Protein AF-0000000079489195 (afdb_homodimer)

Nearest PDB structures (foldseek):
  6pwc-assembly1_R  TM=1.525E-01  e=1.147E+00  Homo sapiens
  6pwc-assembly1_R  TM=1.648E-01  e=1.380E+00  Homo sapiens

Foldseek 3Di:
DPPPPPPPPPPPPPPPPPVPLVDPPLFLQVLLVLLVVLVLQLVLLVLQLVLLVVQLVVCVVVVVPVSNVLSVCLNQVLLVLQLLLQLLLQVQPPPDDPVSSVVSSVVSNCLSVQLNVLSVVSNVLRVVCNPGRGGDDPVSVLVNLVSLQSNLLSLLSNLVSNQLSLLLVLLLCCLQCVVPPPPPPSSVSSNVSSLSSNLVNQLQLDWSNDDPLLSVLSSLLLNLLQVLLSLLLSLLCNQPNDVVSVVLLVVQLVVQLVVQLVLLVVLVVVQVVVCVVVVHDGPGRPDDDSVSSSSLSSSVARNCLSRDFRCAQPSVDPVNVVVSLVVSLVSSVVSLVSSVVRPDPPDDPVVNVVSSVSSVVSSVSNVVSVVVSSVPDDPCVNQVVVVVCVVVVGPRTGNCVVSCVSSVSDDNDPVVVVVVVVCCVPCVVVVVVVD/DPPPPPPPPPPPPPPPPPVPLVPPPQFLQVLLVLLVVLVLVLVLLVLQLVLLVVQLVVCVVVVVPVSNVLSVCLNQVLLVLQLLLQLLLLVQPPPNDPVSSVVSSVVSNCLSVQLNVLSVVSNVLRVVCNPGRGGDDPVSVLVNQVSLQSNLLSLLSNLVSNQLSLLLVLLLCCLQCVVPPPPPPSSVSSNVSSLSSNLVNQLQLDWSNDDPLLSVLSSLLLNLLQVLLSLLLSLLCNQPNDVVSVVLLVVQLVVQLVVQLVLLVVLVVVQVVVCVVVVHDRPGDPDDDSVSSSSLSSSVARNCLSRDFRCAQPSVDPVNVVVSLVVSLVSSVVSLVSSVVRPDPVDDPVVNVVSSVSSVVSSVSNSVSVVVSSVPDDPCVNVVVLVVCVVVVGPRTGNVVVSCVSSVSDDPCPPVVVVVVVCCVPCVVVVVVVD

InterPro domains:
  IPR018629 XK-related protein [PF09815] (40-373)

Solvent-accessible surface area (backbone atoms only — not comparable to full-atom values): 45265 Å² total; per-residue (Å²): 136,81,81,76,76,74,75,76,74,74,77,72,71,77,71,74,77,66,74,69,56,81,58,66,74,81,39,46,58,39,24,50,50,41,30,51,51,22,49,50,54,44,48,49,51,53,49,32,54,51,39,44,54,49,47,29,50,49,26,57,75,67,64,36,63,70,61,24,51,52,39,46,41,28,66,47,43,26,30,52,51,45,15,48,50,43,30,50,49,42,58,58,35,86,81,61,44,70,56,56,42,51,27,32,33,55,47,15,62,41,39,66,53,48,40,51,31,31,33,32,49,44,28,54,67,14,35,81,39,35,69,47,73,46,67,79,49,71,69,53,46,54,50,50,43,49,48,50,37,58,29,41,46,48,40,46,38,41,19,46,48,24,14,47,50,48,32,42,54,41,44,27,46,51,64,59,35,75,75,55,84,82,76,54,70,60,52,59,52,36,39,52,33,14,49,52,30,37,54,50,36,55,59,50,66,44,59,56,86,51,53,73,67,47,43,50,28,42,48,54,7,44,51,27,34,31,50,19,45,45,48,24,46,20,46,26,20,55,38,66,32,62,68,53,41,52,49,52,51,50,50,52,23,52,53,42,19,52,52,50,41,48,53,43,51,50,45,46,50,51,46,45,52,49,18,62,74,70,74,48,82,51,96,57,63,91,72,73,56,64,68,56,48,46,52,48,28,32,69,71,45,9,54,46,45,72,53,45,76,67,80,50,62,73,49,47,37,64,66,54,47,49,51,51,52,50,53,49,52,52,49,44,50,51,31,46,49,50,21,70,72,49,40,66,83,84,55,55,65,67,59,51,50,49,53,51,48,47,34,53,51,24,40,50,49,9,49,54,27,40,51,51,30,57,70,68,47,66,88,63,50,53,56,53,51,49,53,46,24,68,72,64,70,48,70,70,59,38,46,60,45,57,54,33,54,67,65,54,53,67,74,82,59,68,62,57,58,52,47,52,53,45,46,53,66,71,46,53,55,80,64,49,65,78,106,137,82,81,76,78,73,77,75,73,76,76,74,71,78,72,72,77,65,74,69,59,82,58,66,76,78,38,46,58,40,25,49,50,42,31,51,51,21,51,51,52,43,48,49,49,53,48,32,55,52,38,44,54,49,47,28,49,49,26,56,74,68,66,37,62,69,60,24,53,52,38,46,42,27,66,48,42,26,30,53,52,43,15,49,49,42,29,48,48,44,59,60,35,85,80,60,45,67,57,56,41,50,25,32,35,55,47,16,62,42,39,66,53,49,40,52,30,31,33,34,48,44,28,54,67,13,35,81,41,36,67,47,72,46,67,79,49,72,69,54,46,53,51,49,39,47,47,50,38,59,29,41,46,48,40,47,39,42,19,47,49,25,12,47,52,47,32,41,54,39,45,28,45,50,62,58,34,77,76,53,86,81,76,54,69,59,51,58,52,35,40,52,33,15,48,52,31,38,55,52,38,56,60,50,66,42,58,58,84,51,53,72,66,49,44,49,29,41,47,54,8,44,52,27,35,30,51,19,45,44,49,26,46,22,47,27,19,56,38,66,32,62,69,52,41,51,49,53,52,49,51,53,22,51,52,42,18,52,52,50,41,48,52,49,52,50,50,46,50,51,47,46,53,49,18,62,74,68,74,46,82,51,98,54,66,91,73,75,57,64,68,57,48,48,53,48,27,32,69,70,44,8,56,47,45,73,53,46,76,66,79,51,66,76,48,46,37,64,67,55,47,49,51,50,52,50,52,49,52,50,50,44,49,50,30,46,51,51,22,71,72,49,42,65,82,84,54,55,65,69,60,51,49,51,53,51,47,47,34,54,51,25,40,49,49,9,49,53,27,39,50,52,29,58,70,68,46,66,87,61,50,53,58,54,50,50,47,46,24,72,71,64,72,47,71,65,56,39,45,60,46,59,52,34,54,65,67,56,62,67,76,84,59,62,63,56,56,51,47,51,52,46,44,52,66,72,47,55,55,79,63,50,66,78,105

Secondary structure (DSSP, 8-state):
-----------------------S---TTHHHHHHHHHHHHHHHHHHHHHHHHHHHHHHHHTT-HHHHHHHHHHHHHHHHHHHHHHHHHHHHSS---HHHHHHHHHHHHTHHHHHHHHHHHHHHHHHTTTT--SPPPHHHHHHHHHHHHHHHHHHHHHIIIIIIHHHHHHHHHHHHHTTSS---HHHHHHHHHHHHHHHHHHHHTS-TT--HHHHHHHHHHHHHHHHHHHHHHHHHHHHH-HHHHHHHHHHHHHHHHHHHHHHHHHHHHHHHHHHHHHT---SS-SS--HHHHHHHHIIIIIGGGGT----SGGGG-HHHHHHHHHHHHHHHHHHHHHHHHHS-TTS-HHHHHHHHHHHHHHHHHHHHHHHHHHHHS-TTHHHHHHHHHHHHT---S-HHHHHHHHHT-----HHHHHHHHHHHHH-HHHHHTT-/-----------------------S---TTHHHHHHHHHHHHHHHHHHHHHHHHHHHHHHHHTT-HHHHHHHHHHHHHHHHHHHHHHHHHHHHSS---HHHHHHHHHHHHTHHHHHHHHHHHHHHHHHTTTT--SPPPHHHHHHHHHHHHHHHHHHHHHIIIIIIHHHHHHHHHHHHHTTSS---HHHHHHHHHHHHHHHHHHHHTS-TT--HHHHHHHHHHHHHHHHHHHHHHHHHHHHH-HHHHHHHHHHHHHHHHHHHHHHHHHHHHHHHHHHHHHT---SS-SS--HHHHHHHHIIIIIGGGGT----SGGGG-HHHHHHHHHHHHHHHHHHHHHHHHHS-TTS-HHHHHHHHHHHHHHHHHHHHHHHHHHHHS-TTHHHHHHHHHHHHT---S-HHHHHHHHHT-----HHHHHHHHHHHHH-SHHHHTT-

Organism: Varroa destructor (NCBI:txid109461)

Radius of gyration: 32.96 Å; Cα contacts (8 Å, |Δi|>4): 950; chains: 2; bounding box: 106×84×68 Å

Sequence (870 aa):
MANNGRDVESNVNSDDWQHEVSQGPNCGCIFPFLLIEGMVHLSIYIYKLVDDSRTVLEYWEKRQRYALLISASCLLAPTLIYAIYEVLRTVSSEQSDLRNVLTKLVKGILLIPWQIKGHCEMLAFSADKVCQYRELEPKEQQELSRIKQETFVFEFFEDFYSGFIQLLLQLHFVNTMSTKSNDSFVIYSEIIGSTLAVLSLIKALQRRDDGCLTKTLSFIGWVSYCASRALAFALLSSALGGAVVIGVILSHTGVATALVFKIIKDSHCEERERALKEGCTPNLPAKTNNGVLVVLAFFLFGLPSIMYWPMMFVFKRKLFVFCFLSAGVIENLLCTLAWFIWKNPQLDHKLSTKFALAVIVLTALGTVFIVLYTLLKPELSDRVVLSHILETNSNRYGIFYDFCKAVHVLRVVKDIDYRREQLQRLRPELISTQQMANNGRDVESNVNSDDWQHEVSQGPNCGCIFPFLLIEGMVHLSIYIYKLVDDSRTVLEYWEKRQRYALLISASCLLAPTLIYAIYEVLRTVSSEQSDLRNVLTKLVKGILLIPWQIKGHCEMLAFSADKVCQYRELEPKEQQELSRIKQETFVFEFFEDFYSGFIQLLLQLHFVNTMSTKSNDSFVIYSEIIGSTLAVLSLIKALQRRDDGCLTKTLSFIGWVSYCASRALAFALLSSALGGAVVIGVILSHTGVATALVFKIIKDSHCEERERALKEGCTPNLPAKTNNGVLVVLAFFLFGLPSIMYWPMMFVFKRKLFVFCFLSAGVIENLLCTLAWFIWKNPQLDHKLSTKFALAVIVLTALGTVFIVLYTLLKPELSDRVVLSHILETNSNRYGIFYDFCKAVHVLRVVKDIDYRREQLQRLRPELISTQQ

Structure (mmCIF, N/CA/C/O backbone):
data_AF-0000000079489195-model_v1
#
loop_
_entity.id
_entity.type
_entity.pdbx_description
1 polymer 'XK-related protein'
#
loop_
_atom_site.group_PDB
_atom_site.id
_atom_site.type_symbol
_atom_site.label_atom_id
_atom_site.label_alt_id
_atom_site.label_comp_id
_atom_site.label_asym_id
_atom_site.label_entity_id
_atom_site.label_seq_id
_atom_site.pdbx_PDB_ins_code
_atom_site.Cartn_x
_atom_site.Cartn_y
_atom_site.Cartn_z
_atom_site.occupancy
_atom_site.B_iso_or_equiv
_atom_site.auth_seq_id
_atom_site.auth_comp_id
_atom_site.auth_asym_id
_atom_site.auth_atom_id
_atom_site.pdbx_PDB_model_num
ATOM 1 N N . MET A 1 1 ? 70.312 -10.25 -26.656 1 26.03 1 MET A N 1
ATOM 2 C CA . MET A 1 1 ? 69.188 -9.531 -27.25 1 26.03 1 MET A CA 1
ATOM 3 C C . MET A 1 1 ? 67.875 -10.016 -26.672 1 26.03 1 MET A C 1
ATOM 5 O O . MET A 1 1 ? 67.5 -11.172 -26.859 1 26.03 1 MET A O 1
ATOM 9 N N . ALA A 1 2 ? 67.5 -9.57 -25.438 1 29.88 2 ALA A N 1
ATOM 10 C CA . ALA A 1 2 ? 66.562 -9.883 -24.406 1 29.88 2 ALA A CA 1
ATOM 11 C C . ALA A 1 2 ? 65.125 -9.578 -24.906 1 29.88 2 ALA A C 1
ATOM 13 O O . ALA A 1 2 ? 64.875 -8.469 -25.375 1 29.88 2 ALA A O 1
ATOM 14 N N . ASN A 1 3 ? 64.438 -10.617 -25.531 1 27 3 ASN A N 1
ATOM 15 C CA . ASN A 1 3 ? 63.094 -10.648 -26.094 1 27 3 ASN A CA 1
ATOM 16 C C . ASN A 1 3 ? 62.062 -10.102 -25.125 1 27 3 ASN A C 1
ATOM 18 O O . ASN A 1 3 ? 61.875 -10.656 -24.047 1 27 3 ASN A O 1
ATOM 22 N N . ASN A 1 4 ? 62 -8.766 -25.016 1 27.56 4 ASN A N 1
ATOM 23 C CA . ASN A 1 4 ? 61.031 -7.992 -24.234 1 27.56 4 ASN A CA 1
ATOM 24 C C . ASN A 1 4 ? 59.594 -8.398 -24.578 1 27.56 4 ASN A C 1
ATOM 26 O O . ASN A 1 4 ? 59.094 -8.117 -25.672 1 27.56 4 ASN A O 1
ATOM 30 N N . GLY A 1 5 ? 59.156 -9.609 -24.234 1 22.64 5 GLY A N 1
ATOM 31 C CA . GLY A 1 5 ? 57.781 -10.055 -24.375 1 22.64 5 GLY A CA 1
ATOM 32 C C . GLY A 1 5 ? 56.781 -9.078 -23.812 1 22.64 5 GLY A C 1
ATOM 33 O O . GLY A 1 5 ? 56.656 -8.922 -22.594 1 22.64 5 GLY A O 1
ATOM 34 N N . ARG A 1 6 ? 56.594 -7.852 -24.484 1 31.84 6 ARG A N 1
ATOM 35 C CA . ARG A 1 6 ? 55.5 -6.914 -24.188 1 31.84 6 ARG A CA 1
ATOM 36 C C . ARG A 1 6 ? 54.188 -7.652 -23.984 1 31.84 6 ARG A C 1
ATOM 38 O O . ARG A 1 6 ? 53.75 -8.406 -24.859 1 31.84 6 ARG A O 1
ATOM 45 N N . ASP A 1 7 ? 53.812 -7.852 -22.75 1 25.83 7 ASP A N 1
ATOM 46 C CA . ASP A 1 7 ? 52.531 -8.328 -22.219 1 25.83 7 ASP A CA 1
ATOM 47 C C . ASP A 1 7 ? 51.375 -7.594 -22.875 1 25.83 7 ASP A C 1
ATOM 49 O O . ASP A 1 7 ? 51.25 -6.379 -22.719 1 25.83 7 ASP A O 1
ATOM 53 N N . VAL A 1 8 ? 51.062 -7.844 -24.156 1 31.39 8 VAL A N 1
ATOM 54 C CA . VAL A 1 8 ? 49.812 -7.371 -24.766 1 31.39 8 VAL A CA 1
ATOM 55 C C . VAL A 1 8 ? 48.656 -7.648 -23.812 1 31.39 8 VAL A C 1
ATOM 57 O O . VAL A 1 8 ? 48.312 -8.805 -23.578 1 31.39 8 VAL A O 1
ATOM 60 N N . GLU A 1 9 ? 48.562 -6.844 -22.734 1 28.48 9 GLU A N 1
ATOM 61 C CA . GLU A 1 9 ? 47.312 -6.77 -21.953 1 28.48 9 GLU A CA 1
ATOM 62 C C . GLU A 1 9 ? 46.094 -6.672 -22.875 1 28.48 9 GLU A C 1
ATOM 64 O O . GLU A 1 9 ? 45.969 -5.719 -23.641 1 28.48 9 GLU A O 1
ATOM 69 N N . SER A 1 10 ? 45.719 -7.809 -23.406 1 28.36 10 SER A N 1
ATOM 70 C CA . SER A 1 10 ? 44.469 -7.891 -24.125 1 28.36 10 SER A CA 1
ATOM 71 C C . SER A 1 10 ? 43.344 -7.133 -23.391 1 28.36 10 SER A C 1
ATOM 73 O O . SER A 1 10 ? 43.031 -7.461 -22.234 1 28.36 10 SER A O 1
ATOM 75 N N . ASN A 1 11 ? 43.344 -5.82 -23.562 1 29.09 11 ASN A N 1
ATOM 76 C CA . ASN A 1 11 ? 42.156 -5.02 -23.266 1 29.09 11 ASN A CA 1
ATOM 77 C C . ASN A 1 11 ? 40.875 -5.699 -23.766 1 29.09 11 ASN A C 1
ATOM 79 O O . ASN A 1 11 ? 40.5 -5.559 -24.922 1 29.09 11 ASN A O 1
ATOM 83 N N . VAL A 1 12 ? 40.594 -6.914 -23.25 1 31.5 12 VAL A N 1
ATOM 84 C CA . VAL A 1 12 ? 39.281 -7.496 -23.406 1 31.5 12 VAL A CA 1
ATOM 85 C C . VAL A 1 12 ? 38.219 -6.453 -23.078 1 31.5 12 VAL A C 1
ATOM 87 O O . VAL A 1 12 ? 38.062 -6.027 -21.938 1 31.5 12 VAL A O 1
ATOM 90 N N . ASN A 1 13 ? 38.031 -5.512 -23.938 1 29.44 13 ASN A N 1
ATOM 91 C CA . ASN A 1 13 ? 36.812 -4.711 -23.859 1 29.44 13 ASN A CA 1
ATOM 92 C C . ASN A 1 13 ? 35.594 -5.582 -23.609 1 29.44 13 ASN A C 1
ATOM 94 O O . ASN A 1 13 ? 35.25 -6.434 -24.438 1 29.44 13 ASN A O 1
ATOM 98 N N . SER A 1 14 ? 35.281 -5.926 -22.406 1 28 14 SER A N 1
ATOM 99 C CA . SER A 1 14 ? 34.031 -6.461 -21.906 1 28 14 SER A CA 1
ATOM 100 C C . SER A 1 14 ? 32.844 -5.863 -22.641 1 28 14 SER A C 1
ATOM 102 O O . SER A 1 14 ? 32.406 -4.738 -22.359 1 28 14 SER A O 1
ATOM 104 N N . ASP A 1 15 ? 32.812 -5.98 -23.922 1 31.53 15 ASP A N 1
ATOM 105 C CA . ASP A 1 15 ? 31.547 -5.645 -24.578 1 31.53 15 ASP A CA 1
ATOM 106 C C . ASP A 1 15 ? 30.359 -6.27 -23.844 1 31.53 15 ASP A C 1
ATOM 108 O O . ASP A 1 15 ? 30.297 -7.488 -23.688 1 31.53 15 ASP A O 1
ATOM 112 N N . ASP A 1 16 ? 29.719 -5.59 -23.016 1 30.75 16 ASP A N 1
ATOM 113 C CA . ASP A 1 16 ? 28.469 -5.785 -22.281 1 30.75 16 ASP A CA 1
ATOM 114 C C . ASP A 1 16 ? 27.375 -6.344 -23.203 1 30.75 16 ASP A C 1
ATOM 116 O O . ASP A 1 16 ? 26.922 -5.66 -24.125 1 30.75 16 ASP A O 1
ATOM 120 N N . TRP A 1 17 ? 27.453 -7.52 -23.688 1 29.69 17 TRP A N 1
ATOM 121 C CA . TRP A 1 17 ? 26.25 -8.18 -24.172 1 29.69 17 TRP A CA 1
ATOM 122 C C . TRP A 1 17 ? 25.031 -7.762 -23.344 1 29.69 17 TRP A C 1
ATOM 124 O O . TRP A 1 17 ? 24.812 -8.281 -22.25 1 29.69 17 TRP A O 1
ATOM 134 N N . GLN A 1 18 ? 24.688 -6.574 -23.406 1 31.73 18 GLN A N 1
ATOM 135 C CA . GLN A 1 18 ? 23.391 -6.258 -22.828 1 31.73 18 GLN A CA 1
ATOM 136 C C . GLN A 1 18 ? 22.266 -7.055 -23.5 1 31.73 18 GLN A C 1
ATOM 138 O O . GLN A 1 18 ? 21.969 -6.844 -24.672 1 31.73 18 GLN A O 1
ATOM 143 N N . HIS A 1 19 ? 22.25 -8.375 -23.438 1 31.27 19 HIS A N 1
ATOM 144 C CA . HIS A 1 19 ? 20.969 -9.016 -23.75 1 31.27 19 HIS A CA 1
ATOM 145 C C . HIS A 1 19 ? 19.797 -8.07 -23.516 1 31.27 19 HIS A C 1
ATOM 147 O O . HIS A 1 19 ? 19.531 -7.688 -22.375 1 31.27 19 HIS A O 1
ATOM 153 N N . GLU A 1 20 ? 19.5 -7.309 -24.562 1 33.41 20 GLU A N 1
ATOM 154 C CA . GLU A 1 20 ? 18.281 -6.484 -24.531 1 33.41 20 GLU A CA 1
ATOM 155 C C . GLU A 1 20 ? 17.078 -7.305 -24.109 1 33.41 20 GLU A C 1
ATOM 157 O O . GLU A 1 20 ? 16.625 -8.18 -24.844 1 33.41 20 GLU A O 1
ATOM 162 N N . VAL A 1 21 ? 17.016 -7.746 -23.062 1 36.88 21 VAL A N 1
ATOM 163 C CA . VAL A 1 21 ? 15.672 -8.133 -22.641 1 36.88 21 VAL A CA 1
ATOM 164 C C . VAL A 1 21 ? 14.641 -7.223 -23.281 1 36.88 21 VAL A C 1
ATOM 166 O O . VAL A 1 21 ? 14.719 -5.996 -23.156 1 36.88 21 VAL A O 1
ATOM 169 N N . SER A 1 22 ? 14.211 -7.668 -24.516 1 38.5 22 SER A N 1
ATOM 170 C CA . SER A 1 22 ? 13.141 -6.91 -25.141 1 38.5 22 SER A CA 1
ATOM 171 C C . SER A 1 22 ? 12.211 -6.285 -24.109 1 38.5 22 SER A C 1
ATOM 173 O O . SER A 1 22 ? 11.453 -6.992 -23.453 1 38.5 22 SER A O 1
ATOM 175 N N . GLN A 1 23 ? 12.789 -5.477 -23.312 1 42.75 23 GLN A N 1
ATOM 176 C CA . GLN A 1 23 ? 11.898 -4.719 -22.438 1 42.75 23 GLN A CA 1
ATOM 177 C C . GLN A 1 23 ? 10.766 -4.074 -23.234 1 42.75 23 GLN A C 1
ATOM 179 O O . GLN A 1 23 ? 10.898 -3.857 -24.453 1 42.75 23 GLN A O 1
ATOM 184 N N . GLY A 1 24 ? 9.586 -4.023 -22.875 1 48.28 24 GLY A N 1
ATOM 185 C CA . GLY A 1 24 ? 8.438 -3.318 -23.422 1 48.28 24 GLY A CA 1
ATOM 186 C C . GLY A 1 24 ? 8.805 -2.377 -24.562 1 48.28 24 GLY A C 1
ATOM 187 O O . GLY A 1 24 ? 9.977 -2.26 -24.922 1 48.28 24 GLY A O 1
ATOM 188 N N . PRO A 1 25 ? 7.812 -1.946 -25.328 1 47.78 25 PRO A N 1
ATOM 189 C CA . PRO A 1 25 ? 8.102 -1.06 -26.453 1 47.78 25 PRO A CA 1
ATOM 190 C C . PRO A 1 25 ? 9.125 0.02 -26.109 1 47.78 25 PRO A C 1
ATOM 192 O O . PRO A 1 25 ? 8.992 0.697 -25.078 1 47.78 25 PRO A O 1
ATOM 195 N N . ASN A 1 26 ? 10.383 -0.288 -26.266 1 55.06 26 ASN A N 1
ATOM 196 C CA . ASN A 1 26 ? 11.398 0.758 -26.219 1 55.06 26 ASN A CA 1
ATOM 197 C C . ASN A 1 26 ? 10.898 2.051 -26.859 1 55.06 26 ASN A C 1
ATOM 199 O O . ASN A 1 26 ? 11.461 2.506 -27.859 1 55.06 26 ASN A O 1
ATOM 203 N N . CYS A 1 27 ? 9.617 2.236 -26.781 1 63.62 27 CYS A N 1
ATOM 204 C CA . CYS A 1 27 ? 9.148 3.498 -27.344 1 63.62 27 CYS A CA 1
ATOM 205 C C . CYS A 1 27 ? 9.398 4.652 -26.375 1 63.62 27 CYS A C 1
ATOM 207 O O . CYS A 1 27 ? 9.68 4.43 -25.188 1 63.62 27 CYS A O 1
ATOM 209 N N . GLY A 1 28 ? 9.719 5.785 -26.828 1 72 28 GLY A N 1
ATOM 210 C CA . GLY A 1 28 ? 9.922 7.039 -26.125 1 72 28 GLY A CA 1
ATOM 211 C C . GLY A 1 28 ? 8.93 7.266 -25 1 72 28 GLY A C 1
ATOM 212 O O . GLY A 1 28 ? 9.203 8.031 -24.078 1 72 28 GLY A O 1
ATOM 213 N N . CYS A 1 29 ? 7.867 6.418 -24.938 1 83.94 29 CYS A N 1
ATOM 214 C CA . CYS A 1 29 ? 6.844 6.645 -23.922 1 83.94 29 CYS A CA 1
ATOM 215 C C . CYS A 1 29 ? 6.805 5.5 -22.906 1 83.94 29 CYS A C 1
ATOM 217 O O . CYS A 1 29 ? 5.727 5.09 -22.469 1 83.94 29 CYS A O 1
ATOM 219 N N . ILE A 1 30 ? 7.938 5.039 -22.453 1 88.62 30 ILE A N 1
ATOM 220 C CA . ILE A 1 30 ? 8 3.859 -21.594 1 88.62 30 ILE A CA 1
ATOM 221 C C . ILE A 1 30 ? 7.543 4.223 -20.188 1 88.62 30 ILE A C 1
ATOM 223 O O . ILE A 1 30 ? 6.883 3.426 -19.516 1 88.62 30 ILE A O 1
ATOM 227 N N . PHE A 1 31 ? 7.723 5.41 -19.75 1 91.06 31 PHE A N 1
ATOM 228 C CA . PHE A 1 31 ? 7.461 5.766 -18.359 1 91.06 31 PHE A CA 1
ATOM 229 C C . PHE A 1 31 ? 5.965 5.922 -18.109 1 91.06 31 PHE A C 1
ATOM 231 O O . PHE A 1 31 ? 5.438 5.391 -17.141 1 91.06 31 PHE A O 1
ATOM 238 N N . PRO A 1 32 ? 5.238 6.566 -19.078 1 90.56 32 PRO A N 1
ATOM 239 C CA . PRO A 1 32 ? 3.785 6.586 -18.891 1 90.56 32 PRO A CA 1
ATOM 240 C C . PRO A 1 32 ? 3.168 5.191 -18.922 1 90.56 32 PRO A C 1
ATOM 242 O O . PRO A 1 32 ? 2.215 4.914 -18.188 1 90.56 32 PRO A O 1
ATOM 245 N N . PHE A 1 33 ? 3.74 4.344 -19.703 1 90.06 33 PHE A N 1
ATOM 246 C CA . PHE A 1 33 ? 3.227 2.984 -19.781 1 90.06 33 PHE A CA 1
ATOM 247 C C . PHE A 1 33 ? 3.477 2.232 -18.484 1 90.06 33 PHE A C 1
ATOM 249 O O . PHE A 1 33 ? 2.609 1.494 -18.016 1 90.06 33 PHE A O 1
ATOM 256 N N . LEU A 1 34 ? 4.629 2.416 -17.969 1 91.19 34 LEU A N 1
ATOM 257 C CA . LEU A 1 34 ? 4.961 1.769 -16.719 1 91.19 34 LEU A CA 1
ATOM 258 C C . LEU A 1 34 ? 4.09 2.303 -15.578 1 91.19 34 LEU A C 1
ATOM 260 O O . LEU A 1 34 ? 3.719 1.556 -14.672 1 91.19 34 LEU A O 1
ATOM 264 N N . LEU A 1 35 ? 3.787 3.559 -15.656 1 93.06 35 LEU A N 1
ATOM 265 C CA . LEU A 1 35 ? 2.914 4.152 -14.648 1 93.06 35 LEU A CA 1
ATOM 266 C C . LEU A 1 35 ? 1.521 3.537 -14.703 1 93.06 35 LEU A C 1
ATOM 268 O O . LEU A 1 35 ? 0.951 3.186 -13.672 1 93.06 35 LEU A O 1
ATOM 272 N N . ILE A 1 36 ? 1.024 3.381 -15.883 1 91.56 36 ILE A N 1
ATOM 273 C CA . ILE A 1 36 ? -0.298 2.793 -16.062 1 91.56 36 ILE A CA 1
ATOM 274 C C . ILE A 1 36 ? -0.279 1.331 -15.625 1 91.56 36 ILE A C 1
ATOM 276 O O . ILE A 1 36 ? -1.206 0.866 -14.953 1 91.56 36 ILE A O 1
ATOM 280 N N . GLU A 1 37 ? 0.752 0.614 -15.945 1 89.31 37 GLU A N 1
ATOM 281 C CA . GLU A 1 37 ? 0.885 -0.78 -15.523 1 89.31 37 GLU A CA 1
ATOM 282 C C . GLU A 1 37 ? 0.878 -0.906 -14.008 1 89.31 37 GLU A C 1
ATOM 284 O O . GLU A 1 37 ? 0.199 -1.774 -13.453 1 89.31 37 GLU A O 1
ATOM 289 N N . GLY A 1 38 ? 1.639 -0.017 -13.43 1 89.62 38 GLY A N 1
ATOM 290 C CA . GLY A 1 38 ? 1.665 -0.026 -11.977 1 89.62 38 GLY A CA 1
ATOM 291 C C . GLY A 1 38 ? 0.318 0.286 -11.352 1 89.62 38 GLY A C 1
ATOM 292 O O . GLY A 1 38 ? -0.086 -0.355 -10.375 1 89.62 38 GLY A O 1
ATOM 293 N N . MET A 1 39 ? -0.407 1.201 -11.914 1 91.56 39 MET A N 1
ATOM 294 C CA . MET A 1 39 ? -1.721 1.577 -11.406 1 91.56 39 MET A CA 1
ATOM 295 C C . MET A 1 39 ? -2.719 0.436 -11.57 1 91.56 39 MET A C 1
ATOM 297 O O . MET A 1 39 ? -3.525 0.175 -10.68 1 91.56 39 MET A O 1
ATOM 301 N N . VAL A 1 40 ? -2.617 -0.22 -12.641 1 91.19 40 VAL A N 1
ATOM 302 C CA . VAL A 1 40 ? -3.541 -1.314 -12.922 1 91.19 40 VAL A CA 1
ATOM 303 C C . VAL A 1 40 ? -3.287 -2.465 -11.945 1 91.19 40 VAL A C 1
ATOM 305 O O . VAL A 1 40 ? -4.223 -2.984 -11.336 1 91.19 40 VAL A O 1
ATOM 308 N N . HIS A 1 41 ? -2.039 -2.809 -11.75 1 92 41 HIS A N 1
ATOM 309 C CA . HIS A 1 41 ? -1.725 -3.9 -10.836 1 92 41 HIS A CA 1
ATOM 310 C C . HIS A 1 41 ? -2.121 -3.553 -9.406 1 92 41 HIS A C 1
ATOM 312 O O . HIS A 1 41 ? -2.666 -4.395 -8.68 1 92 41 HIS A O 1
ATOM 318 N N . LEU A 1 42 ? -1.833 -2.391 -9.062 1 91.25 42 LEU A N 1
ATOM 319 C CA . LEU A 1 42 ? -2.205 -1.963 -7.719 1 91.25 42 LEU A CA 1
ATOM 320 C C . LEU A 1 42 ? -3.721 -1.981 -7.543 1 91.25 42 LEU A C 1
ATOM 322 O O . LEU A 1 42 ? -4.223 -2.439 -6.512 1 91.25 42 LEU A O 1
ATOM 326 N N . SER A 1 43 ? -4.426 -1.495 -8.539 1 90.12 43 SER A N 1
ATOM 327 C CA . SER A 1 43 ? -5.887 -1.47 -8.477 1 90.12 43 SER A CA 1
ATOM 328 C C . SER A 1 43 ? -6.461 -2.879 -8.398 1 90.12 43 SER A C 1
ATOM 330 O O . SER A 1 43 ? -7.406 -3.131 -7.652 1 90.12 43 SER A O 1
ATOM 332 N N . ILE A 1 44 ? -5.887 -3.777 -9.141 1 92 44 ILE A N 1
ATOM 333 C CA . ILE A 1 44 ? -6.34 -5.164 -9.117 1 92 44 ILE A CA 1
ATOM 334 C C . ILE A 1 44 ? -6.129 -5.75 -7.719 1 92 44 ILE A C 1
ATOM 336 O O . ILE A 1 44 ? -7.012 -6.418 -7.18 1 92 44 ILE A O 1
ATOM 340 N N . TYR A 1 45 ? -5.047 -5.449 -7.172 1 91.62 45 TYR A N 1
ATOM 341 C CA . TYR A 1 45 ? -4.719 -6.016 -5.871 1 91.62 45 TYR A CA 1
ATOM 342 C C . TYR A 1 45 ? -5.645 -5.473 -4.789 1 91.62 45 TYR A C 1
ATOM 344 O O . TYR A 1 45 ? -6.176 -6.234 -3.977 1 91.62 45 TYR A O 1
ATOM 352 N N . ILE A 1 46 ? -5.828 -4.176 -4.805 1 87.5 46 ILE A N 1
ATOM 353 C CA . ILE A 1 46 ? -6.695 -3.562 -3.805 1 87.5 46 ILE A CA 1
ATOM 354 C C . ILE A 1 46 ? -8.133 -4.051 -3.998 1 87.5 46 ILE A C 1
ATOM 356 O O . ILE A 1 46 ? -8.828 -4.348 -3.025 1 87.5 46 ILE A O 1
ATOM 360 N N . TYR A 1 47 ? -8.5 -4.094 -5.195 1 89.12 47 TYR A N 1
ATOM 361 C CA . TYR A 1 47 ? -9.836 -4.582 -5.508 1 89.12 47 TYR A CA 1
ATOM 362 C C . TYR A 1 47 ? -10.031 -6.004 -4.996 1 89.12 47 TYR A C 1
ATOM 364 O O . TYR A 1 47 ? -11.055 -6.316 -4.379 1 89.12 47 TYR A O 1
ATOM 372 N N . LYS A 1 48 ? -9.07 -6.793 -5.18 1 92.94 48 LYS A N 1
ATOM 373 C CA . LYS A 1 48 ? -9.141 -8.188 -4.758 1 92.94 48 LYS A CA 1
ATOM 374 C C . LYS A 1 48 ? -9.172 -8.305 -3.238 1 92.94 48 LYS A C 1
ATOM 376 O O . LYS A 1 48 ? -9.922 -9.117 -2.688 1 92.94 48 LYS A O 1
ATOM 381 N N . LEU A 1 49 ? -8.406 -7.59 -2.639 1 88.62 49 LEU A N 1
ATOM 382 C CA . LEU A 1 49 ? -8.367 -7.617 -1.18 1 88.62 49 LEU A CA 1
ATOM 383 C C . LEU A 1 49 ? -9.703 -7.184 -0.591 1 88.62 49 LEU A C 1
ATOM 385 O O . LEU A 1 49 ? -10.203 -7.805 0.353 1 88.62 49 LEU A O 1
ATOM 389 N N . VAL A 1 50 ? -10.289 -6.18 -1.142 1 84.81 50 VAL A N 1
ATOM 390 C CA . VAL A 1 50 ? -11.578 -5.672 -0.672 1 84.81 50 VAL A CA 1
ATOM 391 C C . VAL A 1 50 ? -12.664 -6.703 -0.935 1 84.81 50 VAL A C 1
ATOM 393 O O . VAL A 1 50 ? -13.492 -6.977 -0.062 1 84.81 50 VAL A O 1
ATOM 396 N N . ASP A 1 51 ? -12.578 -7.266 -2.047 1 89.44 51 ASP A N 1
ATOM 397 C CA . ASP A 1 51 ? -13.602 -8.242 -2.408 1 89.44 51 ASP A CA 1
ATOM 398 C C . ASP A 1 51 ? -13.492 -9.5 -1.545 1 89.44 51 ASP A C 1
ATOM 400 O O . ASP A 1 51 ? -14.508 -10.109 -1.203 1 89.44 51 ASP A O 1
ATOM 404 N N . ASP A 1 52 ? -12.305 -9.891 -1.319 1 92.19 52 ASP A N 1
ATOM 405 C CA . ASP A 1 52 ? -12.133 -11.039 -0.436 1 92.19 52 ASP A CA 1
ATOM 406 C C . ASP A 1 52 ? -12.727 -10.773 0.943 1 92.19 52 ASP A C 1
ATOM 408 O O . ASP A 1 52 ? -13.391 -11.633 1.52 1 92.19 52 ASP A O 1
ATOM 412 N N . SER A 1 53 ? -12.531 -9.609 1.477 1 87.62 53 SER A N 1
ATOM 413 C CA . SER A 1 53 ? -13.062 -9.25 2.787 1 87.62 53 SER A CA 1
ATOM 414 C C . SER A 1 53 ? -14.586 -9.156 2.76 1 87.62 53 SER A C 1
ATOM 416 O O . SER A 1 53 ? -15.258 -9.602 3.689 1 87.62 53 SER A O 1
ATOM 418 N N . ARG A 1 54 ? -15.086 -8.641 1.702 1 86.94 54 ARG A N 1
ATOM 419 C CA . ARG A 1 54 ? -16.531 -8.508 1.557 1 86.94 54 ARG A CA 1
ATOM 420 C C . ARG A 1 54 ? -17.203 -9.875 1.436 1 86.94 54 ARG A C 1
ATOM 422 O O . ARG A 1 54 ? -18.297 -10.094 1.962 1 86.94 54 ARG A O 1
ATOM 429 N N . THR A 1 55 ? -16.531 -10.688 0.743 1 91.56 55 THR A N 1
ATOM 430 C CA . THR A 1 55 ? -17.078 -12.023 0.56 1 91.56 55 THR A CA 1
ATOM 431 C C . THR A 1 55 ? -17.109 -12.781 1.884 1 91.56 55 THR A C 1
ATOM 433 O O . THR A 1 55 ? -18.078 -13.5 2.174 1 91.56 55 THR A O 1
ATOM 436 N N . VAL A 1 56 ? -16.094 -12.641 2.645 1 91.94 56 VAL A N 1
ATOM 437 C CA . VAL A 1 56 ? -16.062 -13.281 3.955 1 91.94 56 VAL A CA 1
ATOM 438 C C . VAL A 1 56 ? -17.203 -12.75 4.824 1 91.94 56 VAL A C 1
ATOM 440 O O . VAL A 1 56 ? -17.906 -13.516 5.473 1 91.94 56 VAL A O 1
ATOM 443 N N . LEU A 1 57 ? -17.422 -11.484 4.754 1 86.56 57 LEU A N 1
ATOM 444 C CA . LEU A 1 57 ? -18.5 -10.875 5.543 1 86.56 57 LEU A CA 1
ATOM 445 C C . LEU A 1 57 ? -19.859 -11.328 5.047 1 86.56 57 LEU A C 1
ATOM 447 O O . LEU A 1 57 ? -20.75 -11.609 5.848 1 86.56 57 LEU A O 1
ATOM 451 N N . GLU A 1 58 ? -19.969 -11.375 3.795 1 86.81 58 GLU A N 1
ATOM 452 C CA . GLU A 1 58 ? -21.234 -11.805 3.195 1 86.81 58 GLU A CA 1
ATOM 453 C C . GLU A 1 58 ? -21.562 -13.242 3.592 1 86.81 58 GLU A C 1
ATOM 455 O O . GLU A 1 58 ? -22.703 -13.531 3.963 1 86.81 58 GLU A O 1
ATOM 460 N N . TYR A 1 59 ? -20.625 -14.062 3.525 1 91.88 59 TYR A N 1
ATOM 461 C CA . TYR A 1 59 ? -20.875 -15.461 3.854 1 91.88 59 TYR A CA 1
ATOM 462 C C . TYR A 1 59 ? -21.062 -15.648 5.355 1 91.88 59 TYR A C 1
ATOM 464 O O . TYR A 1 59 ? -21.781 -16.547 5.789 1 91.88 59 TYR A O 1
ATOM 472 N N . TRP A 1 60 ? -20.406 -14.789 6.098 1 90.44 60 TRP A N 1
ATOM 473 C CA . TRP A 1 60 ? -20.656 -14.789 7.535 1 90.44 60 TRP A CA 1
ATOM 474 C C . TRP A 1 60 ? -22.109 -14.391 7.836 1 90.44 60 TRP A C 1
ATOM 476 O O . TRP A 1 60 ? -22.781 -15.039 8.648 1 90.44 60 TRP A O 1
ATOM 486 N N . GLU A 1 61 ? -22.672 -13.414 7.168 1 86.69 61 GLU A N 1
ATOM 487 C CA . GLU A 1 61 ? -24.031 -12.93 7.383 1 86.69 61 GLU A CA 1
ATOM 488 C C . GLU A 1 61 ? -25.062 -13.938 6.887 1 86.69 61 GLU A C 1
ATOM 490 O O . GLU A 1 61 ? -26.109 -14.117 7.512 1 86.69 61 GLU A O 1
ATOM 495 N N . LYS A 1 62 ? -24.734 -14.586 5.867 1 87.94 62 LYS A N 1
ATOM 496 C CA . LYS A 1 62 ? -25.672 -15.539 5.277 1 87.94 62 LYS A CA 1
ATOM 497 C C . LYS A 1 62 ? -25.547 -16.906 5.938 1 87.94 62 LYS A C 1
ATOM 499 O O . LYS A 1 62 ? -26.25 -17.844 5.566 1 87.94 62 LYS A O 1
ATOM 504 N N . ARG A 1 63 ? -24.594 -17.047 6.824 1 89.44 63 ARG A N 1
ATOM 505 C CA . ARG A 1 63 ? -24.375 -18.266 7.613 1 89.44 63 ARG A CA 1
ATOM 506 C C . ARG A 1 63 ? -24.062 -19.453 6.711 1 89.44 63 ARG A C 1
ATOM 508 O O . ARG A 1 63 ? -24.594 -20.547 6.918 1 89.44 63 ARG A O 1
ATOM 515 N N . GLN A 1 64 ? -23.391 -19.203 5.652 1 89 64 GLN A N 1
ATOM 516 C CA . GLN A 1 64 ? -22.859 -20.281 4.816 1 89 64 GLN A CA 1
ATOM 517 C C . GLN A 1 64 ? -21.5 -20.75 5.332 1 89 64 GLN A C 1
ATOM 519 O O . GLN A 1 64 ? -20.453 -20.188 4.961 1 89 64 GLN A O 1
ATOM 524 N N . ARG A 1 65 ? -21.422 -21.75 5.977 1 89.25 65 ARG A N 1
ATOM 525 C CA . ARG A 1 65 ? -20.266 -22.156 6.762 1 89.25 65 ARG A CA 1
ATOM 526 C C . ARG A 1 65 ? -19.109 -22.578 5.859 1 89.25 65 ARG A C 1
ATOM 528 O O . ARG A 1 65 ? -17.969 -22.172 6.059 1 89.25 65 ARG A O 1
ATOM 535 N N . TYR A 1 66 ? -19.391 -23.469 4.883 1 87 66 TYR A N 1
ATOM 536 C CA . TYR A 1 66 ? -18.312 -23.984 4.039 1 87 66 TYR A CA 1
ATOM 537 C C . TYR A 1 66 ? -17.734 -22.891 3.158 1 87 66 TYR A C 1
ATOM 539 O O . TYR A 1 66 ? -16.516 -22.781 2.99 1 87 66 TYR A O 1
ATOM 547 N N . ALA A 1 67 ? -18.609 -22.047 2.646 1 89.75 67 ALA A N 1
ATOM 548 C CA . ALA A 1 67 ? -18.156 -20.922 1.835 1 89.75 67 ALA A CA 1
ATOM 549 C C . ALA A 1 67 ? -17.344 -19.938 2.674 1 89.75 67 ALA A C 1
ATOM 551 O O . ALA A 1 67 ? -16.359 -19.375 2.193 1 89.75 67 ALA A O 1
ATOM 552 N N . LEU A 1 68 ? -17.781 -19.781 3.918 1 93.25 68 LEU A N 1
ATOM 553 C CA . LEU A 1 68 ? -17.062 -18.906 4.84 1 93.25 68 LEU A CA 1
ATOM 554 C C . LEU A 1 68 ? -15.664 -19.438 5.121 1 93.25 68 LEU A C 1
ATOM 556 O O . LEU A 1 68 ? -14.695 -18.672 5.113 1 93.25 68 LEU A O 1
ATOM 560 N N . LEU A 1 69 ? -15.578 -20.703 5.305 1 92.62 69 LEU A N 1
ATOM 561 C CA . LEU A 1 69 ? -14.289 -21.312 5.602 1 92.62 69 LEU A CA 1
ATOM 562 C C . LEU A 1 69 ? -13.344 -21.188 4.406 1 92.62 69 LEU A C 1
ATOM 564 O O . LEU A 1 69 ? -12.172 -20.859 4.57 1 92.62 69 LEU A O 1
ATOM 568 N N . ILE A 1 70 ? -13.82 -21.422 3.254 1 91.88 70 ILE A N 1
ATOM 569 C CA . ILE A 1 70 ? -12.984 -21.359 2.059 1 91.88 70 ILE A CA 1
ATOM 570 C C . ILE A 1 70 ? -12.57 -19.906 1.801 1 91.88 70 ILE A C 1
ATOM 572 O O . ILE A 1 70 ? -11.398 -19.625 1.538 1 91.88 70 ILE A O 1
ATOM 576 N N . SER A 1 71 ? -13.531 -19.031 1.911 1 94.31 71 SER A N 1
ATOM 577 C CA . SER A 1 71 ? -13.234 -17.625 1.664 1 94.31 71 SER A CA 1
ATOM 578 C C . SER A 1 71 ? -12.281 -17.062 2.717 1 94.31 71 SER A C 1
ATOM 580 O O . SER A 1 71 ? -11.383 -16.281 2.396 1 94.31 71 SER A O 1
ATOM 582 N N . ALA A 1 72 ? -12.5 -17.406 3.93 1 94.81 72 ALA A N 1
ATOM 583 C CA . ALA A 1 72 ? -11.586 -16.984 4.988 1 94.81 72 ALA A CA 1
ATOM 584 C C . ALA A 1 72 ? -10.188 -17.547 4.766 1 94.81 72 ALA A C 1
ATOM 586 O O . ALA A 1 72 ? -9.188 -16.875 5.02 1 94.81 72 ALA A O 1
ATOM 587 N N . SER A 1 73 ? -10.117 -18.75 4.293 1 93.25 73 SER A N 1
ATOM 588 C CA . SER A 1 73 ? -8.828 -19.344 3.967 1 93.25 73 SER A CA 1
ATOM 589 C C . SER A 1 73 ? -8.148 -18.609 2.812 1 93.25 73 SER A C 1
ATOM 591 O O . SER A 1 73 ? -6.93 -18.438 2.811 1 93.25 73 SER A O 1
ATOM 593 N N . CYS A 1 74 ? -8.945 -18.219 1.894 1 93.31 74 CYS A N 1
ATOM 594 C CA . CYS A 1 74 ? -8.398 -17.484 0.76 1 93.31 74 CYS A CA 1
ATOM 595 C C . CYS A 1 74 ? -7.824 -16.141 1.203 1 93.31 74 CYS A C 1
ATOM 597 O O . CYS A 1 74 ? -6.875 -15.633 0.602 1 93.31 74 CYS A O 1
ATOM 599 N N . LEU A 1 75 ? -8.391 -15.617 2.197 1 91.75 75 LEU A N 1
ATOM 600 C CA . LEU A 1 75 ? -7.922 -14.344 2.727 1 91.75 75 LEU A CA 1
ATOM 601 C C . LEU A 1 75 ? -6.633 -14.531 3.521 1 91.75 75 LEU A C 1
ATOM 603 O O . LEU A 1 75 ? -5.727 -13.695 3.445 1 91.75 75 LEU A O 1
ATOM 607 N N . LEU A 1 76 ? -6.449 -15.656 4.176 1 93.31 76 LEU A N 1
ATOM 608 C CA . LEU A 1 76 ? -5.34 -15.844 5.105 1 93.31 76 LEU A CA 1
ATOM 609 C C . LEU A 1 76 ? -4.254 -16.719 4.488 1 93.31 76 LEU A C 1
ATOM 611 O O . LEU A 1 76 ? -3.078 -16.594 4.832 1 93.31 76 LEU A O 1
ATOM 615 N N . ALA A 1 77 ? -4.566 -17.562 3.586 1 93.94 77 ALA A N 1
ATOM 616 C CA . ALA A 1 77 ? -3.676 -18.609 3.074 1 93.94 77 ALA A CA 1
ATOM 617 C C . ALA A 1 77 ? -2.475 -17.984 2.357 1 93.94 77 ALA A C 1
ATOM 619 O O . ALA A 1 77 ? -1.339 -18.422 2.557 1 93.94 77 ALA A O 1
ATOM 620 N N . PRO A 1 78 ? -2.705 -17 1.527 1 94.88 78 PRO A N 1
ATOM 621 C CA . PRO A 1 78 ? -1.53 -16.453 0.845 1 94.88 78 PRO A CA 1
ATOM 622 C C . PRO A 1 78 ? -0.44 -16 1.814 1 94.88 78 PRO A C 1
ATOM 624 O O . PRO A 1 78 ? 0.737 -16.312 1.613 1 94.88 78 PRO A O 1
ATOM 627 N N . THR A 1 79 ? -0.832 -15.375 2.879 1 94.75 79 THR A N 1
ATOM 628 C CA . THR A 1 79 ? 0.118 -14.875 3.865 1 94.75 79 THR A CA 1
ATOM 629 C C . THR A 1 79 ? 0.769 -16.031 4.625 1 94.75 79 THR A C 1
ATOM 631 O O . THR A 1 79 ? 1.983 -16.031 4.832 1 94.75 79 THR A O 1
ATOM 634 N N . LEU A 1 80 ? 0.033 -16.969 4.965 1 95.69 80 LEU A N 1
ATOM 635 C CA . LEU A 1 80 ? 0.557 -18.109 5.73 1 95.69 80 LEU A CA 1
ATOM 636 C C . LEU A 1 80 ? 1.494 -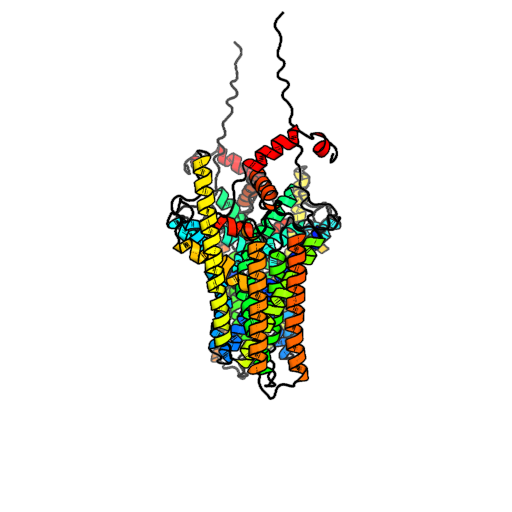18.953 4.879 1 95.69 80 LEU A C 1
ATOM 638 O O . LEU A 1 80 ? 2.555 -19.375 5.348 1 95.69 80 LEU A O 1
ATOM 642 N N . ILE A 1 81 ? 1.146 -19.172 3.672 1 96.06 81 ILE A N 1
ATOM 643 C CA . ILE A 1 81 ? 1.959 -19.984 2.785 1 96.06 81 ILE A CA 1
ATOM 644 C C . ILE A 1 81 ? 3.264 -19.266 2.459 1 96.06 81 ILE A C 1
ATOM 646 O O . ILE A 1 81 ? 4.328 -19.891 2.398 1 96.06 81 ILE A O 1
ATOM 650 N N . TYR A 1 82 ? 3.18 -18.016 2.25 1 95.56 82 TYR A N 1
ATOM 651 C CA . TYR A 1 82 ? 4.398 -17.25 2.004 1 95.56 82 TYR A CA 1
ATOM 652 C C . TYR A 1 82 ? 5.316 -17.281 3.221 1 95.56 82 TYR A C 1
ATOM 654 O O . TYR A 1 82 ? 6.539 -17.391 3.084 1 95.56 82 TYR A O 1
ATOM 662 N N . ALA A 1 83 ? 4.723 -17.156 4.398 1 95.19 83 ALA A N 1
ATOM 663 C CA . ALA A 1 83 ? 5.516 -17.25 5.621 1 95.19 83 ALA A CA 1
ATOM 664 C C . ALA A 1 83 ? 6.207 -18.594 5.738 1 95.19 83 ALA A C 1
ATOM 666 O O . ALA A 1 83 ? 7.391 -18.672 6.082 1 95.19 83 ALA A O 1
ATOM 667 N N . ILE A 1 84 ? 5.527 -19.609 5.395 1 94 84 ILE A N 1
ATOM 668 C CA . ILE A 1 84 ? 6.094 -20.953 5.422 1 94 84 ILE A CA 1
ATOM 669 C C . ILE A 1 84 ? 7.219 -21.062 4.398 1 94 84 ILE A C 1
ATOM 671 O O . ILE A 1 84 ? 8.281 -21.609 4.691 1 94 84 ILE A O 1
ATOM 675 N N . TYR A 1 85 ? 6.977 -20.531 3.271 1 93.12 85 TYR A N 1
ATOM 676 C CA . TYR A 1 85 ? 7.98 -20.547 2.213 1 93.12 85 TYR A CA 1
ATOM 677 C C . TYR A 1 85 ? 9.258 -19.844 2.664 1 93.12 85 TYR A C 1
ATOM 679 O O . TYR A 1 85 ? 10.359 -20.375 2.48 1 93.12 85 TYR A O 1
ATOM 687 N N . GLU A 1 86 ? 9.047 -18.703 3.277 1 90.56 86 GLU A N 1
ATOM 688 C CA . GLU A 1 86 ? 10.211 -17.938 3.725 1 90.56 86 GLU A CA 1
ATOM 689 C C . GLU A 1 86 ? 10.961 -18.656 4.836 1 90.56 86 GLU A C 1
ATOM 691 O O . GLU A 1 86 ? 12.195 -18.688 4.848 1 90.56 86 GLU A O 1
ATOM 696 N N . VAL A 1 87 ? 10.273 -19.25 5.672 1 91.38 87 VAL A N 1
ATOM 697 C CA . VAL A 1 87 ? 10.891 -19.969 6.789 1 91.38 87 VAL A CA 1
ATOM 698 C C . VAL A 1 87 ? 11.609 -21.203 6.273 1 91.38 87 VAL A C 1
ATOM 700 O O . VAL A 1 87 ? 12.766 -21.453 6.633 1 91.38 87 VAL A O 1
ATOM 703 N N . LEU A 1 88 ? 11 -21.906 5.398 1 89.56 88 LEU A N 1
ATOM 704 C CA . LEU A 1 88 ? 11.578 -23.156 4.914 1 89.56 88 LEU A CA 1
ATOM 705 C C . LEU A 1 88 ? 12.773 -22.891 4.012 1 89.56 88 LEU A C 1
ATOM 707 O O . LEU A 1 88 ? 13.758 -23.641 4.035 1 89.56 88 LEU A O 1
ATOM 711 N N . ARG A 1 89 ? 12.648 -21.891 3.273 1 84.75 89 ARG A N 1
ATOM 712 C CA . ARG A 1 89 ? 13.789 -21.5 2.443 1 84.75 89 ARG A CA 1
ATOM 713 C C . ARG A 1 89 ? 15 -21.141 3.301 1 84.75 89 ARG A C 1
ATOM 715 O O . ARG A 1 89 ? 16.141 -21.453 2.939 1 84.75 89 ARG A O 1
ATOM 722 N N . THR A 1 90 ? 14.719 -20.562 4.438 1 83.12 90 THR A N 1
ATOM 723 C CA . THR A 1 90 ? 15.789 -20.156 5.34 1 83.12 90 THR A CA 1
ATOM 724 C C . THR A 1 90 ? 16.344 -21.359 6.086 1 83.12 90 THR A C 1
ATOM 726 O O . THR A 1 90 ? 17.562 -21.469 6.285 1 83.12 90 THR A O 1
ATOM 729 N N . VAL A 1 91 ? 15.508 -22.172 6.477 1 82.75 91 VAL A N 1
ATOM 730 C CA . VAL A 1 91 ? 15.938 -23.344 7.223 1 82.75 91 VAL A CA 1
ATOM 731 C C . VAL A 1 91 ? 16.766 -24.25 6.32 1 82.75 91 VAL A C 1
ATOM 733 O O . VAL A 1 91 ? 17.703 -24.922 6.785 1 82.75 91 VAL A O 1
ATOM 736 N N . SER A 1 92 ? 16.453 -24.25 5.102 1 76.88 92 SER A N 1
ATOM 737 C CA . SER A 1 92 ? 17.188 -25.078 4.16 1 76.88 92 SER A CA 1
ATOM 738 C C . SER A 1 92 ? 18.562 -24.516 3.871 1 76.88 92 SER A C 1
ATOM 740 O O . SER A 1 92 ? 19.469 -25.234 3.451 1 76.88 92 SER A O 1
ATOM 742 N N . SER A 1 93 ? 18.562 -23.234 4.23 1 70.19 93 SER A N 1
ATOM 743 C CA . SER A 1 93 ? 19.875 -22.625 4.016 1 70.19 93 SER A CA 1
ATOM 744 C C . SER A 1 93 ? 20.734 -22.719 5.27 1 70.19 93 SER A C 1
ATOM 746 O O . SER A 1 93 ? 20.219 -22.828 6.383 1 70.19 93 SER A O 1
ATOM 748 N N . GLU A 1 94 ? 21.906 -23.219 5.293 1 61 94 GLU A N 1
ATOM 749 C CA . GLU A 1 94 ? 22.875 -23.625 6.309 1 61 94 GLU A CA 1
ATOM 750 C C . GLU A 1 94 ? 22.828 -22.703 7.52 1 61 94 GLU A C 1
ATOM 752 O O . GLU A 1 94 ? 23.141 -23.109 8.641 1 61 94 GLU A O 1
ATOM 757 N N . GLN A 1 95 ? 22.641 -21.438 7.453 1 60.75 95 GLN A N 1
ATOM 758 C CA . GLN A 1 95 ? 22.875 -20.594 8.625 1 60.75 95 GLN A CA 1
ATOM 759 C C . GLN A 1 95 ? 21.578 -20.344 9.383 1 60.75 95 GLN A C 1
ATOM 761 O O . GLN A 1 95 ? 21.016 -19.25 9.312 1 60.75 95 GLN A O 1
ATOM 766 N N . SER A 1 96 ? 21.016 -21.562 9.828 1 69.88 96 SER A N 1
ATOM 767 C CA . SER A 1 96 ? 19.672 -21.391 10.391 1 69.88 96 SER A CA 1
ATOM 768 C C . SER A 1 96 ? 19.75 -20.969 11.852 1 69.88 96 SER A C 1
ATOM 770 O O . SER A 1 96 ? 20 -21.797 12.727 1 69.88 96 SER A O 1
ATOM 772 N N . ASP A 1 97 ? 19.953 -19.625 12.227 1 83.25 97 ASP A N 1
ATOM 773 C CA . ASP A 1 97 ? 19.734 -19.094 13.57 1 83.25 97 ASP A CA 1
ATOM 774 C C . ASP A 1 97 ? 18.25 -18.812 13.812 1 83.25 97 ASP A C 1
ATOM 776 O O . ASP A 1 97 ? 17.5 -18.531 12.875 1 83.25 97 ASP A O 1
ATOM 780 N N . LEU A 1 98 ? 17.859 -19.234 14.977 1 86.56 98 LEU A N 1
ATOM 781 C CA . LEU A 1 98 ? 16.469 -19.047 15.367 1 86.56 98 LEU A CA 1
ATOM 782 C C . LEU A 1 98 ? 16.016 -17.609 15.117 1 86.56 98 LEU A C 1
ATOM 784 O O . LEU A 1 98 ? 14.891 -17.375 14.68 1 86.56 98 LEU A O 1
ATOM 788 N N . ARG A 1 99 ? 16.891 -16.672 15.445 1 86.31 99 ARG A N 1
ATOM 789 C CA . ARG A 1 99 ? 16.562 -15.266 15.242 1 86.31 99 ARG A CA 1
ATOM 790 C C . ARG A 1 99 ? 16.281 -14.969 13.773 1 86.31 99 ARG A C 1
ATOM 792 O O . ARG A 1 99 ? 15.375 -14.203 13.445 1 86.31 99 ARG A O 1
ATOM 799 N N . ASN A 1 100 ? 17.031 -15.578 12.945 1 88.12 100 ASN A N 1
ATOM 800 C CA . ASN A 1 100 ? 16.828 -15.391 11.508 1 88.12 100 ASN A CA 1
ATOM 801 C C . ASN A 1 100 ? 15.523 -16.016 11.039 1 88.12 100 ASN A C 1
ATOM 803 O O . ASN A 1 100 ? 14.828 -15.453 10.188 1 88.12 100 ASN A O 1
ATOM 807 N N . VAL A 1 101 ? 15.258 -17.156 11.617 1 89.88 101 VAL A N 1
ATOM 808 C CA . VAL A 1 101 ? 14.016 -17.844 11.25 1 89.88 101 VAL A CA 1
ATOM 809 C C . VAL A 1 101 ? 12.82 -16.984 11.68 1 89.88 101 VAL A C 1
ATOM 811 O O . VAL A 1 101 ? 11.867 -16.812 10.914 1 89.88 101 VAL A O 1
ATOM 814 N N . LEU A 1 102 ? 12.875 -16.453 12.828 1 90.19 102 LEU A N 1
ATOM 815 C CA . LEU A 1 102 ? 11.781 -15.641 13.344 1 90.19 102 LEU A CA 1
ATOM 816 C C . LEU A 1 102 ? 11.633 -14.359 12.547 1 90.19 102 LEU A C 1
ATOM 818 O O . LEU A 1 102 ? 10.516 -13.898 12.289 1 90.19 102 LEU A O 1
ATOM 822 N N . THR A 1 103 ? 12.719 -13.758 12.18 1 90.75 103 THR A N 1
ATOM 823 C CA . THR A 1 103 ? 12.688 -12.555 11.359 1 90.75 103 THR A CA 1
ATOM 824 C C . THR A 1 103 ? 12.023 -12.836 10.016 1 90.75 103 THR A C 1
ATOM 826 O O . THR A 1 103 ? 11.211 -12.047 9.539 1 90.75 103 THR A O 1
ATOM 829 N N . LYS A 1 104 ? 12.352 -13.984 9.516 1 90.56 104 LYS A N 1
ATOM 830 C CA . LYS A 1 104 ? 11.758 -14.344 8.227 1 90.56 104 LYS A CA 1
ATOM 831 C C . LYS A 1 104 ? 10.273 -14.672 8.375 1 90.56 104 LYS A C 1
ATOM 833 O O . LYS A 1 104 ? 9.484 -14.406 7.465 1 90.56 104 LYS A O 1
ATOM 838 N N . LEU A 1 105 ? 9.953 -15.234 9.469 1 92.69 105 LEU A N 1
ATOM 839 C CA . LEU A 1 105 ? 8.547 -15.492 9.75 1 92.69 105 LEU A CA 1
ATOM 840 C C . LEU A 1 105 ? 7.758 -14.188 9.812 1 92.69 105 LEU A C 1
ATOM 842 O O . LEU A 1 105 ? 6.684 -14.078 9.219 1 92.69 105 LEU A O 1
ATOM 846 N N . VAL A 1 106 ? 8.289 -13.203 10.484 1 91.81 106 VAL A N 1
ATOM 847 C CA . VAL A 1 106 ? 7.621 -11.906 10.594 1 91.81 106 VAL A CA 1
ATOM 848 C C . VAL A 1 106 ? 7.523 -11.258 9.219 1 91.81 106 VAL A C 1
ATOM 850 O O . VAL A 1 106 ? 6.473 -10.734 8.844 1 91.81 106 VAL A O 1
ATOM 853 N N . LYS A 1 107 ? 8.531 -11.375 8.492 1 89.88 107 LYS A N 1
ATOM 854 C CA . LYS A 1 107 ? 8.523 -10.828 7.141 1 89.88 107 LYS A CA 1
ATOM 855 C C . LYS A 1 107 ? 7.5 -11.547 6.266 1 89.88 107 LYS A C 1
ATOM 857 O O . LYS A 1 107 ? 6.863 -10.922 5.41 1 89.88 107 LYS A O 1
ATOM 862 N N . GLY A 1 108 ? 7.395 -12.781 6.535 1 92.19 108 GLY A N 1
ATOM 863 C CA . GLY A 1 108 ? 6.461 -13.57 5.746 1 92.19 108 GLY A CA 1
ATOM 864 C C . GLY A 1 108 ? 5.008 -13.234 6.031 1 92.19 108 GLY A C 1
ATOM 865 O O . GLY A 1 108 ? 4.184 -13.188 5.117 1 92.19 108 GLY A O 1
ATOM 866 N N . ILE A 1 109 ? 4.711 -12.852 7.246 1 93.12 109 ILE A N 1
ATOM 867 C CA . ILE A 1 109 ? 3.34 -12.555 7.637 1 93.12 109 ILE A CA 1
ATOM 868 C C . ILE A 1 109 ? 2.93 -11.195 7.07 1 93.12 109 ILE A C 1
ATOM 870 O O . ILE A 1 109 ? 1.737 -10.906 6.941 1 93.12 109 ILE A O 1
ATOM 874 N N . LEU A 1 110 ? 3.916 -10.438 6.656 1 93.81 110 LEU A N 1
ATOM 875 C CA . LEU A 1 110 ? 3.643 -9.102 6.133 1 93.81 110 LEU A CA 1
ATOM 876 C C . LEU A 1 110 ? 3.598 -9.109 4.609 1 93.81 110 LEU A C 1
ATOM 878 O O . LEU A 1 110 ? 4.039 -8.156 3.965 1 93.81 110 LEU A O 1
ATOM 882 N N . LEU A 1 111 ? 3.037 -10.156 4.051 1 93.81 111 LEU A N 1
ATOM 883 C CA . LEU A 1 111 ? 2.965 -10.305 2.602 1 93.81 111 LEU A CA 1
ATOM 884 C C . LEU A 1 111 ? 2.15 -9.172 1.979 1 93.81 111 LEU A C 1
ATOM 886 O O . LEU A 1 111 ? 2.555 -8.594 0.967 1 93.81 111 LEU A O 1
ATOM 890 N N . ILE A 1 112 ? 1.043 -8.812 2.615 1 90.75 112 ILE A N 1
ATOM 891 C CA . ILE A 1 112 ? 0.123 -7.832 2.047 1 90.75 112 ILE A CA 1
ATOM 892 C C . ILE A 1 112 ? 0.813 -6.473 1.942 1 90.75 112 ILE A C 1
ATOM 894 O O . ILE A 1 112 ? 0.871 -5.879 0.862 1 90.75 112 ILE A O 1
ATOM 898 N N . PRO A 1 113 ? 1.411 -5.973 2.971 1 91 113 PRO A N 1
ATOM 899 C CA . PRO A 1 113 ? 2.141 -4.707 2.84 1 91 113 PRO A CA 1
ATOM 900 C C . PRO A 1 113 ? 3.285 -4.789 1.832 1 91 113 PRO A C 1
ATOM 902 O O . PRO A 1 113 ? 3.576 -3.811 1.142 1 91 113 PRO A O 1
ATOM 905 N N . TRP A 1 114 ? 3.902 -5.945 1.737 1 92.69 114 TRP A N 1
ATOM 906 C CA . TRP A 1 114 ? 5 -6.082 0.783 1 92.69 114 TRP A CA 1
ATOM 907 C C . TRP A 1 114 ? 4.488 -5.965 -0.65 1 92.69 114 TRP A C 1
ATOM 909 O O . TRP A 1 114 ? 5.137 -5.34 -1.496 1 92.69 114 TRP A O 1
ATOM 919 N N . GLN A 1 115 ? 3.439 -6.574 -0.884 1 91.44 115 GLN A N 1
ATOM 920 C CA . GLN A 1 115 ? 2.879 -6.52 -2.23 1 91.44 115 GLN A CA 1
ATOM 921 C C . GLN A 1 115 ? 2.461 -5.098 -2.596 1 91.44 115 GLN A C 1
ATOM 923 O O . GLN A 1 115 ? 2.701 -4.641 -3.715 1 91.44 115 GLN A O 1
ATOM 928 N N . ILE A 1 116 ? 1.901 -4.469 -1.689 1 90.94 116 ILE A N 1
ATOM 929 C CA . ILE A 1 116 ? 1.492 -3.09 -1.927 1 90.94 116 ILE A CA 1
ATOM 930 C C . ILE A 1 116 ? 2.727 -2.217 -2.146 1 90.94 116 ILE A C 1
ATOM 932 O O . ILE A 1 116 ? 2.762 -1.404 -3.072 1 90.94 116 ILE A O 1
ATOM 936 N N . LYS A 1 117 ? 3.67 -2.41 -1.33 1 91.75 117 LYS A N 1
ATOM 937 C CA . LYS A 1 117 ? 4.918 -1.665 -1.473 1 91.75 117 LYS A CA 1
ATOM 938 C C . LYS A 1 117 ? 5.539 -1.895 -2.846 1 91.75 117 LYS A C 1
ATOM 940 O O . LYS A 1 117 ? 6.047 -0.958 -3.469 1 91.75 117 LYS A O 1
ATOM 945 N N . GLY A 1 118 ? 5.5 -3.074 -3.258 1 91.56 118 GLY A N 1
ATOM 946 C CA . GLY A 1 118 ? 6.062 -3.385 -4.562 1 91.56 118 GLY A CA 1
ATOM 947 C C . GLY A 1 118 ? 5.395 -2.631 -5.695 1 91.56 118 GLY A C 1
ATOM 948 O O . GLY A 1 118 ? 6.07 -2.061 -6.551 1 91.56 118 GLY A O 1
ATOM 949 N N . HIS A 1 119 ? 4.148 -2.586 -5.695 1 91.25 119 HIS A N 1
ATOM 950 C CA . HIS A 1 119 ? 3.426 -1.861 -6.734 1 91.25 119 HIS A CA 1
ATOM 951 C C . HIS A 1 119 ? 3.658 -0.358 -6.621 1 91.25 119 HIS A C 1
ATOM 953 O O . HIS A 1 119 ? 3.746 0.339 -7.633 1 91.25 119 HIS A O 1
ATOM 959 N N . CYS A 1 120 ? 3.793 0.076 -5.434 1 92 120 CYS A N 1
ATOM 960 C CA . CYS A 1 120 ? 4.059 1.496 -5.234 1 92 120 CYS A CA 1
ATOM 961 C C . CYS A 1 120 ? 5.461 1.859 -5.711 1 92 120 CYS A C 1
ATOM 963 O O . CYS A 1 120 ? 5.688 2.965 -6.207 1 92 120 CYS A O 1
ATOM 965 N N . GLU A 1 121 ? 6.32 0.977 -5.508 1 92.06 121 GLU A N 1
ATOM 966 C CA . GLU A 1 121 ? 7.672 1.214 -6.004 1 92.06 121 GLU A CA 1
ATOM 967 C C . GLU A 1 121 ? 7.691 1.292 -7.527 1 92.06 121 GLU A C 1
ATOM 969 O O . GLU A 1 121 ? 8.453 2.074 -8.102 1 92.06 121 GLU A O 1
ATOM 974 N N . MET A 1 122 ? 6.91 0.48 -8.094 1 91.06 122 MET A N 1
ATOM 975 C CA . MET A 1 122 ? 6.793 0.554 -9.547 1 91.06 122 MET A CA 1
ATOM 976 C C . MET A 1 122 ? 6.23 1.903 -9.977 1 91.06 122 MET A C 1
ATOM 978 O O . MET A 1 122 ? 6.684 2.484 -10.961 1 91.06 122 MET A O 1
ATOM 982 N N . LEU A 1 123 ? 5.34 2.404 -9.227 1 92.56 123 LEU A N 1
ATOM 983 C CA . LEU A 1 123 ? 4.762 3.715 -9.5 1 92.56 123 LEU A CA 1
ATOM 984 C C . LEU A 1 123 ? 5.793 4.816 -9.289 1 92.56 123 LEU A C 1
ATOM 986 O O . LEU A 1 123 ? 5.918 5.719 -10.125 1 92.56 123 LEU A O 1
ATOM 990 N N . ALA A 1 124 ? 6.465 4.688 -8.211 1 90.88 124 ALA A N 1
ATOM 991 C CA . ALA A 1 124 ? 7.469 5.699 -7.887 1 90.88 124 ALA A CA 1
ATOM 992 C C . ALA A 1 124 ? 8.562 5.742 -8.945 1 90.88 124 ALA A C 1
ATOM 994 O O . ALA A 1 124 ? 9.07 6.812 -9.289 1 90.88 124 ALA A O 1
ATOM 995 N N . PHE A 1 125 ? 8.93 4.594 -9.5 1 92.12 125 PHE A N 1
ATOM 996 C CA . PHE A 1 125 ? 9.953 4.488 -10.531 1 92.12 125 PHE A CA 1
ATOM 997 C C . PHE A 1 125 ? 9.555 5.277 -11.773 1 92.12 125 PHE A C 1
ATOM 999 O O . PHE A 1 125 ? 10.398 5.922 -12.406 1 92.12 125 PHE A O 1
ATOM 1006 N N . SER A 1 126 ? 8.328 5.27 -12.07 1 91.5 126 SER A N 1
ATOM 1007 C CA . SER A 1 126 ? 7.867 5.871 -13.312 1 91.5 126 SER A CA 1
ATOM 1008 C C . SER A 1 126 ? 7.359 7.293 -13.086 1 91.5 126 SER A C 1
ATOM 1010 O O . SER A 1 126 ? 7.441 8.133 -13.984 1 91.5 126 SER A O 1
ATOM 1012 N N . ALA A 1 127 ? 6.875 7.547 -11.938 1 91.69 127 ALA A N 1
ATOM 1013 C CA . ALA A 1 127 ? 6.219 8.828 -11.672 1 91.69 127 ALA A CA 1
ATOM 1014 C C . ALA A 1 127 ? 7.199 9.984 -11.805 1 91.69 127 ALA A C 1
ATOM 1016 O O . ALA A 1 127 ? 6.863 11.031 -12.359 1 91.69 127 ALA A O 1
ATOM 1017 N N . ASP A 1 128 ? 8.406 9.836 -11.359 1 86.62 128 ASP A N 1
ATOM 1018 C CA . ASP A 1 128 ? 9.406 10.898 -11.383 1 86.62 128 ASP A CA 1
ATOM 1019 C C . ASP A 1 128 ? 9.867 11.188 -12.812 1 86.62 128 ASP A C 1
ATOM 1021 O O . ASP A 1 128 ? 10.359 12.281 -13.102 1 86.62 128 ASP A O 1
ATOM 1025 N N . LYS A 1 129 ? 9.609 10.25 -13.656 1 90.12 129 LYS A N 1
ATOM 1026 C CA . LYS A 1 129 ? 10.117 10.359 -15.023 1 90.12 129 LYS A CA 1
ATOM 1027 C C . LYS A 1 129 ? 8.984 10.273 -16.047 1 90.12 129 LYS A C 1
ATOM 1029 O O . LYS A 1 129 ? 9.227 10.055 -17.234 1 90.12 129 LYS A O 1
ATOM 1034 N N . VAL A 1 130 ? 7.852 10.508 -15.672 1 90.5 130 VAL A N 1
ATOM 1035 C CA . VAL A 1 130 ? 6.676 10.203 -16.484 1 90.5 130 VAL A CA 1
ATOM 1036 C C . VAL A 1 130 ? 6.656 11.094 -17.719 1 90.5 130 VAL A C 1
ATOM 1038 O O . VAL A 1 130 ? 6.176 10.672 -18.781 1 90.5 130 VAL A O 1
ATOM 1041 N N . CYS A 1 131 ? 7.223 12.297 -17.641 1 88.44 131 CYS A N 1
ATOM 1042 C CA . CYS A 1 131 ? 7.156 13.219 -18.766 1 88.44 131 CYS A CA 1
ATOM 1043 C C . CYS A 1 131 ? 8.438 13.172 -19.594 1 88.44 131 CYS A C 1
ATOM 1045 O O . CYS A 1 131 ? 8.625 13.961 -20.516 1 88.44 131 CYS A O 1
ATOM 1047 N N . GLN A 1 132 ? 9.273 12.266 -19.328 1 86.75 132 GLN A N 1
ATOM 1048 C CA . GLN A 1 132 ? 10.492 12.094 -20.109 1 86.75 132 GLN A CA 1
ATOM 1049 C C . GLN A 1 132 ? 10.266 11.156 -21.297 1 86.75 132 GLN A C 1
ATOM 1051 O O . GLN A 1 132 ? 9.555 10.156 -21.156 1 86.75 132 GLN A O 1
ATOM 1056 N N . TYR A 1 133 ? 10.758 11.602 -22.375 1 87.69 133 TYR A N 1
ATOM 1057 C CA . TYR A 1 133 ? 10.625 10.812 -23.594 1 87.69 133 TYR A CA 1
ATOM 1058 C C . TYR A 1 133 ? 11.969 10.211 -24 1 87.69 133 TYR A C 1
ATOM 1060 O O . TYR A 1 133 ? 12.703 10.797 -24.797 1 87.69 133 TYR A O 1
ATOM 1068 N N . ARG A 1 134 ? 12.289 9.156 -23.391 1 86.62 134 ARG A N 1
ATOM 1069 C CA . ARG A 1 134 ? 13.547 8.469 -23.672 1 86.62 134 ARG A CA 1
ATOM 1070 C C . ARG A 1 134 ? 13.453 6.992 -23.297 1 86.62 134 ARG A C 1
ATOM 1072 O O . ARG A 1 134 ? 12.492 6.562 -22.672 1 86.62 134 ARG A O 1
ATOM 1079 N N . GLU A 1 135 ? 14.469 6.312 -23.688 1 85.12 135 GLU A N 1
ATOM 1080 C CA . GLU A 1 135 ? 14.555 4.898 -23.328 1 85.12 135 GLU A CA 1
ATOM 1081 C C . GLU A 1 135 ? 15.156 4.719 -21.938 1 85.12 135 GLU A C 1
ATOM 1083 O O . GLU A 1 135 ? 15.727 5.656 -21.375 1 85.12 135 GLU A O 1
ATOM 1088 N N . LEU A 1 136 ? 14.938 3.52 -21.469 1 87.56 136 LEU A N 1
ATOM 1089 C CA . LEU A 1 136 ? 15.461 3.205 -20.141 1 87.56 136 LEU A CA 1
ATOM 1090 C C . LEU A 1 136 ? 16.984 3.076 -20.172 1 87.56 136 LEU A C 1
ATOM 1092 O O . LEU A 1 136 ? 17.531 2.416 -21.062 1 87.56 136 LEU A O 1
ATOM 1096 N N . GLU A 1 137 ? 17.594 3.709 -19.234 1 87.44 137 GLU A N 1
ATOM 1097 C CA . GLU A 1 137 ? 19.031 3.506 -19.031 1 87.44 137 GLU A CA 1
ATOM 1098 C C . GLU A 1 137 ? 19.312 2.123 -18.453 1 87.44 137 GLU A C 1
ATOM 1100 O O . GLU A 1 137 ? 18.438 1.52 -17.812 1 87.44 137 GLU A O 1
ATOM 1105 N N . PRO A 1 138 ? 20.438 1.536 -18.688 1 83.38 138 PRO A N 1
ATOM 1106 C CA . PRO A 1 138 ? 20.75 0.195 -18.203 1 83.38 138 PRO A CA 1
ATOM 1107 C C . PRO A 1 138 ? 20.562 0.068 -16.688 1 83.38 138 PRO A C 1
ATOM 1109 O O . PRO A 1 138 ? 20.062 -0.955 -16.203 1 83.38 138 PRO A O 1
ATOM 1112 N N . LYS A 1 139 ? 20.938 1.094 -15.969 1 85.88 139 LYS A N 1
ATOM 1113 C CA . LYS A 1 139 ? 20.766 1.053 -14.516 1 85.88 139 LYS A CA 1
ATOM 1114 C C . LYS A 1 139 ? 19.281 1.016 -14.148 1 85.88 139 LYS A C 1
ATOM 1116 O O . LYS A 1 139 ? 18.891 0.313 -13.219 1 85.88 139 LYS A O 1
ATOM 1121 N N . GLU A 1 140 ? 18.531 1.798 -14.953 1 88 140 GLU A N 1
ATOM 1122 C CA . GLU A 1 140 ? 17.078 1.83 -14.719 1 88 140 GLU A CA 1
ATOM 1123 C C . GLU A 1 140 ? 16.438 0.5 -15.094 1 88 140 GLU A C 1
ATOM 1125 O O . GLU A 1 140 ? 15.477 0.07 -14.453 1 88 140 GLU A O 1
ATOM 1130 N N . GLN A 1 141 ? 16.984 -0.104 -16.047 1 84.25 141 GLN A N 1
ATOM 1131 C CA . GLN A 1 141 ? 16.469 -1.409 -16.453 1 84.25 141 GLN A CA 1
ATOM 1132 C C . GLN A 1 141 ? 16.719 -2.457 -15.375 1 84.25 141 GLN A C 1
ATOM 1134 O O . GLN A 1 141 ? 15.844 -3.283 -15.094 1 84.25 141 GLN A O 1
ATOM 1139 N N . GLN A 1 142 ? 17.844 -2.43 -14.828 1 82.88 142 GLN A N 1
ATOM 1140 C CA . GLN A 1 142 ? 18.172 -3.363 -13.758 1 82.88 142 GLN A CA 1
ATOM 1141 C C . GLN A 1 142 ? 17.297 -3.123 -12.531 1 82.88 142 GLN A C 1
ATOM 1143 O O . GLN A 1 142 ? 16.828 -4.074 -11.906 1 82.88 142 GLN A O 1
ATOM 1148 N N . GLU A 1 143 ? 17.109 -1.872 -12.305 1 87 143 GLU A N 1
ATOM 1149 C CA . GLU A 1 143 ? 16.281 -1.528 -11.156 1 87 143 GLU A CA 1
ATOM 1150 C C . GLU A 1 143 ? 14.836 -1.975 -11.375 1 87 143 GLU A C 1
ATOM 1152 O O . GLU A 1 143 ? 14.211 -2.549 -10.477 1 87 143 GLU A O 1
ATOM 1157 N N . LEU A 1 144 ? 14.367 -1.758 -12.547 1 87.38 144 LEU A N 1
ATOM 1158 C CA . LEU A 1 144 ? 13.008 -2.15 -12.891 1 87.38 144 LEU A CA 1
ATOM 1159 C C . LEU A 1 144 ? 12.844 -3.666 -12.828 1 87.38 144 LEU A C 1
ATOM 1161 O O . LEU A 1 144 ? 11.836 -4.168 -12.328 1 87.38 144 LEU A O 1
ATOM 1165 N N . SER A 1 145 ? 13.805 -4.363 -13.297 1 82.81 145 SER A N 1
ATOM 1166 C CA . SER A 1 145 ? 13.758 -5.82 -13.273 1 82.81 145 SER A CA 1
ATOM 1167 C C . SER A 1 145 ? 13.734 -6.348 -11.844 1 82.81 145 SER A C 1
ATOM 1169 O O . SER A 1 145 ? 13.016 -7.309 -11.539 1 82.81 145 SER A O 1
ATOM 1171 N N . ARG A 1 146 ? 14.438 -5.723 -11.016 1 84.44 146 ARG A N 1
ATOM 1172 C CA . ARG A 1 146 ? 14.453 -6.117 -9.609 1 84.44 146 ARG A CA 1
ATOM 1173 C C . ARG A 1 146 ? 13.102 -5.875 -8.961 1 84.44 146 ARG A C 1
ATOM 1175 O O . ARG A 1 146 ? 12.57 -6.75 -8.266 1 84.44 146 ARG A O 1
ATOM 1182 N N . ILE A 1 147 ? 12.555 -4.73 -9.234 1 87.62 147 ILE A N 1
ATOM 1183 C CA . ILE A 1 147 ? 11.266 -4.379 -8.648 1 87.62 147 ILE A CA 1
ATOM 1184 C C . ILE A 1 147 ? 10.188 -5.348 -9.141 1 87.62 147 ILE A C 1
ATOM 1186 O O . ILE A 1 147 ? 9.391 -5.855 -8.352 1 87.62 147 ILE A O 1
ATOM 1190 N N . LYS A 1 148 ? 10.195 -5.605 -10.391 1 84.94 148 LYS A N 1
ATOM 1191 C CA . LYS A 1 148 ? 9.188 -6.488 -10.977 1 84.94 148 LYS A CA 1
ATOM 1192 C C . LYS A 1 148 ? 9.328 -7.91 -10.445 1 84.94 148 LYS A C 1
ATOM 1194 O O . LYS A 1 148 ? 8.336 -8.562 -10.117 1 84.94 148 LYS A O 1
ATOM 1199 N N . GLN A 1 149 ? 10.477 -8.367 -10.297 1 83.75 149 GLN A N 1
ATOM 1200 C CA . GLN A 1 149 ? 10.703 -9.719 -9.805 1 83.75 149 GLN A CA 1
ATOM 1201 C C . GLN A 1 149 ? 10.195 -9.875 -8.375 1 83.75 149 GLN A C 1
ATOM 1203 O O . GLN A 1 149 ? 9.477 -10.828 -8.062 1 83.75 149 GLN A O 1
ATOM 1208 N N . GLU A 1 150 ? 10.531 -8.992 -7.602 1 83 150 GLU A N 1
ATOM 1209 C CA . GLU A 1 150 ? 10.109 -9.062 -6.203 1 83 150 GLU A CA 1
ATOM 1210 C C . GLU A 1 150 ? 8.594 -8.945 -6.078 1 83 150 GLU A C 1
ATOM 1212 O O . GLU A 1 150 ? 7.973 -9.688 -5.312 1 83 150 GLU A O 1
ATOM 1217 N N . THR A 1 151 ? 8.062 -8.117 -6.836 1 87.38 151 THR A N 1
ATOM 1218 C CA . THR A 1 151 ? 6.621 -7.883 -6.766 1 87.38 151 THR A CA 1
ATOM 1219 C C . THR A 1 151 ? 5.848 -9.078 -7.309 1 87.38 151 THR A C 1
ATOM 1221 O O . THR A 1 151 ? 4.832 -9.484 -6.738 1 87.38 151 THR A O 1
ATOM 1224 N N . PHE A 1 152 ? 6.371 -9.688 -8.289 1 85 152 PHE A N 1
ATOM 1225 C CA . PHE A 1 152 ? 5.625 -10.766 -8.938 1 85 152 PHE A CA 1
ATOM 1226 C C . PHE A 1 152 ? 5.711 -12.047 -8.117 1 85 152 PHE A C 1
ATOM 1228 O O . PHE A 1 152 ? 4.781 -12.859 -8.117 1 85 152 PHE A O 1
ATOM 1235 N N . VAL A 1 153 ? 6.762 -12.227 -7.41 1 86.5 153 VAL A N 1
ATOM 1236 C CA . VAL A 1 153 ? 6.832 -13.375 -6.508 1 86.5 153 VAL A CA 1
ATOM 1237 C C . VAL A 1 153 ? 5.73 -13.273 -5.457 1 86.5 153 VAL A C 1
ATOM 1239 O O . VAL A 1 153 ? 5.059 -14.266 -5.16 1 86.5 153 VAL A O 1
ATOM 1242 N N . PHE A 1 154 ? 5.531 -12.117 -4.988 1 89.69 154 PHE A N 1
ATOM 1243 C CA . PHE A 1 154 ? 4.469 -11.906 -4.016 1 89.69 154 PHE A CA 1
ATOM 1244 C C . PHE A 1 154 ? 3.1 -12.109 -4.656 1 89.69 154 PHE A C 1
ATOM 1246 O O . PHE A 1 154 ? 2.193 -12.672 -4.031 1 89.69 154 PHE A O 1
ATOM 1253 N N . GLU A 1 155 ? 3.043 -11.688 -5.855 1 89.62 155 GLU A N 1
ATOM 1254 C CA . GLU A 1 155 ? 1.778 -11.781 -6.578 1 89.62 155 GLU A CA 1
ATOM 1255 C C . GLU A 1 155 ? 1.376 -13.242 -6.785 1 89.62 155 GLU A C 1
ATOM 1257 O O . GLU A 1 155 ? 0.187 -13.57 -6.801 1 89.62 155 GLU A O 1
ATOM 1262 N N . PHE A 1 156 ? 2.307 -14.078 -6.93 1 92.38 156 PHE A N 1
ATOM 1263 C CA . PHE A 1 156 ? 2.02 -15.5 -7.117 1 92.38 156 PHE A CA 1
ATOM 1264 C C . PHE A 1 156 ? 1.18 -16.031 -5.965 1 92.38 156 PHE A C 1
ATOM 1266 O O . PHE A 1 156 ? 0.178 -16.719 -6.184 1 92.38 156 PHE A O 1
ATOM 1273 N N . PHE A 1 157 ? 1.521 -15.734 -4.773 1 93.38 157 PHE A N 1
ATOM 1274 C CA . PHE A 1 157 ? 0.859 -16.281 -3.598 1 93.38 157 PHE A CA 1
ATOM 1275 C C . PHE A 1 157 ? -0.559 -15.742 -3.467 1 93.38 157 PHE A C 1
ATOM 1277 O O . PHE A 1 157 ? -1.497 -16.5 -3.205 1 93.38 157 PHE A O 1
ATOM 1284 N N . GLU A 1 158 ? -0.649 -14.555 -3.721 1 92.06 158 GLU A N 1
ATOM 1285 C CA . GLU A 1 158 ? -1.976 -13.953 -3.592 1 92.06 158 GLU A CA 1
ATOM 1286 C C . GLU A 1 158 ? -2.883 -14.375 -4.746 1 92.06 158 GLU A C 1
ATOM 1288 O O . GLU A 1 158 ? -4.031 -14.773 -4.527 1 92.06 158 GLU A O 1
ATOM 1293 N N . ASP A 1 159 ? -2.377 -14.258 -5.902 1 92.62 159 ASP A N 1
ATOM 1294 C CA . ASP A 1 159 ? -3.215 -14.445 -7.082 1 92.62 159 ASP A CA 1
ATOM 1295 C C . ASP A 1 159 ? -3.609 -15.914 -7.25 1 92.62 159 ASP A C 1
ATOM 1297 O O . ASP A 1 159 ? -4.703 -16.219 -7.738 1 92.62 159 ASP A O 1
ATOM 1301 N N . PHE A 1 160 ? -2.809 -16.797 -6.863 1 93.69 160 PHE A N 1
ATOM 1302 C CA . PHE A 1 160 ? -3.197 -18.188 -6.977 1 93.69 160 PHE A CA 1
ATOM 1303 C C . PHE A 1 160 ? -4.078 -18.609 -5.805 1 93.69 160 PHE A C 1
ATOM 1305 O O . PHE A 1 160 ? -5.199 -19.078 -6.004 1 93.69 160 PHE A O 1
ATOM 1312 N N . TYR A 1 161 ? -3.654 -18.406 -4.617 1 94.62 161 TYR A N 1
ATOM 1313 C CA . TYR A 1 161 ? -4.309 -18.969 -3.441 1 94.62 161 TYR A CA 1
ATOM 1314 C C . TYR A 1 161 ? -5.562 -18.188 -3.086 1 94.62 161 TYR A C 1
ATOM 1316 O O . TYR A 1 161 ? -6.484 -18.719 -2.463 1 94.62 161 TYR A O 1
ATOM 1324 N N . SER A 1 162 ? -5.547 -16.984 -3.414 1 94.69 162 SER A N 1
ATOM 1325 C CA . SER A 1 162 ? -6.777 -16.234 -3.205 1 94.69 162 SER A CA 1
ATOM 1326 C C . SER A 1 162 ? -7.582 -16.125 -4.496 1 94.69 162 SER A C 1
ATOM 1328 O O . SER A 1 162 ? -8.758 -16.5 -4.535 1 94.69 162 SER A O 1
ATOM 1330 N N . GLY A 1 163 ? -6.957 -15.766 -5.535 1 93.25 163 GLY A N 1
ATOM 1331 C CA . GLY A 1 163 ? -7.645 -15.516 -6.793 1 93.25 163 GLY A CA 1
ATOM 1332 C C . GLY A 1 163 ? -8.25 -16.766 -7.402 1 93.25 163 GLY A C 1
ATOM 1333 O O . GLY A 1 163 ? -9.477 -16.859 -7.535 1 93.25 163 GLY A O 1
ATOM 1334 N N . PHE A 1 164 ? -7.465 -17.719 -7.656 1 92.69 164 PHE A N 1
ATOM 1335 C CA . PHE A 1 164 ? -7.93 -18.891 -8.383 1 92.69 164 PHE A CA 1
ATOM 1336 C C . PHE A 1 164 ? -8.922 -19.688 -7.551 1 92.69 164 PHE A C 1
ATOM 1338 O O . PHE A 1 164 ? -9.969 -20.109 -8.047 1 92.69 164 PHE A O 1
ATOM 1345 N N . ILE A 1 165 ? -8.672 -19.859 -6.305 1 91 165 ILE A N 1
ATOM 1346 C CA . ILE A 1 165 ? -9.539 -20.656 -5.449 1 91 165 ILE A CA 1
ATOM 1347 C C . ILE A 1 165 ? -10.875 -19.953 -5.266 1 91 165 ILE A C 1
ATOM 1349 O O . ILE A 1 165 ? -11.938 -20.594 -5.312 1 91 165 ILE A O 1
ATOM 1353 N N . GLN A 1 166 ? -10.797 -18.703 -5.109 1 94.06 166 GLN A N 1
ATOM 1354 C CA . GLN A 1 166 ? -12.031 -17.938 -5 1 94.06 166 GLN A CA 1
ATOM 1355 C C . GLN A 1 166 ? -12.836 -18 -6.297 1 94.06 166 GLN A C 1
ATOM 1357 O O . GLN A 1 166 ? -14.07 -18 -6.27 1 94.06 166 GLN A O 1
ATOM 1362 N N . LEU A 1 167 ? -12.148 -18 -7.336 1 94.06 167 LEU A N 1
ATOM 1363 C CA . LEU A 1 167 ? -12.82 -18.094 -8.625 1 94.06 167 LEU A CA 1
ATOM 1364 C C . LEU A 1 167 ? -13.609 -19.391 -8.734 1 94.06 167 LEU A C 1
ATOM 1366 O O . LEU A 1 167 ? -14.766 -19.391 -9.156 1 94.06 167 LEU A O 1
ATOM 1370 N N . LEU A 1 168 ? -13.07 -20.484 -8.297 1 92.31 168 LEU A N 1
ATOM 1371 C CA . LEU A 1 168 ? -13.742 -21.781 -8.32 1 92.31 168 LEU A CA 1
ATOM 1372 C C . LEU A 1 168 ? -14.977 -21.766 -7.422 1 92.31 168 LEU A C 1
ATOM 1374 O O . LEU A 1 168 ? -16.031 -22.266 -7.809 1 92.31 168 LEU A O 1
ATOM 1378 N N . LEU A 1 169 ? -14.781 -21.172 -6.285 1 90.69 169 LEU A N 1
ATOM 1379 C CA . LEU A 1 169 ? -15.883 -21.125 -5.328 1 90.69 169 LEU A CA 1
ATOM 1380 C C . LEU A 1 169 ? -17.047 -20.312 -5.867 1 90.69 169 LEU A C 1
ATOM 1382 O O . LEU A 1 169 ? -18.203 -20.734 -5.785 1 90.69 169 LEU A O 1
ATOM 1386 N N . GLN A 1 170 ? -16.703 -19.172 -6.43 1 92.25 170 GLN A N 1
ATOM 1387 C CA . GLN A 1 170 ? -17.766 -18.297 -6.922 1 92.25 170 GLN A CA 1
ATOM 1388 C C . GLN A 1 170 ? -18.469 -18.906 -8.125 1 92.25 170 GLN A C 1
ATOM 1390 O O . GLN A 1 170 ? -19.688 -18.766 -8.273 1 92.25 170 GLN A O 1
ATOM 1395 N N . LEU A 1 171 ? -17.766 -19.547 -8.984 1 88.69 171 LEU A N 1
ATOM 1396 C CA . LEU A 1 171 ? -18.375 -20.219 -10.133 1 88.69 171 LEU A CA 1
ATOM 1397 C C . LEU A 1 171 ? -19.297 -21.344 -9.688 1 88.69 171 LEU A C 1
ATOM 1399 O O . LEU A 1 171 ? -20.328 -21.594 -10.312 1 88.69 171 LEU A O 1
ATOM 1403 N N . HIS A 1 172 ? -18.938 -21.953 -8.617 1 86.31 172 HIS A N 1
ATOM 1404 C CA . HIS A 1 172 ? -19.797 -22.969 -8.023 1 86.31 172 HIS A CA 1
ATOM 1405 C C . HIS A 1 172 ? -21.141 -22.375 -7.605 1 86.31 172 HIS A C 1
ATOM 1407 O O . HIS A 1 172 ? -22.203 -22.953 -7.891 1 86.31 172 HIS A O 1
ATOM 1413 N N . PHE A 1 173 ? -21.094 -21.25 -7.027 1 86.19 173 PHE A N 1
ATOM 1414 C CA . PHE A 1 173 ? -22.328 -20.641 -6.539 1 86.19 173 PHE A CA 1
ATOM 1415 C C . PHE A 1 173 ? -23.172 -20.125 -7.699 1 86.19 173 PHE A C 1
ATOM 1417 O O . PHE A 1 173 ? -24.406 -20.172 -7.652 1 86.19 173 PHE A O 1
ATOM 1424 N N . VAL A 1 174 ? -22.516 -19.625 -8.68 1 83.31 174 VAL A N 1
ATOM 1425 C CA . VAL A 1 174 ? -23.266 -19.156 -9.844 1 83.31 174 VAL A CA 1
ATOM 1426 C C . VAL A 1 174 ? -24 -20.328 -10.492 1 83.31 174 VAL A C 1
ATOM 1428 O O . VAL A 1 174 ? -25.156 -20.188 -10.898 1 83.31 174 VAL A O 1
ATOM 1431 N N . ASN A 1 175 ? -23.422 -21.391 -10.555 1 77.62 175 ASN A N 1
ATOM 1432 C CA . ASN A 1 175 ? -24.016 -22.562 -11.203 1 77.62 175 ASN A CA 1
ATOM 1433 C C . ASN A 1 175 ? -25.109 -23.188 -10.352 1 77.62 175 ASN A C 1
ATOM 1435 O O . ASN A 1 175 ? -26.078 -23.75 -10.875 1 77.62 175 ASN A O 1
ATOM 1439 N N . THR A 1 176 ? -24.891 -23.078 -9.039 1 72.5 176 THR A N 1
ATOM 1440 C CA . THR A 1 176 ? -25.891 -23.688 -8.156 1 72.5 176 THR A CA 1
ATOM 1441 C C . THR A 1 176 ? -27.047 -22.734 -7.922 1 72.5 176 THR A C 1
ATOM 1443 O O . THR A 1 176 ? -28.188 -23.156 -7.699 1 72.5 176 THR A O 1
ATOM 1446 N N . MET A 1 177 ? -26.672 -21.328 -7.766 1 60.25 177 MET A N 1
ATOM 1447 C CA . MET A 1 177 ? -27.719 -20.344 -7.48 1 60.25 177 MET A CA 1
ATOM 1448 C C . MET A 1 177 ? -28.5 -20 -8.742 1 60.25 177 MET A C 1
ATOM 1450 O O . MET A 1 177 ? -29.578 -19.406 -8.664 1 60.25 177 MET A O 1
ATOM 1454 N N . SER A 1 178 ? -27.859 -19.859 -9.992 1 54.75 178 SER A N 1
ATOM 1455 C CA . SER A 1 178 ? -28.641 -19.547 -11.18 1 54.75 178 SER A CA 1
ATOM 1456 C C . SER A 1 178 ? -30.078 -20.062 -11.039 1 54.75 178 SER A C 1
ATOM 1458 O O . SER A 1 178 ? -30.969 -19.641 -11.781 1 54.75 178 SER A O 1
ATOM 1460 N N . THR A 1 179 ? -30.406 -20.828 -10.062 1 47.31 179 THR A N 1
ATOM 1461 C CA . THR A 1 179 ? -31.828 -21.156 -9.906 1 47.31 179 THR A CA 1
ATOM 1462 C C . THR A 1 179 ? -32.5 -20.172 -8.961 1 47.31 179 THR A C 1
ATOM 1464 O O . THR A 1 179 ? -33.719 -20.062 -8.953 1 47.31 179 THR A O 1
ATOM 1467 N N . LYS A 1 180 ? -31.781 -19.562 -8.086 1 49.19 180 LYS A N 1
ATOM 1468 C CA . LYS A 1 180 ? -32.562 -18.703 -7.195 1 49.19 180 LYS A CA 1
ATOM 1469 C C . LYS A 1 180 ? -32.188 -17.234 -7.398 1 49.19 180 LYS A C 1
ATOM 1471 O O . LYS A 1 180 ? -31.078 -16.906 -7.82 1 49.19 180 LYS A O 1
ATOM 1476 N N . SER A 1 181 ? -33.062 -16.219 -7.699 1 48.25 181 SER A N 1
ATOM 1477 C CA . SER A 1 181 ? -33.156 -14.805 -8.039 1 48.25 181 SER A CA 1
ATOM 1478 C C . SER A 1 181 ? -32.094 -13.992 -7.293 1 48.25 181 SER A C 1
ATOM 1480 O O . SER A 1 181 ? -31.906 -12.805 -7.578 1 48.25 181 SER A O 1
ATOM 1482 N N . ASN A 1 182 ? -31.719 -14.164 -6.105 1 47.72 182 ASN A N 1
ATOM 1483 C CA . ASN A 1 182 ? -31.078 -13.164 -5.262 1 47.72 182 ASN A CA 1
ATOM 1484 C C . ASN A 1 182 ? -29.594 -13.008 -5.586 1 47.72 182 ASN A C 1
ATOM 1486 O O . ASN A 1 182 ? -28.766 -13.695 -5.008 1 47.72 182 ASN A O 1
ATOM 1490 N N . ASP A 1 183 ? -29.359 -12.555 -6.84 1 55.41 183 ASP A N 1
ATOM 1491 C CA . ASP A 1 183 ? -28.062 -12.352 -7.461 1 55.41 183 ASP A CA 1
ATOM 1492 C C . ASP A 1 183 ? -27.188 -11.422 -6.613 1 55.41 183 ASP A C 1
ATOM 1494 O O . ASP A 1 183 ? -27.484 -10.234 -6.473 1 55.41 183 ASP A O 1
ATOM 1498 N N . SER A 1 184 ? -26.219 -11.891 -5.621 1 73.94 184 SER A N 1
ATOM 1499 C CA . SER A 1 184 ? -25.406 -11.102 -4.699 1 73.94 184 SER A CA 1
ATOM 1500 C C . SER A 1 184 ? -24.266 -10.391 -5.43 1 73.94 184 SER A C 1
ATOM 1502 O O . SER A 1 184 ? -23.516 -11.023 -6.176 1 73.94 184 SER A O 1
ATOM 1504 N N . PHE A 1 185 ? -24.422 -9.102 -5.785 1 80.75 185 PHE A N 1
ATOM 1505 C CA . PHE A 1 185 ? -23.391 -8.195 -6.27 1 80.75 185 PHE A CA 1
ATOM 1506 C C . PHE A 1 185 ? -22.016 -8.656 -5.809 1 80.75 185 PHE A C 1
ATOM 1508 O O . PHE A 1 185 ? -21.047 -8.562 -6.559 1 80.75 185 PHE A O 1
ATOM 1515 N N . VAL A 1 186 ? -22.016 -9.375 -4.758 1 83.56 186 VAL A N 1
ATOM 1516 C CA . VAL A 1 186 ? -20.75 -9.758 -4.145 1 83.56 186 VAL A CA 1
ATOM 1517 C C . VAL A 1 186 ? -20.141 -10.922 -4.918 1 83.56 186 VAL A C 1
ATOM 1519 O O . VAL A 1 186 ? -18.922 -10.945 -5.152 1 83.56 186 VAL A O 1
ATOM 1522 N N . ILE A 1 187 ? -20.938 -11.812 -5.43 1 88.25 187 ILE A N 1
ATOM 1523 C CA . ILE A 1 187 ? -20.453 -12.977 -6.152 1 88.25 187 ILE A CA 1
ATOM 1524 C C . ILE A 1 187 ? -19.859 -12.547 -7.496 1 88.25 187 ILE A C 1
ATOM 1526 O O . ILE A 1 187 ? -18.75 -12.938 -7.852 1 88.25 187 ILE A O 1
ATOM 1530 N N . TYR A 1 188 ? -20.531 -11.695 -8.211 1 89.75 188 TYR A N 1
ATOM 1531 C CA . TYR A 1 188 ? -20.062 -11.266 -9.523 1 89.75 188 TYR A CA 1
ATOM 1532 C C . TYR A 1 188 ? -18.844 -10.367 -9.391 1 89.75 188 TYR A C 1
ATOM 1534 O O . TYR A 1 188 ? -17.922 -10.445 -10.211 1 89.75 188 TYR A O 1
ATOM 1542 N N . SER A 1 189 ? -18.891 -9.516 -8.414 1 90.75 189 SER A N 1
ATOM 1543 C CA . SER A 1 189 ? -17.719 -8.672 -8.164 1 90.75 189 SER A CA 1
ATOM 1544 C C . SER A 1 189 ? -16.484 -9.516 -7.848 1 90.75 189 SER A C 1
ATOM 1546 O O . SER A 1 189 ? -15.383 -9.219 -8.312 1 90.75 189 SER A O 1
ATOM 1548 N N . GLU A 1 190 ? -16.688 -10.531 -7.109 1 93.31 190 GLU A N 1
ATOM 1549 C CA . GLU A 1 190 ? -15.602 -11.43 -6.754 1 93.31 190 GLU A CA 1
ATOM 1550 C C . GLU A 1 190 ? -15.102 -12.203 -7.973 1 93.31 190 GLU A C 1
ATOM 1552 O O . GLU A 1 190 ? -13.906 -12.477 -8.102 1 93.31 190 GLU A O 1
ATOM 1557 N N . ILE A 1 191 ? -15.969 -12.562 -8.867 1 93.94 191 ILE A N 1
ATOM 1558 C CA . ILE A 1 191 ? -15.562 -13.242 -10.094 1 93.94 191 ILE A CA 1
ATOM 1559 C C . ILE A 1 191 ? -14.688 -12.32 -10.93 1 93.94 191 ILE A C 1
ATOM 1561 O O . ILE A 1 191 ? -13.656 -12.742 -11.453 1 93.94 191 ILE A O 1
ATOM 1565 N N . ILE A 1 192 ? -15.07 -11.102 -10.961 1 93.94 192 ILE A N 1
ATOM 1566 C CA . ILE A 1 192 ? -14.289 -10.133 -11.719 1 93.94 192 ILE A CA 1
ATOM 1567 C C . ILE A 1 192 ? -12.914 -9.961 -11.07 1 93.94 192 ILE A C 1
ATOM 1569 O O . ILE A 1 192 ? -11.883 -10.055 -11.75 1 93.94 192 ILE A O 1
ATOM 1573 N N . GLY A 1 193 ? -12.961 -9.719 -9.766 1 94.44 193 GLY A N 1
ATOM 1574 C CA . GLY A 1 193 ? -11.703 -9.547 -9.055 1 94.44 193 GLY A CA 1
ATOM 1575 C C . GLY A 1 193 ? -10.797 -10.758 -9.156 1 94.44 193 GLY A C 1
ATOM 1576 O O . GLY A 1 193 ? -9.594 -10.617 -9.398 1 94.44 193 GLY A O 1
ATOM 1577 N N . SER A 1 194 ? -11.297 -11.852 -9.055 1 96.19 194 SER A N 1
ATOM 1578 C CA . SER A 1 194 ? -10.523 -13.086 -9.117 1 96.19 194 SER A CA 1
ATOM 1579 C C . SER A 1 194 ? -10.023 -13.359 -10.531 1 96.19 194 SER A C 1
ATOM 1581 O O . SER A 1 194 ? -8.898 -13.82 -10.719 1 96.19 194 SER A O 1
ATOM 1583 N N . THR A 1 195 ? -10.852 -13.109 -11.508 1 96.19 195 THR A N 1
ATOM 1584 C CA . THR A 1 195 ? -10.445 -13.289 -12.898 1 96.19 195 THR A CA 1
ATOM 1585 C C . THR A 1 195 ? -9.281 -12.367 -13.242 1 96.19 195 THR A C 1
ATOM 1587 O O . THR A 1 195 ? -8.312 -12.789 -13.875 1 96.19 195 THR A O 1
ATOM 1590 N N . LEU A 1 196 ? -9.406 -11.195 -12.773 1 96 196 LEU A N 1
ATOM 1591 C CA . LEU A 1 196 ? -8.328 -10.242 -13.023 1 96 196 LEU A CA 1
ATOM 1592 C C . LEU A 1 196 ? -7.043 -10.688 -12.336 1 96 196 LEU A C 1
ATOM 1594 O O . LEU A 1 196 ? -5.953 -10.555 -12.906 1 96 196 LEU A O 1
ATOM 1598 N N . ALA A 1 197 ? -7.152 -11.164 -11.18 1 94.88 197 ALA A N 1
ATOM 1599 C CA . ALA A 1 197 ? -5.988 -11.648 -10.445 1 94.88 197 ALA A CA 1
ATOM 1600 C C . ALA A 1 197 ? -5.336 -12.828 -11.172 1 94.88 197 ALA A C 1
ATOM 1602 O O . ALA A 1 197 ? -4.113 -12.883 -11.305 1 94.88 197 ALA A O 1
ATOM 1603 N N . VAL A 1 198 ? -6.109 -13.688 -11.656 1 95.88 198 VAL A N 1
ATOM 1604 C CA . VAL A 1 198 ? -5.59 -14.867 -12.344 1 95.88 198 VAL A CA 1
ATOM 1605 C C . VAL A 1 198 ? -4.93 -14.453 -13.656 1 95.88 198 VAL A C 1
ATOM 1607 O O . VAL A 1 198 ? -3.867 -14.961 -14.008 1 95.88 198 VAL A O 1
ATOM 1610 N N . LEU A 1 199 ? -5.551 -13.555 -14.344 1 95.19 199 LEU A N 1
ATOM 1611 C CA . LEU A 1 199 ? -4.957 -13.062 -15.578 1 95.19 199 LEU A CA 1
ATOM 1612 C C . LEU A 1 199 ? -3.619 -12.383 -15.305 1 95.19 199 LEU A C 1
ATOM 1614 O O . LEU A 1 199 ? -2.662 -12.562 -16.062 1 95.19 199 LEU A O 1
ATOM 1618 N N . SER A 1 200 ? -3.623 -11.641 -14.203 1 92.19 200 SER A N 1
ATOM 1619 C CA . SER A 1 200 ? -2.375 -11 -13.797 1 92.19 200 SER A CA 1
ATOM 1620 C C . SER A 1 200 ? -1.311 -12.039 -13.445 1 92.19 200 SER A C 1
ATOM 1622 O O . SER A 1 200 ? -0.136 -11.859 -13.781 1 92.19 200 SER A O 1
ATOM 1624 N N . LEU A 1 201 ? -1.685 -13.047 -12.844 1 92.5 201 LEU A N 1
ATOM 1625 C CA . LEU A 1 201 ? -0.762 -14.117 -12.484 1 92.5 201 LEU A CA 1
ATOM 1626 C C . LEU A 1 201 ? -0.193 -14.789 -13.727 1 92.5 201 LEU A C 1
ATOM 1628 O O . LEU A 1 201 ? 1.016 -15.016 -13.812 1 92.5 201 LEU A O 1
ATOM 1632 N N . ILE A 1 202 ? -1.022 -15.086 -14.664 1 93.81 202 ILE A N 1
ATOM 1633 C CA . ILE A 1 202 ? -0.589 -15.766 -15.883 1 93.81 202 ILE A CA 1
ATOM 1634 C C . ILE A 1 202 ? 0.4 -14.883 -16.641 1 93.81 202 ILE A C 1
ATOM 1636 O O . ILE A 1 202 ? 1.391 -15.375 -17.188 1 93.81 202 ILE A O 1
ATOM 1640 N N . LYS A 1 203 ? 0.156 -13.664 -16.578 1 89.5 203 LYS A N 1
ATOM 1641 C CA . LYS A 1 203 ? 1.094 -12.734 -17.203 1 89.5 203 LYS A CA 1
ATOM 1642 C C . LYS A 1 203 ? 2.422 -12.703 -16.438 1 89.5 203 LYS A C 1
ATOM 1644 O O . LYS A 1 203 ? 3.488 -12.656 -17.062 1 89.5 203 LYS A O 1
ATOM 1649 N N . ALA A 1 204 ? 2.33 -12.75 -15.203 1 86.56 204 ALA A N 1
ATOM 1650 C CA . ALA A 1 204 ? 3.527 -12.695 -14.375 1 86.56 204 ALA A CA 1
ATOM 1651 C C . ALA A 1 204 ? 4.344 -13.984 -14.5 1 86.56 204 ALA A C 1
ATOM 1653 O O . ALA A 1 204 ? 5.562 -13.969 -14.312 1 86.56 204 ALA A O 1
ATOM 1654 N N . LEU A 1 205 ? 3.725 -15.031 -14.82 1 89.12 205 LEU A N 1
ATOM 1655 C CA . LEU A 1 205 ? 4.387 -16.328 -14.914 1 89.12 205 LEU A CA 1
ATOM 1656 C C . LEU A 1 205 ? 5.137 -16.469 -16.234 1 89.12 205 LEU A C 1
ATOM 1658 O O . LEU A 1 205 ? 5.934 -17.391 -16.406 1 89.12 205 LEU A O 1
ATOM 1662 N N . GLN A 1 206 ? 4.91 -15.578 -17.062 1 87.38 206 GLN A N 1
ATOM 1663 C CA . GLN A 1 206 ? 5.613 -15.633 -18.328 1 87.38 206 GLN A CA 1
ATOM 1664 C C . GLN A 1 206 ? 7.113 -15.43 -18.141 1 87.38 206 GLN A C 1
ATOM 1666 O O . GLN A 1 206 ? 7.535 -14.664 -17.281 1 87.38 206 GLN A O 1
ATOM 1671 N N . ARG A 1 207 ? 7.77 -16.016 -18.984 1 83.44 207 ARG A N 1
ATOM 1672 C CA . ARG A 1 207 ? 9.219 -15.891 -18.953 1 83.44 207 ARG A CA 1
ATOM 1673 C C . ARG A 1 207 ? 9.672 -14.562 -19.531 1 83.44 207 ARG A C 1
ATOM 1675 O O . ARG A 1 207 ? 9.102 -14.086 -20.516 1 83.44 207 ARG A O 1
ATOM 1682 N N . ARG A 1 208 ? 10.703 -14.086 -18.969 1 77.38 208 ARG A N 1
ATOM 1683 C CA . ARG A 1 208 ? 11.18 -12.781 -19.391 1 77.38 208 ARG A CA 1
ATOM 1684 C C . ARG A 1 208 ? 12.016 -12.891 -20.672 1 77.38 208 ARG A C 1
ATOM 1686 O O . ARG A 1 208 ? 12.188 -11.906 -21.391 1 77.38 208 ARG A O 1
ATOM 1693 N N . ASP A 1 209 ? 12.484 -14.141 -20.906 1 77.88 209 ASP A N 1
ATOM 1694 C CA . ASP A 1 209 ? 13.305 -14.32 -22.109 1 77.88 209 ASP A CA 1
ATOM 1695 C C . ASP A 1 209 ? 12.438 -14.672 -23.312 1 77.88 209 ASP A C 1
ATOM 1697 O O . ASP A 1 209 ? 12.953 -14.891 -24.406 1 77.88 209 ASP A O 1
ATOM 1701 N N . ASP A 1 210 ? 11.164 -14.688 -23.156 1 83.62 210 ASP A N 1
ATOM 1702 C CA . ASP A 1 210 ? 10.266 -14.992 -24.266 1 83.62 210 ASP A CA 1
ATOM 1703 C C . ASP A 1 210 ? 10.133 -13.797 -25.203 1 83.62 210 ASP A C 1
ATOM 1705 O O . ASP A 1 210 ? 10.117 -12.648 -24.766 1 83.62 210 ASP A O 1
ATOM 1709 N N . GLY A 1 211 ? 10.062 -14.102 -26.547 1 81.56 211 GLY A N 1
ATOM 1710 C CA . GLY A 1 211 ? 9.75 -13.078 -27.547 1 81.56 211 GLY A CA 1
ATOM 1711 C C . GLY A 1 211 ? 8.266 -12.805 -27.672 1 81.56 211 GLY A C 1
ATOM 1712 O O . GLY A 1 211 ? 7.461 -13.344 -26.906 1 81.56 211 GLY A O 1
ATOM 1713 N N . CYS A 1 212 ? 7.926 -12.023 -28.594 1 85.44 212 CYS A N 1
ATOM 1714 C CA . CYS A 1 212 ? 6.539 -11.602 -28.766 1 85.44 212 CYS A CA 1
ATOM 1715 C C . CYS A 1 212 ? 5.645 -12.789 -29.094 1 85.44 212 CYS A C 1
ATOM 1717 O O . CYS A 1 212 ? 4.578 -12.953 -28.5 1 85.44 212 CYS A O 1
ATOM 1719 N N . LEU A 1 213 ? 6.105 -13.633 -30.016 1 90.62 213 LEU A N 1
ATOM 1720 C CA . LEU A 1 213 ? 5.301 -14.781 -30.438 1 90.62 213 LEU A CA 1
ATOM 1721 C C . LEU A 1 213 ? 5.141 -15.773 -29.281 1 90.62 213 LEU A C 1
ATOM 1723 O O . LEU A 1 213 ? 4.027 -16.219 -29 1 90.62 213 LEU A O 1
ATOM 1727 N N . THR A 1 214 ? 6.188 -16.125 -28.656 1 91.12 214 THR A N 1
ATOM 1728 C CA . THR A 1 214 ? 6.141 -17.109 -27.578 1 91.12 214 THR A CA 1
ATOM 1729 C C . THR A 1 214 ? 5.352 -16.562 -26.391 1 91.12 214 THR A C 1
ATOM 1731 O O . THR A 1 214 ? 4.637 -17.312 -25.719 1 91.12 214 THR A O 1
ATOM 1734 N N . LYS A 1 215 ? 5.414 -15.32 -26.188 1 91.69 215 LYS A N 1
ATOM 1735 C CA . LYS A 1 215 ? 4.629 -14.711 -25.125 1 91.69 215 LYS A CA 1
ATOM 1736 C C . LYS A 1 215 ? 3.133 -14.82 -25.406 1 91.69 215 LYS A C 1
ATOM 1738 O O . LYS A 1 215 ? 2.344 -15.086 -24.5 1 91.69 215 LYS A O 1
ATOM 1743 N N . THR A 1 216 ? 2.854 -14.523 -26.609 1 94.88 216 THR A N 1
ATOM 1744 C CA . THR A 1 216 ? 1.448 -14.578 -27 1 94.88 216 THR A CA 1
ATOM 1745 C C . THR A 1 216 ? 0.917 -16 -26.922 1 94.88 216 THR A C 1
ATOM 1747 O O . THR A 1 216 ? -0.178 -16.234 -26.406 1 94.88 216 THR A O 1
ATOM 1750 N N . LEU A 1 217 ? 1.68 -16.938 -27.391 1 96.06 217 LEU A N 1
ATOM 1751 C CA . LEU A 1 217 ? 1.285 -18.344 -27.328 1 96.06 217 LEU A CA 1
ATOM 1752 C C . LEU A 1 217 ? 1.131 -18.797 -25.891 1 96.06 217 LEU A C 1
ATOM 1754 O O . LEU A 1 217 ? 0.149 -19.469 -25.547 1 96.06 217 LEU A O 1
ATOM 1758 N N . SER A 1 218 ? 2.113 -18.422 -25.125 1 95.31 218 SER A N 1
ATOM 1759 C CA . SER A 1 218 ? 2.074 -18.812 -23.719 1 95.31 218 SER A CA 1
ATOM 1760 C C . SER A 1 218 ? 0.859 -18.203 -23.016 1 95.31 218 SER A C 1
ATOM 1762 O O . SER A 1 218 ? 0.147 -18.906 -22.297 1 95.31 218 SER A O 1
ATOM 1764 N N . PHE A 1 219 ? 0.581 -16.969 -23.297 1 96.19 219 PHE A N 1
ATOM 1765 C CA . PHE A 1 219 ? -0.516 -16.281 -22.625 1 96.19 219 PHE A CA 1
ATOM 1766 C C . PHE A 1 219 ? -1.857 -16.891 -23.031 1 96.19 219 PHE A C 1
ATOM 1768 O O . PHE A 1 219 ? -2.668 -17.234 -22.172 1 96.19 219 PHE A O 1
ATOM 1775 N N . ILE A 1 220 ? -2.084 -17.031 -24.266 1 97.31 220 ILE A N 1
ATOM 1776 C CA . ILE A 1 220 ? -3.35 -17.562 -24.75 1 97.31 220 ILE A CA 1
ATOM 1777 C C . ILE A 1 220 ? -3.502 -19.016 -24.312 1 97.31 220 ILE A C 1
ATOM 1779 O O . ILE A 1 220 ? -4.59 -19.438 -23.906 1 97.31 220 ILE A O 1
ATOM 1783 N N . GLY A 1 221 ? -2.463 -19.703 -24.391 1 97.94 221 GLY A N 1
ATOM 1784 C CA . GLY A 1 221 ? -2.498 -21.109 -24 1 97.94 221 GLY A CA 1
ATOM 1785 C C . GLY A 1 221 ? -2.863 -21.312 -22.531 1 97.94 221 GLY A C 1
ATOM 1786 O O . GLY A 1 221 ? -3.789 -22.062 -22.219 1 97.94 221 GLY A O 1
ATOM 1787 N N . TRP A 1 222 ? -2.236 -20.625 -21.672 1 97.56 222 TRP A N 1
ATOM 1788 C CA . TRP A 1 222 ? -2.451 -20.828 -20.234 1 97.56 222 TRP A CA 1
ATOM 1789 C C . TRP A 1 222 ? -3.787 -20.234 -19.797 1 97.56 222 TRP A C 1
ATOM 1791 O O . TRP A 1 222 ? -4.445 -20.75 -18.906 1 97.56 222 TRP A O 1
ATOM 1801 N N . VAL A 1 223 ? -4.18 -19.109 -20.422 1 97.88 223 VAL A N 1
ATOM 1802 C CA . VAL A 1 223 ? -5.488 -18.547 -20.109 1 97.88 223 VAL A CA 1
ATOM 1803 C C . VAL A 1 223 ? -6.586 -19.531 -20.484 1 97.88 223 VAL A C 1
ATOM 1805 O O . VAL A 1 223 ? -7.508 -19.766 -19.703 1 97.88 223 VAL A O 1
ATOM 1808 N N . SER A 1 224 ? -6.445 -20.094 -21.641 1 98.19 224 SER A N 1
ATOM 1809 C CA . SER A 1 224 ? -7.441 -21.062 -22.109 1 98.19 224 SER A CA 1
ATOM 1810 C C . SER A 1 224 ? -7.445 -22.312 -21.25 1 98.19 224 SER A C 1
ATOM 1812 O O . SER A 1 224 ? -8.508 -22.828 -20.891 1 98.19 224 SER A O 1
ATOM 1814 N N . TYR A 1 225 ? -6.301 -22.766 -20.984 1 97.81 225 TYR A N 1
ATOM 1815 C CA . TYR A 1 225 ? -6.18 -23.953 -20.141 1 97.81 225 TYR A CA 1
ATOM 1816 C C . TYR A 1 225 ? -6.777 -23.703 -18.766 1 97.81 225 TYR A C 1
ATOM 1818 O O . TYR A 1 225 ? -7.551 -24.531 -18.266 1 97.81 225 TYR A O 1
ATOM 1826 N N . CYS A 1 226 ? -6.426 -22.625 -18.172 1 97.38 226 CYS A N 1
ATOM 1827 C CA . CYS A 1 226 ? -6.93 -22.266 -16.859 1 97.38 226 CYS A CA 1
ATOM 1828 C C . CYS A 1 226 ? -8.445 -22.125 -16.875 1 97.38 226 CYS A C 1
ATOM 1830 O O . CYS A 1 226 ? -9.133 -22.594 -15.961 1 97.38 226 CYS A O 1
ATOM 1832 N N . ALA A 1 227 ? -8.922 -21.438 -17.859 1 96.69 227 ALA A N 1
ATOM 1833 C CA . ALA A 1 227 ? -10.367 -21.266 -18 1 96.69 227 ALA A CA 1
ATOM 1834 C C . ALA A 1 227 ? -11.07 -22.609 -18.141 1 96.69 227 ALA A C 1
ATOM 1836 O O . ALA A 1 227 ? -12.148 -22.812 -17.578 1 96.69 227 ALA A O 1
ATOM 1837 N N . SER A 1 228 ? -10.492 -23.5 -18.922 1 97.38 228 SER A N 1
ATOM 1838 C CA . SER A 1 228 ? -11.086 -24.828 -19.094 1 97.38 228 SER A CA 1
ATOM 1839 C C . SER A 1 228 ? -11.156 -25.578 -17.766 1 97.38 228 SER A C 1
ATOM 1841 O O . SER A 1 228 ? -12.164 -26.234 -17.469 1 97.38 228 SER A O 1
ATOM 1843 N N . ARG A 1 229 ? -10.094 -25.5 -16.953 1 96.5 229 ARG A N 1
ATOM 1844 C CA . ARG A 1 229 ? -10.055 -26.141 -15.656 1 96.5 229 ARG A CA 1
ATOM 1845 C C . ARG A 1 229 ? -11.133 -25.578 -14.727 1 96.5 229 ARG A C 1
ATOM 1847 O O . ARG A 1 229 ? -11.859 -26.344 -14.086 1 96.5 229 ARG A O 1
ATOM 1854 N N . ALA A 1 230 ? -11.203 -24.297 -14.703 1 94.94 230 ALA A N 1
ATOM 1855 C CA . ALA A 1 230 ? -12.172 -23.641 -13.828 1 94.94 230 ALA A CA 1
ATOM 1856 C C . ALA A 1 230 ? -13.602 -24.016 -14.203 1 94.94 230 ALA A C 1
ATOM 1858 O O . ALA A 1 230 ? -14.414 -24.328 -13.328 1 94.94 230 ALA A O 1
ATOM 1859 N N . LEU A 1 231 ? -13.82 -24.016 -15.484 1 93.94 231 LEU A N 1
ATOM 1860 C CA . LEU A 1 231 ? -15.164 -24.359 -15.945 1 93.94 231 LEU A CA 1
ATOM 1861 C C . LEU A 1 231 ? -15.484 -25.812 -15.68 1 93.94 231 LEU A C 1
ATOM 1863 O O . LEU A 1 231 ? -16.594 -26.141 -15.25 1 93.94 231 LEU A O 1
ATOM 1867 N N . ALA A 1 232 ? -14.57 -26.672 -15.945 1 95.75 232 ALA A N 1
ATOM 1868 C CA . ALA A 1 232 ? -14.781 -28.094 -15.711 1 95.75 232 ALA A CA 1
ATOM 1869 C C . ALA A 1 232 ? -15.07 -28.375 -14.242 1 95.75 232 ALA A C 1
ATOM 1871 O O . ALA A 1 232 ? -16 -29.125 -13.922 1 95.75 232 ALA A O 1
ATOM 1872 N N . PHE A 1 233 ? -14.352 -27.781 -13.375 1 95.31 233 PHE A N 1
ATOM 1873 C CA . PHE A 1 233 ? -14.555 -27.984 -11.938 1 95.31 233 PHE A CA 1
ATOM 1874 C C . PHE A 1 233 ? -15.883 -27.375 -11.492 1 95.31 233 PHE A C 1
ATOM 1876 O O . PHE A 1 233 ? -16.562 -27.938 -10.633 1 95.31 233 PHE A O 1
ATOM 1883 N N . ALA A 1 234 ? -16.219 -26.25 -12.031 1 91.62 234 ALA A N 1
ATOM 1884 C CA . ALA A 1 234 ? -17.484 -25.609 -11.68 1 91.62 234 ALA A CA 1
ATOM 1885 C C . ALA A 1 234 ? -18.656 -26.5 -12.094 1 91.62 234 ALA A C 1
ATOM 1887 O O . ALA A 1 234 ? -19.609 -26.656 -11.32 1 91.62 234 ALA A O 1
ATOM 1888 N N . LEU A 1 235 ? -18.547 -27.016 -13.242 1 90.94 235 LEU A N 1
ATOM 1889 C CA . LEU A 1 235 ? -19.625 -27.891 -13.719 1 90.94 235 LEU A CA 1
ATOM 1890 C C . LEU A 1 235 ? -19.719 -29.156 -12.867 1 90.94 235 LEU A C 1
ATOM 1892 O O . LEU A 1 235 ? -20.812 -29.547 -12.453 1 90.94 235 LEU A O 1
ATOM 1896 N N . LEU A 1 236 ? -18.625 -29.688 -12.594 1 93.62 236 LEU A N 1
ATOM 1897 C CA . LEU A 1 236 ? -18.609 -30.891 -11.758 1 93.62 236 LEU A CA 1
ATOM 1898 C C . LEU A 1 236 ? -19.188 -30.594 -10.383 1 93.62 236 LEU A C 1
ATOM 1900 O O . LEU A 1 236 ? -19.953 -31.406 -9.844 1 93.62 236 LEU A O 1
ATOM 1904 N N . SER A 1 237 ? -18.812 -29.5 -9.844 1 90.75 237 SER A N 1
ATOM 1905 C CA . SER A 1 237 ? -19.297 -29.125 -8.516 1 90.75 237 SER A CA 1
ATOM 1906 C C . SER A 1 237 ? -20.812 -28.938 -8.508 1 90.75 237 SER A C 1
ATOM 1908 O O . SER A 1 237 ? -21.469 -29.234 -7.508 1 90.75 237 SER A O 1
ATOM 1910 N N . SER A 1 238 ? -21.391 -28.484 -9.531 1 85.19 238 SER A N 1
ATOM 1911 C CA . SER A 1 238 ? -22.828 -28.281 -9.617 1 85.19 238 SER A CA 1
ATOM 1912 C C . SER A 1 238 ? -23.578 -29.609 -9.648 1 85.19 238 SER A C 1
ATOM 1914 O O . SER A 1 238 ? -24.719 -29.688 -9.172 1 85.19 238 SER A O 1
ATOM 1916 N N . ALA A 1 239 ? -22.922 -30.562 -10.172 1 88.56 239 ALA A N 1
ATOM 1917 C CA . ALA A 1 239 ? -23.594 -31.859 -10.32 1 88.56 239 ALA A CA 1
ATOM 1918 C C . ALA A 1 239 ? -23.344 -32.75 -9.102 1 88.56 239 ALA A C 1
ATOM 1920 O O . ALA A 1 239 ? -24.266 -33.406 -8.609 1 88.56 239 ALA A O 1
ATOM 1921 N N . LEU A 1 240 ? -22.094 -32.75 -8.664 1 91.44 240 LEU A N 1
ATOM 1922 C CA . LEU A 1 240 ? -21.734 -33.719 -7.641 1 91.44 240 LEU A CA 1
ATOM 1923 C C . LEU A 1 240 ? -21.375 -33.031 -6.332 1 91.44 240 LEU A C 1
ATOM 1925 O O . LEU A 1 240 ? -21.047 -33.688 -5.34 1 91.44 240 LEU A O 1
ATOM 1929 N N . GLY A 1 241 ? -21.406 -31.75 -6.289 1 86.44 241 GLY A N 1
ATOM 1930 C CA . GLY A 1 241 ? -21.141 -31.016 -5.062 1 86.44 241 GLY A CA 1
ATOM 1931 C C . GLY A 1 241 ? -19.703 -30.562 -4.949 1 86.44 241 GLY A C 1
ATOM 1932 O O . GLY A 1 241 ? -18.828 -31.078 -5.652 1 86.44 241 GLY A O 1
ATOM 1933 N N . GLY A 1 242 ? -19.453 -29.719 -4.016 1 85.62 242 GLY A N 1
ATOM 1934 C CA . GLY A 1 242 ? -18.141 -29.125 -3.799 1 85.62 242 GLY A CA 1
ATOM 1935 C C . GLY A 1 242 ? -17.141 -30.109 -3.217 1 85.62 242 GLY A C 1
ATOM 1936 O O . GLY A 1 242 ? -15.938 -30.047 -3.52 1 85.62 242 GLY A O 1
ATOM 1937 N N . ALA A 1 243 ? -17.547 -31 -2.463 1 86.81 243 ALA A N 1
ATOM 1938 C CA . ALA A 1 243 ? -16.672 -31.969 -1.812 1 86.81 243 ALA A CA 1
ATOM 1939 C C . ALA A 1 243 ? -16 -32.875 -2.838 1 86.81 243 ALA A C 1
ATOM 1941 O O . ALA A 1 243 ? -14.828 -33.25 -2.688 1 86.81 243 ALA A O 1
ATOM 1942 N N . VAL A 1 244 ? -16.703 -33.219 -3.844 1 91.25 244 VAL A N 1
ATOM 1943 C CA . VAL A 1 244 ? -16.141 -34.094 -4.883 1 91.25 244 VAL A CA 1
ATOM 1944 C C . VAL A 1 244 ? -15.055 -33.344 -5.648 1 91.25 244 VAL A C 1
ATOM 1946 O O . VAL A 1 244 ? -13.992 -33.906 -5.926 1 91.25 244 VAL A O 1
ATOM 1949 N N . VAL A 1 245 ? -15.336 -32.156 -5.914 1 90.5 245 VAL A N 1
ATOM 1950 C CA . VAL A 1 245 ? -14.359 -31.344 -6.637 1 90.5 245 VAL A CA 1
ATOM 1951 C C . VAL A 1 245 ? -13.094 -31.172 -5.797 1 90.5 245 VAL A C 1
ATOM 1953 O O . VAL A 1 245 ? -11.977 -31.25 -6.32 1 90.5 245 VAL A O 1
ATOM 1956 N N . ILE A 1 246 ? -13.234 -30.953 -4.531 1 89.94 246 ILE A N 1
ATOM 1957 C CA . ILE A 1 246 ? -12.094 -30.844 -3.635 1 89.94 246 ILE A CA 1
ATOM 1958 C C . ILE A 1 246 ? -11.289 -32.156 -3.66 1 89.94 246 ILE A C 1
ATOM 1960 O O . ILE A 1 246 ? -10.055 -32.125 -3.682 1 89.94 246 ILE A O 1
ATOM 1964 N N . GLY A 1 247 ? -12 -33.219 -3.723 1 92.31 247 GLY A N 1
ATOM 1965 C CA . GLY A 1 247 ? -11.328 -34.5 -3.836 1 92.31 247 GLY A CA 1
ATOM 1966 C C . GLY A 1 247 ? -10.531 -34.656 -5.113 1 92.31 247 GLY A C 1
ATOM 1967 O O . GLY A 1 247 ? -9.391 -35.156 -5.09 1 92.31 247 GLY A O 1
ATOM 1968 N N . VAL A 1 248 ? -11.094 -34.25 -6.18 1 94 248 VAL A N 1
ATOM 1969 C CA . VAL A 1 248 ? -10.422 -34.312 -7.473 1 94 248 VAL A CA 1
ATOM 1970 C C . VAL A 1 248 ? -9.188 -33.406 -7.473 1 94 248 VAL A C 1
ATOM 1972 O O . VAL A 1 248 ? -8.117 -33.812 -7.934 1 94 248 VAL A O 1
ATOM 1975 N N . ILE A 1 249 ? -9.305 -32.25 -6.922 1 93.88 249 ILE A N 1
ATOM 1976 C CA . ILE A 1 249 ? -8.211 -31.297 -6.855 1 93.88 249 ILE A CA 1
ATOM 1977 C C . ILE A 1 249 ? -7.086 -31.859 -5.992 1 93.88 249 ILE A C 1
ATOM 1979 O O . ILE A 1 249 ? -5.914 -31.812 -6.375 1 93.88 249 ILE A O 1
ATOM 1983 N N . LEU A 1 250 ? -7.457 -32.438 -4.883 1 94.62 250 LEU A N 1
ATOM 1984 C CA . LEU A 1 250 ? -6.457 -32.969 -3.967 1 94.62 250 LEU A CA 1
ATOM 1985 C C . LEU A 1 250 ? -5.754 -34.188 -4.578 1 94.62 250 LEU A C 1
ATOM 1987 O O . LEU A 1 250 ? -4.555 -34.375 -4.363 1 94.62 250 LEU A O 1
ATOM 1991 N N . SER A 1 251 ? -6.5 -34.938 -5.305 1 96.19 251 SER A N 1
ATOM 1992 C CA . SER A 1 251 ? -5.898 -36.094 -5.977 1 96.19 251 SER A CA 1
ATOM 1993 C C . SER A 1 251 ? -4.895 -35.656 -7.031 1 96.19 251 SER A C 1
ATOM 1995 O O . SER A 1 251 ? -3.775 -36.156 -7.09 1 96.19 251 SER A O 1
ATOM 1997 N N . HIS A 1 252 ? -5.25 -34.719 -7.852 1 96.06 252 HIS A N 1
ATOM 1998 C CA . HIS A 1 252 ? -4.336 -34.156 -8.836 1 96.06 252 HIS A CA 1
ATOM 1999 C C . HIS A 1 252 ? -3.096 -33.562 -8.164 1 96.06 252 HIS A C 1
ATOM 2001 O O . HIS A 1 252 ? -1.973 -33.812 -8.609 1 96.06 252 HIS A O 1
ATOM 2007 N N . THR A 1 253 ? -3.334 -32.844 -7.145 1 96.5 253 THR A N 1
ATOM 2008 C CA . THR A 1 253 ? -2.252 -32.156 -6.43 1 96.5 253 THR A CA 1
ATOM 2009 C C . THR A 1 253 ? -1.307 -33.188 -5.801 1 96.5 253 THR A C 1
ATOM 2011 O O . THR A 1 253 ? -0.089 -33 -5.805 1 96.5 253 THR A O 1
ATOM 2014 N N . GLY A 1 254 ? -1.888 -34.188 -5.25 1 96.44 254 GLY A N 1
ATOM 2015 C CA . GLY A 1 254 ? -1.061 -35.25 -4.672 1 96.44 254 GLY A CA 1
ATOM 2016 C C . GLY A 1 254 ? -0.141 -35.906 -5.684 1 96.44 254 GLY A C 1
ATOM 2017 O O . GLY A 1 254 ? 1.057 -36.062 -5.434 1 96.44 254 GLY A O 1
ATOM 2018 N N . VAL A 1 255 ? -0.645 -36.219 -6.797 1 96.31 255 VAL A N 1
ATOM 2019 C CA . VAL A 1 255 ? 0.127 -36.875 -7.848 1 96.31 255 VAL A CA 1
ATOM 2020 C C . VAL A 1 255 ? 1.183 -35.906 -8.391 1 96.31 255 VAL A C 1
ATOM 2022 O O . VAL A 1 255 ? 2.338 -36.281 -8.586 1 96.31 255 VAL A O 1
ATOM 2025 N N . ALA A 1 256 ? 0.774 -34.688 -8.633 1 96.44 256 ALA A N 1
ATOM 2026 C CA . ALA A 1 256 ? 1.709 -33.688 -9.133 1 96.44 256 ALA A CA 1
ATOM 2027 C C . ALA A 1 256 ? 2.842 -33.469 -8.141 1 96.44 256 ALA A C 1
ATOM 2029 O O . ALA A 1 256 ? 4 -33.312 -8.539 1 96.44 256 ALA A O 1
ATOM 2030 N N . THR A 1 257 ? 2.475 -33.375 -6.863 1 97.06 257 THR A N 1
ATOM 2031 C CA . THR A 1 257 ? 3.488 -33.188 -5.832 1 97.06 257 THR A CA 1
ATOM 2032 C C . THR A 1 257 ? 4.484 -34.344 -5.82 1 97.06 257 THR A C 1
ATOM 2034 O O . THR A 1 257 ? 5.695 -34.125 -5.73 1 97.06 257 THR A O 1
ATOM 2037 N N . ALA A 1 258 ? 3.973 -35.5 -5.941 1 96.81 258 ALA A N 1
ATOM 2038 C CA . ALA A 1 258 ? 4.84 -36.688 -5.961 1 96.81 258 ALA A CA 1
ATOM 2039 C C . ALA A 1 258 ? 5.766 -36.656 -7.172 1 96.81 258 ALA A C 1
ATOM 2041 O O . ALA A 1 258 ? 6.953 -36.969 -7.059 1 96.81 258 ALA A O 1
ATOM 2042 N N . LEU A 1 259 ? 5.254 -36.312 -8.258 1 95 259 LEU A N 1
ATOM 2043 C CA . LEU A 1 259 ? 6.047 -36.25 -9.477 1 95 259 LEU A CA 1
ATOM 2044 C C . LEU A 1 259 ? 7.125 -35.156 -9.359 1 95 259 LEU A C 1
ATOM 2046 O O . LEU A 1 259 ? 8.289 -35.406 -9.695 1 95 259 LEU A O 1
ATOM 2050 N N . VAL A 1 260 ? 6.746 -33.969 -8.93 1 94.75 260 VAL A N 1
ATOM 2051 C CA . VAL A 1 260 ? 7.684 -32.875 -8.781 1 94.75 260 VAL A CA 1
ATOM 2052 C C . VAL A 1 260 ? 8.766 -33.25 -7.773 1 94.75 260 VAL A C 1
ATOM 2054 O O . VAL A 1 260 ? 9.953 -32.969 -7.996 1 94.75 260 VAL A O 1
ATOM 2057 N N . PHE A 1 261 ? 8.312 -33.812 -6.695 1 94.75 261 PHE A N 1
ATOM 2058 C CA . PHE A 1 261 ? 9.25 -34.25 -5.676 1 94.75 261 PHE A CA 1
ATOM 2059 C C . PHE A 1 261 ? 10.273 -35.219 -6.266 1 94.75 261 PHE A C 1
ATOM 2061 O O . PHE A 1 261 ? 11.469 -35.125 -5.992 1 94.75 261 PHE A O 1
ATOM 2068 N N . LYS A 1 262 ? 9.852 -36.094 -7.051 1 93.75 262 LYS A N 1
ATOM 2069 C CA . LYS A 1 262 ? 10.742 -37.031 -7.711 1 93.75 262 LYS A CA 1
ATOM 2070 C C . LYS A 1 262 ? 11.711 -36.344 -8.648 1 93.75 262 LYS A C 1
ATOM 2072 O O . LYS A 1 262 ? 12.898 -36.656 -8.68 1 93.75 262 LYS A O 1
ATOM 2077 N N . ILE A 1 263 ? 11.211 -35.438 -9.383 1 91.88 263 ILE A N 1
ATOM 2078 C CA . ILE A 1 263 ? 12.047 -34.688 -10.305 1 91.88 263 ILE A CA 1
ATOM 2079 C C . ILE A 1 263 ? 13.133 -33.938 -9.523 1 91.88 263 ILE A C 1
ATOM 2081 O O . ILE A 1 263 ? 14.297 -33.938 -9.93 1 91.88 263 ILE A O 1
ATOM 2085 N N . ILE A 1 264 ? 12.742 -33.344 -8.406 1 90.75 264 ILE A N 1
ATOM 2086 C CA . ILE A 1 264 ? 13.68 -32.594 -7.57 1 90.75 264 ILE A CA 1
ATOM 2087 C C . ILE A 1 264 ? 14.734 -33.531 -7.008 1 90.75 264 ILE A C 1
ATOM 2089 O O . ILE A 1 264 ? 15.93 -33.25 -7.07 1 90.75 264 ILE A O 1
ATOM 2093 N N . LYS A 1 265 ? 14.32 -34.656 -6.551 1 90.75 265 LYS A N 1
ATOM 2094 C CA . LYS A 1 265 ? 15.242 -35.625 -5.977 1 90.75 265 LYS A CA 1
ATOM 2095 C C . LYS A 1 265 ? 16.203 -36.188 -7.035 1 90.75 265 LYS A C 1
ATOM 2097 O O . LYS A 1 265 ? 17.391 -36.344 -6.77 1 90.75 265 LYS A O 1
ATOM 2102 N N . ASP A 1 266 ? 15.695 -36.438 -8.133 1 89.94 266 ASP A N 1
ATOM 2103 C CA . ASP A 1 266 ? 16.531 -36.906 -9.234 1 89.94 266 ASP A CA 1
ATOM 2104 C C . ASP A 1 266 ? 17.562 -35.844 -9.633 1 89.94 266 ASP A C 1
ATOM 2106 O O . ASP A 1 266 ? 18.703 -36.156 -9.93 1 89.94 266 ASP A O 1
ATOM 2110 N N . SER A 1 267 ? 17.125 -34.656 -9.688 1 85.62 267 SER A N 1
ATOM 2111 C CA . SER A 1 267 ? 18.031 -33.562 -10.016 1 85.62 267 SER A CA 1
ATOM 2112 C C . SER A 1 267 ? 19.125 -33.438 -8.969 1 85.62 267 SER A C 1
ATOM 2114 O O . SER A 1 267 ? 20.281 -33.125 -9.297 1 85.62 267 SER A O 1
ATOM 2116 N N . HIS A 1 268 ? 18.734 -33.625 -7.699 1 86.94 268 HIS A N 1
ATOM 2117 C CA . HIS A 1 268 ? 19.719 -33.562 -6.625 1 86.94 268 HIS A CA 1
ATOM 2118 C C . HIS A 1 268 ? 20.734 -34.688 -6.766 1 86.94 268 HIS A C 1
ATOM 2120 O O . HIS A 1 268 ? 21.938 -34.5 -6.562 1 86.94 268 HIS A O 1
ATOM 2126 N N . CYS A 1 269 ? 20.281 -35.781 -7.086 1 86.31 269 CYS A N 1
ATOM 2127 C CA . CYS A 1 269 ? 21.156 -36.938 -7.266 1 86.31 269 CYS A CA 1
ATOM 2128 C C . CYS A 1 269 ? 22.094 -36.719 -8.445 1 86.31 269 CYS A C 1
ATOM 2130 O O . CYS A 1 269 ? 23.281 -37.062 -8.352 1 86.31 269 CYS A O 1
ATOM 2132 N N . GLU A 1 270 ? 21.594 -36.25 -9.477 1 84.12 270 GLU A N 1
ATOM 2133 C CA . GLU A 1 270 ? 22.422 -35.969 -10.648 1 84.12 270 GLU A CA 1
ATOM 2134 C C . GLU A 1 270 ? 23.5 -34.938 -10.32 1 84.12 270 GLU A C 1
ATOM 2136 O O . GLU A 1 270 ? 24.641 -35.062 -10.805 1 84.12 270 GLU A O 1
ATOM 2141 N N . GLU A 1 271 ? 23.125 -33.969 -9.609 1 82.44 271 GLU A N 1
ATOM 2142 C CA . GLU A 1 271 ? 24.094 -32.938 -9.227 1 82.44 271 GLU A CA 1
ATOM 2143 C C . GLU A 1 271 ? 25.172 -33.5 -8.312 1 82.44 271 GLU A C 1
ATOM 2145 O O . GLU A 1 271 ? 26.344 -33.125 -8.422 1 82.44 271 GLU A O 1
ATOM 2150 N N . ARG A 1 272 ? 24.828 -34.406 -7.426 1 84.19 272 ARG A N 1
ATOM 2151 C CA . ARG A 1 272 ? 25.797 -35.031 -6.551 1 84.19 272 ARG A CA 1
ATOM 2152 C C . ARG A 1 272 ? 26.75 -35.938 -7.344 1 84.19 272 ARG A C 1
ATOM 2154 O O . ARG A 1 272 ? 27.953 -35.938 -7.086 1 84.19 272 ARG A O 1
ATOM 2161 N N . GLU A 1 273 ? 26.234 -36.656 -8.227 1 85.56 273 GLU A N 1
ATOM 2162 C CA . GLU A 1 273 ? 27.047 -37.531 -9.07 1 85.56 273 GLU A CA 1
ATOM 2163 C C . GLU A 1 273 ? 28 -36.719 -9.938 1 85.56 273 GLU A C 1
ATOM 2165 O O . GLU A 1 273 ? 29.156 -37.094 -10.117 1 85.56 273 GLU A O 1
ATOM 2170 N N . ARG A 1 274 ? 27.484 -35.719 -10.445 1 82.19 274 ARG A N 1
ATOM 2171 C CA . ARG A 1 274 ? 28.328 -34.844 -11.258 1 82.19 274 ARG A CA 1
ATOM 2172 C C . ARG A 1 274 ? 29.453 -34.25 -10.422 1 82.19 274 ARG A C 1
ATOM 2174 O O . ARG A 1 274 ? 30.594 -34.188 -10.867 1 82.19 274 ARG A O 1
ATOM 2181 N N . ALA A 1 275 ? 29.062 -33.781 -9.289 1 81.69 275 ALA A N 1
ATOM 2182 C CA . ALA A 1 275 ? 30.062 -33.188 -8.391 1 81.69 275 ALA A CA 1
ATOM 2183 C C . ALA A 1 275 ? 31.125 -34.219 -8.016 1 81.69 275 ALA A C 1
ATOM 2185 O O . ALA A 1 275 ? 32.312 -33.875 -7.938 1 81.69 275 ALA A O 1
ATOM 2186 N N . LEU A 1 276 ? 30.797 -35.375 -7.797 1 85.44 276 LEU A N 1
ATOM 2187 C CA . LEU A 1 276 ? 31.734 -36.438 -7.477 1 85.44 276 LEU A CA 1
ATOM 2188 C C . LEU A 1 276 ? 32.656 -36.719 -8.648 1 85.44 276 LEU A C 1
ATOM 2190 O O . LEU A 1 276 ? 33.875 -36.906 -8.461 1 85.44 276 LEU A O 1
ATOM 2194 N N . LYS A 1 277 ? 32.156 -36.719 -9.781 1 86.44 277 LYS A N 1
ATOM 2195 C CA . LYS A 1 277 ? 32.938 -36.969 -10.984 1 86.44 277 LYS A CA 1
ATOM 2196 C C . LYS A 1 277 ? 33.938 -35.844 -11.25 1 86.44 277 LYS A C 1
ATOM 2198 O O . LYS A 1 277 ? 35.031 -36.094 -11.695 1 86.44 277 LYS A O 1
ATOM 2203 N N . GLU A 1 278 ? 33.469 -34.625 -11 1 81.62 278 GLU A N 1
ATOM 2204 C CA . GLU A 1 278 ? 34.281 -33.438 -11.273 1 81.62 278 GLU A CA 1
ATOM 2205 C C . GLU A 1 278 ? 35.156 -33.094 -10.07 1 81.62 278 GLU A C 1
ATOM 2207 O O . GLU A 1 278 ? 36.062 -32.25 -10.164 1 81.62 278 GLU A O 1
ATOM 2212 N N . GLY A 1 279 ? 35.062 -33.625 -8.945 1 77.44 279 GLY A N 1
ATOM 2213 C CA . GLY A 1 279 ? 35.875 -33.406 -7.754 1 77.44 279 GLY A CA 1
ATOM 2214 C C . GLY A 1 279 ? 35.531 -32.094 -7.043 1 77.44 279 GLY A C 1
ATOM 2215 O O . GLY A 1 279 ? 36.438 -31.438 -6.492 1 77.44 279 GLY A O 1
ATOM 2216 N N . CYS A 1 280 ? 34.344 -31.609 -7.266 1 75.31 280 CYS A N 1
ATOM 2217 C CA . CYS A 1 280 ? 33.906 -30.375 -6.621 1 75.31 280 CYS A CA 1
ATOM 2218 C C . CYS A 1 280 ? 32.812 -30.625 -5.59 1 75.31 280 CYS A C 1
ATOM 2220 O O . CYS A 1 280 ? 32.25 -31.719 -5.555 1 75.31 280 CYS A O 1
ATOM 2222 N N . THR A 1 281 ? 32.688 -29.656 -4.621 1 76.75 281 THR A N 1
ATOM 2223 C CA . THR A 1 281 ? 31.594 -29.734 -3.65 1 76.75 281 THR A CA 1
ATOM 2224 C C . THR A 1 281 ? 30.25 -29.406 -4.309 1 76.75 281 THR A C 1
ATOM 2226 O O . THR A 1 281 ? 30.156 -28.438 -5.066 1 76.75 281 THR A O 1
ATOM 2229 N N . PRO A 1 282 ? 29.328 -30.266 -4.117 1 73.06 282 PRO A N 1
ATOM 2230 C CA . PRO A 1 282 ? 28.016 -29.969 -4.707 1 73.06 282 PRO A CA 1
ATOM 2231 C C . PRO A 1 282 ? 27.391 -28.688 -4.16 1 73.06 282 PRO A C 1
ATOM 2233 O O . PRO A 1 282 ? 27.547 -28.375 -2.979 1 73.06 282 PRO A O 1
ATOM 2236 N N . ASN A 1 283 ? 26.812 -27.891 -5.055 1 69.5 283 ASN A N 1
ATOM 2237 C CA . ASN A 1 283 ? 26.062 -26.703 -4.664 1 69.5 283 ASN A CA 1
ATOM 2238 C C . ASN A 1 283 ? 24.719 -27.047 -4.031 1 69.5 283 ASN A C 1
ATOM 2240 O O . ASN A 1 283 ? 23.672 -26.578 -4.48 1 69.5 283 ASN A O 1
ATOM 2244 N N . LEU A 1 284 ? 24.703 -28.078 -3.248 1 73.75 284 LEU A N 1
ATOM 2245 C CA . LEU A 1 284 ? 23.516 -28.516 -2.523 1 73.75 284 LEU A CA 1
ATOM 2246 C C . LEU A 1 284 ? 23.766 -28.531 -1.021 1 73.75 284 LEU A C 1
ATOM 2248 O O . LEU A 1 284 ? 24.906 -28.734 -0.577 1 73.75 284 LEU A O 1
ATOM 2252 N N . PRO A 1 285 ? 22.656 -28.094 -0.324 1 67.31 285 PRO A N 1
ATOM 2253 C CA . PRO A 1 285 ? 22.844 -28.234 1.124 1 67.31 285 PRO A CA 1
ATOM 2254 C C . PRO A 1 285 ? 23.141 -29.656 1.556 1 67.31 285 PRO A C 1
ATOM 2256 O O . PRO A 1 285 ? 22.688 -30.609 0.913 1 67.31 285 PRO A O 1
ATOM 2259 N N . ALA A 1 286 ? 24.047 -29.812 2.508 1 59.88 286 ALA A N 1
ATOM 2260 C CA . ALA A 1 286 ? 24.516 -31.109 2.982 1 59.88 286 ALA A CA 1
ATOM 2261 C C . ALA A 1 286 ? 23.359 -32 3.387 1 59.88 286 ALA A C 1
ATOM 2263 O O . ALA A 1 286 ? 23.375 -33.219 3.143 1 59.88 286 ALA A O 1
ATOM 2264 N N . LYS A 1 287 ? 22.453 -31.5 4.125 1 60.34 287 LYS A N 1
ATOM 2265 C CA . LYS A 1 287 ? 21.281 -32.281 4.547 1 60.34 287 LYS A CA 1
ATOM 2266 C C . LYS A 1 287 ? 20 -31.688 3.994 1 60.34 287 LYS A C 1
ATOM 2268 O O . LYS A 1 287 ? 19.625 -30.562 4.336 1 60.34 287 LYS A O 1
ATOM 2273 N N . THR A 1 288 ? 19.562 -32.281 2.949 1 68.5 288 THR A N 1
ATOM 2274 C CA . THR A 1 288 ? 18.281 -31.859 2.406 1 68.5 288 THR A CA 1
ATOM 2275 C C . THR A 1 288 ? 17.125 -32.531 3.156 1 68.5 288 THR A C 1
ATOM 2277 O O . THR A 1 288 ? 17.016 -33.75 3.178 1 68.5 288 THR A O 1
ATOM 2280 N N . ASN A 1 289 ? 16.391 -31.781 3.959 1 82.12 289 ASN A N 1
ATOM 2281 C CA . ASN A 1 289 ? 15.227 -32.312 4.66 1 82.12 289 ASN A CA 1
ATOM 2282 C C . ASN A 1 289 ? 14.078 -32.594 3.697 1 82.12 289 ASN A C 1
ATOM 2284 O O . ASN A 1 289 ? 13.516 -31.672 3.104 1 82.12 289 ASN A O 1
ATOM 2288 N N . ASN A 1 290 ? 13.773 -33.906 3.508 1 88.69 290 ASN A N 1
ATOM 2289 C CA . ASN A 1 290 ? 12.727 -34.344 2.588 1 88.69 290 ASN A CA 1
ATOM 2290 C C . ASN A 1 290 ? 11.375 -33.719 2.951 1 88.69 290 ASN A C 1
ATOM 2292 O O . ASN A 1 290 ? 10.57 -33.438 2.07 1 88.69 290 ASN A O 1
ATOM 2296 N N . GLY A 1 291 ? 11.25 -33.562 4.242 1 90.06 291 GLY A N 1
ATOM 2297 C CA . GLY A 1 291 ? 10.008 -32.969 4.664 1 90.06 291 GLY A CA 1
ATOM 2298 C C . GLY A 1 291 ? 9.844 -31.531 4.156 1 90.06 291 GLY A C 1
ATOM 2299 O O . GLY A 1 291 ? 8.758 -31.156 3.707 1 90.06 291 GLY A O 1
ATOM 2300 N N . VAL A 1 292 ? 10.852 -30.812 4.184 1 90.19 292 VAL A N 1
ATOM 2301 C CA . VAL A 1 292 ? 10.836 -29.438 3.703 1 90.19 292 VAL A CA 1
ATOM 2302 C C . VAL A 1 292 ? 10.609 -29.422 2.195 1 90.19 292 VAL A C 1
ATOM 2304 O O . VAL A 1 292 ? 9.812 -28.625 1.692 1 90.19 292 VAL A O 1
ATOM 2307 N N . LEU A 1 293 ? 11.211 -30.312 1.531 1 92 293 LEU A N 1
ATOM 2308 C CA . LEU A 1 293 ? 11.094 -30.359 0.078 1 92 293 LEU A CA 1
ATOM 2309 C C . LEU A 1 293 ? 9.68 -30.734 -0.346 1 92 293 LEU A C 1
ATOM 2311 O O . LEU A 1 293 ? 9.164 -30.203 -1.338 1 92 293 LEU A O 1
ATOM 2315 N N . VAL A 1 294 ? 9.094 -31.594 0.385 1 94.94 294 VAL A N 1
ATOM 2316 C CA . VAL A 1 294 ? 7.73 -32 0.06 1 94.94 294 VAL A CA 1
ATOM 2317 C C . VAL A 1 294 ? 6.773 -30.828 0.248 1 94.94 294 VAL A C 1
ATOM 2319 O O . VAL A 1 294 ? 5.879 -30.609 -0.573 1 94.94 294 VAL A O 1
ATOM 2322 N N . VAL A 1 295 ? 6.988 -30.125 1.306 1 95 295 VAL A N 1
ATOM 2323 C CA . VAL A 1 295 ? 6.109 -28.984 1.591 1 95 295 VAL A CA 1
ATOM 2324 C C . VAL A 1 295 ? 6.281 -27.922 0.516 1 95 295 VAL A C 1
ATOM 2326 O O . VAL A 1 295 ? 5.297 -27.375 0.011 1 95 295 VAL A O 1
ATOM 2329 N N . LEU A 1 296 ? 7.473 -27.688 0.141 1 93.69 296 LEU A N 1
ATOM 2330 C CA . LEU A 1 296 ? 7.73 -26.703 -0.906 1 93.69 296 LEU A CA 1
ATOM 2331 C C . LEU A 1 296 ? 7.203 -27.188 -2.25 1 93.69 296 LEU A C 1
ATOM 2333 O O . LEU A 1 296 ? 6.617 -26.406 -3.01 1 93.69 296 LEU A O 1
ATOM 2337 N N . ALA A 1 297 ? 7.383 -28.469 -2.484 1 95.19 297 ALA A N 1
ATOM 2338 C CA . ALA A 1 297 ? 6.875 -29.047 -3.727 1 95.19 297 ALA A CA 1
ATOM 2339 C C . ALA A 1 297 ? 5.355 -28.938 -3.797 1 95.19 297 ALA A C 1
ATOM 2341 O O . ALA A 1 297 ? 4.793 -28.672 -4.859 1 95.19 297 ALA A O 1
ATOM 2342 N N . PHE A 1 298 ? 4.773 -29.156 -2.711 1 96.62 298 PHE A N 1
ATOM 2343 C CA . PHE A 1 298 ? 3.318 -29.125 -2.648 1 96.62 298 PHE A CA 1
ATOM 2344 C C . PHE A 1 298 ? 2.803 -27.703 -2.914 1 96.62 298 PHE A C 1
ATOM 2346 O O . PHE A 1 298 ? 1.953 -27.5 -3.785 1 96.62 298 PHE A O 1
ATOM 2353 N N . PHE A 1 299 ? 3.316 -26.703 -2.268 1 94.75 299 PHE A N 1
ATOM 2354 C CA . PHE A 1 299 ? 2.744 -25.359 -2.281 1 94.75 299 PHE A CA 1
ATOM 2355 C C . PHE A 1 299 ? 3.232 -24.578 -3.494 1 94.75 299 PHE A C 1
ATOM 2357 O O . PHE A 1 299 ? 2.504 -23.734 -4.031 1 94.75 299 PHE A O 1
ATOM 2364 N N . LEU A 1 300 ? 4.398 -24.844 -3.979 1 93.88 300 LEU A N 1
ATOM 2365 C CA . LEU A 1 300 ? 4.953 -24.016 -5.043 1 93.88 300 LEU A CA 1
ATOM 2366 C C . LEU A 1 300 ? 4.641 -24.594 -6.414 1 93.88 300 LEU A C 1
ATOM 2368 O O . LEU A 1 300 ? 4.562 -23.875 -7.406 1 93.88 300 LEU A O 1
ATOM 2372 N N . PHE A 1 301 ? 4.465 -25.922 -6.445 1 94.94 301 PHE A N 1
ATOM 2373 C CA . PHE A 1 301 ? 4.328 -26.562 -7.75 1 94.94 301 PHE A CA 1
ATOM 2374 C C . PHE A 1 301 ? 3.096 -27.453 -7.793 1 94.94 301 PHE A C 1
ATOM 2376 O O . PHE A 1 301 ? 2.328 -27.406 -8.758 1 94.94 301 PHE A O 1
ATOM 2383 N N . GLY A 1 302 ? 2.896 -28.234 -6.789 1 95.62 302 GLY A N 1
ATOM 2384 C CA . GLY A 1 302 ? 1.836 -29.234 -6.781 1 95.62 302 GLY A CA 1
ATOM 2385 C C . GLY A 1 302 ? 0.451 -28.625 -6.922 1 95.62 302 GLY A C 1
ATOM 2386 O O . GLY A 1 302 ? -0.24 -28.875 -7.914 1 95.62 302 GLY A O 1
ATOM 2387 N N . LEU A 1 303 ? 0.13 -27.828 -5.988 1 95.19 303 LEU A N 1
ATOM 2388 C CA . LEU A 1 303 ? -1.198 -27.219 -6 1 95.19 303 LEU A CA 1
ATOM 2389 C C . LEU A 1 303 ? -1.352 -26.281 -7.184 1 95.19 303 LEU A C 1
ATOM 2391 O O . LEU A 1 303 ? -2.365 -26.312 -7.887 1 95.19 303 LEU A O 1
ATOM 2395 N N . PRO A 1 304 ? -0.394 -25.516 -7.473 1 94.56 304 PRO A N 1
ATOM 2396 C CA . PRO A 1 304 ? -0.518 -24.625 -8.625 1 94.56 304 PRO A CA 1
ATOM 2397 C C . PRO A 1 304 ? -0.587 -25.375 -9.953 1 94.56 304 PRO A C 1
ATOM 2399 O O . PRO A 1 304 ? -1.017 -24.812 -10.961 1 94.56 304 PRO A O 1
ATOM 2402 N N . SER A 1 305 ? -0.271 -26.609 -9.969 1 95.81 305 SER A N 1
ATOM 2403 C CA . SER A 1 305 ? -0.285 -27.391 -11.203 1 95.81 305 SER A CA 1
ATOM 2404 C C . SER A 1 305 ? -1.709 -27.594 -11.711 1 95.81 305 SER A C 1
ATOM 2406 O O . SER A 1 305 ? -1.912 -28.016 -12.852 1 95.81 305 SER A O 1
ATOM 2408 N N . ILE A 1 306 ? -2.6 -27.25 -10.938 1 95.06 306 ILE A N 1
ATOM 2409 C CA . ILE A 1 306 ? -3.986 -27.328 -11.375 1 95.06 306 ILE A CA 1
ATOM 2410 C C . ILE A 1 306 ? -4.227 -26.344 -12.516 1 95.06 306 ILE A C 1
ATOM 2412 O O . ILE A 1 306 ? -5.062 -26.578 -13.391 1 95.06 306 ILE A O 1
ATOM 2416 N N . MET A 1 307 ? -3.5 -25.312 -12.508 1 92.5 307 MET A N 1
ATOM 2417 C CA . MET A 1 307 ? -3.785 -24.281 -13.508 1 92.5 307 MET A CA 1
ATOM 2418 C C . MET A 1 307 ? -2.559 -24 -14.367 1 92.5 307 MET A C 1
ATOM 2420 O O . MET A 1 307 ? -2.68 -23.469 -15.469 1 92.5 307 MET A O 1
ATOM 2424 N N . TYR A 1 308 ? -1.403 -24.344 -13.859 1 92.88 308 TYR A N 1
ATOM 2425 C CA . TYR A 1 308 ? -0.188 -23.922 -14.547 1 92.88 308 TYR A CA 1
ATOM 2426 C C . TYR A 1 308 ? 0.952 -24.906 -14.273 1 92.88 308 TYR A C 1
ATOM 2428 O O . TYR A 1 308 ? 1.013 -25.516 -13.203 1 92.88 308 TYR A O 1
ATOM 2436 N N . TRP A 1 309 ? 1.833 -25.094 -15.273 1 93.62 309 TRP A N 1
ATOM 2437 C CA . TRP A 1 309 ? 3.068 -25.859 -15.133 1 93.62 309 TRP A CA 1
ATOM 2438 C C . TRP A 1 309 ? 4.289 -24.953 -15.289 1 93.62 309 TRP A C 1
ATOM 2440 O O . TRP A 1 309 ? 4.32 -24.094 -16.156 1 93.62 309 TRP A O 1
ATOM 2450 N N . PRO A 1 310 ? 5.227 -25.203 -14.398 1 89.12 310 PRO A N 1
ATOM 2451 C CA . PRO A 1 310 ? 6.422 -24.359 -14.508 1 89.12 310 PRO A CA 1
ATOM 2452 C C . PRO A 1 310 ? 7.254 -24.688 -15.75 1 89.12 310 PRO A C 1
ATOM 2454 O O . PRO A 1 310 ? 7.734 -25.812 -15.898 1 89.12 310 PRO A O 1
ATOM 2457 N N . MET A 1 311 ? 7.457 -23.719 -16.547 1 88.19 311 MET A N 1
ATOM 2458 C CA . MET A 1 311 ? 8.203 -23.891 -17.781 1 88.19 311 MET A CA 1
ATOM 2459 C C . MET A 1 311 ? 9.641 -23.406 -17.625 1 88.19 311 MET A C 1
ATOM 2461 O O . MET A 1 311 ? 10.117 -22.594 -18.422 1 88.19 311 MET A O 1
ATOM 2465 N N . MET A 1 312 ? 10.25 -24 -16.641 1 86 312 MET A N 1
ATOM 2466 C CA . MET A 1 312 ? 11.617 -23.578 -16.375 1 86 312 MET A CA 1
ATOM 2467 C C . MET A 1 312 ? 12.508 -24.781 -16.078 1 86 312 MET A C 1
ATOM 2469 O O . MET A 1 312 ? 12.078 -25.719 -15.398 1 86 312 MET A O 1
ATOM 2473 N N . PHE A 1 313 ? 13.742 -24.766 -16.625 1 84.44 313 PHE A N 1
ATOM 2474 C CA . PHE A 1 313 ? 14.812 -25.719 -16.344 1 84.44 313 PHE A CA 1
ATOM 2475 C C . PHE A 1 313 ? 14.336 -27.141 -16.594 1 84.44 313 PHE A C 1
ATOM 2477 O O . PHE A 1 313 ? 13.836 -27.469 -17.672 1 84.44 313 PHE A O 1
ATOM 2484 N N . VAL A 1 314 ? 14.422 -28.031 -15.562 1 84.81 314 VAL A N 1
ATOM 2485 C CA . VAL A 1 314 ? 14.125 -29.438 -15.742 1 84.81 314 VAL A CA 1
ATOM 2486 C C . VAL A 1 314 ? 12.633 -29.625 -16.031 1 84.81 314 VAL A C 1
ATOM 2488 O O . VAL A 1 314 ? 12.242 -30.547 -16.75 1 84.81 314 VAL A O 1
ATOM 2491 N N . PHE A 1 315 ? 11.875 -28.766 -15.57 1 88.25 315 PHE A N 1
ATOM 2492 C CA . PHE A 1 315 ? 10.422 -28.875 -15.688 1 88.25 315 PHE A CA 1
ATOM 2493 C C . PHE A 1 315 ? 9.977 -28.609 -17.125 1 88.25 315 PHE A C 1
ATOM 2495 O O . PHE A 1 315 ? 8.883 -29 -17.516 1 88.25 315 PHE A O 1
ATOM 2502 N N . LYS A 1 316 ? 10.828 -28.016 -17.812 1 88.69 316 LYS A N 1
ATOM 2503 C CA . LYS A 1 316 ? 10.5 -27.641 -19.188 1 88.69 316 LYS A CA 1
ATOM 2504 C C . LYS A 1 316 ? 10.68 -28.812 -20.141 1 88.69 316 LYS A C 1
ATOM 2506 O O . LYS A 1 316 ? 10.281 -28.75 -21.312 1 88.69 316 LYS A O 1
ATOM 2511 N N . ARG A 1 317 ? 11.211 -29.844 -19.656 1 88.25 317 ARG A N 1
ATOM 2512 C CA . ARG A 1 317 ? 11.383 -31 -20.516 1 88.25 317 ARG A CA 1
ATOM 2513 C C . ARG A 1 317 ? 10.062 -31.422 -21.141 1 88.25 317 ARG A C 1
ATOM 2515 O O . ARG A 1 317 ? 9.031 -31.469 -20.469 1 88.25 317 ARG A O 1
ATOM 2522 N N . LYS A 1 318 ? 10.125 -31.781 -22.406 1 90.44 318 LYS A N 1
ATOM 2523 C CA . LYS A 1 318 ? 8.93 -32.094 -23.188 1 90.44 318 LYS A CA 1
ATOM 2524 C C . LYS A 1 318 ? 8.133 -33.219 -22.562 1 90.44 318 LYS A C 1
ATOM 2526 O O . LYS A 1 318 ? 6.902 -33.219 -22.594 1 90.44 318 LYS A O 1
ATOM 2531 N N . LEU A 1 319 ? 8.812 -34.125 -22.031 1 90.88 319 LEU A N 1
ATOM 2532 C CA . LEU A 1 319 ? 8.148 -35.281 -21.422 1 90.88 319 LEU A CA 1
ATOM 2533 C C . LEU A 1 319 ? 7.23 -34.844 -20.281 1 90.88 319 LEU A C 1
ATOM 2535 O O . LEU A 1 319 ? 6.094 -35.312 -20.188 1 90.88 319 LEU A O 1
ATOM 2539 N N . PHE A 1 320 ? 7.707 -34.031 -19.484 1 92.75 320 PHE A N 1
ATOM 2540 C CA . PHE A 1 320 ? 6.934 -33.594 -18.328 1 92.75 320 PHE A CA 1
ATOM 2541 C C . PHE A 1 320 ? 5.773 -32.688 -18.75 1 92.75 320 PHE A C 1
ATOM 2543 O O . PHE A 1 320 ? 4.68 -32.781 -18.188 1 92.75 320 PHE A O 1
ATOM 2550 N N . VAL A 1 321 ? 6.027 -31.859 -19.703 1 93.44 321 VAL A N 1
ATOM 2551 C CA . VAL A 1 321 ? 4.965 -31 -20.219 1 93.44 321 VAL A CA 1
ATOM 2552 C C . VAL A 1 321 ? 3.875 -31.859 -20.844 1 93.44 321 VAL A C 1
ATOM 2554 O O . VAL A 1 321 ? 2.684 -31.609 -20.656 1 93.44 321 VAL A O 1
ATOM 2557 N N . PHE A 1 322 ? 4.301 -32.875 -21.547 1 94 322 PHE A N 1
ATOM 2558 C CA . PHE A 1 322 ? 3.359 -33.781 -22.172 1 94 322 PHE A CA 1
ATOM 2559 C C . PHE A 1 322 ? 2.535 -34.531 -21.125 1 94 322 PHE A C 1
ATOM 2561 O O . PHE A 1 322 ? 1.319 -34.688 -21.281 1 94 322 PHE A O 1
ATOM 2568 N N . CYS A 1 323 ? 3.201 -34.969 -20.109 1 94.19 323 CYS A N 1
ATOM 2569 C CA . CYS A 1 323 ? 2.498 -35.656 -19.031 1 94.19 323 CYS A CA 1
ATOM 2570 C C . CYS A 1 323 ? 1.494 -34.75 -18.359 1 94.19 323 CYS A C 1
ATOM 2572 O O . CYS A 1 323 ? 0.364 -35.125 -18.078 1 94.19 323 CYS A O 1
ATOM 2574 N N . PHE A 1 324 ? 1.896 -33.625 -18.125 1 95.38 324 PHE A N 1
ATOM 2575 C CA . PHE A 1 324 ? 1.043 -32.625 -17.484 1 95.38 324 PHE A CA 1
ATOM 2576 C C . PHE A 1 324 ? -0.193 -32.344 -18.344 1 95.38 324 PHE A C 1
ATOM 2578 O O . PHE A 1 324 ? -1.316 -32.344 -17.828 1 95.38 324 PHE A O 1
ATOM 2585 N N . LEU A 1 325 ? 0.007 -32.031 -19.594 1 96.12 325 LEU A N 1
ATOM 2586 C CA . LEU A 1 325 ? -1.099 -31.703 -20.484 1 96.12 325 LEU A CA 1
ATOM 2587 C C . LEU A 1 325 ? -2.029 -32.906 -20.688 1 96.12 325 LEU A C 1
ATOM 2589 O O . LEU A 1 325 ? -3.252 -32.719 -20.719 1 96.12 325 LEU A O 1
ATOM 2593 N N . SER A 1 326 ? -1.453 -34.094 -20.797 1 96.06 326 SER A N 1
ATOM 2594 C CA . SER A 1 326 ? -2.275 -35.281 -20.953 1 96.06 326 SER A CA 1
ATOM 2595 C C . SER A 1 326 ? -3.154 -35.5 -19.719 1 96.06 326 SER A C 1
ATOM 2597 O O . SER A 1 326 ? -4.336 -35.844 -19.859 1 96.06 326 SER A O 1
ATOM 2599 N N . ALA A 1 327 ? -2.547 -35.375 -18.578 1 95.81 327 ALA A N 1
ATOM 2600 C CA . ALA A 1 327 ? -3.32 -35.531 -17.359 1 95.81 327 ALA A CA 1
ATOM 2601 C C . ALA A 1 327 ? -4.457 -34.5 -17.297 1 95.81 327 ALA A C 1
ATOM 2603 O O . ALA A 1 327 ? -5.582 -34.844 -16.922 1 95.81 327 ALA A O 1
ATOM 2604 N N . GLY A 1 328 ? -4.176 -33.312 -17.688 1 95.81 328 GLY A N 1
ATOM 2605 C CA . GLY A 1 328 ? -5.188 -32.281 -17.672 1 95.81 328 GLY A CA 1
ATOM 2606 C C . GLY A 1 328 ? -6.328 -32.531 -18.641 1 95.81 328 GLY A C 1
ATOM 2607 O O . GLY A 1 328 ? -7.496 -32.344 -18.297 1 95.81 328 GLY A O 1
ATOM 2608 N N . VAL A 1 329 ? -6.008 -32.969 -19.781 1 97.06 329 VAL A N 1
ATOM 2609 C CA . VAL A 1 329 ? -7.012 -33.281 -20.797 1 97.06 329 VAL A CA 1
ATOM 2610 C C . VAL A 1 329 ? -7.914 -34.406 -20.328 1 97.06 329 VAL A C 1
ATOM 2612 O O . VAL A 1 329 ? -9.141 -34.312 -20.438 1 97.06 329 VAL A O 1
ATOM 2615 N N . ILE A 1 330 ? -7.332 -35.406 -19.75 1 97 330 ILE A N 1
ATOM 2616 C CA . ILE A 1 330 ? -8.086 -36.562 -19.266 1 97 330 ILE A CA 1
ATOM 2617 C C . ILE A 1 330 ? -8.992 -36.156 -18.109 1 97 330 ILE A C 1
ATOM 2619 O O . ILE A 1 330 ? -10.172 -36.5 -18.078 1 97 330 ILE A O 1
ATOM 2623 N N . GLU A 1 331 ? -8.461 -35.406 -17.25 1 97.06 331 GLU A N 1
ATOM 2624 C CA . GLU A 1 331 ? -9.242 -34.969 -16.109 1 97.06 331 GLU A CA 1
ATOM 2625 C C . GLU A 1 331 ? -10.414 -34.094 -16.547 1 97.06 331 GLU A C 1
ATOM 2627 O O . GLU A 1 331 ? -11.531 -34.25 -16.031 1 97.06 331 GLU A O 1
ATOM 2632 N N . ASN A 1 332 ? -10.18 -33.156 -17.453 1 97.31 332 ASN A N 1
ATOM 2633 C CA . ASN A 1 332 ? -11.258 -32.312 -17.969 1 97.31 332 ASN A CA 1
ATOM 2634 C C . ASN A 1 332 ? -12.336 -33.156 -18.656 1 97.31 332 ASN A C 1
ATOM 2636 O O . ASN A 1 332 ? -13.531 -32.875 -18.5 1 97.31 332 ASN A O 1
ATOM 2640 N N . LEU A 1 333 ? -11.906 -34.125 -19.375 1 96.25 333 LEU A N 1
ATOM 2641 C CA . LEU A 1 333 ? -12.859 -35 -20.047 1 96.25 333 LEU A CA 1
ATOM 2642 C C . LEU A 1 333 ? -13.68 -35.812 -19.047 1 96.25 333 LEU A C 1
ATOM 2644 O O . LEU A 1 333 ? -14.898 -35.938 -19.188 1 96.25 333 LEU A O 1
ATOM 2648 N N . LEU A 1 334 ? -13.016 -36.312 -18.047 1 96.25 334 LEU A N 1
ATOM 2649 C CA . LEU A 1 334 ? -13.703 -37.062 -17.016 1 96.25 334 LEU A CA 1
ATOM 2650 C C . LEU A 1 334 ? -14.68 -36.188 -16.25 1 96.25 334 LEU A C 1
ATOM 2652 O O . LEU A 1 334 ? -15.797 -36.625 -15.938 1 96.25 334 LEU A O 1
ATOM 2656 N N . CYS A 1 335 ? -14.273 -35 -15.984 1 96.06 335 CYS A N 1
ATOM 2657 C CA . CYS A 1 335 ? -15.148 -34.062 -15.289 1 96.06 335 CYS A CA 1
ATOM 2658 C C . CYS A 1 335 ? -16.375 -33.719 -16.141 1 96.06 335 CYS A C 1
ATOM 2660 O O . CYS A 1 335 ? -17.484 -33.688 -15.625 1 96.06 335 CYS A O 1
ATOM 2662 N N . THR A 1 336 ? -16.172 -33.438 -17.375 1 94.75 336 THR A N 1
ATOM 2663 C CA . THR A 1 336 ? -17.266 -33.094 -18.281 1 94.75 336 THR A CA 1
ATOM 2664 C C . THR A 1 336 ? -18.219 -34.281 -18.469 1 94.75 336 THR A C 1
ATOM 2666 O O . THR A 1 336 ? -19.438 -34.094 -18.469 1 94.75 336 THR A O 1
ATOM 2669 N N . LEU A 1 337 ? -17.672 -35.469 -18.562 1 94.19 337 LEU A N 1
ATOM 2670 C CA . LEU A 1 337 ? -18.484 -36.656 -18.703 1 94.19 337 LEU A CA 1
ATOM 2671 C C . LEU A 1 337 ? -19.312 -36.906 -17.438 1 94.19 337 LEU A C 1
ATOM 2673 O O . LEU A 1 337 ? -20.5 -37.219 -17.531 1 94.19 337 LEU A O 1
ATOM 2677 N N . ALA A 1 338 ? -18.672 -36.812 -16.328 1 94.44 338 ALA A N 1
ATOM 2678 C CA . ALA A 1 338 ? -19.375 -36.969 -15.055 1 94.44 338 ALA A CA 1
ATOM 2679 C C . ALA A 1 338 ? -20.5 -35.938 -14.914 1 94.44 338 ALA A C 1
ATOM 2681 O O . ALA A 1 338 ? -21.594 -36.281 -14.461 1 94.44 338 ALA A O 1
ATOM 2682 N N . TRP A 1 339 ? -20.172 -34.719 -15.273 1 92.12 339 TRP A N 1
ATOM 2683 C CA . TRP A 1 339 ? -21.203 -33.688 -15.219 1 92.12 339 TRP A CA 1
ATOM 2684 C C . TRP A 1 339 ? -22.375 -34.031 -16.141 1 92.12 339 TRP A C 1
ATOM 2686 O O . TRP A 1 339 ? -23.531 -33.875 -15.773 1 92.12 339 TRP A O 1
ATOM 2696 N N . PHE A 1 340 ? -22.062 -34.531 -17.312 1 87.94 340 PHE A N 1
ATOM 2697 C CA . PHE A 1 340 ? -23.109 -34.844 -18.281 1 87.94 340 PHE A CA 1
ATOM 2698 C C . PHE A 1 340 ? -24 -35.969 -17.781 1 87.94 340 PHE A C 1
ATOM 2700 O O . PHE A 1 340 ? -25.203 -36 -18.047 1 87.94 340 PHE A O 1
ATOM 2707 N N . ILE A 1 341 ? -23.484 -36.844 -16.984 1 88.62 341 ILE A N 1
ATOM 2708 C CA . ILE A 1 341 ? -24.219 -38 -16.469 1 88.62 341 ILE A CA 1
ATOM 2709 C C . ILE A 1 341 ? -25.062 -37.594 -15.266 1 88.62 341 ILE A C 1
ATOM 2711 O O . ILE A 1 341 ? -26.203 -38.031 -15.117 1 88.62 341 ILE A O 1
ATOM 2715 N N . TRP A 1 342 ? -24.547 -36.719 -14.438 1 90.31 342 TRP A N 1
ATOM 2716 C CA . TRP A 1 342 ? -25.188 -36.469 -13.148 1 90.31 342 TRP A CA 1
ATOM 2717 C C . TRP A 1 342 ? -25.781 -35.062 -13.094 1 90.31 342 TRP A C 1
ATOM 2719 O O . TRP A 1 342 ? -26.219 -34.594 -12.031 1 90.31 342 TRP A O 1
ATOM 2729 N N . LYS A 1 343 ? -25.781 -34.375 -14.188 1 85.62 343 LYS A N 1
ATOM 2730 C CA . LYS A 1 343 ? -26.312 -33.031 -14.188 1 85.62 343 LYS A CA 1
ATOM 2731 C C . LYS A 1 343 ? -27.797 -33 -13.883 1 85.62 343 LYS A C 1
ATOM 2733 O O . LYS A 1 343 ? -28.469 -34.031 -14.008 1 85.62 343 LYS A O 1
ATOM 2738 N N . ASN A 1 344 ? -28.234 -31.844 -13.352 1 80 344 ASN A N 1
ATOM 2739 C CA . ASN A 1 344 ? -29.656 -31.656 -13.086 1 80 344 ASN A CA 1
ATOM 2740 C C . ASN A 1 344 ? -30.484 -31.797 -14.359 1 80 344 ASN A C 1
ATOM 2742 O O . ASN A 1 344 ? -30.234 -31.109 -15.352 1 80 344 ASN A O 1
ATOM 2746 N N . PRO A 1 345 ? -31.438 -32.625 -14.305 1 79 345 PRO A N 1
ATOM 2747 C CA . PRO A 1 345 ? -32.281 -32.875 -15.484 1 79 345 PRO A CA 1
ATOM 2748 C C . PRO A 1 345 ? -33.094 -31.625 -15.883 1 79 345 PRO A C 1
ATOM 2750 O O . PRO A 1 345 ? -33.531 -31.516 -17.031 1 79 345 PRO A O 1
ATOM 2753 N N . GLN A 1 346 ? -33.188 -30.688 -15.016 1 76.69 346 GLN A N 1
ATOM 2754 C CA . GLN A 1 346 ? -34 -29.5 -15.297 1 76.69 346 GLN A CA 1
ATOM 2755 C C . GLN A 1 346 ? -33.219 -28.484 -16.109 1 76.69 346 GLN A C 1
ATOM 2757 O O . GLN A 1 346 ? -33.781 -27.516 -16.641 1 76.69 346 GLN A O 1
ATOM 2762 N N . LEU A 1 347 ? -31.922 -28.766 -16.266 1 77.44 347 LEU A N 1
ATOM 2763 C CA . LEU A 1 347 ? -31.094 -27.828 -17.016 1 77.44 347 LEU A CA 1
ATOM 2764 C C . LEU A 1 347 ? -31.344 -27.984 -18.516 1 77.44 347 LEU A C 1
ATOM 2766 O O . LEU A 1 347 ? -31.422 -29.094 -19.031 1 77.44 347 LEU A O 1
ATOM 2770 N N . ASP A 1 348 ? -31.578 -26.797 -19.141 1 81.25 348 ASP A N 1
ATOM 2771 C CA . ASP A 1 348 ? -31.828 -26.766 -20.578 1 81.25 348 ASP A CA 1
ATOM 2772 C C . ASP A 1 348 ? -30.719 -27.516 -21.344 1 81.25 348 ASP A C 1
ATOM 2774 O O . ASP A 1 348 ? -29.531 -27.297 -21.094 1 81.25 348 ASP A O 1
ATOM 2778 N N . HIS A 1 349 ? -31.172 -28.391 -22.172 1 83.25 349 HIS A N 1
ATOM 2779 C CA . HIS A 1 349 ? -30.25 -29.219 -22.938 1 83.25 349 HIS A CA 1
ATOM 2780 C C . HIS A 1 349 ? -29.344 -28.375 -23.828 1 83.25 349 HIS A C 1
ATOM 2782 O O . HIS A 1 349 ? -28.156 -28.688 -24 1 83.25 349 HIS A O 1
ATOM 2788 N N . LYS A 1 350 ? -29.844 -27.312 -24.328 1 85.94 350 LYS A N 1
ATOM 2789 C CA . LYS A 1 350 ? -29.047 -26.438 -25.188 1 85.94 350 LYS A CA 1
ATOM 2790 C C . LYS A 1 350 ? -27.938 -25.75 -24.406 1 85.94 350 LYS A C 1
ATOM 2792 O O . LYS A 1 350 ? -26.797 -25.688 -24.859 1 85.94 350 LYS A O 1
ATOM 2797 N N . LEU A 1 351 ? -28.25 -25.344 -23.281 1 82.06 351 LEU A N 1
ATOM 2798 C CA . LEU A 1 351 ? -27.281 -24.672 -22.438 1 82.06 351 LEU A CA 1
ATOM 2799 C C . LEU A 1 351 ? -26.234 -25.656 -21.922 1 82.06 351 LEU A C 1
ATOM 2801 O O . LEU A 1 351 ? -25.047 -25.328 -21.859 1 82.06 351 LEU A O 1
ATOM 2805 N N . SER A 1 352 ? -26.703 -26.797 -21.672 1 84.94 352 SER A N 1
ATOM 2806 C CA . SER A 1 352 ? -25.797 -27.828 -21.203 1 84.94 352 SER A CA 1
ATOM 2807 C C . SER A 1 352 ? -24.781 -28.203 -22.281 1 84.94 352 SER A C 1
ATOM 2809 O O . SER A 1 352 ? -23.594 -28.391 -21.984 1 84.94 352 SER A O 1
ATOM 2811 N N . THR A 1 353 ? -25.234 -28.234 -23.453 1 89 353 THR A N 1
ATOM 2812 C CA . THR A 1 353 ? -24.344 -28.578 -24.562 1 89 353 THR A CA 1
ATOM 2813 C C . THR A 1 353 ? -23.344 -27.469 -24.797 1 89 353 THR A C 1
ATOM 2815 O O . THR A 1 353 ? -22.172 -27.719 -25.125 1 89 353 THR A O 1
ATOM 2818 N N . LYS A 1 354 ? -23.781 -26.328 -24.641 1 90.31 354 LYS A N 1
ATOM 2819 C CA . LYS A 1 354 ? -22.875 -25.203 -24.812 1 90.31 354 LYS A CA 1
ATOM 2820 C C . LYS A 1 354 ? -21.766 -25.203 -23.75 1 90.31 354 LYS A C 1
ATOM 2822 O O . LYS A 1 354 ? -20.609 -24.891 -24.062 1 90.31 354 LYS A O 1
ATOM 2827 N N . PHE A 1 355 ? -22.078 -25.547 -22.578 1 89.75 355 PHE A N 1
ATOM 2828 C CA . PHE A 1 355 ? -21.094 -25.609 -21.516 1 89.75 355 PHE A CA 1
ATOM 2829 C C . PHE A 1 355 ? -20.094 -26.719 -21.766 1 89.75 355 PHE A C 1
ATOM 2831 O O . PHE A 1 355 ? -18.875 -26.516 -21.578 1 89.75 355 PHE A O 1
ATOM 2838 N N . ALA A 1 356 ? -20.578 -27.781 -22.203 1 91.31 356 ALA A N 1
ATOM 2839 C CA . ALA A 1 356 ? -19.703 -28.906 -22.5 1 91.31 356 ALA A CA 1
ATOM 2840 C C . ALA A 1 356 ? -18.766 -28.562 -23.656 1 91.31 356 ALA A C 1
ATOM 2842 O O . ALA A 1 356 ? -17.562 -28.875 -23.594 1 91.31 356 ALA A O 1
ATOM 2843 N N . LEU A 1 357 ? -19.312 -27.938 -24.609 1 94.44 357 LEU A N 1
ATOM 2844 C CA . LEU A 1 357 ? -18.516 -27.547 -25.766 1 94.44 357 LEU A CA 1
ATOM 2845 C C . LEU A 1 357 ? -17.469 -26.516 -25.359 1 94.44 357 LEU A C 1
ATOM 2847 O O . LEU A 1 357 ? -16.344 -26.531 -25.875 1 94.44 357 LEU A O 1
ATOM 2851 N N . ALA A 1 358 ? -17.828 -25.688 -24.5 1 95.56 358 ALA A N 1
ATOM 2852 C CA . ALA A 1 358 ? -16.891 -24.672 -24.047 1 95.56 358 ALA A CA 1
ATOM 2853 C C . ALA A 1 358 ? -15.68 -25.297 -23.359 1 95.56 358 ALA A C 1
ATOM 2855 O O . ALA A 1 358 ? -14.539 -24.906 -23.609 1 95.56 358 ALA A O 1
ATOM 2856 N N . VAL A 1 359 ? -15.891 -26.266 -22.547 1 96.62 359 VAL A N 1
ATOM 2857 C CA . VAL A 1 359 ? -14.797 -26.938 -21.859 1 96.62 359 VAL A CA 1
ATOM 2858 C C . VAL A 1 359 ? -13.898 -27.641 -22.875 1 96.62 359 VAL A C 1
ATOM 2860 O O . VAL A 1 359 ? -12.672 -27.547 -22.797 1 96.62 359 VAL A O 1
ATOM 2863 N N . ILE A 1 360 ? -14.523 -28.266 -23.844 1 96.81 360 ILE A N 1
ATOM 2864 C CA . ILE A 1 360 ? -13.773 -29.031 -24.828 1 96.81 360 ILE A CA 1
ATOM 2865 C C . ILE A 1 360 ? -12.953 -28.078 -25.703 1 96.81 360 ILE A C 1
ATOM 2867 O O . ILE A 1 360 ? -11.766 -28.312 -25.938 1 96.81 360 ILE A O 1
ATOM 2871 N N . VAL A 1 361 ? -13.57 -27.016 -26.094 1 97.75 361 VAL A N 1
ATOM 2872 C CA . VAL A 1 361 ? -12.906 -26.062 -26.969 1 97.75 361 VAL A CA 1
ATOM 2873 C C . VAL A 1 361 ? -11.766 -25.375 -26.234 1 97.75 361 VAL A C 1
ATOM 2875 O O . VAL A 1 361 ? -10.656 -25.234 -26.766 1 97.75 361 VAL A O 1
ATOM 2878 N N . LEU A 1 362 ? -11.992 -24.984 -25.031 1 98.12 362 LEU A N 1
ATOM 2879 C CA . LEU A 1 362 ? -10.969 -24.328 -24.234 1 98.12 362 LEU A CA 1
ATOM 2880 C C . LEU A 1 362 ? -9.812 -25.266 -23.938 1 98.12 362 LEU A C 1
ATOM 2882 O O . LEU A 1 362 ? -8.648 -24.859 -23.938 1 98.12 362 LEU A O 1
ATOM 2886 N N . THR A 1 363 ? -10.141 -26.469 -23.656 1 98.25 363 THR A N 1
ATOM 2887 C CA . THR A 1 363 ? -9.109 -27.453 -23.422 1 98.25 363 THR A CA 1
ATOM 2888 C C . THR A 1 363 ? -8.25 -27.656 -24.656 1 98.25 363 THR A C 1
ATOM 2890 O O . THR A 1 363 ? -7.02 -27.719 -24.578 1 98.25 363 THR A O 1
ATOM 2893 N N . ALA A 1 364 ? -8.891 -27.734 -25.766 1 98.19 364 ALA A N 1
ATOM 2894 C CA . ALA A 1 364 ? -8.172 -27.922 -27.031 1 98.19 364 ALA A CA 1
ATOM 2895 C C . ALA A 1 364 ? -7.301 -26.719 -27.344 1 98.19 364 ALA A C 1
ATOM 2897 O O . ALA A 1 364 ? -6.133 -26.859 -27.719 1 98.19 364 ALA A O 1
ATOM 2898 N N . LEU A 1 365 ? -7.852 -25.578 -27.219 1 98.12 365 LEU A N 1
ATOM 2899 C CA . LEU A 1 365 ? -7.109 -24.359 -27.469 1 98.12 365 LEU A CA 1
ATOM 2900 C C . LEU A 1 365 ? -5.898 -24.25 -26.531 1 98.12 365 LEU A C 1
ATOM 2902 O O . LEU A 1 365 ? -4.793 -23.953 -26.984 1 98.12 365 LEU A O 1
ATOM 2906 N N . GLY A 1 366 ? -6.125 -24.469 -25.266 1 98.38 366 GLY A N 1
ATOM 2907 C CA . GLY A 1 366 ? -5.027 -24.438 -24.312 1 98.38 366 GLY A CA 1
ATOM 2908 C C . GLY A 1 366 ? -3.92 -25.422 -24.641 1 98.38 366 GLY A C 1
ATOM 2909 O O . GLY A 1 366 ? -2.742 -25.062 -24.656 1 98.38 366 GLY A O 1
ATOM 2910 N N . THR A 1 367 ? -4.289 -26.562 -24.953 1 97.94 367 THR A N 1
ATOM 2911 C CA . THR A 1 367 ? -3.326 -27.609 -25.25 1 97.94 367 THR A CA 1
ATOM 2912 C C . THR A 1 367 ? -2.547 -27.281 -26.531 1 97.94 367 THR A C 1
ATOM 2914 O O . THR A 1 367 ? -1.317 -27.375 -26.547 1 97.94 367 THR A O 1
ATOM 2917 N N . VAL A 1 368 ? -3.219 -26.875 -27.547 1 98.06 368 VAL A N 1
ATOM 2918 C CA . VAL A 1 368 ? -2.584 -26.594 -28.844 1 98.06 368 VAL A CA 1
ATOM 2919 C C . VAL A 1 368 ? -1.606 -25.422 -28.672 1 98.06 368 VAL A C 1
ATOM 2921 O O . VAL A 1 368 ? -0.463 -25.5 -29.141 1 98.06 368 VAL A O 1
ATOM 2924 N N . PHE A 1 369 ? -1.971 -24.422 -28.016 1 97.94 369 PHE A N 1
ATOM 2925 C CA . PHE A 1 369 ? -1.129 -23.234 -27.875 1 97.94 369 PHE A CA 1
ATOM 2926 C C . PHE A 1 369 ? 0.061 -23.531 -26.969 1 97.94 369 PHE A C 1
ATOM 2928 O O . PHE A 1 369 ? 1.166 -23.047 -27.203 1 97.94 369 PHE A O 1
ATOM 2935 N N . ILE A 1 370 ? -0.1 -24.297 -25.953 1 97 370 ILE A N 1
ATOM 2936 C CA . ILE A 1 370 ? 1.006 -24.625 -25.047 1 97 370 ILE A CA 1
ATOM 2937 C C . ILE A 1 370 ? 1.989 -25.562 -25.766 1 97 370 ILE A C 1
ATOM 2939 O O . ILE A 1 370 ? 3.205 -25.422 -25.609 1 97 370 ILE A O 1
ATOM 2943 N N . VAL A 1 371 ? 1.438 -26.453 -26.516 1 96.44 371 VAL A N 1
ATOM 2944 C CA . VAL A 1 371 ? 2.307 -27.344 -27.281 1 96.44 371 VAL A CA 1
ATOM 2945 C C . VAL A 1 371 ? 3.113 -26.531 -28.297 1 96.44 371 VAL A C 1
ATOM 2947 O O . VAL A 1 371 ? 4.32 -26.734 -28.422 1 96.44 371 VAL A O 1
ATOM 2950 N N . LEU A 1 372 ? 2.443 -25.656 -28.938 1 96 372 LEU A N 1
ATOM 2951 C CA . LEU A 1 372 ? 3.145 -24.797 -29.891 1 96 372 LEU A CA 1
ATOM 2952 C C . LEU A 1 372 ? 4.207 -23.969 -29.172 1 96 372 LEU A C 1
ATOM 2954 O O . LEU A 1 372 ? 5.312 -23.781 -29.688 1 96 372 LEU A O 1
ATOM 2958 N N . TYR A 1 373 ? 3.893 -23.484 -28.078 1 95.06 373 TYR A N 1
ATOM 2959 C CA . TYR A 1 373 ? 4.844 -22.734 -27.266 1 95.06 373 TYR A CA 1
ATOM 2960 C C . TYR A 1 373 ? 6.062 -23.578 -26.922 1 95.06 373 TYR A C 1
ATOM 2962 O O . TYR A 1 373 ? 7.203 -23.125 -27.047 1 95.06 373 TYR A O 1
ATOM 2970 N N . THR A 1 374 ? 5.82 -24.797 -26.531 1 92.56 374 THR A N 1
ATOM 2971 C CA . THR A 1 374 ? 6.887 -25.703 -26.125 1 92.56 374 THR A CA 1
ATOM 2972 C C . THR A 1 374 ? 7.758 -26.094 -27.312 1 92.56 374 THR A C 1
ATOM 2974 O O . THR A 1 374 ? 8.969 -26.266 -27.172 1 92.56 374 THR A O 1
ATOM 2977 N N . LEU A 1 375 ? 7.172 -26.203 -28.391 1 91.5 375 LEU A N 1
ATOM 2978 C CA . LEU A 1 375 ? 7.906 -26.594 -29.594 1 91.5 375 LEU A CA 1
ATOM 2979 C C . LEU A 1 375 ? 8.773 -25.438 -30.094 1 91.5 375 LEU A C 1
ATOM 2981 O O . LEU A 1 375 ? 9.859 -25.672 -30.641 1 91.5 375 LEU A O 1
ATOM 2985 N N . LEU A 1 376 ? 8.328 -24.297 -29.922 1 89.69 376 LEU A N 1
ATOM 2986 C CA . LEU A 1 376 ? 9.039 -23.125 -30.422 1 89.69 376 LEU A CA 1
ATOM 2987 C C . LEU A 1 376 ? 10.117 -22.688 -29.453 1 89.69 376 LEU A C 1
ATOM 2989 O O . LEU A 1 376 ? 11.047 -21.969 -29.828 1 89.69 376 LEU A O 1
ATOM 2993 N N . LYS A 1 377 ? 10.023 -22.984 -28.25 1 84.25 377 LYS A N 1
ATOM 2994 C CA . LYS A 1 377 ? 11.016 -22.578 -27.266 1 84.25 377 LYS A CA 1
ATOM 2995 C C . LYS A 1 377 ? 12.242 -23.484 -27.312 1 84.25 377 LYS A C 1
ATOM 2997 O O . LYS A 1 377 ? 12.117 -24.703 -27.234 1 84.25 377 LYS A O 1
ATOM 3002 N N . PRO A 1 378 ? 13.328 -22.812 -27.438 1 74.94 378 PRO A N 1
ATOM 3003 C CA . PRO A 1 378 ? 14.539 -23.625 -27.531 1 74.94 378 PRO A CA 1
ATOM 3004 C C . PRO A 1 378 ? 14.852 -24.375 -26.234 1 74.94 378 PRO A C 1
ATOM 3006 O O . PRO A 1 378 ? 14.633 -23.859 -25.141 1 74.94 378 PRO A O 1
ATOM 3009 N N . GLU A 1 379 ? 15.32 -25.562 -26.266 1 69.75 379 GLU A N 1
ATOM 3010 C CA . GLU A 1 379 ? 15.547 -26.469 -25.141 1 69.75 379 GLU A CA 1
ATOM 3011 C C . GLU A 1 379 ? 16.656 -25.938 -24.234 1 69.75 379 GLU A C 1
ATOM 3013 O O . GLU A 1 379 ? 16.578 -26.047 -23.016 1 69.75 379 GLU A O 1
ATOM 3018 N N . LEU A 1 380 ? 17.625 -25.266 -24.844 1 69.5 380 LEU A N 1
ATOM 3019 C CA . LEU A 1 380 ? 18.797 -24.922 -24.031 1 69.5 380 LEU A CA 1
ATOM 3020 C C . LEU A 1 380 ? 18.781 -23.438 -23.656 1 69.5 380 LEU A C 1
ATOM 3022 O O . LEU A 1 380 ? 19.766 -22.906 -23.156 1 69.5 380 LEU A O 1
ATOM 3026 N N . SER A 1 381 ? 17.672 -22.875 -23.797 1 73.25 381 SER A N 1
ATOM 3027 C CA . SER A 1 381 ? 17.594 -21.438 -23.531 1 73.25 381 SER A CA 1
ATOM 3028 C C . SER A 1 381 ? 17.797 -21.156 -22.047 1 73.25 381 SER A C 1
ATOM 3030 O O . SER A 1 381 ? 18.453 -20.172 -21.672 1 73.25 381 SER A O 1
ATOM 3032 N N . ASP A 1 382 ? 17.344 -22 -21.156 1 78.56 382 ASP A N 1
ATOM 3033 C CA . ASP A 1 382 ? 17.422 -21.781 -19.719 1 78.56 382 ASP A CA 1
ATOM 3034 C C . ASP A 1 382 ? 18.875 -21.844 -19.234 1 78.56 382 ASP A C 1
ATOM 3036 O O . ASP A 1 382 ? 19.266 -21.109 -18.328 1 78.56 382 ASP A O 1
ATOM 3040 N N . ARG A 1 383 ? 19.625 -22.625 -19.828 1 73.44 383 ARG A N 1
ATOM 3041 C CA . ARG A 1 383 ? 21.031 -22.75 -19.422 1 73.44 383 ARG A CA 1
ATOM 3042 C C . ARG A 1 383 ? 21.828 -21.5 -19.797 1 73.44 383 ARG A C 1
ATOM 3044 O O . ARG A 1 383 ? 22.688 -21.062 -19.031 1 73.44 383 ARG A O 1
ATOM 3051 N N . VAL A 1 384 ? 21.469 -21.016 -20.859 1 70.31 384 VAL A N 1
ATOM 3052 C CA . VAL A 1 384 ? 22.125 -19.797 -21.312 1 70.31 384 VAL A CA 1
ATOM 3053 C C . VAL A 1 384 ? 21.75 -18.625 -20.406 1 70.31 384 VAL A C 1
ATOM 3055 O O . VAL A 1 384 ? 22.625 -17.859 -19.984 1 70.31 384 VAL A O 1
ATOM 3058 N N . VAL A 1 385 ? 20.562 -18.625 -20.125 1 72.81 385 VAL A N 1
ATOM 3059 C CA . VAL A 1 385 ? 20.078 -17.531 -19.281 1 72.81 385 VAL A CA 1
ATOM 3060 C C . VAL A 1 385 ? 20.656 -17.656 -17.875 1 72.81 385 VAL A C 1
ATOM 3062 O O . VAL A 1 385 ? 21.062 -16.656 -17.281 1 72.81 385 VAL A O 1
ATOM 3065 N N . LEU A 1 386 ? 20.719 -18.812 -17.406 1 75.56 386 LEU A N 1
ATOM 3066 C CA . LEU A 1 386 ? 21.281 -19.031 -16.078 1 75.56 386 LEU A CA 1
ATOM 3067 C C . LEU A 1 386 ? 22.75 -18.625 -16.016 1 75.56 386 LEU A C 1
ATOM 3069 O O . LEU A 1 386 ? 23.188 -18.016 -15.047 1 75.56 386 LEU A O 1
ATOM 3073 N N . SER A 1 387 ? 23.438 -18.938 -17 1 70.31 387 SER A N 1
ATOM 3074 C CA . SER A 1 387 ? 24.844 -18.562 -17.062 1 70.31 387 SER A CA 1
ATOM 3075 C C . SER A 1 387 ? 25 -17.047 -17.078 1 70.31 387 SER A C 1
ATOM 3077 O O . SER A 1 387 ? 25.906 -16.5 -16.438 1 70.31 387 SER A O 1
ATOM 3079 N N . HIS A 1 388 ? 24.109 -16.469 -17.672 1 67.81 388 HIS A N 1
ATOM 3080 C CA . HIS A 1 388 ? 24.156 -15.008 -17.734 1 67.81 388 HIS A CA 1
ATOM 3081 C C . HIS A 1 388 ? 23.797 -14.391 -16.391 1 67.81 388 HIS A C 1
ATOM 3083 O O . HIS A 1 388 ? 24.406 -13.391 -15.977 1 67.81 388 HIS A O 1
ATOM 3089 N N . ILE A 1 389 ? 22.938 -14.945 -15.727 1 71.25 389 ILE A N 1
ATOM 3090 C CA . ILE A 1 389 ? 22.531 -14.453 -14.414 1 71.25 389 ILE A CA 1
ATOM 3091 C C . ILE A 1 389 ? 23.688 -14.594 -13.422 1 71.25 389 ILE A C 1
ATOM 3093 O O . ILE A 1 389 ? 23.938 -13.68 -12.633 1 71.25 389 ILE A O 1
ATOM 3097 N N . LEU A 1 390 ? 24.266 -15.617 -13.539 1 66.5 390 LEU A N 1
ATOM 3098 C CA . LEU A 1 390 ? 25.375 -15.875 -12.617 1 66.5 390 LEU A CA 1
ATOM 3099 C C . LEU A 1 390 ? 26.547 -14.961 -12.914 1 66.5 390 LEU A C 1
ATOM 3101 O O . LEU A 1 390 ? 27.25 -14.523 -12 1 66.5 390 LEU A O 1
ATOM 3105 N N . GLU A 1 391 ? 26.672 -14.602 -14.164 1 60.75 391 GLU A N 1
ATOM 3106 C CA . GLU A 1 391 ? 27.766 -13.734 -14.562 1 60.75 391 GLU A CA 1
ATOM 3107 C C . GLU A 1 391 ? 27.469 -12.273 -14.234 1 60.75 391 GLU A C 1
ATOM 3109 O O . GLU A 1 391 ? 28.359 -11.539 -13.789 1 60.75 391 GLU A O 1
ATOM 3114 N N . THR A 1 392 ? 26.188 -12.008 -14.461 1 60.78 392 THR A N 1
ATOM 3115 C CA . THR A 1 392 ? 25.859 -10.586 -14.32 1 60.78 392 THR A CA 1
ATOM 3116 C C . THR A 1 392 ? 25.188 -10.32 -12.977 1 60.78 392 THR A C 1
ATOM 3118 O O . THR A 1 392 ? 24.922 -9.164 -12.633 1 60.78 392 THR A O 1
ATOM 3121 N N . ASN A 1 393 ? 24.984 -11.344 -12.219 1 56.53 393 ASN A N 1
ATOM 3122 C CA . ASN A 1 393 ? 24.266 -11.219 -10.953 1 56.53 393 ASN A CA 1
ATOM 3123 C C . ASN A 1 393 ? 22.906 -10.547 -11.148 1 56.53 393 ASN A C 1
ATOM 3125 O O . ASN A 1 393 ? 22.531 -9.68 -10.359 1 56.53 393 ASN A O 1
ATOM 3129 N N . SER A 1 394 ? 22.406 -10.953 -12.352 1 59.44 394 SER A N 1
ATOM 3130 C CA . SER A 1 394 ? 21.125 -10.352 -12.672 1 59.44 394 SER A CA 1
ATOM 3131 C C . SER A 1 394 ? 19.969 -11.211 -12.172 1 59.44 394 SER A C 1
ATOM 3133 O O . SER A 1 394 ? 20.172 -12.375 -11.812 1 59.44 394 SER A O 1
ATOM 3135 N N . ASN A 1 395 ? 18.844 -10.641 -11.781 1 58.06 395 ASN A N 1
ATOM 3136 C CA . ASN A 1 395 ? 17.656 -11.344 -11.305 1 58.06 395 ASN A CA 1
ATOM 3137 C C . ASN A 1 395 ? 16.594 -11.453 -12.391 1 58.06 395 ASN A C 1
ATOM 3139 O O . ASN A 1 395 ? 15.406 -11.297 -12.117 1 58.06 395 ASN A O 1
ATOM 3143 N N . ARG A 1 396 ? 16.984 -12.008 -13.617 1 58.41 396 ARG A N 1
ATOM 3144 C CA . ARG A 1 396 ? 16.141 -11.82 -14.797 1 58.41 396 ARG A CA 1
ATOM 3145 C C . ARG A 1 396 ? 15.203 -13 -14.992 1 58.41 396 ARG A C 1
ATOM 3147 O O . ARG A 1 396 ? 14.391 -13.008 -15.922 1 58.41 396 ARG A O 1
ATOM 3154 N N . TYR A 1 397 ? 14.992 -13.953 -14.117 1 60.56 397 TYR A N 1
ATOM 3155 C CA . TYR A 1 397 ? 14.328 -15.109 -14.703 1 60.56 397 TYR A CA 1
ATOM 3156 C C . TYR A 1 397 ? 12.906 -15.25 -14.164 1 60.56 397 TYR A C 1
ATOM 3158 O O . TYR A 1 397 ? 12.25 -16.281 -14.383 1 60.56 397 TYR A O 1
ATOM 3166 N N . GLY A 1 398 ? 12.398 -14.453 -13.719 1 66.31 398 GLY A N 1
ATOM 3167 C CA . GLY A 1 398 ? 10.992 -14.562 -13.383 1 66.31 398 GLY A CA 1
ATOM 3168 C C . GLY A 1 398 ? 10.75 -15.18 -12.023 1 66.31 398 GLY A C 1
ATOM 3169 O O . GLY A 1 398 ? 11.695 -15.43 -11.273 1 66.31 398 GLY A O 1
ATOM 3170 N N . ILE A 1 399 ? 9.438 -15.602 -11.773 1 76.69 399 ILE A N 1
ATOM 3171 C CA . ILE A 1 399 ? 8.969 -16 -10.461 1 76.69 399 ILE A CA 1
ATOM 3172 C C . ILE A 1 399 ? 9.5 -17.391 -10.125 1 76.69 399 ILE A C 1
ATOM 3174 O O . ILE A 1 399 ? 9.977 -17.641 -9.016 1 76.69 399 ILE A O 1
ATOM 3178 N N . PHE A 1 400 ? 9.531 -18.281 -11.102 1 78.5 400 PHE A N 1
ATOM 3179 C CA . PHE A 1 400 ? 9.852 -19.672 -10.797 1 78.5 400 PHE A CA 1
ATOM 3180 C C . PHE A 1 400 ? 11.352 -19.875 -10.664 1 78.5 400 PHE A C 1
ATOM 3182 O O . PHE A 1 400 ? 11.812 -20.891 -10.156 1 78.5 400 PHE A O 1
ATOM 3189 N N . TYR A 1 401 ? 12.055 -18.859 -11.094 1 79.81 401 TYR A N 1
ATOM 3190 C CA . TYR A 1 401 ? 13.484 -18.922 -10.812 1 79.81 401 TYR A CA 1
ATOM 3191 C C . TYR A 1 401 ? 13.742 -18.984 -9.305 1 79.81 401 TYR A C 1
ATOM 3193 O O . TYR A 1 401 ? 14.523 -19.828 -8.844 1 79.81 401 TYR A O 1
ATOM 3201 N N . ASP A 1 402 ? 13.031 -18.234 -8.609 1 79.88 402 ASP A N 1
ATOM 3202 C CA . ASP A 1 402 ? 13.203 -18.203 -7.16 1 79.88 402 ASP A CA 1
ATOM 3203 C C . ASP A 1 402 ? 12.719 -19.516 -6.523 1 79.88 402 ASP A C 1
ATOM 3205 O O . ASP A 1 402 ? 13.312 -19.984 -5.555 1 79.88 402 ASP A O 1
ATOM 3209 N N . PHE A 1 403 ? 11.727 -20.031 -7.066 1 87.62 403 PHE A N 1
ATOM 3210 C CA . PHE A 1 403 ? 11.188 -21.266 -6.531 1 87.62 403 PHE A CA 1
ATOM 3211 C C . PHE A 1 403 ? 12.109 -22.438 -6.836 1 87.62 403 PHE A C 1
ATOM 3213 O O . PHE A 1 403 ? 12.375 -23.281 -5.965 1 87.62 403 PHE A O 1
ATOM 3220 N N . CYS A 1 404 ? 12.617 -22.438 -8.055 1 84.06 404 CYS A N 1
ATOM 3221 C CA . CYS A 1 404 ? 13.555 -23.484 -8.438 1 84.06 404 CYS A CA 1
ATOM 3222 C C . CYS A 1 404 ? 14.852 -23.359 -7.645 1 84.06 404 CYS A C 1
ATOM 3224 O O . CYS A 1 404 ? 15.445 -24.375 -7.27 1 84.06 404 CYS A O 1
ATOM 3226 N N . LYS A 1 405 ? 15.203 -22.156 -7.453 1 81.44 405 LYS A N 1
ATOM 3227 C CA . LYS A 1 405 ? 16.406 -21.938 -6.645 1 81.44 405 LYS A CA 1
ATOM 3228 C C . LYS A 1 405 ? 16.188 -22.438 -5.215 1 81.44 405 LYS A C 1
ATOM 3230 O O . LYS A 1 405 ? 17.109 -23 -4.605 1 81.44 405 LYS A O 1
ATOM 3235 N N . ALA A 1 406 ? 15.062 -22.281 -4.746 1 82.56 406 ALA A N 1
ATOM 3236 C CA . ALA A 1 406 ? 14.758 -22.688 -3.381 1 82.56 406 ALA A CA 1
ATOM 3237 C C . ALA A 1 406 ? 14.797 -24.219 -3.242 1 82.56 406 ALA A C 1
ATOM 3239 O O . ALA A 1 406 ? 15.109 -24.734 -2.172 1 82.56 406 ALA A O 1
ATOM 3240 N N . VAL A 1 407 ? 14.5 -24.891 -4.391 1 85.94 407 VAL A N 1
ATOM 3241 C CA . VAL A 1 407 ? 14.5 -26.359 -4.328 1 85.94 407 VAL A CA 1
ATOM 3242 C C . VAL A 1 407 ? 15.711 -26.906 -5.086 1 85.94 407 VAL A C 1
ATOM 3244 O O . VAL A 1 407 ? 15.891 -28.125 -5.18 1 85.94 407 VAL A O 1
ATOM 3247 N N . HIS A 1 408 ? 16.609 -26.062 -5.551 1 79.88 408 HIS A N 1
ATOM 3248 C CA . HIS A 1 408 ? 17.906 -26.344 -6.156 1 79.88 408 HIS A CA 1
ATOM 3249 C C . HIS A 1 408 ? 17.766 -27.234 -7.391 1 79.88 408 HIS A C 1
ATOM 3251 O O . HIS A 1 408 ? 18.484 -28.219 -7.531 1 79.88 408 HIS A O 1
ATOM 3257 N N . VAL A 1 409 ? 16.859 -26.75 -8.234 1 75.06 409 VAL A N 1
ATOM 3258 C CA . VAL A 1 409 ? 16.703 -27.422 -9.523 1 75.06 409 VAL A CA 1
ATOM 3259 C C . VAL A 1 409 ? 17.469 -26.656 -10.602 1 75.06 409 VAL A C 1
ATOM 3261 O O . VAL A 1 409 ? 17.156 -26.766 -11.789 1 75.06 409 VAL A O 1
ATOM 3264 N N . LEU A 1 410 ? 18.531 -25.812 -10.148 1 74.06 410 LEU A N 1
ATOM 3265 C CA . LEU A 1 410 ? 19.312 -25 -11.086 1 74.06 410 LEU A CA 1
ATOM 3266 C C . LEU A 1 410 ? 20.531 -25.766 -11.562 1 74.06 410 LEU A C 1
ATOM 3268 O O . LEU A 1 410 ? 21.391 -26.156 -10.75 1 74.06 410 LEU A O 1
ATOM 3272 N N . ARG A 1 411 ? 20.484 -26.344 -12.703 1 65.94 411 ARG A N 1
ATOM 3273 C CA . ARG A 1 411 ? 21.656 -27.062 -13.188 1 65.94 411 ARG A CA 1
ATOM 3274 C C . ARG A 1 411 ? 22.703 -26.109 -13.75 1 65.94 411 ARG A C 1
ATOM 3276 O O . ARG A 1 411 ? 22.391 -25.312 -14.648 1 65.94 411 ARG A O 1
ATOM 3283 N N . VAL A 1 412 ? 23.797 -25.734 -12.898 1 57.38 412 VAL A N 1
ATOM 3284 C CA . VAL A 1 412 ? 24.906 -24.938 -13.406 1 57.38 412 VAL A CA 1
ATOM 3285 C C . VAL A 1 412 ? 25.703 -25.75 -14.43 1 57.38 412 VAL A C 1
ATOM 3287 O O . VAL A 1 412 ? 26.109 -26.875 -14.156 1 57.38 412 VAL A O 1
ATOM 3290 N N . VAL A 1 413 ? 25.469 -25.625 -15.672 1 54.94 413 VAL A N 1
ATOM 3291 C CA . VAL A 1 413 ? 26.328 -26.422 -16.531 1 54.94 413 VAL A CA 1
ATOM 3292 C C . VAL A 1 413 ? 27.594 -25.625 -16.891 1 54.94 413 VAL A C 1
ATOM 3294 O O . VAL A 1 413 ? 27.5 -24.531 -17.469 1 54.94 413 VAL A O 1
ATOM 3297 N N . LYS A 1 414 ? 28.656 -25.859 -16.297 1 50.53 414 LYS A N 1
ATOM 3298 C CA . LYS A 1 414 ? 29.984 -25.375 -16.703 1 50.53 414 LYS A CA 1
ATOM 3299 C C . LYS A 1 414 ? 30.156 -25.469 -18.203 1 50.53 414 LYS A C 1
ATOM 3301 O O . LYS A 1 414 ? 30.891 -24.656 -18.797 1 50.53 414 LYS A O 1
ATOM 3306 N N . ASP A 1 415 ? 29.625 -26.328 -18.766 1 49.78 415 ASP A N 1
ATOM 3307 C CA . ASP A 1 415 ? 29.859 -26.562 -20.188 1 49.78 415 ASP A CA 1
ATOM 3308 C C . ASP A 1 415 ? 29.391 -25.375 -21.031 1 49.78 415 ASP A C 1
ATOM 3310 O O . ASP A 1 415 ? 29.969 -25.078 -22.078 1 49.78 415 ASP A O 1
ATOM 3314 N N . ILE A 1 416 ? 28.438 -24.703 -20.641 1 51.69 416 ILE A N 1
ATOM 3315 C CA . ILE A 1 416 ? 27.969 -23.578 -21.438 1 51.69 416 ILE A CA 1
ATOM 3316 C C . ILE A 1 416 ? 28.984 -22.438 -21.391 1 51.69 416 ILE A C 1
ATOM 3318 O O . ILE A 1 416 ? 29.219 -21.75 -22.391 1 51.69 416 ILE A O 1
ATOM 3322 N N . ASP A 1 417 ? 29.656 -22.328 -20.266 1 52.22 417 ASP A N 1
ATOM 3323 C CA . ASP A 1 417 ? 30.75 -21.359 -20.234 1 52.22 417 ASP A CA 1
ATOM 3324 C C . ASP A 1 417 ? 31.875 -21.766 -21.188 1 52.22 417 ASP A C 1
ATOM 3326 O O . ASP A 1 417 ? 32.438 -20.906 -21.875 1 52.22 417 ASP A O 1
ATOM 3330 N N . TYR A 1 418 ? 32.094 -22.953 -21.281 1 48.97 418 TYR A N 1
ATOM 3331 C CA . TYR A 1 418 ? 33.125 -23.453 -22.188 1 48.97 418 TYR A CA 1
ATOM 3332 C C . TYR A 1 418 ? 32.719 -23.25 -23.641 1 48.97 418 TYR A C 1
ATOM 3334 O O . TYR A 1 418 ? 33.531 -22.797 -24.453 1 48.97 418 TYR A O 1
ATOM 3342 N N . ARG A 1 419 ? 31.609 -23.469 -24.047 1 50.5 419 ARG A N 1
ATOM 3343 C CA . ARG A 1 419 ? 31.172 -23.281 -25.422 1 50.5 419 ARG A CA 1
ATOM 3344 C C . ARG A 1 419 ? 31.031 -21.812 -25.766 1 50.5 419 ARG A C 1
ATOM 3346 O O . ARG A 1 419 ? 31.344 -21.391 -26.875 1 50.5 419 ARG A O 1
ATOM 3353 N N . ARG A 1 420 ? 30.594 -21.078 -24.859 1 55.59 420 ARG A N 1
ATOM 3354 C CA . ARG A 1 420 ? 30.594 -19.641 -25.047 1 55.59 420 ARG A CA 1
ATOM 3355 C C . ARG A 1 420 ? 32 -19.109 -25.281 1 55.59 420 ARG A C 1
ATOM 3357 O O . ARG A 1 420 ? 32.219 -18.25 -26.156 1 55.59 420 ARG A O 1
ATOM 3364 N N . GLU A 1 421 ? 32.938 -19.641 -24.531 1 55 421 GLU A N 1
ATOM 3365 C CA . GLU A 1 421 ? 34.344 -19.312 -24.781 1 55 421 GLU A CA 1
ATOM 3366 C C . GLU A 1 421 ? 34.812 -19.859 -26.125 1 55 421 GLU A C 1
ATOM 3368 O O . GLU A 1 421 ? 35.531 -19.188 -26.844 1 55 421 GLU A O 1
ATOM 3373 N N . GLN A 1 422 ? 34.344 -20.969 -26.547 1 53.28 422 GLN A N 1
ATOM 3374 C CA . GLN A 1 422 ? 34.719 -21.547 -27.828 1 53.28 422 GLN A CA 1
ATOM 3375 C C . GLN A 1 422 ? 34.062 -20.797 -28.984 1 53.28 422 GLN A C 1
ATOM 3377 O O . GLN A 1 422 ? 34.688 -20.531 -30.016 1 53.28 422 GLN A O 1
ATOM 3382 N N . LEU A 1 423 ? 32.812 -20.578 -28.859 1 53.72 423 LEU A N 1
ATOM 3383 C CA . LEU A 1 423 ? 32.094 -19.812 -29.875 1 53.72 423 LEU A CA 1
ATOM 3384 C C . LEU A 1 423 ? 32.688 -18.391 -29.969 1 53.72 423 LEU A C 1
ATOM 3386 O O . LEU A 1 423 ? 32.781 -17.844 -31.078 1 53.72 423 LEU A O 1
ATOM 3390 N N . GLN A 1 424 ? 33.062 -17.859 -28.859 1 54.75 424 GLN A N 1
ATOM 3391 C CA . GLN A 1 424 ? 33.781 -16.594 -28.859 1 54.75 424 GLN A CA 1
ATOM 3392 C C . GLN A 1 424 ? 35.094 -16.703 -29.594 1 54.75 424 GLN A C 1
ATOM 3394 O O . GLN A 1 424 ? 35.562 -15.75 -30.234 1 54.75 424 GLN A O 1
ATOM 3399 N N . ARG A 1 425 ? 35.719 -17.828 -29.609 1 55.09 425 ARG A N 1
ATOM 3400 C CA . ARG A 1 425 ? 36.969 -18.078 -30.312 1 55.09 425 ARG A CA 1
ATOM 3401 C C . ARG A 1 425 ? 36.688 -18.344 -31.797 1 55.09 425 ARG A C 1
ATOM 3403 O O . ARG A 1 425 ? 37.469 -17.891 -32.656 1 55.09 425 ARG A O 1
ATOM 3410 N N . LEU A 1 426 ? 35.656 -19.078 -32.219 1 54.06 426 LEU A N 1
ATOM 3411 C CA . LEU A 1 426 ? 35.469 -19.484 -33.594 1 54.06 426 LEU A CA 1
ATOM 3412 C C . LEU A 1 426 ? 34.781 -18.391 -34.406 1 54.06 426 LEU A C 1
ATOM 3414 O O . LEU A 1 426 ? 35.062 -18.203 -35.594 1 54.06 426 LEU A O 1
ATOM 3418 N N . ARG A 1 427 ? 33.812 -17.766 -34.094 1 43.38 427 ARG A N 1
ATOM 3419 C CA . ARG A 1 427 ? 33.156 -16.703 -34.844 1 43.38 427 ARG A CA 1
ATOM 3420 C C . ARG A 1 427 ? 33.125 -15.414 -34.031 1 43.38 427 ARG A C 1
ATOM 3422 O O . ARG A 1 427 ? 32.094 -15.086 -33.438 1 43.38 427 ARG A O 1
ATOM 3429 N N . PRO A 1 428 ? 34.312 -14.789 -34.062 1 50.66 428 PRO A N 1
ATOM 3430 C CA . PRO A 1 428 ? 34.375 -13.508 -33.344 1 50.66 428 PRO A CA 1
ATOM 3431 C C . PRO A 1 428 ? 33.406 -12.469 -33.906 1 50.66 428 PRO A C 1
ATOM 3433 O O . PRO A 1 428 ? 32.969 -11.578 -33.188 1 50.66 428 PRO A O 1
ATOM 3436 N N . GLU A 1 429 ? 33.094 -12.57 -35.312 1 48.12 429 GLU A N 1
ATOM 3437 C CA . GLU A 1 429 ? 32.312 -11.625 -36.062 1 48.12 429 GLU A CA 1
ATOM 3438 C C . GLU A 1 429 ? 30.828 -11.672 -35.625 1 48.12 429 GLU A C 1
ATOM 3440 O O . GLU A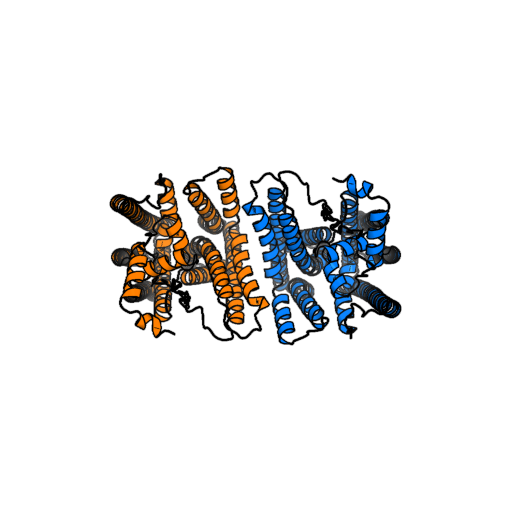 1 429 ? 30.125 -10.672 -35.719 1 48.12 429 GLU A O 1
ATOM 3445 N N . LEU A 1 430 ? 30.266 -12.766 -35.562 1 42.06 430 LEU A N 1
ATOM 3446 C CA . LEU A 1 430 ? 28.875 -12.891 -35.156 1 42.06 430 LEU A CA 1
ATOM 3447 C C . LEU A 1 430 ? 28.625 -12.188 -33.812 1 42.06 430 LEU A C 1
ATOM 3449 O O . LEU A 1 430 ? 27.484 -11.82 -33.5 1 42.06 430 LEU A O 1
ATOM 3453 N N . ILE A 1 431 ? 29.656 -12.055 -33.094 1 41.78 431 ILE A N 1
ATOM 3454 C CA . ILE A 1 431 ? 29.594 -11.242 -31.875 1 41.78 431 ILE A CA 1
ATOM 3455 C C . ILE A 1 431 ? 30.062 -9.82 -32.188 1 41.78 431 ILE A C 1
ATOM 3457 O O . ILE A 1 431 ? 29.766 -8.883 -31.438 1 41.78 431 ILE A O 1
ATOM 3461 N N . SER A 1 432 ? 30.859 -9.516 -33.281 1 38.06 432 SER A N 1
ATOM 3462 C CA . SER A 1 432 ? 31.234 -8.18 -33.719 1 38.06 432 SER A CA 1
ATOM 3463 C C . SER A 1 432 ? 30.047 -7.426 -34.312 1 38.06 432 SER A C 1
ATOM 3465 O O . SER A 1 432 ? 29.984 -6.195 -34.25 1 38.06 432 SER A O 1
ATOM 3467 N N . THR A 1 433 ? 29.297 -7.988 -35.156 1 36 433 THR A N 1
ATOM 3468 C CA . THR A 1 433 ? 28.312 -7.203 -35.906 1 36 433 THR A CA 1
ATOM 3469 C C . THR A 1 433 ? 27.188 -6.738 -34.969 1 36 433 THR A C 1
ATOM 3471 O O . THR A 1 433 ? 26.281 -6.02 -35.375 1 36 433 THR A O 1
ATOM 3474 N N . GLN A 1 434 ? 27.016 -7.285 -33.844 1 32 434 GLN A N 1
ATOM 3475 C CA . GLN A 1 434 ? 25.969 -6.613 -33.094 1 32 434 GLN A CA 1
ATOM 3476 C C . GLN A 1 434 ? 26.5 -5.406 -32.312 1 32 434 GLN A C 1
ATOM 3478 O O . GLN A 1 434 ? 26.531 -5.406 -31.094 1 32 434 GLN A O 1
ATOM 3483 N N . GLN A 1 435 ? 27.797 -4.785 -32.781 1 26.88 435 GLN A N 1
ATOM 3484 C CA . GLN A 1 435 ? 28.062 -3.371 -32.562 1 26.88 435 GLN A CA 1
ATOM 3485 C C . GLN A 1 435 ? 27.203 -2.488 -33.438 1 26.88 435 GLN A C 1
ATOM 3487 O O . GLN A 1 435 ? 27.109 -2.717 -34.656 1 26.88 435 GLN A O 1
ATOM 3492 N N . MET B 1 1 ? 69.438 29.734 10.383 1 26.69 1 MET B N 1
ATOM 3493 C CA . MET B 1 1 ? 68.625 28.984 11.359 1 26.69 1 MET B CA 1
ATOM 3494 C C . MET B 1 1 ? 67.125 29.047 11.031 1 26.69 1 MET B C 1
ATOM 3496 O O . MET B 1 1 ? 66.5 30.094 11.195 1 26.69 1 MET B O 1
ATOM 3500 N N . ALA B 1 2 ? 66.688 28.438 9.891 1 31.22 2 ALA B N 1
ATOM 3501 C CA . ALA B 1 2 ? 65.5 28.422 9.102 1 31.22 2 ALA B CA 1
ATOM 3502 C C . ALA B 1 2 ? 64.312 27.812 9.898 1 31.22 2 ALA B C 1
ATOM 3504 O O . ALA B 1 2 ? 64.438 26.734 10.461 1 31.22 2 ALA B O 1
ATOM 3505 N N . ASN B 1 3 ? 63.5 28.719 10.609 1 27.23 3 ASN B N 1
ATOM 3506 C CA . ASN B 1 3 ? 62.312 28.5 11.414 1 27.23 3 ASN B CA 1
ATOM 3507 C C . ASN B 1 3 ? 61.312 27.625 10.68 1 27.23 3 ASN B C 1
ATOM 3509 O O . ASN B 1 3 ? 60.812 28 9.625 1 27.23 3 ASN B O 1
ATOM 3513 N N . ASN B 1 4 ? 61.562 26.312 10.633 1 27.39 4 ASN B N 1
ATOM 3514 C CA . ASN B 1 4 ? 60.688 25.312 10.055 1 27.39 4 ASN B CA 1
ATOM 3515 C C . ASN B 1 4 ? 59.281 25.359 10.648 1 27.39 4 ASN B C 1
ATOM 3517 O O . ASN B 1 4 ? 59.094 25.078 11.836 1 27.39 4 ASN B O 1
ATOM 3521 N N . GLY B 1 5 ? 58.438 26.359 10.297 1 21.94 5 GLY B N 1
ATOM 3522 C CA . GLY B 1 5 ? 57.031 26.5 10.609 1 21.94 5 GLY B CA 1
ATOM 3523 C C . GLY B 1 5 ? 56.219 25.234 10.359 1 21.94 5 GLY B C 1
ATOM 3524 O O . GLY B 1 5 ? 55.938 24.891 9.203 1 21.94 5 GLY B O 1
ATOM 3525 N N . ARG B 1 6 ? 56.5 24.094 11.109 1 32.34 6 ARG B N 1
ATOM 3526 C CA . ARG B 1 6 ? 55.656 22.906 11.078 1 32.34 6 ARG B CA 1
ATOM 3527 C C . ARG B 1 6 ? 54.188 23.266 11.172 1 32.34 6 ARG B C 1
ATOM 3529 O O . ARG B 1 6 ? 53.781 23.953 12.109 1 32.34 6 ARG B O 1
ATOM 3536 N N . ASP B 1 7 ? 53.5 23.25 10.055 1 26.52 7 ASP B N 1
ATOM 3537 C CA . ASP B 1 7 ? 52.062 23.344 9.812 1 26.52 7 ASP B CA 1
ATOM 3538 C C . ASP B 1 7 ? 51.281 22.391 10.719 1 26.52 7 ASP B C 1
ATOM 3540 O O . ASP B 1 7 ? 51.438 21.172 10.617 1 26.52 7 ASP B O 1
ATOM 3544 N N . VAL B 1 8 ? 51.156 22.641 12.039 1 31.27 8 VAL B N 1
ATOM 3545 C CA . VAL B 1 8 ? 50.25 21.922 12.914 1 31.27 8 VAL B CA 1
ATOM 3546 C C . VAL B 1 8 ? 48.875 21.844 12.266 1 31.27 8 VAL B C 1
ATOM 3548 O O . VAL B 1 8 ? 48.188 22.859 12.117 1 31.27 8 VAL B O 1
ATOM 3551 N N . GLU B 1 9 ? 48.719 20.969 11.258 1 28.55 9 GLU B N 1
ATOM 3552 C CA . GLU B 1 9 ? 47.406 20.547 10.797 1 28.55 9 GLU B CA 1
ATOM 3553 C C . GLU B 1 9 ? 46.5 20.203 11.977 1 28.55 9 GLU B C 1
ATOM 3555 O O . GLU B 1 9 ? 46.781 19.312 12.766 1 28.55 9 GLU B O 1
ATOM 3560 N N . SER B 1 10 ? 45.906 21.219 12.586 1 28.28 10 SER B N 1
ATOM 3561 C CA . SER B 1 10 ? 44.844 21.031 13.555 1 28.28 10 SER B CA 1
ATOM 3562 C C . SER B 1 10 ? 43.844 19.969 13.086 1 28.28 10 SER B C 1
ATOM 3564 O O . SER B 1 10 ? 43.188 20.125 12.039 1 28.28 10 SER B O 1
ATOM 3566 N N . ASN B 1 11 ? 44.188 18.703 13.273 1 28.55 11 ASN B N 1
ATOM 3567 C CA . ASN B 1 11 ? 43.219 17.625 13.242 1 28.55 11 ASN B CA 1
ATOM 3568 C C . ASN B 1 11 ? 41.969 17.984 14.023 1 28.55 11 ASN B C 1
ATOM 3570 O O . ASN B 1 11 ? 41.906 17.828 15.25 1 28.55 11 ASN B O 1
ATOM 3574 N N . VAL B 1 12 ? 41.188 19.016 13.602 1 31.34 12 VAL B N 1
ATOM 3575 C CA . VAL B 1 12 ? 39.812 19.234 14.047 1 31.34 12 VAL B CA 1
ATOM 3576 C C . VAL B 1 12 ? 39.062 17.922 14.008 1 31.34 12 VAL B C 1
ATOM 3578 O O . VAL B 1 12 ? 38.781 17.375 12.938 1 31.34 12 VAL B O 1
ATOM 3581 N N . ASN B 1 13 ? 39.344 17.062 14.898 1 29.34 13 ASN B N 1
ATOM 3582 C CA . ASN B 1 13 ? 38.406 15.961 15.133 1 29.34 13 ASN B CA 1
ATOM 3583 C C . ASN B 1 13 ? 36.969 16.453 15.172 1 29.34 13 ASN B C 1
ATOM 3585 O O . ASN B 1 13 ? 36.625 17.25 16.031 1 29.34 13 ASN B O 1
ATOM 3589 N N . SER B 1 14 ? 36.312 16.625 14.07 1 28.42 14 SER B N 1
ATOM 3590 C CA . SER B 1 14 ? 34.875 16.734 13.867 1 28.42 14 SER B CA 1
ATOM 3591 C C . SER B 1 14 ? 34.094 15.898 14.867 1 28.42 14 SER B C 1
ATOM 3593 O O . SER B 1 14 ? 33.938 14.688 14.688 1 28.42 14 SER B O 1
ATOM 3595 N N . ASP B 1 15 ? 34.375 16.047 16.109 1 31.55 15 ASP B N 1
ATOM 3596 C CA . ASP B 1 15 ? 33.438 15.438 17.047 1 31.55 15 ASP B CA 1
ATOM 3597 C C . ASP B 1 15 ? 32 15.711 16.641 1 31.55 15 ASP B C 1
ATOM 3599 O O . ASP B 1 15 ? 31.578 16.875 16.531 1 31.55 15 ASP B O 1
ATOM 3603 N N . ASP B 1 16 ? 31.375 14.875 15.938 1 31.19 16 ASP B N 1
ATOM 3604 C CA . ASP B 1 16 ? 29.984 14.703 15.547 1 31.19 16 ASP B CA 1
ATOM 3605 C C . ASP B 1 16 ? 29.047 14.969 16.719 1 31.19 16 ASP B C 1
ATOM 3607 O O . ASP B 1 16 ? 29.031 14.211 17.688 1 31.19 16 ASP B O 1
ATOM 3611 N N . TRP B 1 17 ? 28.906 16.141 17.219 1 29.97 17 TRP B N 1
ATOM 3612 C CA . TRP B 1 17 ? 27.703 16.438 18 1 29.97 17 TRP B CA 1
ATOM 3613 C C . TRP B 1 17 ? 26.5 15.656 17.469 1 29.97 17 TRP B C 1
ATOM 3615 O O . TRP B 1 17 ? 25.875 16.062 16.5 1 29.97 17 TRP B O 1
ATOM 3625 N N . GLN B 1 18 ? 26.578 14.414 17.547 1 32.19 18 GLN B N 1
ATOM 3626 C CA . GLN B 1 18 ? 25.344 13.68 17.297 1 32.19 18 GLN B CA 1
ATOM 3627 C C . GLN B 1 18 ? 24.25 14.117 18.266 1 32.19 18 GLN B C 1
ATOM 3629 O O . GLN B 1 18 ? 24.328 13.836 19.469 1 32.19 18 GLN B O 1
ATOM 3634 N N . HIS B 1 19 ? 23.844 15.367 18.297 1 31.58 19 HIS B N 1
ATOM 3635 C CA . HIS B 1 19 ? 22.547 15.602 18.953 1 31.58 19 HIS B CA 1
ATOM 3636 C C . HIS B 1 19 ? 21.672 14.352 18.906 1 31.58 19 HIS B C 1
ATOM 3638 O O . HIS B 1 19 ? 21.312 13.891 17.828 1 31.58 19 HIS B O 1
ATOM 3644 N N . GLU B 1 20 ? 21.828 13.539 19.953 1 33.69 20 GLU B N 1
ATOM 3645 C CA . GLU B 1 20 ? 20.922 12.414 20.156 1 33.69 20 GLU B CA 1
ATOM 3646 C C . GLU B 1 20 ? 19.453 12.836 20 1 33.69 20 GLU B C 1
ATOM 3648 O O . GLU B 1 20 ? 18.922 13.539 20.859 1 33.69 20 GLU B O 1
ATOM 3653 N N . VAL B 1 21 ? 19.062 13.219 19 1 36.97 21 VAL B N 1
ATOM 3654 C CA . VAL B 1 21 ? 17.609 13.195 18.875 1 36.97 21 VAL B CA 1
ATOM 3655 C C . VAL B 1 21 ? 17.047 12.031 19.688 1 36.97 21 VAL B C 1
ATOM 3657 O O . VAL B 1 21 ? 17.438 10.883 19.484 1 36.97 21 VAL B O 1
ATOM 3660 N N . SER B 1 22 ? 16.797 12.32 20.984 1 38.59 22 SER B N 1
ATOM 3661 C CA . SER B 1 22 ? 16.141 11.305 21.797 1 38.59 22 SER B CA 1
ATOM 3662 C C . SER B 1 22 ? 15.18 10.461 20.953 1 38.59 22 SER B C 1
ATOM 3664 O O . SER B 1 22 ? 14.094 10.906 20.609 1 38.59 22 SER B O 1
ATOM 3666 N N . GLN B 1 23 ? 15.711 9.914 19.906 1 42.78 23 GLN B N 1
ATOM 3667 C CA . GLN B 1 23 ? 14.891 8.945 19.188 1 42.78 23 GLN B CA 1
ATOM 3668 C C . GLN B 1 23 ? 14.43 7.82 20.109 1 42.78 23 GLN B C 1
ATOM 3670 O O . GLN B 1 23 ? 15.227 7.285 20.875 1 42.78 23 GLN B O 1
ATOM 3675 N N . GLY B 1 24 ? 13.094 7.711 20.359 1 48.28 24 GLY B N 1
ATOM 3676 C CA . GLY B 1 24 ? 12.375 6.68 21.094 1 48.28 24 GLY B CA 1
ATOM 3677 C C . GLY B 1 24 ? 13.25 5.922 22.078 1 48.28 24 GLY B C 1
ATOM 3678 O O . GLY B 1 24 ? 14.453 6.172 22.156 1 48.28 24 GLY B O 1
ATOM 3679 N N . PRO B 1 25 ? 12.625 5.238 23.016 1 47.72 25 PRO B N 1
ATOM 3680 C CA . PRO B 1 25 ? 13.422 4.523 24.031 1 47.72 25 PRO B CA 1
ATOM 3681 C C . PRO B 1 25 ? 14.602 3.764 23.406 1 47.72 25 PRO B C 1
ATOM 3683 O O . PRO B 1 25 ? 14.43 3.062 22.406 1 47.72 25 PRO B O 1
ATOM 3686 N N . ASN B 1 26 ? 15.719 4.402 23.297 1 55.09 26 ASN B N 1
ATOM 3687 C CA . ASN B 1 26 ? 16.953 3.672 23 1 55.09 26 ASN B CA 1
ATOM 3688 C C . ASN B 1 26 ? 16.969 2.307 23.672 1 55.09 26 ASN B C 1
ATOM 3690 O O . ASN B 1 26 ? 17.797 2.062 24.562 1 55.09 26 ASN B O 1
ATOM 3694 N N . CYS B 1 27 ? 15.773 1.772 23.828 1 63.72 27 CYS B N 1
ATOM 3695 C CA . CYS B 1 27 ? 15.805 0.444 24.438 1 63.72 27 CYS B CA 1
ATOM 3696 C C . CYS B 1 27 ? 16.156 -0.617 23.406 1 63.72 27 CYS B C 1
ATOM 3698 O O . CYS B 1 27 ? 16.078 -0.365 22.188 1 63.72 27 CYS B O 1
ATOM 3700 N N . GLY B 1 28 ? 16.859 -1.603 23.734 1 72.31 28 GLY B N 1
ATOM 3701 C CA . GLY B 1 28 ? 17.25 -2.773 22.953 1 72.31 28 GLY B CA 1
ATOM 3702 C C . GLY B 1 28 ? 16.141 -3.318 22.094 1 72.31 28 GLY B C 1
ATOM 3703 O O . GLY B 1 28 ? 16.391 -3.992 21.094 1 72.31 28 GLY B O 1
ATOM 3704 N N . CYS B 1 29 ? 14.875 -2.836 22.297 1 84.06 29 CYS B N 1
ATOM 3705 C CA . CYS B 1 29 ? 13.758 -3.389 21.531 1 84.06 29 CYS B CA 1
ATOM 3706 C C . CYS B 1 29 ? 13.156 -2.338 20.609 1 84.06 29 CYS B C 1
ATOM 3708 O O . CYS B 1 29 ? 11.938 -2.281 20.438 1 84.06 29 CYS B O 1
ATOM 3710 N N . ILE B 1 30 ? 13.969 -1.579 19.922 1 88.69 30 ILE B N 1
ATOM 3711 C CA . ILE B 1 30 ? 13.492 -0.463 19.109 1 88.69 30 ILE B CA 1
ATOM 3712 C C . ILE B 1 30 ? 12.852 -0.992 17.828 1 88.69 30 ILE B C 1
ATOM 3714 O O . ILE B 1 30 ? 11.859 -0.441 17.344 1 88.69 30 ILE B O 1
ATOM 3718 N N . PHE B 1 31 ? 13.266 -2.084 17.328 1 91.25 31 PHE B N 1
ATOM 3719 C CA . PHE B 1 31 ? 12.812 -2.551 16.016 1 91.25 31 PHE B CA 1
ATOM 3720 C C . PHE B 1 31 ? 11.406 -3.141 16.109 1 91.25 31 PHE B C 1
ATOM 3722 O O . PHE B 1 31 ? 10.539 -2.82 15.305 1 91.25 31 PHE B O 1
ATOM 3729 N N . PRO B 1 32 ? 11.125 -3.939 17.188 1 90.56 32 PRO B N 1
ATOM 3730 C CA . PRO B 1 32 ? 9.742 -4.387 17.328 1 90.56 32 PRO B CA 1
ATOM 3731 C C . PRO B 1 32 ? 8.766 -3.229 17.562 1 90.56 32 PRO B C 1
ATOM 3733 O O . PRO B 1 32 ? 7.633 -3.266 17.078 1 90.56 32 PRO B O 1
ATOM 3736 N N . PHE B 1 33 ? 9.227 -2.236 18.219 1 90.19 33 PHE B N 1
ATOM 3737 C CA . PHE B 1 33 ? 8.375 -1.082 18.469 1 90.19 33 PHE B CA 1
ATOM 3738 C C . PHE B 1 33 ? 8.094 -0.333 17.172 1 90.19 33 PHE B C 1
ATOM 3740 O O . PHE B 1 33 ? 6.961 0.098 16.938 1 90.19 33 PHE B O 1
ATOM 3747 N N . LEU B 1 34 ? 9.102 -0.178 16.406 1 91.25 34 LEU B N 1
ATOM 3748 C CA . LEU B 1 34 ? 8.93 0.498 15.125 1 91.25 34 LEU B CA 1
ATOM 3749 C C . LEU B 1 34 ? 8.016 -0.305 14.203 1 91.25 34 LEU B C 1
ATOM 3751 O O . LEU B 1 34 ? 7.246 0.27 13.438 1 91.25 34 LEU B O 1
ATOM 3755 N N . LEU B 1 35 ? 8.125 -1.583 14.305 1 93.12 35 LEU B N 1
ATOM 3756 C CA . LEU B 1 35 ? 7.258 -2.439 13.508 1 93.12 35 LEU B CA 1
ATOM 3757 C C . LEU B 1 35 ? 5.797 -2.258 13.898 1 93.12 35 LEU B C 1
ATOM 3759 O O . LEU B 1 35 ? 4.926 -2.121 13.039 1 93.12 35 LEU B O 1
ATOM 3763 N N . ILE B 1 36 ? 5.555 -2.236 15.164 1 91.5 36 ILE B N 1
ATOM 3764 C CA . ILE B 1 36 ? 4.195 -2.059 15.664 1 91.5 36 ILE B CA 1
ATOM 3765 C C . ILE B 1 36 ? 3.686 -0.669 15.289 1 91.5 36 ILE B C 1
ATOM 3767 O O . ILE B 1 36 ? 2.535 -0.515 14.867 1 91.5 36 ILE B O 1
ATOM 3771 N N . GLU B 1 37 ? 4.508 0.332 15.391 1 89.5 37 GLU B N 1
ATOM 3772 C CA . GLU B 1 37 ? 4.133 1.689 15.016 1 89.5 37 GLU B CA 1
ATOM 3773 C C . GLU B 1 37 ? 3.744 1.764 13.539 1 89.5 37 GLU B C 1
ATOM 3775 O O . GLU B 1 37 ? 2.736 2.381 13.188 1 89.5 37 GLU B O 1
ATOM 3780 N N . GLY B 1 38 ? 4.578 1.118 12.766 1 89.69 38 GLY B N 1
ATOM 3781 C CA . GLY B 1 38 ? 4.27 1.089 11.352 1 89.69 38 GLY B CA 1
ATOM 3782 C C . GLY B 1 38 ? 2.969 0.375 11.039 1 89.69 38 GLY B C 1
ATOM 3783 O O . GLY B 1 38 ? 2.186 0.837 10.203 1 89.69 38 GLY B O 1
ATOM 3784 N N . MET B 1 39 ? 2.688 -0.682 11.719 1 91.5 39 MET B N 1
ATOM 3785 C CA . MET B 1 39 ? 1.46 -1.442 11.508 1 91.5 39 MET B CA 1
ATOM 3786 C C . MET B 1 39 ? 0.239 -0.64 11.945 1 91.5 39 MET B C 1
ATOM 3788 O O . MET B 1 39 ? -0.792 -0.655 11.266 1 91.5 39 MET B O 1
ATOM 3792 N N . VAL B 1 40 ? 0.383 0.041 12.977 1 91 40 VAL B N 1
ATOM 3793 C CA . VAL B 1 40 ? -0.73 0.825 13.5 1 91 40 VAL B CA 1
ATOM 3794 C C . VAL B 1 40 ? -1.051 1.973 12.547 1 91 40 VAL B C 1
ATOM 3796 O O . VAL B 1 40 ? -2.211 2.182 12.188 1 91 40 VAL B O 1
ATOM 3799 N N . HIS B 1 41 ? -0.027 2.641 12.078 1 91.88 41 HIS B N 1
ATOM 3800 C CA . HIS B 1 41 ? -0.257 3.748 11.156 1 91.88 41 HIS B CA 1
ATOM 3801 C C . HIS B 1 41 ? -0.854 3.258 9.844 1 91.88 41 HIS B C 1
ATOM 3803 O O . HIS B 1 41 ? -1.769 3.883 9.297 1 91.88 41 HIS B O 1
ATOM 3809 N N . LEU B 1 42 ? -0.324 2.229 9.398 1 91.12 42 LEU B N 1
ATOM 3810 C CA . LEU B 1 42 ? -0.855 1.67 8.164 1 91.12 42 LEU B CA 1
ATOM 3811 C C . LEU B 1 42 ? -2.309 1.245 8.336 1 91.12 42 LEU B C 1
ATOM 3813 O O . LEU B 1 42 ? -3.145 1.504 7.465 1 91.12 42 LEU B O 1
ATOM 3817 N N . SER B 1 43 ? -2.602 0.61 9.453 1 89.94 43 SER B N 1
ATOM 3818 C CA . SER B 1 43 ? -3.963 0.163 9.727 1 89.94 43 SER B CA 1
ATOM 3819 C C . SER B 1 43 ? -4.922 1.345 9.836 1 89.94 43 SER B C 1
ATOM 3821 O O . SER B 1 43 ? -6.047 1.286 9.336 1 89.94 43 SER B O 1
ATOM 3823 N N . ILE B 1 44 ? -4.484 2.383 10.461 1 91.75 44 ILE B N 1
ATOM 3824 C CA . ILE B 1 44 ? -5.309 3.58 10.586 1 91.75 44 ILE B CA 1
ATOM 3825 C C . ILE B 1 44 ? -5.602 4.152 9.203 1 91.75 44 ILE B C 1
ATOM 3827 O O . ILE B 1 44 ? -6.742 4.523 8.906 1 91.75 44 ILE B O 1
ATOM 3831 N N . TYR B 1 45 ? -4.633 4.16 8.414 1 91.38 45 TYR B N 1
ATOM 3832 C CA . TYR B 1 45 ? -4.789 4.754 7.094 1 91.38 45 TYR B CA 1
ATOM 3833 C C . TYR B 1 45 ? -5.742 3.93 6.234 1 91.38 45 TYR B C 1
ATOM 3835 O O . TYR B 1 45 ? -6.645 4.477 5.594 1 91.38 45 TYR B O 1
ATOM 3843 N N . ILE B 1 46 ? -5.527 2.635 6.234 1 87.5 46 ILE B N 1
ATOM 3844 C CA . ILE B 1 46 ? -6.383 1.765 5.438 1 87.5 46 ILE B CA 1
ATOM 3845 C C . ILE B 1 46 ? -7.812 1.82 5.973 1 87.5 46 ILE B C 1
ATOM 3847 O O . ILE B 1 46 ? -8.773 1.871 5.195 1 87.5 46 ILE B O 1
ATOM 3851 N N . TYR B 1 47 ? -7.898 1.803 7.227 1 89 47 TYR B N 1
ATOM 3852 C CA . TYR B 1 47 ? -9.211 1.891 7.859 1 89 47 TYR B CA 1
ATOM 3853 C C . TYR B 1 47 ? -9.922 3.178 7.457 1 89 47 TYR B C 1
ATOM 3855 O O . TYR B 1 47 ? -11.102 3.156 7.098 1 89 47 TYR B O 1
ATOM 3863 N N . LYS B 1 48 ? -9.219 4.211 7.441 1 92.88 48 LYS B N 1
ATOM 3864 C CA . LYS B 1 48 ? -9.781 5.512 7.094 1 92.88 48 LYS B CA 1
ATOM 3865 C C . LYS B 1 48 ? -10.195 5.559 5.629 1 92.88 48 LYS B C 1
ATOM 3867 O O . LYS B 1 48 ? -11.25 6.105 5.293 1 92.88 48 LYS B O 1
ATOM 3872 N N . LEU B 1 49 ? -9.422 5.078 4.848 1 88.56 49 LEU B N 1
ATOM 3873 C CA . LEU B 1 49 ? -9.727 5.066 3.422 1 88.56 49 LEU B CA 1
ATOM 3874 C C . LEU B 1 49 ? -10.977 4.242 3.143 1 88.56 49 LEU B C 1
ATOM 3876 O O . LEU B 1 49 ? -11.836 4.656 2.359 1 88.56 49 LEU B O 1
ATOM 3880 N N . VAL B 1 50 ? -11.102 3.137 3.777 1 84.69 50 VAL B N 1
ATOM 3881 C CA . VAL B 1 50 ? -12.258 2.264 3.598 1 84.69 50 VAL B CA 1
ATOM 3882 C C . VAL B 1 50 ? -13.516 2.943 4.141 1 84.69 50 VAL B C 1
ATOM 3884 O O . VAL B 1 50 ? -14.562 2.936 3.492 1 84.69 50 VAL B O 1
ATOM 3887 N N . ASP B 1 51 ? -13.336 3.547 5.215 1 89.19 51 ASP B N 1
ATOM 3888 C CA . ASP B 1 51 ? -14.484 4.195 5.84 1 89.19 51 ASP B CA 1
ATOM 3889 C C . ASP B 1 51 ? -14.945 5.402 5.023 1 89.19 51 ASP B C 1
ATOM 3891 O O . ASP B 1 51 ? -16.141 5.688 4.953 1 89.19 51 ASP B O 1
ATOM 3895 N N . ASP B 1 52 ? -14 6.113 4.547 1 92.06 52 ASP B N 1
ATOM 3896 C CA . ASP B 1 52 ? -14.375 7.234 3.691 1 92.06 52 ASP B CA 1
ATOM 3897 C C . ASP B 1 52 ? -15.172 6.762 2.48 1 92.06 52 ASP B C 1
ATOM 3899 O O . ASP B 1 52 ? -16.172 7.379 2.109 1 92.06 52 ASP B O 1
ATOM 3903 N N . SER B 1 53 ? -14.781 5.691 1.866 1 87.62 53 SER B N 1
ATOM 3904 C CA . SER B 1 53 ? -15.477 5.156 0.701 1 87.62 53 SER B CA 1
ATOM 3905 C C . SER B 1 53 ? -16.859 4.625 1.076 1 87.62 53 SER B C 1
ATOM 3907 O O . SER B 1 53 ? -17.828 4.824 0.341 1 87.62 53 SER B O 1
ATOM 3909 N N . ARG B 1 54 ? -16.922 4.02 2.195 1 86.69 54 ARG B N 1
ATOM 3910 C CA . ARG B 1 54 ? -18.203 3.48 2.666 1 86.69 54 ARG B CA 1
ATOM 3911 C C . ARG B 1 54 ? -19.188 4.602 2.986 1 86.69 54 ARG B C 1
ATOM 3913 O O . ARG B 1 54 ? -20.391 4.469 2.734 1 86.69 54 ARG B O 1
ATOM 3920 N N . THR B 1 55 ? -18.641 5.59 3.541 1 91.38 55 THR B N 1
ATOM 3921 C CA . THR B 1 55 ? -19.484 6.719 3.893 1 91.38 55 THR B CA 1
ATOM 3922 C C . THR B 1 55 ? -20.047 7.391 2.639 1 91.38 55 THR B C 1
ATOM 3924 O O . THR B 1 55 ? -21.203 7.789 2.605 1 91.38 55 THR B O 1
ATOM 3927 N N . VAL B 1 56 ? -19.234 7.531 1.66 1 91.75 56 VAL B N 1
ATOM 3928 C CA . VAL B 1 56 ? -19.688 8.109 0.4 1 91.75 56 VAL B CA 1
ATOM 3929 C C . VAL B 1 56 ? -20.781 7.242 -0.199 1 91.75 56 VAL B C 1
ATOM 3931 O O . VAL B 1 56 ? -21.828 7.754 -0.637 1 91.75 56 VAL B O 1
ATOM 3934 N N . LEU B 1 57 ? -20.609 5.953 -0.122 1 86.25 57 LEU B N 1
ATOM 3935 C CA . LEU B 1 57 ? -21.609 5.035 -0.665 1 86.25 57 LEU B CA 1
ATOM 3936 C C . LEU B 1 57 ? -22.906 5.09 0.147 1 86.25 57 LEU B C 1
ATOM 3938 O O . LEU B 1 57 ? -24 5.074 -0.419 1 86.25 57 LEU B O 1
ATOM 3942 N N . GLU B 1 58 ? -22.734 5.145 1.389 1 86.62 58 GLU B N 1
ATOM 3943 C CA . GLU B 1 58 ? -23.891 5.211 2.273 1 86.62 58 GLU B CA 1
ATOM 3944 C C . GLU B 1 58 ? -24.719 6.469 2.016 1 86.62 58 GLU B C 1
ATOM 3946 O O . GLU B 1 58 ? -25.938 6.41 1.927 1 86.62 58 GLU B O 1
ATOM 3951 N N . TYR B 1 59 ? -24.062 7.535 1.9 1 91.69 59 TYR B N 1
ATOM 3952 C CA . TYR B 1 59 ? -24.781 8.789 1.689 1 91.69 59 TYR B CA 1
ATOM 3953 C C . TYR B 1 59 ? -25.359 8.859 0.279 1 91.69 59 TYR B C 1
ATOM 3955 O O . TYR B 1 59 ? -26.391 9.492 0.052 1 91.69 59 TYR B O 1
ATOM 3963 N N . TRP B 1 60 ? -24.656 8.211 -0.628 1 90.31 60 TRP B N 1
ATOM 3964 C CA . TRP B 1 60 ? -25.219 8.102 -1.971 1 90.31 60 TRP B CA 1
ATOM 3965 C C . TRP B 1 60 ? -26.516 7.289 -1.952 1 90.31 60 TRP B C 1
ATOM 3967 O O . TRP B 1 60 ? -27.516 7.688 -2.562 1 90.31 60 TRP B O 1
ATOM 3977 N N . GLU B 1 61 ? -26.609 6.211 -1.206 1 86.31 61 GLU B N 1
ATOM 3978 C CA . GLU B 1 61 ? -27.781 5.344 -1.12 1 86.31 61 GLU B CA 1
ATOM 3979 C C . GLU B 1 61 ? -28.906 6.023 -0.364 1 86.31 61 GLU B C 1
ATOM 3981 O O . GLU B 1 61 ? -30.078 5.871 -0.725 1 86.31 61 GLU B O 1
ATOM 3986 N N . LYS B 1 62 ? -28.578 6.762 0.582 1 87.5 62 LYS B N 1
ATOM 3987 C CA . LYS B 1 62 ? -29.578 7.426 1.405 1 87.5 62 LYS B CA 1
ATOM 3988 C C . LYS B 1 62 ? -30.016 8.75 0.783 1 87.5 62 LYS B C 1
ATOM 3990 O O . LYS B 1 62 ? -30.859 9.453 1.332 1 87.5 62 LYS B O 1
ATOM 3995 N N . ARG B 1 63 ? -29.375 9.133 -0.294 1 89.06 63 ARG B N 1
ATOM 3996 C CA . ARG B 1 63 ? -29.719 10.328 -1.065 1 89.06 63 ARG B CA 1
ATOM 3997 C C . ARG B 1 63 ? -29.562 11.586 -0.223 1 89.06 63 ARG B C 1
ATOM 3999 O O . ARG B 1 63 ? -30.422 12.477 -0.268 1 89.06 63 ARG B O 1
ATOM 4006 N N . GLN B 1 64 ? -28.625 11.594 0.634 1 88.88 64 GLN B N 1
ATOM 4007 C CA . GLN B 1 64 ? -28.25 12.805 1.362 1 88.88 64 GLN B CA 1
ATOM 4008 C C . GLN B 1 64 ? -27.234 13.625 0.571 1 88.88 64 GLN B C 1
ATOM 4010 O O . GLN B 1 64 ? -26.031 13.406 0.677 1 88.88 64 GLN B O 1
ATOM 4015 N N . ARG B 1 65 ? -27.609 14.594 -0.035 1 88.81 65 ARG B N 1
ATOM 4016 C CA . ARG B 1 65 ? -26.828 15.289 -1.051 1 88.81 65 ARG B CA 1
ATOM 4017 C C . ARG B 1 65 ? -25.672 16.047 -0.418 1 88.81 65 ARG B C 1
ATOM 4019 O O . ARG B 1 65 ? -24.531 15.977 -0.891 1 88.81 65 ARG B O 1
ATOM 4026 N N . TYR B 1 66 ? -25.953 16.859 0.619 1 86.56 66 TYR B N 1
ATOM 4027 C CA . TYR B 1 66 ? -24.906 17.688 1.208 1 86.56 66 TYR B CA 1
ATOM 4028 C C . TYR B 1 66 ? -23.844 16.828 1.898 1 86.56 66 TYR B C 1
ATOM 4030 O O . TYR B 1 66 ? -22.656 17.094 1.783 1 86.56 66 TYR B O 1
ATOM 4038 N N . ALA B 1 67 ? -24.312 15.789 2.568 1 89.38 67 ALA B N 1
ATOM 4039 C CA . ALA B 1 67 ? -23.375 14.867 3.213 1 89.38 67 ALA B CA 1
ATOM 4040 C C . ALA B 1 67 ? -22.516 14.133 2.18 1 89.38 67 ALA B C 1
ATOM 4042 O O . ALA B 1 67 ? -21.328 13.891 2.402 1 89.38 67 ALA B O 1
ATOM 4043 N N . LEU B 1 68 ? -23.172 13.805 1.062 1 93.06 68 LEU B N 1
ATOM 4044 C CA . LEU B 1 68 ? -22.469 13.148 -0.031 1 93.06 68 LEU B CA 1
ATOM 4045 C C . LEU B 1 68 ? -21.375 14.047 -0.606 1 93.06 68 LEU B C 1
ATOM 4047 O O . LEU B 1 68 ? -20.25 13.602 -0.843 1 93.06 68 LEU B O 1
ATOM 4051 N N . LEU B 1 69 ? -21.719 15.289 -0.75 1 92.31 69 LEU B N 1
ATOM 4052 C CA . LEU B 1 69 ? -20.75 16.234 -1.314 1 92.31 69 LEU B CA 1
ATOM 4053 C C . LEU B 1 69 ? -19.562 16.422 -0.377 1 92.31 69 LEU B C 1
ATOM 4055 O O . LEU B 1 69 ? -18.422 16.438 -0.819 1 92.31 69 LEU B O 1
ATOM 4059 N N . ILE B 1 70 ? -19.812 16.562 0.861 1 91.62 70 ILE B N 1
ATOM 4060 C CA . ILE B 1 70 ? -18.734 16.781 1.827 1 91.62 70 ILE B CA 1
ATOM 4061 C C . ILE B 1 70 ? -17.875 15.523 1.935 1 91.62 70 ILE B C 1
ATOM 4063 O O . ILE B 1 70 ? -16.641 15.609 1.914 1 91.62 70 ILE B O 1
ATOM 4067 N N . SER B 1 71 ? -18.531 14.398 2.016 1 94.19 71 SER B N 1
ATOM 4068 C CA . SER B 1 71 ? -17.781 13.141 2.139 1 94.19 71 SER B CA 1
ATOM 4069 C C . SER B 1 71 ? -16.984 12.852 0.877 1 94.19 71 SER B C 1
ATOM 4071 O O . SER B 1 71 ? -15.844 12.383 0.956 1 94.19 71 SER B O 1
ATOM 4073 N N . ALA B 1 72 ? -17.562 13.07 -0.235 1 94.81 72 ALA B N 1
ATOM 4074 C CA . ALA B 1 72 ? -16.828 12.891 -1.487 1 94.81 72 ALA B CA 1
ATOM 4075 C C . ALA B 1 72 ? -15.648 13.844 -1.573 1 94.81 72 ALA B C 1
ATOM 4077 O O . ALA B 1 72 ? -14.578 13.477 -2.072 1 94.81 72 ALA B O 1
ATOM 4078 N N . SER B 1 73 ? -15.828 15.039 -1.103 1 93.25 73 SER B N 1
ATOM 4079 C CA . SER B 1 73 ? -14.727 15.992 -1.063 1 93.25 73 SER B CA 1
ATOM 4080 C C . SER B 1 73 ? -13.625 15.531 -0.121 1 93.25 73 SER B C 1
ATOM 4082 O O . SER B 1 73 ? -12.438 15.711 -0.407 1 93.25 73 SER B O 1
ATOM 4084 N N . CYS B 1 74 ? -14.039 14.961 0.945 1 93.19 74 CYS B N 1
ATOM 4085 C CA . CYS B 1 74 ? -13.047 14.461 1.897 1 93.19 74 CYS B CA 1
ATOM 4086 C C . CYS B 1 74 ? -12.234 13.32 1.292 1 93.19 74 CYS B C 1
ATOM 4088 O O . CYS B 1 74 ? -11.062 13.141 1.639 1 93.19 74 CYS B O 1
ATOM 4090 N N . LEU B 1 75 ? -12.844 12.617 0.442 1 91.75 75 LEU B N 1
ATOM 4091 C CA . LEU B 1 75 ? -12.156 11.516 -0.22 1 91.75 75 LEU B CA 1
ATOM 4092 C C . LEU B 1 75 ? -11.195 12.031 -1.282 1 91.75 75 LEU B C 1
ATOM 4094 O O . LEU B 1 75 ? -10.094 11.5 -1.442 1 91.75 75 LEU B O 1
ATOM 4098 N N . LEU B 1 76 ? -11.508 13.148 -1.926 1 93.38 76 LEU B N 1
ATOM 4099 C CA . LEU B 1 76 ? -10.75 13.609 -3.08 1 93.38 76 LEU B CA 1
ATOM 4100 C C . LEU B 1 76 ? -9.852 14.781 -2.705 1 93.38 76 LEU B C 1
ATOM 4102 O O . LEU B 1 76 ? -8.797 14.984 -3.316 1 93.38 76 LEU B O 1
ATOM 4106 N N . ALA B 1 77 ? -10.156 15.531 -1.726 1 93.94 77 ALA B N 1
ATOM 4107 C CA . ALA B 1 77 ? -9.508 16.797 -1.4 1 93.94 77 ALA B CA 1
ATOM 4108 C C . ALA B 1 77 ? -8.047 16.578 -1.001 1 93.94 77 ALA B C 1
ATOM 4110 O O . ALA B 1 77 ? -7.164 17.328 -1.442 1 93.94 77 ALA B O 1
ATOM 4111 N N . PRO B 1 78 ? -7.789 15.594 -0.184 1 94.88 78 PRO B N 1
ATOM 4112 C CA . PRO B 1 78 ? -6.383 15.43 0.187 1 94.88 78 PRO B CA 1
ATOM 4113 C C . PRO B 1 78 ? -5.465 15.281 -1.026 1 94.88 78 PRO B C 1
ATOM 4115 O O . PRO B 1 78 ? -4.414 15.93 -1.091 1 94.88 78 PRO B O 1
ATOM 4118 N N . THR B 1 79 ? -5.91 14.539 -1.99 1 94.81 79 THR B N 1
ATOM 4119 C CA . THR B 1 79 ? -5.113 14.297 -3.189 1 94.81 79 THR B CA 1
ATOM 4120 C C . THR B 1 79 ? -5.016 15.562 -4.039 1 94.81 79 THR B C 1
ATOM 4122 O O . THR B 1 79 ? -3.938 15.914 -4.516 1 94.81 79 THR B O 1
ATOM 4125 N N . LEU B 1 80 ? -6.055 16.25 -4.168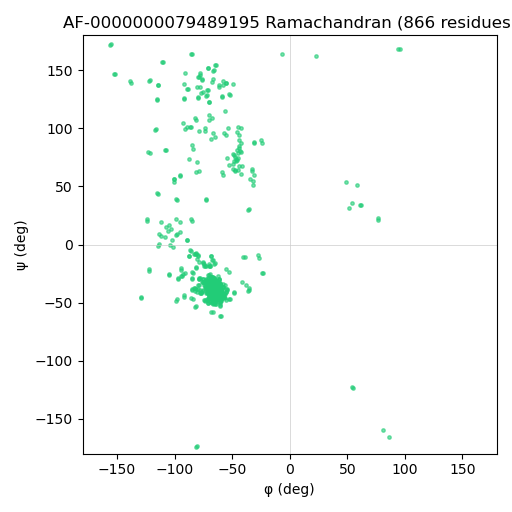 1 95.69 80 LEU B N 1
ATOM 4126 C CA . LEU B 1 80 ? -6.07 17.453 -4.992 1 95.69 80 LEU B CA 1
ATOM 4127 C C . LEU B 1 80 ? -5.25 18.562 -4.352 1 95.69 80 LEU B C 1
ATOM 4129 O O . LEU B 1 80 ? -4.496 19.266 -5.035 1 95.69 80 LEU B O 1
ATOM 4133 N N . ILE B 1 81 ? -5.34 18.719 -3.084 1 95.94 81 ILE B N 1
ATOM 4134 C CA . ILE B 1 81 ? -4.617 19.766 -2.381 1 95.94 81 ILE B CA 1
ATOM 4135 C C . ILE B 1 81 ? -3.121 19.469 -2.391 1 95.94 81 ILE B C 1
ATOM 4137 O O . ILE B 1 81 ? -2.299 20.375 -2.559 1 95.94 81 ILE B O 1
ATOM 4141 N N . TYR B 1 82 ? -2.791 18.25 -2.219 1 95.56 82 TYR B N 1
ATOM 4142 C CA . TYR B 1 82 ? -1.38 17.891 -2.289 1 95.56 82 TYR B CA 1
ATOM 4143 C C . TYR B 1 82 ? -0.819 18.141 -3.684 1 95.56 82 TYR B C 1
ATOM 4145 O O . TYR B 1 82 ? 0.322 18.578 -3.83 1 95.56 82 TYR B O 1
ATOM 4153 N N . ALA B 1 83 ? -1.611 17.797 -4.695 1 95.12 83 ALA B N 1
ATOM 4154 C CA . ALA B 1 83 ? -1.186 18.062 -6.066 1 95.12 83 ALA B CA 1
ATOM 4155 C C . ALA B 1 83 ? -0.959 19.547 -6.297 1 95.12 83 ALA B C 1
ATOM 4157 O O . ALA B 1 83 ? 0.039 19.953 -6.902 1 95.12 83 ALA B O 1
ATOM 4158 N N . ILE B 1 84 ? -1.82 20.344 -5.746 1 93.69 84 ILE B N 1
ATOM 4159 C CA . ILE B 1 84 ? -1.689 21.781 -5.859 1 93.69 84 ILE B CA 1
ATOM 4160 C C . ILE B 1 84 ? -0.438 22.25 -5.117 1 93.69 84 ILE B C 1
ATOM 4162 O O . ILE B 1 84 ? 0.327 23.078 -5.629 1 93.69 84 ILE B O 1
ATOM 4166 N N . TYR B 1 85 ? -0.221 21.719 -3.979 1 93.19 85 TYR B N 1
ATOM 4167 C CA . TYR B 1 85 ? 0.952 22.047 -3.178 1 93.19 85 TYR B CA 1
ATOM 4168 C C . TYR B 1 85 ? 2.236 21.734 -3.934 1 93.19 85 TYR B C 1
ATOM 4170 O O . TYR B 1 85 ? 3.152 22.547 -3.988 1 93.19 85 TYR B O 1
ATOM 4178 N N . GLU B 1 86 ? 2.234 20.547 -4.543 1 90.5 86 GLU B N 1
ATOM 4179 C CA . GLU B 1 86 ? 3.432 20.125 -5.27 1 90.5 86 GLU B CA 1
ATOM 4180 C C . GLU B 1 86 ? 3.668 21 -6.496 1 90.5 86 GLU B C 1
ATOM 4182 O O . GLU B 1 86 ? 4.805 21.375 -6.789 1 90.5 86 GLU B O 1
ATOM 4187 N N . VAL B 1 87 ? 2.656 21.359 -7.137 1 91.44 87 VAL B N 1
ATOM 4188 C CA . VAL B 1 87 ? 2.766 22.188 -8.336 1 91.44 87 VAL B CA 1
ATOM 4189 C C . VAL B 1 87 ? 3.199 23.594 -7.953 1 91.44 87 VAL B C 1
ATOM 4191 O O . VAL B 1 87 ? 4.113 24.156 -8.562 1 91.44 87 VAL B O 1
ATOM 4194 N N . LEU B 1 88 ? 2.635 24.109 -6.938 1 89.31 88 LEU B N 1
ATOM 4195 C CA . LEU B 1 88 ? 2.928 25.484 -6.551 1 89.31 88 LEU B CA 1
ATOM 4196 C C . LEU B 1 88 ? 4.332 25.594 -5.965 1 89.31 88 LEU B C 1
ATOM 4198 O O . LEU B 1 88 ? 5.023 26.594 -6.188 1 89.31 88 LEU B O 1
ATOM 4202 N N . ARG B 1 89 ? 4.68 24.625 -5.266 1 84.38 89 ARG B N 1
ATOM 4203 C CA . ARG B 1 89 ? 6.039 24.594 -4.738 1 84.38 89 ARG B CA 1
ATOM 4204 C C . ARG B 1 89 ? 7.066 24.578 -5.867 1 84.38 89 ARG B C 1
ATOM 4206 O O . ARG B 1 89 ? 8.117 25.219 -5.762 1 84.38 89 ARG B O 1
ATOM 4213 N N . THR B 1 90 ? 6.707 23.906 -6.93 1 83.12 90 THR B N 1
ATOM 4214 C CA . THR B 1 90 ? 7.609 23.797 -8.07 1 83.12 90 THR B CA 1
ATOM 4215 C C . THR B 1 90 ? 7.613 25.094 -8.883 1 83.12 90 THR B C 1
ATOM 4217 O O . THR B 1 90 ? 8.664 25.531 -9.352 1 83.12 90 THR B O 1
ATOM 4220 N N . VAL B 1 91 ? 6.504 25.609 -9.016 1 82.81 91 VAL B N 1
ATOM 4221 C CA . VAL B 1 91 ? 6.391 26.844 -9.797 1 82.81 91 VAL B CA 1
ATOM 4222 C C . VAL B 1 91 ? 7.109 27.984 -9.07 1 82.81 91 VAL B C 1
ATOM 4224 O O . VAL B 1 91 ? 7.68 28.859 -9.711 1 82.81 91 VAL B O 1
ATOM 4227 N N . SER B 1 92 ? 7.105 27.906 -7.812 1 76.81 92 SER B N 1
ATOM 4228 C CA . SER B 1 92 ? 7.762 28.953 -7.031 1 76.81 92 SER B CA 1
ATOM 4229 C C . SER B 1 92 ? 9.281 28.828 -7.09 1 76.81 92 SER B C 1
ATOM 4231 O O . SER B 1 92 ? 10 29.797 -6.871 1 76.81 92 SER B O 1
ATOM 4233 N N . SER B 1 93 ? 9.562 27.578 -7.504 1 70.38 93 SER B N 1
ATOM 4234 C CA . SER B 1 93 ? 11 27.391 -7.625 1 70.38 93 SER B CA 1
ATOM 4235 C C . SER B 1 93 ? 11.484 27.703 -9.039 1 70.38 93 SER B C 1
ATOM 4237 O O . SER B 1 93 ? 10.711 27.609 -10 1 70.38 93 SER B O 1
ATOM 4239 N N . GLU B 1 94 ? 12.406 28.547 -9.305 1 61.12 94 GLU B N 1
ATOM 4240 C CA . GLU B 1 94 ? 12.93 29.219 -10.492 1 61.12 94 GLU B CA 1
ATOM 4241 C C . GLU B 1 94 ? 12.883 28.281 -11.703 1 61.12 94 GLU B C 1
ATOM 4243 O O . GLU B 1 94 ? 12.758 28.75 -12.844 1 61.12 94 GLU B O 1
ATOM 4248 N N . GLN B 1 95 ? 13.164 27.047 -11.672 1 61.19 95 GLN B N 1
ATOM 4249 C CA . GLN B 1 95 ? 13.359 26.297 -12.906 1 61.19 95 GLN B CA 1
ATOM 4250 C C . GLN B 1 95 ? 12.078 25.594 -13.336 1 61.19 95 GLN B C 1
ATOM 4252 O O . GLN B 1 95 ? 11.945 24.375 -13.188 1 61.19 95 GLN B O 1
ATOM 4257 N N . SER B 1 96 ? 11.047 26.547 -13.531 1 69.75 96 SER B N 1
ATOM 4258 C CA . SER B 1 96 ? 9.766 25.875 -13.734 1 69.75 96 SER B CA 1
ATOM 4259 C C . SER B 1 96 ? 9.578 25.484 -15.195 1 69.75 96 SER B C 1
ATOM 4261 O O . SER B 1 96 ? 9.328 26.344 -16.047 1 69.75 96 SER B O 1
ATOM 4263 N N . ASP B 1 97 ? 10.07 24.281 -15.742 1 83.44 97 ASP B N 1
ATOM 4264 C CA . ASP B 1 97 ? 9.695 23.688 -17.016 1 83.44 97 ASP B CA 1
ATOM 4265 C C . ASP B 1 97 ? 8.344 22.984 -16.922 1 83.44 97 ASP B C 1
ATOM 4267 O O . ASP B 1 97 ? 7.945 22.531 -15.836 1 83.44 97 ASP B O 1
ATOM 4271 N N . LEU B 1 98 ? 7.578 23.25 -17.938 1 86.75 98 LEU B N 1
ATOM 4272 C CA . LEU B 1 98 ? 6.246 22.656 -17.984 1 86.75 98 LEU B CA 1
ATOM 4273 C C . LEU B 1 98 ? 6.305 21.156 -17.703 1 86.75 98 LEU B C 1
ATOM 4275 O O . LEU B 1 98 ? 5.43 20.609 -17.031 1 86.75 98 LEU B O 1
ATOM 4279 N N . ARG B 1 99 ? 7.301 20.5 -18.266 1 86.19 99 ARG B N 1
ATOM 4280 C CA . ARG B 1 99 ? 7.445 19.078 -18.047 1 86.19 99 ARG B CA 1
ATOM 4281 C C . ARG B 1 99 ? 7.621 18.75 -16.562 1 86.19 99 ARG B C 1
ATOM 4283 O O . ARG B 1 99 ? 7.07 17.781 -16.062 1 86.19 99 ARG B O 1
ATOM 4290 N N . ASN B 1 100 ? 8.32 19.578 -15.914 1 88.06 100 ASN B N 1
ATOM 4291 C CA . ASN B 1 100 ? 8.531 19.391 -14.484 1 88.06 100 ASN B CA 1
ATOM 4292 C C . ASN B 1 100 ? 7.246 19.625 -13.695 1 88.06 100 ASN B C 1
ATOM 4294 O O . ASN B 1 100 ? 6.965 18.906 -12.734 1 88.06 100 ASN B O 1
ATOM 4298 N N . VAL B 1 101 ? 6.535 20.609 -14.141 1 89.81 101 VAL B N 1
ATOM 4299 C CA . VAL B 1 101 ? 5.273 20.922 -13.469 1 89.81 101 VAL B CA 1
ATOM 4300 C C . VAL B 1 101 ? 4.305 19.75 -13.641 1 89.81 101 VAL B C 1
ATOM 4302 O O . VAL B 1 101 ? 3.652 19.328 -12.68 1 89.81 101 VAL B O 1
ATOM 4305 N N . LEU B 1 102 ? 4.234 19.219 -14.805 1 90.19 102 LEU B N 1
ATOM 4306 C CA . LEU B 1 102 ? 3.334 18.094 -15.086 1 90.19 102 LEU B CA 1
ATOM 4307 C C . LEU B 1 102 ? 3.758 16.859 -14.32 1 90.19 102 LEU B C 1
ATOM 4309 O O . LEU B 1 102 ? 2.91 16.094 -13.836 1 90.19 102 LEU B O 1
ATOM 4313 N N . THR B 1 103 ? 5.008 16.609 -14.242 1 90.69 103 THR B N 1
ATOM 4314 C CA . THR B 1 103 ? 5.52 15.484 -13.484 1 90.69 103 THR B CA 1
ATOM 4315 C C . THR B 1 103 ? 5.137 15.602 -12.008 1 90.69 103 THR B C 1
ATOM 4317 O O . THR B 1 103 ? 4.719 14.625 -11.391 1 90.69 103 THR B O 1
ATOM 4320 N N . LYS B 1 104 ? 5.227 16.797 -11.555 1 90.38 104 LYS B N 1
ATOM 4321 C CA . LYS B 1 104 ? 4.875 17.016 -10.156 1 90.38 104 LYS B CA 1
ATOM 4322 C C . LYS B 1 104 ? 3.371 16.891 -9.938 1 90.38 104 LYS B C 1
ATOM 4324 O O . LYS B 1 104 ? 2.924 16.438 -8.883 1 90.38 104 LYS B O 1
ATOM 4329 N N . LEU B 1 105 ? 2.648 17.312 -10.906 1 92.56 105 LEU B N 1
ATOM 4330 C CA . LEU B 1 105 ? 1.202 17.141 -10.836 1 92.56 105 LEU B CA 1
ATOM 4331 C C . LEU B 1 105 ? 0.833 15.664 -10.766 1 92.56 105 LEU B C 1
ATOM 4333 O O . LEU B 1 105 ? 0.007 15.266 -9.945 1 92.56 105 LEU B O 1
ATOM 4337 N N . VAL B 1 106 ? 1.455 14.844 -11.586 1 91.81 106 VAL B N 1
ATOM 4338 C CA . VAL B 1 106 ? 1.191 13.406 -11.586 1 91.81 106 VAL B CA 1
ATOM 4339 C C . VAL B 1 106 ? 1.611 12.805 -10.242 1 91.81 106 VAL B C 1
ATOM 4341 O O . VAL B 1 106 ? 0.874 12.016 -9.656 1 91.81 106 VAL B O 1
ATOM 4344 N N . LYS B 1 107 ? 2.674 13.242 -9.773 1 89.81 107 LYS B N 1
ATOM 4345 C CA . LYS B 1 107 ? 3.141 12.758 -8.469 1 89.81 107 LYS B CA 1
ATOM 4346 C C . LYS B 1 107 ? 2.182 13.18 -7.359 1 89.81 107 LYS B C 1
ATOM 4348 O O . LYS B 1 107 ? 1.971 12.43 -6.402 1 89.81 107 LYS B O 1
ATOM 4353 N N . GLY B 1 108 ? 1.672 14.32 -7.555 1 92 108 GLY B N 1
ATOM 4354 C CA . GLY B 1 108 ? 0.758 14.82 -6.543 1 92 108 GLY B CA 1
ATOM 4355 C C . GLY B 1 108 ? -0.559 14.07 -6.504 1 92 108 GLY B C 1
ATOM 4356 O O . GLY B 1 108 ? -1.104 13.82 -5.426 1 92 108 GLY B O 1
ATOM 4357 N N . ILE B 1 109 ? -1.013 13.578 -7.633 1 93.12 109 ILE B N 1
ATOM 4358 C CA . ILE B 1 109 ? -2.291 12.883 -7.711 1 93.12 109 ILE B CA 1
ATOM 4359 C C . ILE B 1 109 ? -2.152 11.484 -7.113 1 93.12 109 ILE B C 1
ATOM 4361 O O . ILE B 1 109 ? -3.148 10.867 -6.73 1 93.12 109 ILE B O 1
ATOM 4365 N N . LEU B 1 110 ? -0.926 11.055 -6.941 1 93.69 110 LEU B N 1
ATOM 4366 C CA . LEU B 1 110 ? -0.678 9.719 -6.414 1 93.69 110 LEU B CA 1
ATOM 4367 C C . LEU B 1 110 ? -0.372 9.773 -4.918 1 93.69 110 LEU B C 1
ATOM 4369 O O . LEU B 1 110 ? 0.463 9.016 -4.426 1 93.69 110 LEU B O 1
ATOM 4373 N N . LEU B 1 111 ? -1.067 10.625 -4.203 1 93.69 111 LEU B N 1
ATOM 4374 C CA . LEU B 1 111 ? -0.845 10.797 -2.773 1 93.69 111 LEU B CA 1
ATOM 4375 C C . LEU B 1 111 ? -1.129 9.5 -2.021 1 93.69 111 LEU B C 1
ATOM 4377 O O . LEU B 1 111 ? -0.356 9.102 -1.148 1 93.69 111 LEU B O 1
ATOM 4381 N N . ILE B 1 112 ? -2.195 8.805 -2.404 1 90.69 112 ILE B N 1
ATOM 4382 C CA . ILE B 1 112 ? -2.635 7.617 -1.674 1 90.69 112 ILE B CA 1
ATOM 4383 C C . ILE B 1 112 ? -1.573 6.523 -1.776 1 90.69 112 ILE B C 1
ATOM 4385 O O . ILE B 1 112 ? -1.106 6.008 -0.759 1 90.69 112 ILE B O 1
ATOM 4389 N N . PRO B 1 113 ? -1.11 6.195 -2.932 1 91 113 PRO B N 1
ATOM 4390 C CA . PRO B 1 113 ? -0.033 5.203 -3.014 1 91 113 PRO B CA 1
ATOM 4391 C C . PRO B 1 113 ? 1.233 5.648 -2.287 1 91 113 PRO B C 1
ATOM 4393 O O . PRO B 1 113 ? 1.943 4.82 -1.711 1 91 113 PRO B O 1
ATOM 4396 N N . TRP B 1 114 ? 1.508 6.93 -2.299 1 92.69 114 TRP B N 1
ATOM 4397 C CA . TRP B 1 114 ? 2.703 7.41 -1.615 1 92.69 114 TRP B CA 1
ATOM 4398 C C . TRP B 1 114 ? 2.592 7.203 -0.109 1 92.69 114 TRP B C 1
ATOM 4400 O O . TRP B 1 114 ? 3.564 6.82 0.546 1 92.69 114 TRP B O 1
ATOM 4410 N N . GLN B 1 115 ? 1.488 7.488 0.38 1 91.25 115 GLN B N 1
ATOM 4411 C CA . GLN B 1 115 ? 1.29 7.316 1.815 1 91.25 115 GLN B CA 1
ATOM 4412 C C . GLN B 1 115 ? 1.395 5.848 2.215 1 91.25 115 GLN B C 1
ATOM 4414 O O . GLN B 1 115 ? 2 5.52 3.238 1 91.25 115 GLN B O 1
ATOM 4419 N N . ILE B 1 116 ? 0.847 5.066 1.449 1 90.81 116 ILE B N 1
ATOM 4420 C CA . ILE B 1 116 ? 0.924 3.637 1.729 1 90.81 116 ILE B CA 1
ATOM 4421 C C . ILE B 1 116 ? 2.375 3.17 1.634 1 90.81 116 ILE B C 1
ATOM 4423 O O . ILE B 1 116 ? 2.855 2.438 2.502 1 90.81 116 ILE B O 1
ATOM 4427 N N . LYS B 1 117 ? 3.002 3.602 0.624 1 91.5 117 LYS B N 1
ATOM 4428 C CA . LYS B 1 117 ? 4.41 3.256 0.454 1 91.5 117 LYS B CA 1
ATOM 4429 C C . LYS B 1 117 ? 5.234 3.703 1.658 1 91.5 117 LYS B C 1
ATOM 4431 O O . LYS B 1 117 ? 6.121 2.977 2.117 1 91.5 117 LYS B O 1
ATOM 4436 N N . GLY B 1 118 ? 4.957 4.836 2.1 1 91.44 118 GLY B N 1
ATOM 4437 C CA . GLY B 1 118 ? 5.684 5.34 3.252 1 91.44 118 GLY B CA 1
ATOM 4438 C C . GLY B 1 118 ? 5.539 4.461 4.48 1 91.44 118 GLY B C 1
ATOM 4439 O O . GLY B 1 118 ? 6.531 4.141 5.141 1 91.44 118 GLY B O 1
ATOM 4440 N N . HIS B 1 119 ? 4.398 4.047 4.762 1 91.25 119 HIS B N 1
ATOM 4441 C CA . HIS B 1 119 ? 4.172 3.18 5.914 1 91.25 119 HIS B CA 1
ATOM 4442 C C . HIS B 1 119 ? 4.797 1.806 5.695 1 91.25 119 HIS B C 1
ATOM 4444 O O . HIS B 1 119 ? 5.316 1.199 6.637 1 91.25 119 HIS B O 1
ATOM 4450 N N . CYS B 1 120 ? 4.77 1.396 4.492 1 91.88 120 CYS B N 1
ATOM 4451 C CA . CYS B 1 120 ? 5.387 0.108 4.191 1 91.88 120 CYS B CA 1
ATOM 4452 C C . CYS B 1 120 ? 6.902 0.183 4.32 1 91.88 120 CYS B C 1
ATOM 4454 O O . CYS B 1 120 ? 7.543 -0.791 4.715 1 91.88 120 CYS B O 1
ATOM 4456 N N . GLU B 1 121 ? 7.395 1.279 3.955 1 92.12 121 GLU B N 1
ATOM 4457 C CA . GLU B 1 121 ? 8.836 1.464 4.121 1 92.12 121 GLU B CA 1
ATOM 4458 C C . GLU B 1 121 ? 9.227 1.447 5.594 1 92.12 121 GLU B C 1
ATOM 4460 O O . GLU B 1 121 ? 10.289 0.938 5.953 1 92.12 121 GLU B O 1
ATOM 4465 N N . MET B 1 122 ? 8.398 2.021 6.352 1 91.19 122 MET B N 1
ATOM 4466 C CA . MET B 1 122 ? 8.641 1.965 7.789 1 91.19 122 MET B CA 1
ATOM 4467 C C . MET B 1 122 ? 8.602 0.526 8.289 1 91.19 122 MET B C 1
ATOM 4469 O O . MET B 1 122 ? 9.422 0.134 9.125 1 91.19 122 MET B O 1
ATOM 4473 N N . LEU B 1 123 ? 7.758 -0.249 7.75 1 92.62 123 LEU B N 1
ATOM 4474 C CA . LEU B 1 123 ? 7.664 -1.662 8.102 1 92.62 123 LEU B CA 1
ATOM 4475 C C . LEU B 1 123 ? 8.898 -2.422 7.629 1 92.62 123 LEU B C 1
ATOM 4477 O O . LEU B 1 123 ? 9.461 -3.223 8.383 1 92.62 123 LEU B O 1
ATOM 4481 N N . ALA B 1 124 ? 9.227 -2.129 6.43 1 91.38 124 ALA B N 1
ATOM 4482 C CA . ALA B 1 124 ? 10.383 -2.816 5.855 1 91.38 124 ALA B CA 1
ATOM 4483 C C . ALA B 1 124 ? 11.656 -2.502 6.641 1 91.38 124 ALA B C 1
ATOM 4485 O O . ALA B 1 124 ? 12.516 -3.369 6.812 1 91.38 124 ALA B O 1
ATOM 4486 N N . PHE B 1 125 ? 11.797 -1.254 7.074 1 92.19 125 PHE B N 1
ATOM 4487 C CA . PHE B 1 125 ? 12.953 -0.817 7.848 1 92.19 125 PHE B CA 1
ATOM 4488 C C . PHE B 1 125 ? 13.094 -1.639 9.125 1 92.19 125 PHE B C 1
ATOM 4490 O O . PHE B 1 125 ? 14.203 -2.004 9.516 1 92.19 125 PHE B O 1
ATOM 4497 N N . SER B 1 126 ? 12.023 -1.999 9.719 1 91.94 126 SER B N 1
ATOM 4498 C CA . SER B 1 126 ? 12.055 -2.666 11.016 1 91.94 126 SER B CA 1
ATOM 4499 C C . SER B 1 126 ? 11.945 -4.18 10.859 1 91.94 126 SER B C 1
ATOM 4501 O O . SER B 1 126 ? 12.469 -4.93 11.688 1 91.94 126 SER B O 1
ATOM 4503 N N . ALA B 1 127 ? 11.297 -4.617 9.852 1 91.75 127 ALA B N 1
ATOM 4504 C CA . ALA B 1 127 ? 11.008 -6.039 9.703 1 91.75 127 ALA B CA 1
ATOM 4505 C C . ALA B 1 127 ? 12.289 -6.852 9.562 1 91.75 127 ALA B C 1
ATOM 4507 O O . ALA B 1 127 ? 12.414 -7.934 10.133 1 91.75 127 ALA B O 1
ATOM 4508 N N . ASP B 1 128 ? 13.266 -6.355 8.844 1 86.56 128 ASP B N 1
ATOM 4509 C CA . ASP B 1 128 ? 14.516 -7.07 8.602 1 86.56 128 ASP B CA 1
ATOM 4510 C C . ASP B 1 128 ? 15.344 -7.18 9.875 1 86.56 128 ASP B C 1
ATOM 4512 O O . ASP B 1 128 ? 16.188 -8.07 10 1 86.56 128 ASP B O 1
ATOM 4516 N N . LYS B 1 129 ? 15.023 -6.332 10.812 1 90.25 129 LYS B N 1
ATOM 4517 C CA . LYS B 1 129 ? 15.836 -6.25 12.023 1 90.25 129 LYS B CA 1
ATOM 4518 C C . LYS B 1 129 ? 14.984 -6.469 13.273 1 90.25 129 LYS B C 1
ATOM 4520 O O . LYS B 1 129 ? 15.406 -6.137 14.383 1 90.25 129 LYS B O 1
ATOM 4525 N N . VAL B 1 130 ? 13.914 -7.062 13.164 1 90.56 130 VAL B N 1
ATOM 4526 C CA . VAL B 1 130 ? 12.906 -7.09 14.219 1 90.56 130 VAL B CA 1
ATOM 4527 C C . VAL B 1 130 ? 13.43 -7.906 15.406 1 90.56 130 VAL B C 1
ATOM 4529 O O . VAL B 1 130 ? 13.102 -7.613 16.562 1 90.56 130 VAL B O 1
ATOM 4532 N N . CYS B 1 131 ? 14.297 -8.891 15.141 1 88.44 131 CYS B N 1
ATOM 4533 C CA . CYS B 1 131 ? 14.758 -9.758 16.219 1 88.44 131 CYS B CA 1
ATOM 4534 C C . CYS B 1 131 ? 16.125 -9.312 16.734 1 88.44 131 CYS B C 1
ATOM 4536 O O . CYS B 1 131 ? 16.734 -9.984 17.562 1 88.44 131 CYS B O 1
ATOM 4538 N N . GLN B 1 132 ? 16.594 -8.219 16.312 1 86.94 132 GLN B N 1
ATOM 4539 C CA . GLN B 1 132 ? 17.844 -7.68 16.797 1 86.94 132 GLN B CA 1
ATOM 4540 C C . GLN B 1 132 ? 17.625 -6.801 18.031 1 86.94 132 GLN B C 1
ATOM 4542 O O . GLN B 1 132 ? 16.641 -6.059 18.109 1 86.94 132 GLN B O 1
ATOM 4547 N N . TYR B 1 133 ? 18.453 -7.039 18.969 1 87.62 133 TYR B N 1
ATOM 4548 C CA . TYR B 1 133 ? 18.391 -6.273 20.203 1 87.62 133 TYR B CA 1
ATOM 4549 C C . TYR B 1 133 ? 19.547 -5.301 20.312 1 87.62 133 TYR B C 1
ATOM 4551 O O . TYR B 1 133 ? 20.594 -5.633 20.891 1 87.62 133 TYR B O 1
ATOM 4559 N N . ARG B 1 134 ? 19.438 -4.207 19.688 1 86.56 134 ARG B N 1
ATOM 4560 C CA . ARG B 1 134 ? 20.469 -3.178 19.703 1 86.56 134 ARG B CA 1
ATOM 4561 C C . ARG B 1 134 ? 19.875 -1.803 19.422 1 86.56 134 ARG B C 1
ATOM 4563 O O . ARG B 1 134 ? 18.703 -1.69 19.031 1 86.56 134 ARG B O 1
ATOM 4570 N N . GLU B 1 135 ? 20.703 -0.843 19.578 1 85.19 135 GLU B N 1
ATOM 4571 C CA . GLU B 1 135 ? 20.297 0.521 19.266 1 85.19 135 GLU B CA 1
ATOM 4572 C C . GLU B 1 135 ? 20.5 0.827 17.781 1 85.19 135 GLU B C 1
ATOM 4574 O O . GLU B 1 135 ? 21.172 0.076 17.078 1 85.19 135 GLU B O 1
ATOM 4579 N N . LEU B 1 136 ? 19.844 1.893 17.422 1 87.62 136 LEU B N 1
ATOM 4580 C CA . LEU B 1 136 ? 19.938 2.301 16.031 1 87.62 136 LEU B CA 1
ATOM 4581 C C . LEU B 1 136 ? 21.312 2.859 15.719 1 87.62 136 LEU B C 1
ATOM 4583 O O . LEU B 1 136 ? 21.844 3.676 16.469 1 87.62 136 LEU B O 1
ATOM 4587 N N . GLU B 1 137 ? 21.859 2.404 14.641 1 87.5 137 GLU B N 1
ATOM 4588 C CA . GLU B 1 137 ? 23.078 3.006 14.117 1 87.5 137 GLU B CA 1
ATOM 4589 C C . GLU B 1 137 ? 22.797 4.391 13.531 1 87.5 137 GLU B C 1
ATOM 4591 O O . GLU B 1 137 ? 21.672 4.695 13.141 1 87.5 137 GLU B O 1
ATOM 4596 N N . PRO B 1 138 ? 23.75 5.281 13.523 1 83.44 138 PRO B N 1
ATOM 4597 C CA . PRO B 1 138 ? 23.531 6.637 13.016 1 83.44 138 PRO B CA 1
ATOM 4598 C C . PRO B 1 138 ? 22.984 6.652 11.594 1 83.44 138 PRO B C 1
ATOM 4600 O O . PRO B 1 138 ? 22.109 7.473 11.273 1 83.44 138 PRO B O 1
ATOM 4603 N N . LYS B 1 139 ? 23.453 5.758 10.773 1 86 139 LYS B N 1
ATOM 4604 C CA . LYS B 1 139 ? 22.953 5.695 9.406 1 86 139 LYS B CA 1
ATOM 4605 C C . LYS B 1 139 ? 21.484 5.293 9.391 1 86 139 LYS B C 1
ATOM 4607 O O . LYS B 1 139 ? 20.688 5.816 8.594 1 86 139 LYS B O 1
ATOM 4612 N N . GLU B 1 140 ? 21.172 4.344 10.32 1 87.81 140 GLU B N 1
ATOM 4613 C CA . GLU B 1 140 ? 19.781 3.889 10.43 1 87.81 140 GLU B CA 1
ATOM 4614 C C . GLU B 1 140 ? 18.891 4.988 10.984 1 87.81 140 GLU B C 1
ATOM 4616 O O . GLU B 1 140 ? 17.719 5.098 10.602 1 87.81 140 GLU B O 1
ATOM 4621 N N . GLN B 1 141 ? 19.438 5.77 11.805 1 84.38 141 GLN B N 1
ATOM 4622 C CA . GLN B 1 141 ? 18.688 6.887 12.359 1 84.38 141 GLN B CA 1
ATOM 4623 C C . GLN B 1 141 ? 18.359 7.922 11.281 1 84.38 141 GLN B C 1
ATOM 4625 O O . GLN B 1 141 ? 17.25 8.453 11.234 1 84.38 141 GLN B O 1
ATOM 4630 N N . GLN B 1 142 ? 19.297 8.195 10.492 1 83 142 GLN B N 1
ATOM 4631 C CA . GLN B 1 142 ? 19.078 9.141 9.406 1 83 142 GLN B CA 1
ATOM 4632 C C . GLN B 1 142 ? 18.062 8.617 8.414 1 83 142 GLN B C 1
ATOM 4634 O O . GLN B 1 142 ? 17.188 9.367 7.945 1 83 142 GLN B O 1
ATOM 4639 N N . GLU B 1 143 ? 18.188 7.371 8.18 1 87 143 GLU B N 1
ATOM 4640 C CA . GLU B 1 143 ? 17.234 6.762 7.254 1 87 143 GLU B CA 1
ATOM 4641 C C . GLU B 1 143 ? 15.82 6.777 7.816 1 87 143 GLU B C 1
ATOM 4643 O O . GLU B 1 143 ? 14.867 7.109 7.109 1 87 143 GLU B O 1
ATOM 4648 N N . LEU B 1 144 ? 15.727 6.461 9.062 1 87.38 144 LEU B N 1
ATOM 4649 C CA . LEU B 1 144 ? 14.43 6.453 9.719 1 87.38 144 LEU B CA 1
ATOM 4650 C C . LEU B 1 144 ? 13.82 7.855 9.742 1 87.38 144 LEU B C 1
ATOM 4652 O O . LEU B 1 144 ? 12.625 8.023 9.508 1 87.38 144 LEU B O 1
ATOM 4656 N N . SER B 1 145 ? 14.617 8.82 10.008 1 82.81 145 SER B N 1
ATOM 4657 C CA . SER B 1 145 ? 14.141 10.203 10.039 1 82.81 145 SER B CA 1
ATOM 4658 C C . SER B 1 145 ? 13.633 10.641 8.664 1 82.81 145 SER B C 1
ATOM 4660 O O . SER B 1 145 ? 12.617 11.336 8.57 1 82.81 145 SER B O 1
ATOM 4662 N N . ARG B 1 146 ? 14.289 10.227 7.684 1 84.31 146 ARG B N 1
ATOM 4663 C CA . ARG B 1 146 ? 13.859 10.555 6.324 1 84.31 146 ARG B CA 1
ATOM 4664 C C . ARG B 1 146 ? 12.523 9.906 6 1 84.31 146 ARG B C 1
ATOM 4666 O O . ARG B 1 146 ? 11.617 10.562 5.473 1 84.31 146 ARG B O 1
ATOM 4673 N N . ILE B 1 147 ? 12.406 8.664 6.355 1 87.56 147 ILE B N 1
ATOM 4674 C CA . ILE B 1 147 ? 11.172 7.93 6.074 1 87.56 147 ILE B CA 1
ATOM 4675 C C . ILE B 1 147 ? 10.008 8.57 6.832 1 87.56 147 ILE B C 1
ATOM 4677 O O . ILE B 1 147 ? 8.938 8.789 6.266 1 87.56 147 ILE B O 1
ATOM 4681 N N . LYS B 1 148 ? 10.227 8.867 8.062 1 84.88 148 LYS B N 1
ATOM 4682 C CA . LYS B 1 148 ? 9.172 9.445 8.883 1 84.88 148 LYS B CA 1
ATOM 4683 C C . LYS B 1 148 ? 8.773 10.828 8.383 1 84.88 148 LYS B C 1
ATOM 4685 O O . LYS B 1 148 ? 7.586 11.148 8.312 1 84.88 148 LYS B O 1
ATOM 4690 N N . GLN B 1 149 ? 9.672 11.586 7.984 1 83.62 149 GLN B N 1
ATOM 4691 C CA . GLN B 1 149 ? 9.383 12.93 7.492 1 83.62 149 GLN B CA 1
ATOM 4692 C C . GLN B 1 149 ? 8.539 12.883 6.223 1 83.62 149 GLN B C 1
ATOM 4694 O O . GLN B 1 149 ? 7.527 13.578 6.117 1 83.62 149 GLN B O 1
ATOM 4699 N N . GLU B 1 150 ? 8.93 12.094 5.371 1 82.81 150 GLU B N 1
ATOM 4700 C CA . GLU B 1 150 ? 8.195 11.992 4.113 1 82.81 150 GLU B CA 1
ATOM 4701 C C . GLU B 1 150 ? 6.793 11.438 4.336 1 82.81 150 GLU B C 1
ATOM 4703 O O . GLU B 1 150 ? 5.828 11.938 3.754 1 82.81 150 GLU B O 1
ATOM 4708 N N . THR B 1 151 ? 6.711 10.516 5.172 1 87.31 151 THR B N 1
ATOM 4709 C CA . THR B 1 151 ? 5.426 9.875 5.43 1 87.31 151 THR B CA 1
ATOM 4710 C C . THR B 1 151 ? 4.484 10.82 6.172 1 87.31 151 THR B C 1
ATOM 4712 O O . THR B 1 151 ? 3.295 10.891 5.859 1 87.31 151 THR B O 1
ATOM 4715 N N . PHE B 1 152 ? 5.012 11.594 7.027 1 85.19 152 PHE B N 1
ATOM 4716 C CA . PHE B 1 152 ? 4.156 12.43 7.855 1 85.19 152 PHE B CA 1
ATOM 4717 C C . PHE B 1 152 ? 3.674 13.648 7.074 1 85.19 152 PHE B C 1
ATOM 4719 O O . PHE B 1 152 ? 2.576 14.156 7.32 1 85.19 152 PHE B O 1
ATOM 4726 N N . VAL B 1 153 ? 4.457 14.094 6.145 1 86.88 153 VAL B N 1
ATOM 4727 C CA . VAL B 1 153 ? 3.982 15.172 5.285 1 86.88 153 VAL B CA 1
ATOM 4728 C C . VAL B 1 153 ? 2.738 14.719 4.523 1 86.88 153 VAL B C 1
ATOM 4730 O O . VAL B 1 153 ? 1.756 15.461 4.434 1 86.88 153 VAL B O 1
ATOM 4733 N N . PHE B 1 154 ? 2.775 13.531 4.082 1 89.81 154 PHE B N 1
ATOM 4734 C CA . PHE B 1 154 ? 1.619 12.984 3.383 1 89.81 154 PHE B CA 1
ATOM 4735 C C . PHE B 1 154 ? 0.44 12.812 4.332 1 89.81 154 PHE B C 1
ATOM 4737 O O . PHE B 1 154 ? -0.708 13.055 3.955 1 89.81 154 PHE B O 1
ATOM 4744 N N . GLU B 1 155 ? 0.801 12.445 5.492 1 89.69 155 GLU B N 1
ATOM 4745 C CA . GLU B 1 155 ? -0.233 12.203 6.496 1 89.69 155 GLU B CA 1
ATOM 4746 C C . GLU B 1 155 ? -0.976 13.492 6.84 1 89.69 155 GLU B C 1
ATOM 4748 O O . GLU B 1 155 ? -2.17 13.461 7.145 1 89.69 155 GLU B O 1
ATOM 4753 N N . PHE B 1 156 ? -0.301 14.57 6.766 1 92.5 156 PHE B N 1
ATOM 4754 C CA . PHE B 1 156 ? -0.931 15.852 7.055 1 92.5 156 PHE B CA 1
ATOM 4755 C C . PHE B 1 156 ? -2.131 16.078 6.145 1 92.5 156 PHE B C 1
ATOM 4757 O O . PHE B 1 156 ? -3.203 16.469 6.609 1 92.5 156 PHE B O 1
ATOM 4764 N N . PHE B 1 157 ? -2.025 15.828 4.922 1 93.19 157 PHE B N 1
ATOM 4765 C CA . PHE B 1 157 ? -3.074 16.125 3.951 1 93.19 157 PHE B CA 1
ATOM 4766 C C . PHE B 1 157 ? -4.262 15.188 4.141 1 93.19 157 PHE B C 1
ATOM 4768 O O . PHE B 1 157 ? -5.414 15.633 4.137 1 93.19 157 PHE B O 1
ATOM 4775 N N . GLU B 1 158 ? -3.936 14.023 4.363 1 91.75 158 GLU B N 1
ATOM 4776 C CA . GLU B 1 158 ? -5.023 13.062 4.523 1 91.75 158 GLU B CA 1
ATOM 4777 C C . GLU B 1 158 ? -5.723 13.242 5.871 1 91.75 158 GLU B C 1
ATOM 4779 O O . GLU B 1 158 ? -6.953 13.289 5.934 1 91.75 158 GLU B O 1
ATOM 4784 N N . ASP B 1 159 ? -4.961 13.328 6.867 1 92.5 159 ASP B N 1
ATOM 4785 C CA . ASP B 1 159 ? -5.523 13.305 8.219 1 92.5 159 ASP B CA 1
ATOM 4786 C C . ASP B 1 159 ? -6.273 14.602 8.516 1 92.5 159 ASP B C 1
ATOM 4788 O O . ASP B 1 159 ? -7.266 14.594 9.25 1 92.5 159 ASP B O 1
ATOM 4792 N N . PHE B 1 160 ? -5.871 15.672 7.992 1 93.69 160 PHE B N 1
ATOM 4793 C CA . PHE B 1 160 ? -6.609 16.906 8.242 1 93.69 160 PHE B CA 1
ATOM 4794 C C . PHE B 1 160 ? -7.816 17 7.32 1 93.69 160 PHE B C 1
ATOM 4796 O O . PHE B 1 160 ? -8.953 17.141 7.789 1 93.69 160 PHE B O 1
ATOM 4803 N N . TYR B 1 161 ? -7.656 16.875 6.062 1 94.31 161 TYR B N 1
ATOM 4804 C CA . TYR B 1 161 ? -8.703 17.188 5.094 1 94.31 161 TYR B CA 1
ATOM 4805 C C . TYR B 1 161 ? -9.719 16.047 5.016 1 94.31 161 TYR B C 1
ATOM 4807 O O . TYR B 1 161 ? -10.883 16.281 4.664 1 94.31 161 TYR B O 1
ATOM 4815 N N . SER B 1 162 ? -9.289 14.922 5.277 1 94.5 162 SER B N 1
ATOM 4816 C CA . SER B 1 162 ? -10.258 13.828 5.332 1 94.5 162 SER B CA 1
ATOM 4817 C C . SER B 1 162 ? -10.672 13.531 6.77 1 94.5 162 SER B C 1
ATOM 4819 O O . SER B 1 162 ? -11.867 13.531 7.086 1 94.5 162 SER B O 1
ATOM 4821 N N . GLY B 1 163 ? -9.75 13.43 7.645 1 93 163 GLY B N 1
ATOM 4822 C CA . GLY B 1 163 ? -10.023 13.023 9.016 1 93 163 GLY B CA 1
ATOM 4823 C C . GLY B 1 163 ? -10.812 14.062 9.797 1 93 163 GLY B C 1
ATOM 4824 O O . GLY B 1 163 ? -11.938 13.805 10.211 1 93 163 GLY B O 1
ATOM 4825 N N . PHE B 1 164 ? -10.328 15.227 9.922 1 92.62 164 PHE B N 1
ATOM 4826 C CA . PHE B 1 164 ? -10.938 16.234 10.781 1 92.62 164 PHE B CA 1
ATOM 4827 C C . PHE B 1 164 ? -12.281 16.688 10.227 1 92.62 164 PHE B C 1
ATOM 4829 O O . PHE B 1 164 ? -13.258 16.812 10.961 1 92.62 164 PHE B O 1
ATOM 4836 N N . ILE B 1 165 ? -12.352 16.891 8.938 1 91 165 ILE B N 1
ATOM 4837 C CA . ILE B 1 165 ? -13.586 17.375 8.328 1 91 165 ILE B CA 1
ATOM 4838 C C . ILE B 1 165 ? -14.664 16.297 8.422 1 91 165 ILE B C 1
ATOM 4840 O O . ILE B 1 165 ? -15.82 16.609 8.727 1 91 165 ILE B O 1
ATOM 4844 N N . GLN B 1 166 ? -14.258 15.133 8.203 1 93.88 166 GLN B N 1
ATOM 4845 C CA . GLN B 1 166 ? -15.211 14.039 8.352 1 93.88 166 GLN B CA 1
ATOM 4846 C C . GLN B 1 166 ? -15.688 13.914 9.797 1 93.88 166 GLN B C 1
ATOM 4848 O O . GLN B 1 166 ? -16.844 13.547 10.047 1 93.88 166 GLN B O 1
ATOM 4853 N N . LEU B 1 167 ? -14.797 14.133 10.648 1 93.81 167 LEU B N 1
ATOM 4854 C CA . LEU B 1 167 ? -15.164 14.07 12.055 1 93.81 167 LEU B CA 1
ATOM 4855 C C . LEU B 1 167 ? -16.25 15.094 12.383 1 93.81 167 LEU B C 1
ATOM 4857 O O . LEU B 1 167 ? -17.234 14.766 13.055 1 93.81 167 LEU B O 1
ATOM 4861 N N . LEU B 1 168 ? -16.156 16.281 11.883 1 92.25 168 LEU B N 1
ATOM 4862 C CA . LEU B 1 168 ? -17.141 17.328 12.102 1 92.25 168 LEU B CA 1
ATOM 4863 C C . LEU B 1 168 ? -18.5 16.938 11.508 1 92.25 168 LEU B C 1
ATOM 4865 O O . LEU B 1 168 ? -19.531 17.109 12.148 1 92.25 168 LEU B O 1
ATOM 4869 N N . LEU B 1 169 ? -18.391 16.375 10.352 1 90.38 169 LEU B N 1
ATOM 4870 C CA . LEU B 1 169 ? -19.625 15.992 9.664 1 90.38 169 LEU B CA 1
ATOM 4871 C C . LEU B 1 169 ? -20.344 14.891 10.43 1 90.38 169 LEU B C 1
ATOM 4873 O O . LEU B 1 169 ? -21.562 14.961 10.633 1 90.38 169 LEU B O 1
ATOM 4877 N N . GLN B 1 170 ? -19.578 13.906 10.852 1 92.12 170 GLN B N 1
ATOM 4878 C CA . GLN B 1 170 ? -20.203 12.781 11.539 1 92.12 170 GLN B CA 1
ATOM 4879 C C . GLN B 1 170 ? -20.766 13.203 12.898 1 92.12 170 GLN B C 1
ATOM 4881 O O . GLN B 1 170 ? -21.812 12.727 13.312 1 92.12 170 GLN B O 1
ATOM 4886 N N . LEU B 1 171 ? -20.094 14.055 13.586 1 88.56 171 LEU B N 1
ATOM 4887 C CA . LEU B 1 171 ? -20.578 14.547 14.875 1 88.56 171 LEU B CA 1
ATOM 4888 C C . LEU B 1 171 ? -21.859 15.359 14.688 1 88.56 171 LEU B C 1
ATOM 4890 O O . LEU B 1 171 ? -22.75 15.32 15.539 1 88.56 171 LEU B O 1
ATOM 4894 N N . HIS B 1 172 ? -21.953 16 13.578 1 86.06 172 HIS B N 1
ATOM 4895 C CA . HIS B 1 172 ? -23.188 16.719 13.242 1 86.06 172 HIS B CA 1
ATOM 4896 C C . HIS B 1 172 ? -24.359 15.75 13.117 1 86.06 172 HIS B C 1
ATOM 4898 O O . HIS B 1 172 ? -25.438 16 13.656 1 86.06 172 HIS B O 1
ATOM 4904 N N . PHE B 1 173 ? -24.125 14.664 12.5 1 85.75 173 PHE B N 1
ATOM 4905 C CA . PHE B 1 173 ? -25.188 13.695 12.289 1 85.75 173 PHE B CA 1
ATOM 4906 C C . PHE B 1 173 ? -25.562 13 13.594 1 85.75 173 PHE B C 1
ATOM 4908 O O . PHE B 1 173 ? -26.734 12.703 13.828 1 85.75 173 PHE B O 1
ATOM 4915 N N . VAL B 1 174 ? -24.594 12.742 14.367 1 83.44 174 VAL B N 1
ATOM 4916 C CA . VAL B 1 174 ? -24.891 12.117 15.656 1 83.44 174 VAL B CA 1
ATOM 4917 C C . VAL B 1 174 ? -25.766 13.039 16.5 1 83.44 174 VAL B C 1
ATOM 4919 O O . VAL B 1 174 ? -26.703 12.586 17.156 1 83.44 174 VAL B O 1
ATOM 4922 N N . ASN B 1 175 ? -25.531 14.242 16.453 1 77.81 175 ASN B N 1
ATOM 4923 C CA . ASN B 1 175 ? -26.266 15.211 17.266 1 77.81 175 ASN B CA 1
ATOM 4924 C C . ASN B 1 175 ? -27.656 15.469 16.703 1 77.81 175 ASN B C 1
ATOM 4926 O O . ASN B 1 175 ? -28.594 15.734 17.453 1 77.81 175 ASN B O 1
ATOM 4930 N N . THR B 1 176 ? -27.719 15.375 15.367 1 72.62 176 THR B N 1
ATOM 4931 C CA . THR B 1 176 ? -29.016 15.641 14.758 1 72.62 176 THR B CA 1
ATOM 4932 C C . THR B 1 176 ? -29.875 14.375 14.758 1 72.62 176 THR B C 1
ATOM 4934 O O . THR B 1 176 ? -31.109 14.461 14.812 1 72.62 176 THR B O 1
ATOM 4937 N N . MET B 1 177 ? -29.172 13.141 14.484 1 60.5 177 MET B N 1
ATOM 4938 C CA . MET B 1 177 ? -29.922 11.891 14.414 1 60.5 177 MET B CA 1
ATOM 4939 C C . MET B 1 177 ? -30.266 11.375 15.805 1 60.5 177 MET B C 1
ATOM 4941 O O . MET B 1 177 ? -31.109 10.492 15.953 1 60.5 177 MET B O 1
ATOM 4945 N N . SER B 1 178 ? -29.312 11.43 16.875 1 54.78 178 SER B N 1
ATOM 4946 C CA . SER B 1 178 ? -29.703 10.953 18.188 1 54.78 178 SER B CA 1
ATOM 4947 C C . SER B 1 178 ? -31.219 11.062 18.391 1 54.78 178 SER B C 1
ATOM 4949 O O . SER B 1 178 ? -31.766 10.445 19.297 1 54.78 178 SER B O 1
ATOM 4951 N N . THR B 1 179 ? -31.953 11.711 17.578 1 46.91 179 THR B N 1
ATOM 4952 C CA . THR B 1 179 ? -33.406 11.656 17.766 1 46.91 179 THR B CA 1
ATOM 4953 C C . THR B 1 179 ? -34 10.5 16.969 1 46.91 179 THR B C 1
ATOM 4955 O O . THR B 1 179 ? -35.094 10.039 17.281 1 46.91 179 THR B O 1
ATOM 4958 N N . LYS B 1 180 ? -33.312 10.078 15.922 1 49.16 180 LYS B N 1
ATOM 4959 C CA . LYS B 1 180 ? -34 9.008 15.195 1 49.16 180 LYS B CA 1
ATOM 4960 C C . LYS B 1 180 ? -33.219 7.707 15.25 1 49.16 180 LYS B C 1
ATOM 4962 O O . LYS B 1 180 ? -31.984 7.727 15.367 1 49.16 180 LYS B O 1
ATOM 4967 N N . SER B 1 181 ? -33.688 6.48 15.703 1 48.03 181 SER B N 1
ATOM 4968 C CA . SER B 1 181 ? -33.281 5.109 16.016 1 48.03 181 SER B CA 1
ATOM 4969 C C . SER B 1 181 ? -32.25 4.602 15.023 1 48.03 181 SER B C 1
ATOM 4971 O O . SER B 1 181 ? -31.656 3.533 15.219 1 48.03 181 SER B O 1
ATOM 4973 N N . ASN B 1 182 ? -32.188 4.883 13.781 1 47.66 182 ASN B N 1
ATOM 4974 C CA . ASN B 1 182 ? -31.484 4.082 12.781 1 47.66 182 ASN B CA 1
ATOM 4975 C C . ASN B 1 182 ? -29.984 4.375 12.766 1 47.66 182 ASN B C 1
ATOM 4977 O O . ASN B 1 182 ? -29.531 5.227 12 1 47.66 182 ASN B O 1
ATOM 4981 N N . ASP B 1 183 ? -29.359 4.078 13.938 1 55.75 183 ASP B N 1
ATOM 4982 C CA . ASP B 1 183 ? -27.938 4.305 14.203 1 55.75 183 ASP B CA 1
ATOM 4983 C C . ASP B 1 183 ? -27.062 3.582 13.172 1 55.75 183 ASP B C 1
ATOM 4985 O O . ASP B 1 183 ? -27.047 2.352 13.125 1 55.75 183 ASP B O 1
ATOM 4989 N N . SER B 1 184 ? -26.531 4.227 11.992 1 73.88 184 SER B N 1
ATOM 4990 C CA . SER B 1 184 ? -25.766 3.633 10.898 1 73.88 184 SER B CA 1
ATOM 4991 C C . SER B 1 184 ? -24.344 3.312 11.32 1 73.88 184 SER B C 1
ATOM 4993 O O . SER B 1 184 ? -23.656 4.16 11.906 1 73.88 184 SER B O 1
ATOM 4995 N N . PHE B 1 185 ? -24.031 2.039 11.648 1 80.62 185 PHE B N 1
ATOM 4996 C CA . PHE B 1 185 ? -22.703 1.486 11.852 1 80.62 185 PHE B CA 1
ATOM 4997 C C . PHE B 1 185 ? -21.656 2.307 11.102 1 80.62 185 PHE B C 1
ATOM 4999 O O . PHE B 1 185 ? -20.562 2.523 11.609 1 80.62 185 PHE B O 1
ATOM 5006 N N . VAL B 1 186 ? -22.109 2.947 10.117 1 83.56 186 VAL B N 1
ATOM 5007 C CA . VAL B 1 186 ? -21.172 3.658 9.242 1 83.56 186 VAL B CA 1
ATOM 5008 C C . VAL B 1 186 ? -20.766 4.977 9.891 1 83.56 186 VAL B C 1
ATOM 5010 O O . VAL B 1 186 ? -19.594 5.359 9.844 1 83.56 186 VAL B O 1
ATOM 5013 N N . ILE B 1 187 ? -21.641 5.602 10.594 1 88.12 187 ILE B N 1
ATOM 5014 C CA . ILE B 1 187 ? -21.375 6.883 11.227 1 88.12 187 ILE B CA 1
ATOM 5015 C C . ILE B 1 187 ? -20.391 6.684 12.383 1 88.12 187 ILE B C 1
ATOM 5017 O O . ILE B 1 187 ? -19.391 7.395 12.484 1 88.12 187 ILE B O 1
ATOM 5021 N N . TYR B 1 188 ? -20.594 5.703 13.188 1 89.5 188 TYR B N 1
ATOM 5022 C CA . TYR B 1 188 ? -19.734 5.465 14.344 1 89.5 188 TYR B CA 1
ATOM 5023 C C . TYR B 1 188 ? -18.375 4.957 13.906 1 89.5 188 TYR B C 1
ATOM 5025 O O . TYR B 1 188 ? -17.344 5.328 14.492 1 89.5 188 TYR B O 1
ATOM 5033 N N . SER B 1 189 ? -18.391 4.094 12.938 1 90.69 189 SER B N 1
ATOM 5034 C CA . SER B 1 189 ? -17.125 3.617 12.398 1 90.69 189 SER B CA 1
ATOM 5035 C C . SER B 1 189 ? -16.281 4.766 11.836 1 90.69 189 SER B C 1
ATOM 5037 O O . SER B 1 189 ? -15.07 4.809 12.023 1 90.69 189 SER B O 1
ATOM 5039 N N . GLU B 1 190 ? -16.953 5.66 11.211 1 93.19 190 GLU B N 1
ATOM 5040 C CA . GLU B 1 190 ? -16.266 6.824 10.648 1 93.19 190 GLU B CA 1
ATOM 5041 C C . GLU B 1 190 ? -15.75 7.746 11.75 1 93.19 190 GLU B C 1
ATOM 5043 O O . GLU B 1 190 ? -14.695 8.359 11.602 1 93.19 190 GLU B O 1
ATOM 5048 N N . ILE B 1 191 ? -16.438 7.863 12.82 1 93.69 191 ILE B N 1
ATOM 5049 C CA . ILE B 1 191 ? -15.984 8.672 13.953 1 93.69 191 ILE B CA 1
ATOM 5050 C C . ILE B 1 191 ? -14.703 8.062 14.531 1 93.69 191 ILE B C 1
ATOM 5052 O O . ILE B 1 191 ? -13.742 8.789 14.82 1 93.69 191 ILE B O 1
ATOM 5056 N N . ILE B 1 192 ? -14.703 6.805 14.594 1 93.69 192 ILE B N 1
ATOM 5057 C CA . ILE B 1 192 ? -13.523 6.125 15.117 1 93.69 192 ILE B CA 1
ATOM 5058 C C . ILE B 1 192 ? -12.344 6.336 14.164 1 93.69 192 ILE B C 1
ATOM 5060 O O . ILE B 1 192 ? -11.266 6.746 14.594 1 93.69 192 ILE B O 1
ATOM 5064 N N . GLY B 1 193 ? -12.625 6.039 12.891 1 94.25 193 GLY B N 1
ATOM 5065 C CA . GLY B 1 193 ? -11.57 6.219 11.906 1 94.25 193 GLY B CA 1
ATOM 5066 C C . GLY B 1 193 ? -11.047 7.641 11.844 1 94.25 193 GLY B C 1
ATOM 5067 O O . GLY B 1 193 ? -9.836 7.863 11.789 1 94.25 193 GLY B O 1
ATOM 5068 N N . SER B 1 194 ? -11.844 8.562 11.906 1 96 194 SER B N 1
ATOM 5069 C CA . SER B 1 194 ? -11.469 9.969 11.836 1 96 194 SER B CA 1
ATOM 5070 C C . SER B 1 194 ? -10.758 10.414 13.109 1 96 194 SER B C 1
ATOM 5072 O O . SER B 1 194 ? -9.797 11.188 13.047 1 96 194 SER B O 1
ATOM 5074 N N . THR B 1 195 ? -11.234 9.961 14.227 1 96.12 195 THR B N 1
ATOM 5075 C CA . THR B 1 195 ? -10.586 10.297 15.492 1 96.12 195 THR B CA 1
ATOM 5076 C C . THR B 1 195 ? -9.156 9.758 15.531 1 96.12 195 THR B C 1
ATOM 5078 O O . THR B 1 195 ? -8.234 10.461 15.938 1 96.12 195 THR B O 1
ATOM 5081 N N . LEU B 1 196 ? -9.047 8.586 15.07 1 95.88 196 LEU B N 1
ATOM 5082 C CA . LEU B 1 196 ? -7.715 7.996 15.031 1 95.88 196 LEU B CA 1
ATOM 5083 C C . LEU B 1 196 ? -6.801 8.766 14.078 1 95.88 196 LEU B C 1
ATOM 5085 O O . LEU B 1 196 ? -5.625 8.977 14.375 1 95.88 196 LEU B O 1
ATOM 5089 N N . ALA B 1 197 ? -7.301 9.148 13 1 94.69 197 ALA B N 1
ATOM 5090 C CA . ALA B 1 197 ? -6.527 9.922 12.039 1 94.69 197 ALA B CA 1
ATOM 5091 C C . ALA B 1 197 ? -6.098 11.258 12.633 1 94.69 197 ALA B C 1
ATOM 5093 O O . ALA B 1 197 ? -4.941 11.672 12.484 1 94.69 197 ALA B O 1
ATOM 5094 N N . VAL B 1 198 ? -6.953 11.891 13.312 1 95.75 198 VAL B N 1
ATOM 5095 C CA . VAL B 1 198 ? -6.66 13.188 13.914 1 95.75 198 VAL B CA 1
ATOM 5096 C C . VAL B 1 198 ? -5.621 13.031 15.016 1 95.75 198 VAL B C 1
ATOM 5098 O O . VAL B 1 198 ? -4.695 13.836 15.133 1 95.75 198 VAL B O 1
ATOM 5101 N N . LEU B 1 199 ? -5.773 12.016 15.797 1 95 199 LEU B N 1
ATOM 5102 C CA . LEU B 1 199 ? -4.797 11.758 16.844 1 95 199 LEU B CA 1
ATOM 5103 C C . LEU B 1 199 ? -3.42 11.484 16.25 1 95 199 LEU B C 1
ATOM 5105 O O . LEU B 1 199 ? -2.406 11.953 16.766 1 95 199 LEU B O 1
ATOM 5109 N N . SER B 1 200 ? -3.463 10.734 15.148 1 91.94 200 SER B N 1
ATOM 5110 C CA . SER B 1 200 ? -2.213 10.469 14.445 1 91.94 200 SER B CA 1
ATOM 5111 C C . SER B 1 200 ? -1.6 11.758 13.906 1 91.94 200 SER B C 1
ATOM 5113 O O . SER B 1 200 ? -0.381 11.938 13.953 1 91.94 200 SER B O 1
ATOM 5115 N N . LEU B 1 201 ? -2.387 12.602 13.438 1 92.38 201 LEU B N 1
ATOM 5116 C CA . LEU B 1 201 ? -1.919 13.875 12.914 1 92.38 201 LEU B CA 1
ATOM 5117 C C . LEU B 1 201 ? -1.304 14.727 14.016 1 92.38 201 LEU B C 1
ATOM 5119 O O . LEU B 1 201 ? -0.224 15.297 13.836 1 92.38 201 LEU B O 1
ATOM 5123 N N . ILE B 1 202 ? -1.938 14.805 15.125 1 93.75 202 ILE B N 1
ATOM 5124 C CA . ILE B 1 202 ? -1.451 15.617 16.234 1 93.75 202 ILE B CA 1
ATOM 5125 C C . ILE B 1 202 ? -0.104 15.086 16.719 1 93.75 202 ILE B C 1
ATOM 5127 O O . ILE B 1 202 ? 0.799 15.859 17.047 1 93.75 202 ILE B O 1
ATOM 5131 N N . LYS B 1 203 ? 0.017 13.836 16.656 1 89.38 203 LYS B N 1
ATOM 5132 C CA . LYS B 1 203 ? 1.3 13.234 17.016 1 89.38 203 LYS B CA 1
ATOM 5133 C C . LYS B 1 203 ? 2.367 13.57 15.977 1 89.38 203 LYS B C 1
ATOM 5135 O O . LYS B 1 203 ? 3.518 13.844 16.328 1 89.38 203 LYS B O 1
ATOM 5140 N N . ALA B 1 204 ? 1.981 13.562 14.789 1 86.25 204 ALA B N 1
ATOM 5141 C CA . ALA B 1 204 ? 2.918 13.828 13.703 1 86.25 204 ALA B CA 1
ATOM 5142 C C . ALA B 1 204 ? 3.338 15.289 13.688 1 86.25 204 ALA B C 1
ATOM 5144 O O . ALA B 1 204 ? 4.43 15.625 13.219 1 86.25 204 ALA B O 1
ATOM 5145 N N . LEU B 1 205 ? 2.531 16.125 14.18 1 88.81 205 LEU B N 1
ATOM 5146 C CA . LEU B 1 205 ? 2.793 17.562 14.164 1 88.81 205 LEU B CA 1
ATOM 5147 C C . LEU B 1 205 ? 3.756 17.953 15.281 1 88.81 205 LEU B C 1
ATOM 5149 O O . LEU B 1 205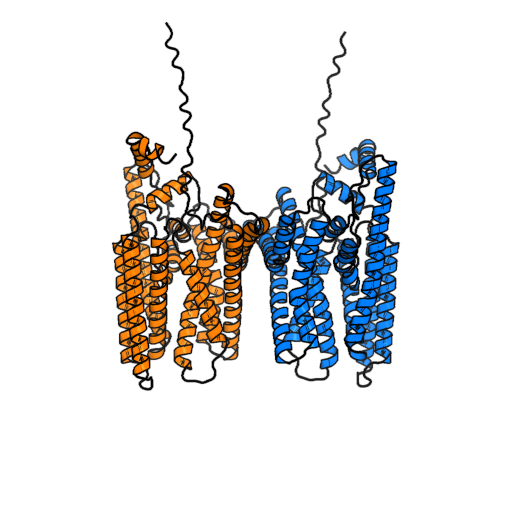 ? 4.27 19.078 15.305 1 88.81 205 LEU B O 1
ATOM 5153 N N . GLN B 1 206 ? 3.998 17.047 16.094 1 86.75 206 GLN B N 1
ATOM 5154 C CA . GLN B 1 206 ? 4.93 17.344 17.172 1 86.75 206 GLN B CA 1
ATOM 5155 C C . GLN B 1 206 ? 6.34 17.578 16.641 1 86.75 206 GLN B C 1
ATOM 5157 O O . GLN B 1 206 ? 6.754 16.938 15.664 1 86.75 206 GLN B O 1
ATOM 5162 N N . ARG B 1 207 ? 6.969 18.359 17.328 1 82.12 207 ARG B N 1
ATOM 5163 C CA . ARG B 1 207 ? 8.344 18.641 16.953 1 82.12 207 ARG B CA 1
ATOM 5164 C C . ARG B 1 207 ? 9.281 17.516 17.375 1 82.12 207 ARG B C 1
ATOM 5166 O O . ARG B 1 207 ? 9.109 16.938 18.438 1 82.12 207 ARG B O 1
ATOM 5173 N N . ARG B 1 208 ? 10.266 17.359 16.562 1 76.25 208 ARG B N 1
ATOM 5174 C CA . ARG B 1 208 ? 11.188 16.25 16.828 1 76.25 208 ARG B CA 1
ATOM 5175 C C . ARG B 1 208 ? 12.211 16.625 17.891 1 76.25 208 ARG B C 1
ATOM 5177 O O . ARG B 1 208 ? 12.797 15.75 18.531 1 76.25 208 ARG B O 1
ATOM 5184 N N . ASP B 1 209 ? 12.352 17.969 18.062 1 76.62 209 ASP B N 1
ATOM 5185 C CA . ASP B 1 209 ? 13.336 18.406 19.047 1 76.62 209 ASP B CA 1
ATOM 5186 C C . ASP B 1 209 ? 12.703 18.531 20.438 1 76.62 209 ASP B C 1
ATOM 5188 O O . ASP B 1 209 ? 13.375 18.922 21.391 1 76.62 209 ASP B O 1
ATOM 5192 N N . ASP B 1 210 ? 11.469 18.172 20.578 1 82.94 210 ASP B N 1
ATOM 5193 C CA . ASP B 1 210 ? 10.797 18.234 21.875 1 82.94 210 ASP B CA 1
ATOM 5194 C C . ASP B 1 210 ? 11.234 17.094 22.781 1 82.94 210 ASP B C 1
ATOM 5196 O O . ASP B 1 210 ? 11.461 15.977 22.312 1 82.94 210 ASP B O 1
ATOM 5200 N N . GLY B 1 211 ? 11.391 17.422 24.109 1 80.81 211 GLY B N 1
ATOM 5201 C CA . GLY B 1 211 ? 11.617 16.391 25.109 1 80.81 211 GLY B CA 1
ATOM 5202 C C . GLY B 1 211 ? 10.352 15.688 25.547 1 80.81 211 GLY B C 1
ATOM 5203 O O . GLY B 1 211 ? 9.273 15.938 25.016 1 80.81 211 GLY B O 1
ATOM 5204 N N . CYS B 1 212 ? 10.469 14.867 26.516 1 84.88 212 CYS B N 1
ATOM 5205 C CA . CYS B 1 212 ? 9.344 14.07 26.984 1 84.88 212 CYS B CA 1
ATOM 5206 C C . CYS B 1 212 ? 8.25 14.953 27.547 1 84.88 212 CYS B C 1
ATOM 5208 O O . CYS B 1 212 ? 7.07 14.781 27.219 1 84.88 212 CYS B O 1
ATOM 5210 N N . LEU B 1 213 ? 8.633 15.898 28.375 1 90.19 213 LEU B N 1
ATOM 5211 C CA . LEU B 1 213 ? 7.652 16.766 29.016 1 90.19 213 LEU B CA 1
ATOM 5212 C C . LEU B 1 213 ? 6.957 17.656 27.984 1 90.19 213 LEU B C 1
ATOM 5214 O O . LEU B 1 213 ? 5.727 17.75 27.969 1 90.19 213 LEU B O 1
ATOM 5218 N N . THR B 1 214 ? 7.684 18.281 27.141 1 90.5 214 THR B N 1
ATOM 5219 C CA . THR B 1 214 ? 7.109 19.188 26.141 1 90.5 214 THR B CA 1
ATOM 5220 C C . THR B 1 214 ? 6.262 18.406 25.141 1 90.5 214 THR B C 1
ATOM 5222 O O . THR B 1 214 ? 5.227 18.891 24.688 1 90.5 214 THR B O 1
ATOM 5225 N N . LYS B 1 215 ? 6.641 17.234 24.875 1 91.19 215 LYS B N 1
ATOM 5226 C CA . LYS B 1 215 ? 5.844 16.391 24 1 91.19 215 LYS B CA 1
ATOM 5227 C C . LYS B 1 215 ? 4.488 16.062 24.609 1 91.19 215 LYS B C 1
ATOM 5229 O O . LYS B 1 215 ? 3.467 16.078 23.922 1 91.19 215 LYS B O 1
ATOM 5234 N N . THR B 1 216 ? 4.59 15.734 25.828 1 94.5 216 THR B N 1
ATOM 5235 C CA . THR B 1 216 ? 3.357 15.383 26.531 1 94.5 216 THR B CA 1
ATOM 5236 C C . THR B 1 216 ? 2.432 16.594 26.641 1 94.5 216 THR B C 1
ATOM 5238 O O . THR B 1 216 ? 1.229 16.484 26.391 1 94.5 216 THR B O 1
ATOM 5241 N N . LEU B 1 217 ? 2.977 17.703 26.953 1 95.81 217 LEU B N 1
ATOM 5242 C CA . LEU B 1 217 ? 2.191 18.938 27.062 1 95.81 217 LEU B CA 1
ATOM 5243 C C . LEU B 1 217 ? 1.588 19.297 25.703 1 95.81 217 LEU B C 1
ATOM 5245 O O . LEU B 1 217 ? 0.406 19.641 25.625 1 95.81 217 LEU B O 1
ATOM 5249 N N . SER B 1 218 ? 2.432 19.219 24.734 1 94.94 218 SER B N 1
ATOM 5250 C CA . SER B 1 218 ? 1.965 19.531 23.391 1 94.94 218 SER B CA 1
ATOM 5251 C C . SER B 1 218 ? 0.849 18.594 22.953 1 94.94 218 SER B C 1
ATOM 5253 O O . SER B 1 218 ? -0.18 19.031 22.438 1 94.94 218 SER B O 1
ATOM 5255 N N . PHE B 1 219 ? 1.023 17.328 23.234 1 95.94 219 PHE B N 1
ATOM 5256 C CA . PHE B 1 219 ? 0.047 16.344 22.797 1 95.94 219 PHE B CA 1
ATOM 5257 C C . PHE B 1 219 ? -1.283 16.531 23.516 1 95.94 219 PHE B C 1
ATOM 5259 O O . PHE B 1 219 ? -2.334 16.609 22.875 1 95.94 219 PHE B O 1
ATOM 5266 N N . ILE B 1 220 ? -1.264 16.641 24.781 1 97.19 220 ILE B N 1
ATOM 5267 C CA . ILE B 1 220 ? -2.482 16.797 25.562 1 97.19 220 ILE B CA 1
ATOM 5268 C C . ILE B 1 220 ? -3.148 18.141 25.219 1 97.19 220 ILE B C 1
ATOM 5270 O O . ILE B 1 220 ? -4.371 18.203 25.094 1 97.19 220 ILE B O 1
ATOM 5274 N N . GLY B 1 221 ? -2.359 19.094 25.094 1 97.81 221 GLY B N 1
ATOM 5275 C CA . GLY B 1 221 ? -2.885 20.406 24.766 1 97.81 221 GLY B CA 1
ATOM 5276 C C . GLY B 1 221 ? -3.615 20.453 23.438 1 97.81 221 GLY B C 1
ATOM 5277 O O . GLY B 1 221 ? -4.766 20.891 23.375 1 97.81 221 GLY B O 1
ATOM 5278 N N . TRP B 1 222 ? -3.029 19.969 22.438 1 97.31 222 TRP B N 1
ATOM 5279 C CA . TRP B 1 222 ? -3.615 20.047 21.094 1 97.31 222 TRP B CA 1
ATOM 5280 C C . TRP B 1 222 ? -4.785 19.078 20.953 1 97.31 222 TRP B C 1
ATOM 5282 O O . TRP B 1 222 ? -5.758 19.375 20.25 1 97.31 222 TRP B O 1
ATOM 5292 N N . VAL B 1 223 ? -4.699 17.922 21.594 1 97.81 223 VAL B N 1
ATOM 5293 C CA . VAL B 1 223 ? -5.82 16.984 21.578 1 97.81 223 VAL B CA 1
ATOM 5294 C C . VAL B 1 223 ? -7.043 17.625 22.219 1 97.81 223 VAL B C 1
ATOM 5296 O O . VAL B 1 223 ? -8.148 17.562 21.688 1 97.81 223 VAL B O 1
ATOM 5299 N N . SER B 1 224 ? -6.809 18.234 23.344 1 98.06 224 SER B N 1
ATOM 5300 C CA . SER B 1 224 ? -7.906 18.891 24.062 1 98.06 224 SER B CA 1
ATOM 5301 C C . SER B 1 224 ? -8.469 20.062 23.266 1 98.06 224 SER B C 1
ATOM 5303 O O . SER B 1 224 ? -9.688 20.234 23.188 1 98.06 224 SER B O 1
ATOM 5305 N N . TYR B 1 225 ? -7.594 20.828 22.766 1 97.62 225 TYR B N 1
ATOM 5306 C CA . TYR B 1 225 ? -8.016 21.969 21.969 1 97.62 225 TYR B CA 1
ATOM 5307 C C . TYR B 1 225 ? -8.82 21.516 20.75 1 97.62 225 TYR B C 1
ATOM 5309 O O . TYR B 1 225 ? -9.891 22.062 20.469 1 97.62 225 TYR B O 1
ATOM 5317 N N . CYS B 1 226 ? -8.305 20.562 20.062 1 97.19 226 CYS B N 1
ATOM 5318 C CA . CYS B 1 226 ? -8.977 20.016 18.891 1 97.19 226 CYS B CA 1
ATOM 5319 C C . CYS B 1 226 ? -10.344 19.453 19.25 1 97.19 226 CYS B C 1
ATOM 5321 O O . CYS B 1 226 ? -11.32 19.672 18.531 1 97.19 226 CYS B O 1
ATOM 5323 N N . ALA B 1 227 ? -10.359 18.688 20.281 1 96.62 227 ALA B N 1
ATOM 5324 C CA . ALA B 1 227 ? -11.617 18.109 20.75 1 96.62 227 ALA B CA 1
ATOM 5325 C C . ALA B 1 227 ? -12.633 19.203 21.078 1 96.62 227 ALA B C 1
ATOM 5327 O O . ALA B 1 227 ? -13.82 19.078 20.797 1 96.62 227 ALA B O 1
ATOM 5328 N N . SER B 1 228 ? -12.172 20.25 21.75 1 97.25 228 SER B N 1
ATOM 5329 C CA . SER B 1 228 ? -13.062 21.359 22.109 1 97.25 228 SER B CA 1
ATOM 5330 C C . SER B 1 228 ? -13.648 22.016 20.859 1 97.25 228 SER B C 1
ATOM 5332 O O . SER B 1 228 ? -14.844 22.344 20.828 1 97.25 228 SER B O 1
ATOM 5334 N N . ARG B 1 229 ? -12.812 22.203 19.812 1 96.31 229 ARG B N 1
ATOM 5335 C CA . ARG B 1 229 ? -13.266 22.797 18.562 1 96.31 229 ARG B CA 1
ATOM 5336 C C . ARG B 1 229 ? -14.32 21.922 17.891 1 96.31 229 ARG B C 1
ATOM 5338 O O . ARG B 1 229 ? -15.359 22.406 17.453 1 96.31 229 ARG B O 1
ATOM 5345 N N . ALA B 1 230 ? -14.023 20.656 17.828 1 94.69 230 ALA B N 1
ATOM 5346 C CA . ALA B 1 230 ? -14.938 19.719 17.188 1 94.69 230 ALA B CA 1
ATOM 5347 C C . ALA B 1 230 ? -16.297 19.688 17.891 1 94.69 230 ALA B C 1
ATOM 5349 O O . ALA B 1 230 ? -17.328 19.719 17.234 1 94.69 230 ALA B O 1
ATOM 5350 N N . LEU B 1 231 ? -16.219 19.688 19.188 1 93.75 231 LEU B N 1
ATOM 5351 C CA . LEU B 1 231 ? -17.453 19.641 19.953 1 93.75 231 LEU B CA 1
ATOM 5352 C C . LEU B 1 231 ? -18.234 20.938 19.828 1 93.75 231 LEU B C 1
ATOM 5354 O O . LEU B 1 231 ? -19.453 20.922 19.672 1 93.75 231 LEU B O 1
ATOM 5358 N N . ALA B 1 232 ? -17.547 22.016 19.906 1 95.56 232 ALA B N 1
ATOM 5359 C CA . ALA B 1 232 ? -18.203 23.312 19.781 1 95.56 232 ALA B CA 1
ATOM 5360 C C . ALA B 1 232 ? -18.906 23.453 18.422 1 95.56 232 ALA B C 1
ATOM 5362 O O . ALA B 1 232 ? -20.047 23.891 18.344 1 95.56 232 ALA B O 1
ATOM 5363 N N . PHE B 1 233 ? -18.25 23.062 17.375 1 95.12 233 PHE B N 1
ATOM 5364 C CA . PHE B 1 233 ? -18.828 23.141 16.047 1 95.12 233 PHE B CA 1
ATOM 5365 C C . PHE B 1 233 ? -19.984 22.172 15.891 1 95.12 233 PHE B C 1
ATOM 5367 O O . PHE B 1 233 ? -20.984 22.484 15.234 1 95.12 233 PHE B O 1
ATOM 5374 N N . ALA B 1 234 ? -19.844 21.016 16.438 1 91.25 234 ALA B N 1
ATOM 5375 C CA . ALA B 1 234 ? -20.938 20.031 16.375 1 91.25 234 ALA B CA 1
ATOM 5376 C C . ALA B 1 234 ? -22.188 20.547 17.078 1 91.25 234 ALA B C 1
ATOM 5378 O O . ALA B 1 234 ? -23.297 20.406 16.562 1 91.25 234 ALA B O 1
ATOM 5379 N N . LEU B 1 235 ? -21.984 21.109 18.203 1 90.62 235 LEU B N 1
ATOM 5380 C CA . LEU B 1 235 ? -23.109 21.672 18.938 1 90.62 235 LEU B CA 1
ATOM 5381 C C . LEU B 1 235 ? -23.75 22.812 18.172 1 90.62 235 LEU B C 1
ATOM 5383 O O . LEU B 1 235 ? -24.984 22.875 18.031 1 90.62 235 LEU B O 1
ATOM 5387 N N . LEU B 1 236 ? -22.953 23.641 17.656 1 93.38 236 LEU B N 1
ATOM 5388 C CA . LEU B 1 236 ? -23.469 24.766 16.891 1 93.38 236 LEU B CA 1
ATOM 5389 C C . LEU B 1 236 ? -24.266 24.266 15.68 1 93.38 236 LEU B C 1
ATOM 5391 O O . LEU B 1 236 ? -25.312 24.812 15.359 1 93.38 236 LEU B O 1
ATOM 5395 N N . SER B 1 237 ? -23.719 23.297 15.031 1 90.5 237 SER B N 1
ATOM 5396 C CA . SER B 1 237 ? -24.375 22.75 13.836 1 90.5 237 SER B CA 1
ATOM 5397 C C . SER B 1 237 ? -25.734 22.141 14.172 1 90.5 237 SER B C 1
ATOM 5399 O O . SER B 1 237 ? -26.656 22.219 13.367 1 90.5 237 SER B O 1
ATOM 5401 N N . SER B 1 238 ? -25.906 21.594 15.305 1 85.12 238 SER B N 1
ATOM 5402 C CA . SER B 1 238 ? -27.172 21 15.711 1 85.12 238 SER B CA 1
ATOM 5403 C C . SER B 1 238 ? -28.234 22.062 15.961 1 85.12 238 SER B C 1
ATOM 5405 O O . SER B 1 238 ? -29.438 21.812 15.773 1 85.12 238 SER B O 1
ATOM 5407 N N . ALA B 1 239 ? -27.781 23.172 16.344 1 88.5 239 ALA B N 1
ATOM 5408 C CA . ALA B 1 239 ? -28.734 24.234 16.672 1 88.5 239 ALA B CA 1
ATOM 5409 C C . ALA B 1 239 ? -29.031 25.109 15.461 1 88.5 239 ALA B C 1
ATOM 5411 O O . ALA B 1 239 ? -30.188 25.453 15.219 1 88.5 239 ALA B O 1
ATOM 5412 N N . LEU B 1 240 ? -27.969 25.469 14.773 1 91.38 240 LEU B N 1
ATOM 5413 C CA . LEU B 1 240 ? -28.156 26.469 13.727 1 91.38 240 LEU B CA 1
ATOM 5414 C C . LEU B 1 240 ? -27.906 25.859 12.352 1 91.38 240 LEU B C 1
ATOM 5416 O O . LEU B 1 240 ? -28.031 26.547 11.336 1 91.38 240 LEU B O 1
ATOM 5420 N N . GLY B 1 241 ? -27.594 24.625 12.273 1 86.5 241 GLY B N 1
ATOM 5421 C CA . GLY B 1 241 ? -27.422 23.953 10.992 1 86.5 241 GLY B CA 1
ATOM 5422 C C . GLY B 1 241 ? -25.969 23.938 10.523 1 86.5 241 GLY B C 1
ATOM 5423 O O . GLY B 1 241 ? -25.141 24.688 11.031 1 86.5 241 GLY B O 1
ATOM 5424 N N . GLY B 1 242 ? -25.703 23.156 9.523 1 85.5 242 GLY B N 1
ATOM 5425 C CA . GLY B 1 242 ? -24.375 22.969 8.992 1 85.5 242 GLY B CA 1
ATOM 5426 C C . GLY B 1 242 ? -23.844 24.172 8.227 1 85.5 242 GLY B C 1
ATOM 5427 O O . GLY B 1 242 ? -22.656 24.453 8.25 1 85.5 242 GLY B O 1
ATOM 5428 N N . ALA B 1 243 ? -24.672 24.875 7.617 1 86.69 243 ALA B N 1
ATOM 5429 C CA . ALA B 1 243 ? -24.281 26.031 6.812 1 86.69 243 ALA B CA 1
ATOM 5430 C C . ALA B 1 243 ? -23.672 27.125 7.688 1 86.69 243 ALA B C 1
ATOM 5432 O O . ALA B 1 243 ? -22.719 27.797 7.285 1 86.69 243 ALA B O 1
ATOM 5433 N N . VAL B 1 244 ? -24.188 27.281 8.828 1 91.06 244 VAL B N 1
ATOM 5434 C CA . VAL B 1 244 ? -23.688 28.297 9.75 1 91.06 244 VAL B CA 1
ATOM 5435 C C . VAL B 1 244 ? -22.281 27.922 10.211 1 91.06 244 VAL B C 1
ATOM 5437 O O . VAL B 1 244 ? -21.375 28.766 10.258 1 91.06 244 VAL B O 1
ATOM 5440 N N . VAL B 1 245 ? -22.141 26.703 10.508 1 90.5 245 VAL B N 1
ATOM 5441 C CA . VAL B 1 245 ? -20.844 26.234 10.953 1 90.5 245 VAL B CA 1
ATOM 5442 C C . VAL B 1 245 ? -19.812 26.422 9.844 1 90.5 245 VAL B C 1
ATOM 5444 O O . VAL B 1 245 ? -18.672 26.828 10.102 1 90.5 245 VAL B O 1
ATOM 5447 N N . ILE B 1 246 ? -20.156 26.125 8.633 1 89.88 246 ILE B N 1
ATOM 5448 C CA . ILE B 1 246 ? -19.266 26.312 7.5 1 89.88 246 ILE B CA 1
ATOM 5449 C C . ILE B 1 246 ? -18.891 27.797 7.387 1 89.88 246 ILE B C 1
ATOM 5451 O O . ILE B 1 246 ? -17.734 28.125 7.125 1 89.88 246 ILE B O 1
ATOM 5455 N N . GLY B 1 247 ? -19.844 28.625 7.633 1 92.19 247 GLY B N 1
ATOM 5456 C CA . GLY B 1 247 ? -19.562 30.062 7.633 1 92.19 247 GLY B CA 1
ATOM 5457 C C . GLY B 1 247 ? -18.562 30.469 8.695 1 92.19 247 GLY B C 1
ATOM 5458 O O . GLY B 1 247 ? -17.656 31.266 8.43 1 92.19 247 GLY B O 1
ATOM 5459 N N . VAL B 1 248 ? -18.734 29.938 9.852 1 93.94 248 VAL B N 1
ATOM 5460 C CA . VAL B 1 248 ? -17.844 30.25 10.961 1 93.94 248 VAL B CA 1
ATOM 5461 C C . VAL B 1 248 ? -16.438 29.75 10.648 1 93.94 248 VAL B C 1
ATOM 5463 O O . VAL B 1 248 ? -15.453 30.469 10.859 1 93.94 248 VAL B O 1
ATOM 5466 N N . ILE B 1 249 ? -16.344 28.594 10.102 1 93.88 249 ILE B N 1
ATOM 5467 C CA . ILE B 1 249 ? -15.062 27.984 9.75 1 93.88 249 ILE B CA 1
ATOM 5468 C C . ILE B 1 249 ? -14.375 28.812 8.672 1 93.88 249 ILE B C 1
ATOM 5470 O O . ILE B 1 249 ? -13.18 29.109 8.781 1 93.88 249 ILE B O 1
ATOM 5474 N N . LEU B 1 250 ? -15.141 29.203 7.707 1 94.56 250 LEU B N 1
ATOM 5475 C CA . LEU B 1 250 ? -14.57 29.984 6.605 1 94.56 250 LEU B CA 1
ATOM 5476 C C . LEU B 1 250 ? -14.133 31.359 7.074 1 94.56 250 LEU B C 1
ATOM 5478 O O . LEU B 1 250 ? -13.125 31.891 6.598 1 94.56 250 LEU B O 1
ATOM 5482 N N . SER B 1 251 ? -14.867 31.906 7.961 1 96 251 SER B N 1
ATOM 5483 C CA . SER B 1 251 ? -14.484 33.188 8.516 1 96 251 SER B CA 1
ATOM 5484 C C . SER B 1 251 ? -13.18 33.094 9.297 1 96 251 SER B C 1
ATOM 5486 O O . SER B 1 251 ? -12.273 33.906 9.102 1 96 251 SER B O 1
ATOM 5488 N N . HIS B 1 252 ? -13.062 32.156 10.156 1 96 252 HIS B N 1
ATOM 5489 C CA . HIS B 1 252 ? -11.82 31.906 10.883 1 96 252 HIS B CA 1
ATOM 5490 C C . HIS B 1 252 ? -10.656 31.688 9.93 1 96 252 HIS B C 1
ATOM 5492 O O . HIS B 1 252 ? -9.586 32.281 10.109 1 96 252 HIS B O 1
ATOM 5498 N N . THR B 1 253 ? -10.906 30.859 8.969 1 96.44 253 THR B N 1
ATOM 5499 C CA . THR B 1 253 ? -9.875 30.5 8 1 96.44 253 THR B CA 1
ATOM 5500 C C . THR B 1 253 ? -9.43 31.734 7.203 1 96.44 253 THR B C 1
ATOM 5502 O O . THR B 1 253 ? -8.242 31.891 6.91 1 96.44 253 THR B O 1
ATOM 5505 N N . GLY B 1 254 ? -10.375 32.5 6.848 1 96.38 254 GLY B N 1
ATOM 5506 C CA . GLY B 1 254 ? -10.047 33.719 6.129 1 96.38 254 GLY B CA 1
ATOM 5507 C C . GLY B 1 254 ? -9.148 34.656 6.922 1 96.38 254 GLY B C 1
ATOM 5508 O O . GLY B 1 254 ? -8.141 35.125 6.406 1 96.38 254 GLY B O 1
ATOM 5509 N N . VAL B 1 255 ? -9.461 34.844 8.125 1 96.19 255 VAL B N 1
ATOM 5510 C CA . VAL B 1 255 ? -8.695 35.75 9 1 96.19 255 VAL B CA 1
ATOM 5511 C C . VAL B 1 255 ? -7.309 35.156 9.25 1 96.19 255 VAL B C 1
ATOM 5513 O O . VAL B 1 255 ? -6.301 35.844 9.188 1 96.19 255 VAL B O 1
ATOM 5516 N N . ALA B 1 256 ? -7.277 33.875 9.539 1 96.12 256 ALA B N 1
ATOM 5517 C CA . ALA B 1 256 ? -6.004 33.219 9.781 1 96.12 256 ALA B CA 1
ATOM 5518 C C . ALA B 1 256 ? -5.109 33.281 8.547 1 96.12 256 ALA B C 1
ATOM 5520 O O . ALA B 1 256 ? -3.898 33.469 8.656 1 96.12 256 ALA B O 1
ATOM 5521 N N . THR B 1 257 ? -5.727 33.031 7.387 1 96.81 257 THR B N 1
ATOM 5522 C CA . THR B 1 257 ? -4.961 33.094 6.145 1 96.81 257 THR B CA 1
ATOM 5523 C C . THR B 1 257 ? -4.367 34.5 5.938 1 96.81 257 THR B C 1
ATOM 5525 O O . THR B 1 257 ? -3.201 34.625 5.566 1 96.81 257 THR B O 1
ATOM 5528 N N . ALA B 1 258 ? -5.152 35.469 6.207 1 96.56 258 ALA B N 1
ATOM 5529 C CA . ALA B 1 258 ? -4.684 36.844 6.062 1 96.56 258 ALA B CA 1
ATOM 5530 C C . ALA B 1 258 ? -3.537 37.125 7.027 1 96.56 258 ALA B C 1
ATOM 5532 O O . ALA B 1 258 ? -2.553 37.781 6.66 1 96.56 258 ALA B O 1
ATOM 5533 N N . LEU B 1 259 ? -3.672 36.688 8.18 1 94.62 259 LEU B N 1
ATOM 5534 C CA . LEU B 1 259 ? -2.635 36.906 9.188 1 94.62 259 LEU B CA 1
ATOM 5535 C C . LEU B 1 259 ? -1.351 36.188 8.797 1 94.62 259 LEU B C 1
ATOM 5537 O O . LEU B 1 259 ? -0.262 36.75 8.875 1 94.62 259 LEU B O 1
ATOM 5541 N N . VAL B 1 260 ? -1.461 34.906 8.438 1 94.12 260 VAL B N 1
ATOM 5542 C CA . VAL B 1 260 ? -0.301 34.094 8.047 1 94.12 260 VAL B CA 1
ATOM 5543 C C . VAL B 1 260 ? 0.372 34.75 6.832 1 94.12 260 VAL B C 1
ATOM 5545 O O . VAL B 1 260 ? 1.601 34.844 6.773 1 94.12 260 VAL B O 1
ATOM 5548 N N . PHE B 1 261 ? -0.466 35.125 5.902 1 94.25 261 PHE B N 1
ATOM 5549 C CA . PHE B 1 261 ? 0.051 35.781 4.711 1 94.25 261 PHE B CA 1
ATOM 5550 C C . PHE B 1 261 ? 0.849 37.031 5.082 1 94.25 261 PHE B C 1
ATOM 5552 O O . PHE B 1 261 ? 1.931 37.281 4.539 1 94.25 261 PHE B O 1
ATOM 5559 N N . LYS B 1 262 ? 0.371 37.781 5.969 1 93 262 LYS B N 1
ATOM 5560 C CA . LYS B 1 262 ? 1.064 38.969 6.43 1 93 262 LYS B CA 1
ATOM 5561 C C . LYS B 1 262 ? 2.383 38.625 7.109 1 93 262 LYS B C 1
ATOM 5563 O O . LYS B 1 262 ? 3.4 39.281 6.891 1 93 262 LYS B O 1
ATOM 5568 N N . ILE B 1 263 ? 2.35 37.656 7.91 1 90.75 263 ILE B N 1
ATOM 5569 C CA . ILE B 1 263 ? 3.557 37.188 8.602 1 90.75 263 ILE B CA 1
ATOM 5570 C C . ILE B 1 263 ? 4.613 36.781 7.574 1 90.75 263 ILE B C 1
ATOM 5572 O O . ILE B 1 263 ? 5.785 37.156 7.707 1 90.75 263 ILE B O 1
ATOM 5576 N N . ILE B 1 264 ? 4.18 36.031 6.582 1 89.62 264 ILE B N 1
ATOM 5577 C CA . ILE B 1 264 ? 5.09 35.562 5.547 1 89.62 264 ILE B CA 1
ATOM 5578 C C . ILE B 1 264 ? 5.664 36.75 4.781 1 89.62 264 ILE B C 1
ATOM 5580 O O . ILE B 1 264 ? 6.875 36.812 4.562 1 89.62 264 ILE B O 1
ATOM 5584 N N . LYS B 1 265 ? 4.848 37.688 4.445 1 89.56 265 LYS B N 1
ATOM 5585 C CA . LYS B 1 265 ? 5.293 38.844 3.695 1 89.56 265 LYS B CA 1
ATOM 5586 C C . LYS B 1 265 ? 6.258 39.688 4.52 1 89.56 265 LYS B C 1
ATOM 5588 O O . LYS B 1 265 ? 7.258 40.188 3.998 1 89.56 265 LYS B O 1
ATOM 5593 N N . ASP B 1 266 ? 5.949 39.844 5.703 1 88.81 266 ASP B N 1
ATOM 5594 C CA . ASP B 1 266 ? 6.824 40.594 6.598 1 88.81 266 ASP B CA 1
ATOM 5595 C C . ASP B 1 266 ? 8.18 39.906 6.75 1 88.81 266 ASP B C 1
ATOM 5597 O O . ASP B 1 266 ? 9.219 40.562 6.789 1 88.81 266 ASP B O 1
ATOM 5601 N N . SER B 1 267 ? 8.133 38.656 6.883 1 84.12 267 SER B N 1
ATOM 5602 C CA . SER B 1 267 ? 9.375 37.906 7 1 84.12 267 SER B CA 1
ATOM 5603 C C . SER B 1 267 ? 10.211 38.031 5.73 1 84.12 267 SER B C 1
ATOM 5605 O O . SER B 1 267 ? 11.438 38.062 5.793 1 84.12 267 SER B O 1
ATOM 5607 N N . HIS B 1 268 ? 9.523 38 4.586 1 85.38 268 HIS B N 1
ATOM 5608 C CA . HIS B 1 268 ? 10.219 38.188 3.32 1 85.38 268 HIS B CA 1
ATOM 5609 C C . HIS B 1 268 ? 10.875 39.562 3.24 1 85.38 268 HIS B C 1
ATOM 5611 O O . HIS B 1 268 ? 12.008 39.688 2.777 1 85.38 268 HIS B O 1
ATOM 5617 N N . CYS B 1 269 ? 10.172 40.5 3.65 1 84.62 269 CYS B N 1
ATOM 5618 C CA . CYS B 1 269 ? 10.688 41.875 3.639 1 84.62 269 CYS B CA 1
ATOM 5619 C C . CYS B 1 269 ? 11.883 42 4.578 1 84.62 269 CYS B C 1
ATOM 5621 O O . CYS B 1 269 ? 12.875 42.656 4.234 1 84.62 269 CYS B O 1
ATOM 5623 N N . GLU B 1 270 ? 11.781 41.438 5.703 1 82.94 270 GLU B N 1
ATOM 5624 C CA . GLU B 1 270 ? 12.875 41.5 6.664 1 82.94 270 GLU B CA 1
ATOM 5625 C C . GLU B 1 270 ? 14.125 40.812 6.105 1 82.94 270 GLU B C 1
ATOM 5627 O O . GLU B 1 270 ? 15.242 41.281 6.324 1 82.94 270 GLU B O 1
ATOM 5632 N N . GLU B 1 271 ? 13.938 39.75 5.496 1 80.19 271 GLU B N 1
ATOM 5633 C CA . GLU B 1 271 ? 15.055 39 4.906 1 80.19 271 GLU B CA 1
ATOM 5634 C C . GLU B 1 271 ? 15.703 39.812 3.779 1 80.19 271 GLU B C 1
ATOM 5636 O O . GLU B 1 271 ? 16.922 39.781 3.621 1 80.19 271 GLU B O 1
ATOM 5641 N N . ARG B 1 272 ? 14.906 40.5 2.992 1 82.81 272 ARG B N 1
ATOM 5642 C CA . ARG B 1 272 ? 15.438 41.344 1.918 1 82.81 272 ARG B CA 1
ATOM 5643 C C . ARG B 1 272 ? 16.234 42.531 2.477 1 82.81 272 ARG B C 1
ATOM 5645 O O . ARG B 1 272 ? 17.297 42.875 1.958 1 82.81 272 ARG B O 1
ATOM 5652 N N . GLU B 1 273 ? 15.719 43.094 3.445 1 84.38 273 GLU B N 1
ATOM 5653 C CA . GLU B 1 273 ? 16.391 44.25 4.074 1 84.38 273 GLU B CA 1
ATOM 5654 C C . GLU B 1 273 ? 17.719 43.812 4.707 1 84.38 273 GLU B C 1
ATOM 5656 O O . GLU B 1 273 ? 18.719 44.531 4.617 1 84.38 273 GLU B O 1
ATOM 5661 N N . ARG B 1 274 ? 17.641 42.75 5.324 1 80.44 274 ARG B N 1
ATOM 5662 C CA . ARG B 1 274 ? 18.859 42.219 5.926 1 80.44 274 ARG B CA 1
ATOM 5663 C C . ARG B 1 274 ? 19.906 41.906 4.859 1 80.44 274 ARG B C 1
ATOM 5665 O O . ARG B 1 274 ? 21.094 42.188 5.035 1 80.44 274 ARG B O 1
ATOM 5672 N N . ALA B 1 275 ? 19.438 41.25 3.842 1 79.94 275 ALA B N 1
ATOM 5673 C CA . ALA B 1 275 ? 20.359 40.938 2.746 1 79.94 275 ALA B CA 1
ATOM 5674 C C . ALA B 1 275 ? 20.969 42.188 2.145 1 79.94 275 ALA B C 1
ATOM 5676 O O . ALA B 1 275 ? 22.141 42.219 1.798 1 79.94 275 ALA B O 1
ATOM 5677 N N . LEU B 1 276 ? 20.25 43.188 2.008 1 83.56 276 LEU B N 1
ATOM 5678 C CA . LEU B 1 276 ? 20.734 44.438 1.486 1 83.56 276 LEU B CA 1
ATOM 5679 C C . LEU B 1 276 ? 21.766 45.062 2.426 1 83.56 276 LEU B C 1
ATOM 5681 O O . LEU B 1 276 ? 22.781 45.594 1.974 1 83.56 276 LEU B O 1
ATOM 5685 N N . LYS B 1 277 ? 21.531 44.969 3.643 1 85.12 277 LYS B N 1
ATOM 5686 C CA . LYS B 1 277 ? 22.438 45.531 4.641 1 85.12 277 LYS B CA 1
ATOM 5687 C C . LYS B 1 277 ? 23.75 44.75 4.676 1 85.12 277 LYS B C 1
ATOM 5689 O O . LYS B 1 277 ? 24.828 45.344 4.855 1 85.12 277 LYS B O 1
ATOM 5694 N N . GLU B 1 278 ? 23.625 43.469 4.527 1 79.69 278 GLU B N 1
ATOM 5695 C CA . GLU B 1 278 ? 24.812 42.594 4.598 1 79.69 278 GLU B CA 1
ATOM 5696 C C . GLU B 1 278 ? 25.469 42.469 3.23 1 79.69 278 GLU B C 1
ATOM 5698 O O . GLU B 1 278 ? 26.562 41.906 3.121 1 79.69 278 GLU B O 1
ATOM 5703 N N . GLY B 1 279 ? 25 42.875 2.148 1 75.44 279 GLY B N 1
ATOM 5704 C CA . GLY B 1 279 ? 25.562 42.812 0.81 1 75.44 279 GLY B CA 1
ATOM 5705 C C . GLY B 1 279 ? 25.469 41.438 0.176 1 75.44 279 GLY B C 1
ATOM 5706 O O . GLY B 1 279 ? 26.375 41.031 -0.568 1 75.44 279 GLY B O 1
ATOM 5707 N N . CYS B 1 280 ? 24.547 40.625 0.677 1 73 280 CYS B N 1
ATOM 5708 C CA . CYS B 1 280 ? 24.391 39.281 0.129 1 73 280 CYS B CA 1
ATOM 5709 C C . CYS B 1 280 ? 23.078 39.156 -0.647 1 73 280 CYS B C 1
ATOM 5711 O O . CYS B 1 280 ? 22.203 40.031 -0.542 1 73 280 CYS B O 1
ATOM 5713 N N . THR B 1 281 ? 23.047 38.156 -1.594 1 73.69 281 THR B N 1
ATOM 5714 C CA . THR B 1 281 ? 21.812 37.875 -2.318 1 73.69 281 THR B CA 1
ATOM 5715 C C . THR B 1 281 ? 20.797 37.188 -1.404 1 73.69 281 THR B C 1
ATOM 5717 O O . THR B 1 281 ? 21.141 36.281 -0.658 1 73.69 281 THR B O 1
ATOM 5720 N N . PRO B 1 282 ? 19.656 37.75 -1.383 1 70.56 282 PRO B N 1
ATOM 5721 C CA . PRO B 1 282 ? 18.625 37.125 -0.543 1 70.56 282 PRO B CA 1
ATOM 5722 C C . PRO B 1 282 ? 18.297 35.719 -0.991 1 70.56 282 PRO B C 1
ATOM 5724 O O . PRO B 1 282 ? 18.281 35.438 -2.191 1 70.56 282 PRO B O 1
ATOM 5727 N N . ASN B 1 283 ? 18.188 34.781 -0.023 1 66.94 283 ASN B N 1
ATOM 5728 C CA . ASN B 1 283 ? 17.75 33.438 -0.289 1 66.94 283 ASN B CA 1
ATOM 5729 C C . ASN B 1 283 ? 16.25 33.375 -0.59 1 66.94 283 ASN B C 1
ATOM 5731 O O . ASN B 1 283 ? 15.508 32.625 0.057 1 66.94 283 ASN B O 1
ATOM 5735 N N . LEU B 1 284 ? 15.75 34.312 -1.295 1 70.81 284 LEU B N 1
ATOM 5736 C CA . LEU B 1 284 ? 14.352 34.375 -1.708 1 70.81 284 LEU B CA 1
ATOM 5737 C C . LEU B 1 284 ? 14.234 34.438 -3.229 1 70.81 284 LEU B C 1
ATOM 5739 O O . LEU B 1 284 ? 15.125 34.938 -3.908 1 70.81 284 LEU B O 1
ATOM 5743 N N . PRO B 1 285 ? 13.172 33.656 -3.635 1 65.38 285 PRO B N 1
ATOM 5744 C CA . PRO B 1 285 ? 12.969 33.781 -5.082 1 65.38 285 PRO B CA 1
ATOM 5745 C C . PRO B 1 285 ? 12.727 35.219 -5.512 1 65.38 285 PRO B C 1
ATOM 5747 O O . PRO B 1 285 ? 12.156 36 -4.754 1 65.38 2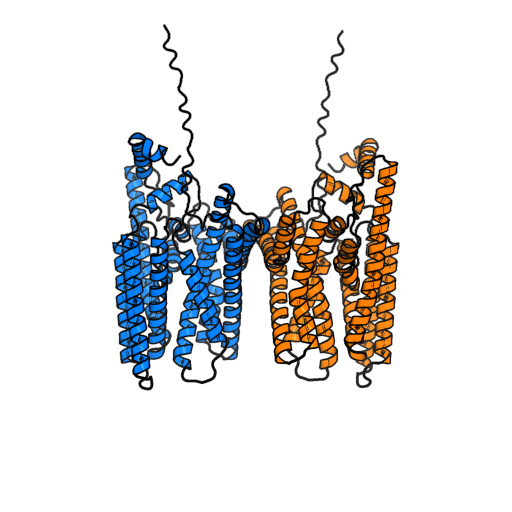85 PRO B O 1
ATOM 5750 N N . ALA B 1 286 ? 13.344 35.625 -6.602 1 59.16 286 ALA B N 1
ATOM 5751 C CA . ALA B 1 286 ? 13.297 37 -7.129 1 59.16 286 ALA B CA 1
ATOM 5752 C C . ALA B 1 286 ? 11.859 37.469 -7.254 1 59.16 286 ALA B C 1
ATOM 5754 O O . ALA B 1 286 ? 11.57 38.656 -6.988 1 59.16 286 ALA B O 1
ATOM 5755 N N . LYS B 1 287 ? 11 36.688 -7.805 1 59.78 287 LYS B N 1
ATOM 5756 C CA . LYS B 1 287 ? 9.594 37.062 -7.961 1 59.78 287 LYS B CA 1
ATOM 5757 C C . LYS B 1 287 ? 8.68 36.125 -7.176 1 59.78 287 LYS B C 1
ATOM 5759 O O . LYS B 1 287 ? 8.609 34.938 -7.465 1 59.78 287 LYS B O 1
ATOM 5764 N N . THR B 1 288 ? 8.297 36.594 -6.023 1 67.31 288 THR B N 1
ATOM 5765 C CA . THR B 1 288 ? 7.336 35.844 -5.238 1 67.31 288 THR B CA 1
ATOM 5766 C C . THR B 1 288 ? 5.914 36.094 -5.707 1 67.31 288 THR B C 1
ATOM 5768 O O . THR B 1 288 ? 5.457 37.25 -5.688 1 67.31 288 THR B O 1
ATOM 5771 N N . ASN B 1 289 ? 5.25 35.156 -6.383 1 81.31 289 ASN B N 1
ATOM 5772 C CA . ASN B 1 289 ? 3.855 35.281 -6.789 1 81.31 289 ASN B CA 1
ATOM 5773 C C . ASN B 1 289 ? 2.918 35.281 -5.586 1 81.31 289 ASN B C 1
ATOM 5775 O O . ASN B 1 289 ? 2.785 34.25 -4.91 1 81.31 289 ASN B O 1
ATOM 5779 N N . ASN B 1 290 ? 2.311 36.469 -5.266 1 88.25 290 ASN B N 1
ATOM 5780 C CA . ASN B 1 290 ? 1.418 36.625 -4.121 1 88.25 290 ASN B CA 1
ATOM 5781 C C . ASN B 1 290 ? 0.257 35.625 -4.191 1 88.25 290 ASN B C 1
ATOM 5783 O O . ASN B 1 290 ? -0.21 35.156 -3.162 1 88.25 290 ASN B O 1
ATOM 5787 N N . GLY B 1 291 ? -0.123 35.406 -5.418 1 89.75 291 GLY B N 1
ATOM 5788 C CA . GLY B 1 291 ? -1.204 34.438 -5.57 1 89.75 291 GLY B CA 1
ATOM 5789 C C . GLY B 1 291 ? -0.839 33.062 -5.09 1 89.75 291 GLY B C 1
ATOM 5790 O O . GLY B 1 291 ? -1.636 32.406 -4.414 1 89.75 291 GLY B O 1
ATOM 5791 N N . VAL B 1 292 ? 0.296 32.625 -5.391 1 89.69 292 VAL B N 1
ATOM 5792 C CA . VAL B 1 292 ? 0.778 31.328 -4.969 1 89.69 292 VAL B CA 1
ATOM 5793 C C . VAL B 1 292 ? 0.914 31.297 -3.447 1 89.69 292 VAL B C 1
ATOM 5795 O O . VAL B 1 292 ? 0.516 30.312 -2.805 1 89.69 292 VAL B O 1
ATOM 5798 N N . LEU B 1 293 ? 1.367 32.344 -2.9 1 91.25 293 LEU B N 1
ATOM 5799 C CA . LEU B 1 293 ? 1.581 32.406 -1.46 1 91.25 293 LEU B CA 1
ATOM 5800 C C . LEU B 1 293 ? 0.252 32.375 -0.711 1 91.25 293 LEU B C 1
ATOM 5802 O O . LEU B 1 293 ? 0.153 31.766 0.354 1 91.25 293 LEU B O 1
ATOM 5806 N N . VAL B 1 294 ? -0.709 33 -1.264 1 94.69 294 VAL B N 1
ATOM 5807 C CA . VAL B 1 294 ? -2.02 33.031 -0.624 1 94.69 294 VAL B CA 1
ATOM 5808 C C . VAL B 1 294 ? -2.617 31.609 -0.626 1 94.69 294 VAL B C 1
ATOM 5810 O O . VAL B 1 294 ? -3.195 31.172 0.372 1 94.69 294 VAL B O 1
ATOM 5813 N N . VAL B 1 295 ? -2.459 30.953 -1.727 1 94.81 295 VAL B N 1
ATOM 5814 C CA . VAL B 1 295 ? -3.016 29.609 -1.844 1 94.81 295 VAL B CA 1
ATOM 5815 C C . VAL B 1 295 ? -2.303 28.672 -0.876 1 94.81 295 VAL B C 1
ATOM 5817 O O . VAL B 1 295 ? -2.947 27.891 -0.182 1 94.81 295 VAL B O 1
ATOM 5820 N N . LEU B 1 296 ? -1.038 28.812 -0.783 1 93.31 296 LEU B N 1
ATOM 5821 C CA . LEU B 1 296 ? -0.273 27.969 0.138 1 93.31 296 LEU B CA 1
ATOM 5822 C C . LEU B 1 296 ? -0.594 28.328 1.586 1 93.31 296 LEU B C 1
ATOM 5824 O O . LEU B 1 296 ? -0.737 27.438 2.43 1 93.31 296 LEU B O 1
ATOM 5828 N N . ALA B 1 297 ? -0.747 29.609 1.823 1 94.75 297 ALA B N 1
ATOM 5829 C CA . ALA B 1 297 ? -1.097 30.062 3.172 1 94.75 297 ALA B CA 1
ATOM 5830 C C . ALA B 1 297 ? -2.467 29.531 3.584 1 94.75 297 ALA B C 1
ATOM 5832 O O . ALA B 1 297 ? -2.666 29.141 4.734 1 94.75 297 ALA B O 1
ATOM 5833 N N . PHE B 1 298 ? -3.324 29.531 2.656 1 96.44 298 PHE B N 1
ATOM 5834 C CA . PHE B 1 298 ? -4.68 29.062 2.93 1 96.44 298 PHE B CA 1
ATOM 5835 C C . PHE B 1 298 ? -4.695 27.578 3.258 1 96.44 298 PHE B C 1
ATOM 5837 O O . PHE B 1 298 ? -5.219 27.172 4.297 1 96.44 298 PHE B O 1
ATOM 5844 N N . PHE B 1 299 ? -4.078 26.734 2.463 1 94.56 299 PHE B N 1
ATOM 5845 C CA . PHE B 1 299 ? -4.223 25.297 2.561 1 94.56 299 PHE B CA 1
ATOM 5846 C C . PHE B 1 299 ? -3.266 24.719 3.602 1 94.56 299 PHE B C 1
ATOM 5848 O O . PHE B 1 299 ? -3.58 23.734 4.266 1 94.56 299 PHE B O 1
ATOM 5855 N N . LEU B 1 300 ? -2.15 25.328 3.828 1 93.5 300 LEU B N 1
ATOM 5856 C CA . LEU B 1 300 ? -1.152 24.734 4.707 1 93.5 300 LEU B CA 1
ATOM 5857 C C . LEU B 1 300 ? -1.301 25.266 6.133 1 93.5 300 LEU B C 1
ATOM 5859 O O . LEU B 1 300 ? -0.94 24.578 7.094 1 93.5 300 LEU B O 1
ATOM 5863 N N . PHE B 1 301 ? -1.823 26.469 6.25 1 94.56 301 PHE B N 1
ATOM 5864 C CA . PHE B 1 301 ? -1.831 27.078 7.57 1 94.56 301 PHE B CA 1
ATOM 5865 C C . PHE B 1 301 ? -3.225 27.578 7.926 1 94.56 301 PHE B C 1
ATOM 5867 O O . PHE B 1 301 ? -3.709 27.359 9.039 1 94.56 301 PHE B O 1
ATOM 5874 N N . GLY B 1 302 ? -3.859 28.25 7.023 1 95.25 302 GLY B N 1
ATOM 5875 C CA . GLY B 1 302 ? -5.133 28.891 7.293 1 95.25 302 GLY B CA 1
ATOM 5876 C C . GLY B 1 302 ? -6.215 27.922 7.73 1 95.25 302 GLY B C 1
ATOM 5877 O O . GLY B 1 302 ? -6.699 28 8.859 1 95.25 302 GLY B O 1
ATOM 5878 N N . LEU B 1 303 ? -6.496 27.031 6.859 1 95 303 LEU B N 1
ATOM 5879 C CA . LEU B 1 303 ? -7.559 26.078 7.16 1 95 303 LEU B CA 1
ATOM 5880 C C . LEU B 1 303 ? -7.156 25.156 8.312 1 95 303 LEU B C 1
ATOM 5882 O O . LEU B 1 303 ? -7.949 24.922 9.227 1 95 303 LEU B O 1
ATOM 5886 N N . PRO B 1 304 ? -5.984 24.719 8.352 1 94.38 304 PRO B N 1
ATOM 5887 C CA . PRO B 1 304 ? -5.578 23.859 9.469 1 94.38 304 PRO B CA 1
ATOM 5888 C C . PRO B 1 304 ? -5.551 24.609 10.805 1 94.38 304 PRO B C 1
ATOM 5890 O O . PRO B 1 304 ? -5.555 23.984 11.867 1 94.38 304 PRO B O 1
ATOM 5893 N N . SER B 1 305 ? -5.605 25.891 10.781 1 95.56 305 SER B N 1
ATOM 5894 C CA . SER B 1 305 ? -5.562 26.672 12.008 1 95.56 305 SER B CA 1
ATOM 5895 C C . SER B 1 305 ? -6.828 26.484 12.836 1 95.56 305 SER B C 1
ATOM 5897 O O . SER B 1 305 ? -6.871 26.859 14.008 1 95.56 305 SER B O 1
ATOM 5899 N N . ILE B 1 306 ? -7.746 25.875 12.289 1 94.81 306 ILE B N 1
ATOM 5900 C CA . ILE B 1 306 ? -8.953 25.578 13.039 1 94.81 306 ILE B CA 1
ATOM 5901 C C . ILE B 1 306 ? -8.633 24.594 14.156 1 94.81 306 ILE B C 1
ATOM 5903 O O . ILE B 1 306 ? -9.289 24.594 15.211 1 94.81 306 ILE B O 1
ATOM 5907 N N . MET B 1 307 ? -7.676 23.812 13.969 1 92.31 307 MET B N 1
ATOM 5908 C CA . MET B 1 307 ? -7.418 22.766 14.961 1 92.31 307 MET B CA 1
ATOM 5909 C C . MET B 1 307 ? -6 22.891 15.508 1 92.31 307 MET B C 1
ATOM 5911 O O . MET B 1 307 ? -5.707 22.375 16.594 1 92.31 307 MET B O 1
ATOM 5915 N N . TYR B 1 308 ? -5.133 23.516 14.758 1 92.5 308 TYR B N 1
ATOM 5916 C CA . TYR B 1 308 ? -3.725 23.5 15.141 1 92.5 308 TYR B CA 1
ATOM 5917 C C . TYR B 1 308 ? -3.004 24.734 14.648 1 92.5 308 TYR B C 1
ATOM 5919 O O . TYR B 1 308 ? -3.365 25.312 13.617 1 92.5 308 TYR B O 1
ATOM 5927 N N . TRP B 1 309 ? -2.012 25.203 15.43 1 92.94 309 TRP B N 1
ATOM 5928 C CA . TRP B 1 309 ? -1.115 26.297 15.039 1 92.94 309 TRP B CA 1
ATOM 5929 C C . TRP B 1 309 ? 0.315 25.781 14.891 1 92.94 309 TRP B C 1
ATOM 5931 O O . TRP B 1 309 ? 0.792 25 15.703 1 92.94 309 TRP B O 1
ATOM 5941 N N . PRO B 1 310 ? 0.917 26.266 13.812 1 88.31 310 PRO B N 1
ATOM 5942 C CA . PRO B 1 310 ? 2.295 25.812 13.609 1 88.31 310 PRO B CA 1
ATOM 5943 C C . PRO B 1 310 ? 3.264 26.406 14.633 1 88.31 310 PRO B C 1
ATOM 5945 O O . PRO B 1 310 ? 3.404 27.625 14.719 1 88.31 310 PRO B O 1
ATOM 5948 N N . MET B 1 311 ? 3.918 25.547 15.312 1 86.94 311 MET B N 1
ATOM 5949 C CA . MET B 1 311 ? 4.852 25.984 16.359 1 86.94 311 MET B CA 1
ATOM 5950 C C . MET B 1 311 ? 6.289 25.938 15.844 1 86.94 311 MET B C 1
ATOM 5952 O O . MET B 1 311 ? 7.148 25.297 16.453 1 86.94 311 MET B O 1
ATOM 5956 N N . MET B 1 312 ? 6.449 26.656 14.766 1 83.94 312 MET B N 1
ATOM 5957 C CA . MET B 1 312 ? 7.789 26.641 14.18 1 83.94 312 MET B CA 1
ATOM 5958 C C . MET B 1 312 ? 8.188 28.047 13.719 1 83.94 312 MET B C 1
ATOM 5960 O O . MET B 1 312 ? 7.363 28.781 13.188 1 83.94 312 MET B O 1
ATOM 5964 N N . PHE B 1 313 ? 9.5 28.391 13.953 1 82.69 313 PHE B N 1
ATOM 5965 C CA . PHE B 1 313 ? 10.141 29.609 13.477 1 82.69 313 PHE B CA 1
ATOM 5966 C C . PHE B 1 313 ? 9.352 30.844 13.898 1 82.69 313 PHE B C 1
ATOM 5968 O O . PHE B 1 313 ? 9.078 31.031 15.078 1 82.69 313 PHE B O 1
ATOM 5975 N N . VAL B 1 314 ? 8.922 31.688 12.93 1 82.25 314 VAL B N 1
ATOM 5976 C CA . VAL B 1 314 ? 8.289 32.969 13.242 1 82.25 314 VAL B CA 1
ATOM 5977 C C . VAL B 1 314 ? 6.91 32.719 13.859 1 82.25 314 VAL B C 1
ATOM 5979 O O . VAL B 1 314 ? 6.453 33.469 14.703 1 82.25 314 VAL B O 1
ATOM 5982 N N . PHE B 1 315 ? 6.344 31.641 13.57 1 87.12 315 PHE B N 1
ATOM 5983 C CA . PHE B 1 315 ? 4.988 31.328 14.023 1 87.12 315 PHE B CA 1
ATOM 5984 C C . PHE B 1 315 ? 4.98 30.969 15.508 1 87.12 315 PHE B C 1
ATOM 5986 O O . PHE B 1 315 ? 3.936 31.031 16.156 1 87.12 315 PHE B O 1
ATOM 5993 N N . LYS B 1 316 ? 6.105 30.688 15.961 1 87.5 316 LYS B N 1
ATOM 5994 C CA . LYS B 1 316 ? 6.227 30.281 17.359 1 87.5 316 LYS B CA 1
ATOM 5995 C C . LYS B 1 316 ? 6.273 31.484 18.281 1 87.5 316 LYS B C 1
ATOM 5997 O O . LYS B 1 316 ? 6.207 31.328 19.5 1 87.5 316 LYS B O 1
ATOM 6002 N N . ARG B 1 317 ? 6.367 32.594 17.719 1 86.75 317 ARG B N 1
ATOM 6003 C CA . ARG B 1 317 ? 6.387 33.781 18.562 1 86.75 317 ARG B CA 1
ATOM 6004 C C . ARG B 1 317 ? 5.18 33.844 19.484 1 86.75 317 ARG B C 1
ATOM 6006 O O . ARG B 1 317 ? 4.055 33.562 19.062 1 86.75 317 ARG B O 1
ATOM 6013 N N . LYS B 1 318 ? 5.418 34.25 20.719 1 89.12 318 LYS B N 1
ATOM 6014 C CA . LYS B 1 318 ? 4.402 34.219 21.766 1 89.12 318 LYS B CA 1
ATOM 6015 C C . LYS B 1 318 ? 3.188 35.031 21.375 1 89.12 318 LYS B C 1
ATOM 6017 O O . LYS B 1 318 ? 2.053 34.688 21.688 1 89.12 318 LYS B O 1
ATOM 6022 N N . LEU B 1 319 ? 3.432 36.094 20.719 1 89.88 319 LEU B N 1
ATOM 6023 C CA . LEU B 1 319 ? 2.342 36.969 20.312 1 89.88 319 LEU B CA 1
ATOM 6024 C C . LEU B 1 319 ? 1.356 36.25 19.406 1 89.88 319 LEU B C 1
ATOM 6026 O O . LEU B 1 319 ? 0.141 36.344 19.594 1 89.88 319 LEU B O 1
ATOM 6030 N N . PHE B 1 320 ? 1.853 35.594 18.516 1 92 320 PHE B N 1
ATOM 6031 C CA . PHE B 1 320 ? 0.99 34.906 17.547 1 92 320 PHE B CA 1
ATOM 6032 C C . PHE B 1 320 ? 0.27 33.719 18.188 1 92 320 PHE B C 1
ATOM 6034 O O . PHE B 1 320 ? -0.9 33.469 17.891 1 92 320 PHE B O 1
ATOM 6041 N N . VAL B 1 321 ? 0.973 33.031 19.031 1 92.56 321 VAL B N 1
ATOM 6042 C CA . VAL B 1 321 ? 0.351 31.922 19.734 1 92.56 321 VAL B CA 1
ATOM 6043 C C . VAL B 1 321 ? -0.766 32.469 20.641 1 92.56 321 VAL B C 1
ATOM 6045 O O . VAL B 1 321 ? -1.845 31.859 20.703 1 92.56 321 VAL B O 1
ATOM 6048 N N . PHE B 1 322 ? -0.499 33.594 21.25 1 93.44 322 PHE B N 1
ATOM 6049 C CA . PHE B 1 322 ? -1.496 34.188 22.125 1 93.44 322 PHE B CA 1
ATOM 6050 C C . PHE B 1 322 ? -2.713 34.625 21.312 1 93.44 322 PHE B C 1
ATOM 6052 O O . PHE B 1 322 ? -3.852 34.438 21.75 1 93.44 322 PHE B O 1
ATOM 6059 N N . CYS B 1 323 ? -2.455 35.219 20.188 1 93.69 323 CYS B N 1
ATOM 6060 C CA . CYS B 1 323 ? -3.553 35.625 19.328 1 93.69 323 CYS B CA 1
ATOM 6061 C C . CYS B 1 323 ? -4.375 34.438 18.875 1 93.69 323 CYS B C 1
ATOM 6063 O O . CYS B 1 323 ? -5.605 34.5 18.875 1 93.69 323 CYS B O 1
ATOM 6065 N N . PHE B 1 324 ? -3.734 33.469 18.516 1 95 324 PHE B N 1
ATOM 6066 C CA . PHE B 1 324 ? -4.387 32.25 18.062 1 95 324 PHE B CA 1
ATOM 6067 C C . PHE B 1 324 ? -5.258 31.656 19.156 1 95 324 PHE B C 1
ATOM 6069 O O . PHE B 1 324 ? -6.426 31.328 18.922 1 95 324 PHE B O 1
ATOM 6076 N N . LEU B 1 325 ? -4.691 31.469 20.312 1 95.75 325 LEU B N 1
ATOM 6077 C CA . LEU B 1 325 ? -5.414 30.859 21.422 1 95.75 325 LEU B CA 1
ATOM 6078 C C . LEU B 1 325 ? -6.582 31.734 21.859 1 95.75 325 LEU B C 1
ATOM 6080 O O . LEU B 1 325 ? -7.66 31.234 22.172 1 95.75 325 LEU B O 1
ATOM 6084 N N . SER B 1 326 ? -6.359 33.031 21.875 1 95.81 326 SER B N 1
ATOM 6085 C CA . SER B 1 326 ? -7.434 33.969 22.266 1 95.81 326 SER B CA 1
ATOM 6086 C C . SER B 1 326 ? -8.594 33.875 21.281 1 95.81 326 SER B C 1
ATOM 6088 O O . SER B 1 326 ? -9.758 33.875 21.688 1 95.81 326 SER B O 1
ATOM 6090 N N . ALA B 1 327 ? -8.258 33.875 20.031 1 95.5 327 ALA B N 1
ATOM 6091 C CA . ALA B 1 327 ? -9.305 33.75 19.016 1 95.5 327 ALA B CA 1
ATOM 6092 C C . ALA B 1 327 ? -10.078 32.469 19.172 1 95.5 327 ALA B C 1
ATOM 6094 O O . ALA B 1 327 ? -11.305 32.438 19.078 1 95.5 327 ALA B O 1
ATOM 6095 N N . GLY B 1 328 ? -9.391 31.438 19.438 1 95.5 328 GLY B N 1
ATOM 6096 C CA . GLY B 1 328 ? -10.031 30.141 19.641 1 95.5 328 GLY B CA 1
ATOM 6097 C C . GLY B 1 328 ? -10.945 30.094 20.844 1 95.5 328 GLY B C 1
ATOM 6098 O O . GLY B 1 328 ? -12.055 29.547 20.766 1 95.5 328 GLY B O 1
ATOM 6099 N N . VAL B 1 329 ? -10.516 30.656 21.906 1 96.88 329 VAL B N 1
ATOM 6100 C CA . VAL B 1 329 ? -11.305 30.688 23.125 1 96.88 329 VAL B CA 1
ATOM 6101 C C . VAL B 1 329 ? -12.586 31.5 22.906 1 96.88 329 VAL B C 1
ATOM 6103 O O . VAL B 1 329 ? -13.672 31.062 23.281 1 96.88 329 VAL B O 1
ATOM 6106 N N . ILE B 1 330 ? -12.445 32.594 22.25 1 96.88 330 ILE B N 1
ATOM 6107 C CA . ILE B 1 330 ? -13.586 33.469 21.984 1 96.88 330 ILE B CA 1
ATOM 6108 C C . ILE B 1 330 ? -14.57 32.75 21.062 1 96.88 330 ILE B C 1
ATOM 6110 O O . ILE B 1 330 ? -15.781 32.781 21.297 1 96.88 330 ILE B O 1
ATOM 6114 N N . GLU B 1 331 ? -14.062 32.188 20.062 1 96.94 331 GLU B N 1
ATOM 6115 C CA . GLU B 1 331 ? -14.922 31.484 19.109 1 96.94 331 GLU B CA 1
ATOM 6116 C C . GLU B 1 331 ? -15.664 30.328 19.781 1 96.94 331 GLU B C 1
ATOM 6118 O O . GLU B 1 331 ? -16.859 30.141 19.547 1 96.94 331 GLU B O 1
ATOM 6123 N N . ASN B 1 332 ? -14.961 29.531 20.578 1 97.19 332 ASN B N 1
ATOM 6124 C CA . ASN B 1 332 ? -15.617 28.438 21.297 1 97.19 332 ASN B CA 1
ATOM 6125 C C . ASN B 1 332 ? -16.688 28.938 22.25 1 97.19 332 ASN B C 1
ATOM 6127 O O . ASN B 1 332 ? -17.766 28.344 22.359 1 97.19 332 ASN B O 1
ATOM 6131 N N . LEU B 1 333 ? -16.422 30.031 22.891 1 96.19 333 LEU B N 1
ATOM 6132 C CA . LEU B 1 333 ? -17.391 30.625 23.797 1 96.19 333 LEU B CA 1
ATOM 6133 C C . LEU B 1 333 ? -18.609 31.109 23.031 1 96.19 333 LEU B C 1
ATOM 6135 O O . LEU B 1 333 ? -19.75 30.891 23.453 1 96.19 333 LEU B O 1
ATOM 6139 N N . LEU B 1 334 ? -18.359 31.766 21.938 1 96.19 334 LEU B N 1
ATOM 6140 C CA . LEU B 1 334 ? -19.453 32.281 21.125 1 96.19 334 LEU B CA 1
ATOM 6141 C C . LEU B 1 334 ? -20.281 31.125 20.562 1 96.19 334 LEU B C 1
ATOM 6143 O O . LEU B 1 334 ? -21.516 31.203 20.516 1 96.19 334 LEU B O 1
ATOM 6147 N N . CYS B 1 335 ? -19.625 30.078 20.156 1 95.75 335 CYS B N 1
ATOM 6148 C CA . CYS B 1 335 ? -20.328 28.906 19.641 1 95.75 335 CYS B CA 1
ATOM 6149 C C . CYS B 1 335 ? -21.188 28.266 20.734 1 95.75 335 CYS B C 1
ATOM 6151 O O . CYS B 1 335 ? -22.328 27.891 20.484 1 95.75 335 CYS B O 1
ATOM 6153 N N . THR B 1 336 ? -20.641 28.109 21.875 1 94.62 336 THR B N 1
ATOM 6154 C CA . THR B 1 336 ? -21.359 27.484 23 1 94.62 336 THR B CA 1
ATOM 6155 C C . THR B 1 336 ? -22.531 28.344 23.438 1 94.62 336 THR B C 1
ATOM 6157 O O . THR B 1 336 ? -23.625 27.828 23.719 1 94.62 336 THR B O 1
ATOM 6160 N N . LEU B 1 337 ? -22.344 29.641 23.469 1 94.12 337 LEU B N 1
ATOM 6161 C CA . LEU B 1 337 ? -23.422 30.578 23.828 1 94.12 337 LEU B CA 1
ATOM 6162 C C . LEU B 1 337 ? -24.531 30.531 22.797 1 94.12 337 LEU B C 1
ATOM 6164 O O . LEU B 1 337 ? -25.719 30.5 23.156 1 94.12 337 LEU B O 1
ATOM 6168 N N . ALA B 1 338 ? -24.156 30.562 21.562 1 94.38 338 ALA B N 1
ATOM 6169 C CA . ALA B 1 338 ? -25.141 30.484 20.484 1 94.38 338 ALA B CA 1
ATOM 6170 C C . ALA B 1 338 ? -25.938 29.172 20.578 1 94.38 338 ALA B C 1
ATOM 6172 O O . ALA B 1 338 ? -27.156 29.172 20.406 1 94.38 338 ALA B O 1
ATOM 6173 N N . TRP B 1 339 ? -25.219 28.109 20.797 1 92.12 339 TRP B N 1
ATOM 6174 C CA . TRP B 1 339 ? -25.875 26.828 20.953 1 92.12 339 TRP B CA 1
ATOM 6175 C C . TRP B 1 339 ? -26.844 26.844 22.125 1 92.12 339 TRP B C 1
ATOM 6177 O O . TRP B 1 339 ? -27.969 26.344 22.031 1 92.12 339 TRP B O 1
ATOM 6187 N N . PHE B 1 340 ? -26.453 27.438 23.219 1 88.06 340 PHE B N 1
ATOM 6188 C CA . PHE B 1 340 ? -27.281 27.484 24.422 1 88.06 340 PHE B CA 1
ATOM 6189 C C . PHE B 1 340 ? -28.547 28.297 24.172 1 88.06 340 PHE B C 1
ATOM 6191 O O . PHE B 1 340 ? -29.609 27.969 24.719 1 88.06 340 PHE B O 1
ATOM 6198 N N . ILE B 1 341 ? -28.516 29.25 23.312 1 88.81 341 ILE B N 1
ATOM 6199 C CA . ILE B 1 341 ? -29.641 30.141 23.031 1 88.81 341 ILE B CA 1
ATOM 6200 C C . ILE B 1 341 ? -30.578 29.469 22.031 1 88.81 341 ILE B C 1
ATOM 6202 O O . ILE B 1 341 ? -31.797 29.562 22.172 1 88.81 341 ILE B O 1
ATOM 6206 N N . TRP B 1 342 ? -30.047 28.75 21.078 1 90.38 342 TRP B N 1
ATOM 6207 C CA . TRP B 1 342 ? -30.875 28.297 19.969 1 90.38 342 TRP B CA 1
ATOM 6208 C C . TRP B 1 342 ? -31.031 26.781 19.984 1 90.38 342 TRP B C 1
ATOM 6210 O O . TRP B 1 342 ? -31.562 26.203 19.047 1 90.38 342 TRP B O 1
ATOM 6220 N N . LYS B 1 343 ? -30.594 26.172 21.031 1 85.56 343 LYS B N 1
ATOM 6221 C CA . LYS B 1 343 ? -30.703 24.719 21.109 1 85.56 343 LYS B CA 1
ATOM 6222 C C . LYS B 1 343 ? -32.156 24.281 21.141 1 85.56 343 LYS B C 1
ATOM 6224 O O . LYS B 1 343 ? -33.062 25.078 21.469 1 85.56 343 LYS B O 1
ATOM 6229 N N . ASN B 1 344 ? -32.344 23.016 20.672 1 80 344 ASN B N 1
ATOM 6230 C CA . ASN B 1 344 ? -33.688 22.422 20.734 1 80 344 ASN B CA 1
ATOM 6231 C C . ASN B 1 344 ? -34.188 22.375 22.172 1 80 344 ASN B C 1
ATOM 6233 O O . ASN B 1 344 ? -33.531 21.812 23.047 1 80 344 ASN B O 1
ATOM 6237 N N . PRO B 1 345 ? -35.344 22.891 22.375 1 79.06 345 PRO B N 1
ATOM 6238 C CA . PRO B 1 345 ? -35.906 22.906 23.719 1 79.06 345 PRO B CA 1
ATOM 6239 C C . PRO B 1 345 ? -36.219 21.5 24.25 1 79.06 345 PRO B C 1
ATOM 6241 O O . PRO B 1 345 ? -36.344 21.312 25.453 1 79.06 345 PRO B O 1
ATOM 6244 N N . GLN B 1 346 ? -36.281 20.547 23.375 1 76.75 346 GLN B N 1
ATOM 6245 C CA . GLN B 1 346 ? -36.625 19.188 23.797 1 76.75 346 GLN B CA 1
ATOM 6246 C C . GLN B 1 346 ? -35.406 18.453 24.375 1 76.75 346 GLN B C 1
ATOM 6248 O O . GLN B 1 346 ? -35.531 17.406 24.984 1 76.75 346 GLN B O 1
ATOM 6253 N N . LEU B 1 347 ? -34.25 19.094 24.234 1 77.25 347 LEU B N 1
ATOM 6254 C CA . LEU B 1 347 ? -33.031 18.469 24.766 1 77.25 347 LEU B CA 1
ATOM 6255 C C . LEU B 1 347 ? -32.969 18.594 26.281 1 77.25 347 LEU B C 1
ATOM 6257 O O . LEU B 1 347 ? -33.25 19.656 26.828 1 77.25 347 LEU B O 1
ATOM 6261 N N . ASP B 1 348 ? -32.688 17.406 26.906 1 80.94 348 ASP B N 1
ATOM 6262 C CA . ASP B 1 348 ? -32.594 17.359 28.375 1 80.94 348 ASP B CA 1
ATOM 6263 C C . ASP B 1 348 ? -31.609 18.422 28.875 1 80.94 348 ASP B C 1
ATOM 6265 O O . ASP B 1 348 ? -30.5 18.547 28.359 1 80.94 348 ASP B O 1
ATOM 6269 N N . HIS B 1 349 ? -32.094 19.156 29.812 1 83 349 HIS B N 1
ATOM 6270 C CA . HIS B 1 349 ? -31.281 20.25 30.375 1 83 349 HIS B CA 1
ATOM 6271 C C . HIS B 1 349 ? -30 19.719 31 1 83 349 HIS B C 1
ATOM 6273 O O . HIS B 1 349 ? -28.938 20.359 30.906 1 83 349 HIS B O 1
ATOM 6279 N N . LYS B 1 350 ? -30.047 18.562 31.578 1 85.88 350 LYS B N 1
ATOM 6280 C CA . LYS B 1 350 ? -28.859 17.984 32.188 1 85.88 350 LYS B CA 1
ATOM 6281 C C . LYS B 1 350 ? -27.812 17.609 31.156 1 85.88 350 LYS B C 1
ATOM 6283 O O . LYS B 1 350 ? -26.625 17.891 31.328 1 85.88 350 LYS B O 1
ATOM 6288 N N . LEU B 1 351 ? -28.25 17.094 30.141 1 82.06 351 LEU B N 1
ATOM 6289 C CA . LEU B 1 351 ? -27.344 16.703 29.062 1 82.06 351 LEU B CA 1
ATOM 6290 C C . LEU B 1 351 ? -26.766 17.938 28.359 1 82.06 351 LEU B C 1
ATOM 6292 O O . LEU B 1 351 ? -25.578 17.953 28 1 82.06 351 LEU B O 1
ATOM 6296 N N . SER B 1 352 ? -27.594 18.875 28.25 1 85 352 SER B N 1
ATOM 6297 C CA . SER B 1 352 ? -27.141 20.125 27.625 1 85 352 SER B CA 1
ATOM 6298 C C . SER B 1 352 ? -26.062 20.797 28.453 1 85 352 SER B C 1
ATOM 6300 O O . SER B 1 352 ? -25.078 21.297 27.906 1 85 352 SER B O 1
ATOM 6302 N N . THR B 1 353 ? -26.234 20.734 29.703 1 89.12 353 THR B N 1
ATOM 6303 C CA . THR B 1 353 ? -25.25 21.344 30.578 1 89.12 353 THR B CA 1
ATOM 6304 C C . THR B 1 353 ? -23.938 20.562 30.547 1 89.12 353 THR B C 1
ATOM 6306 O O . THR B 1 353 ? -22.859 21.156 30.609 1 89.12 353 THR B O 1
ATOM 6309 N N . LYS B 1 354 ? -24.062 19.359 30.453 1 90.44 354 LYS B N 1
ATOM 6310 C CA . LYS B 1 354 ? -22.859 18.547 30.375 1 90.44 354 LYS B CA 1
ATOM 6311 C C . LYS B 1 354 ? -22.062 18.828 29.094 1 90.44 354 LYS B C 1
ATOM 6313 O O . LYS B 1 354 ? -20.844 18.875 29.125 1 90.44 354 LYS B O 1
ATOM 6318 N N . PHE B 1 355 ? -22.734 19 28.031 1 89.44 355 PHE B N 1
ATOM 6319 C CA . PHE B 1 355 ? -22.062 19.297 26.766 1 89.44 355 PHE B CA 1
ATOM 6320 C C . PHE B 1 355 ? -21.375 20.656 26.828 1 89.44 355 PHE B C 1
ATOM 6322 O O . PHE B 1 355 ? -20.25 20.812 26.375 1 89.44 355 PHE B O 1
ATOM 6329 N N . ALA B 1 356 ? -22.047 21.562 27.391 1 91.25 356 ALA B N 1
ATOM 6330 C CA . ALA B 1 356 ? -21.484 22.906 27.531 1 91.25 356 ALA B CA 1
ATOM 6331 C C . ALA B 1 356 ? -20.25 22.891 28.422 1 91.25 356 ALA B C 1
ATOM 6333 O O . ALA B 1 356 ? -19.234 23.516 28.109 1 91.25 356 ALA B O 1
ATOM 6334 N N . LEU B 1 357 ? -20.359 22.172 29.453 1 94.44 357 LEU B N 1
ATOM 6335 C CA . LEU B 1 357 ? -19.234 22.062 30.375 1 94.44 357 LEU B CA 1
ATOM 6336 C C . LEU B 1 357 ? -18.062 21.359 29.719 1 94.44 357 LEU B C 1
ATOM 6338 O O . LEU B 1 357 ? -16.906 21.703 29.969 1 94.44 357 LEU B O 1
ATOM 6342 N N . ALA B 1 358 ? -18.344 20.422 28.938 1 95.38 358 ALA B N 1
ATOM 6343 C CA . ALA B 1 358 ? -17.281 19.703 28.25 1 95.38 358 ALA B CA 1
ATOM 6344 C C . ALA B 1 358 ? -16.5 20.625 27.328 1 95.38 358 ALA B C 1
ATOM 6346 O O . ALA B 1 358 ? -15.273 20.578 27.281 1 95.38 358 ALA B O 1
ATOM 6347 N N . VAL B 1 359 ? -17.172 21.484 26.609 1 96.5 359 VAL B N 1
ATOM 6348 C CA . VAL B 1 359 ? -16.5 22.406 25.719 1 96.5 359 VAL B CA 1
ATOM 6349 C C . VAL B 1 359 ? -15.633 23.375 26.516 1 96.5 359 VAL B C 1
ATOM 6351 O O . VAL B 1 359 ? -14.477 23.625 26.156 1 96.5 359 VAL B O 1
ATOM 6354 N N . ILE B 1 360 ? -16.172 23.812 27.625 1 96.69 360 ILE B N 1
ATOM 6355 C CA . ILE B 1 360 ? -15.461 24.797 28.438 1 96.69 360 ILE B CA 1
ATOM 6356 C C . ILE B 1 360 ? -14.234 24.156 29.078 1 96.69 360 ILE B C 1
ATOM 6358 O O . ILE B 1 360 ? -13.141 24.719 29.047 1 96.69 360 ILE B O 1
ATOM 6362 N N . VAL B 1 361 ? -14.406 22.969 29.547 1 97.69 361 VAL B N 1
ATOM 6363 C CA . VAL B 1 361 ? -13.32 22.281 30.219 1 97.69 361 VAL B CA 1
ATOM 6364 C C . VAL B 1 361 ? -12.227 21.922 29.219 1 97.69 361 VAL B C 1
ATOM 6366 O O . VAL B 1 361 ? -11.039 22.125 29.469 1 97.69 361 VAL B O 1
ATOM 6369 N N . LEU B 1 362 ? -12.609 21.453 28.094 1 98.06 362 LEU B N 1
ATOM 6370 C CA . LEU B 1 362 ? -11.641 21.078 27.062 1 98.06 362 LEU B CA 1
ATOM 6371 C C . LEU B 1 362 ? -10.914 22.312 26.531 1 98.06 362 LEU B C 1
ATOM 6373 O O . LEU B 1 362 ? -9.711 22.25 26.266 1 98.06 362 LEU B O 1
ATOM 6377 N N . THR B 1 363 ? -11.617 23.344 26.375 1 98.12 363 THR B N 1
ATOM 6378 C CA . THR B 1 363 ? -10.992 24.594 25.938 1 98.12 363 THR B CA 1
ATOM 6379 C C . THR B 1 363 ? -9.969 25.062 26.953 1 98.12 363 THR B C 1
ATOM 6381 O O . THR B 1 363 ? -8.859 25.469 26.594 1 98.12 363 THR B O 1
ATOM 6384 N N . ALA B 1 364 ? -10.344 25 28.188 1 98.06 364 ALA B N 1
ATOM 6385 C CA . ALA B 1 364 ? -9.445 25.422 29.25 1 98.06 364 ALA B CA 1
ATOM 6386 C C . ALA B 1 364 ? -8.211 24.531 29.328 1 98.06 364 ALA B C 1
ATOM 6388 O O . ALA B 1 364 ? -7.086 25.016 29.438 1 98.06 364 ALA B O 1
ATOM 6389 N N . LEU B 1 365 ? -8.43 23.281 29.281 1 98.06 365 LEU B N 1
ATOM 6390 C CA . LEU B 1 365 ? -7.328 22.328 29.328 1 98.06 365 LEU B CA 1
ATOM 6391 C C . LEU B 1 365 ? -6.383 22.547 28.141 1 98.06 365 LEU B C 1
ATOM 6393 O O . LEU B 1 365 ? -5.164 22.594 28.312 1 98.06 365 LEU B O 1
ATOM 6397 N N . GLY B 1 366 ? -6.938 22.641 26.969 1 98.19 366 GLY B N 1
ATOM 6398 C CA . GLY B 1 366 ? -6.125 22.891 25.797 1 98.19 366 GLY B CA 1
ATOM 6399 C C . GLY B 1 366 ? -5.301 24.156 25.891 1 98.19 366 GLY B C 1
ATOM 6400 O O . GLY B 1 366 ? -4.098 24.156 25.625 1 98.19 366 GLY B O 1
ATOM 6401 N N . THR B 1 367 ? -5.906 25.156 26.312 1 97.69 367 THR B N 1
ATOM 6402 C CA . THR B 1 367 ? -5.238 26.453 26.422 1 97.69 367 THR B CA 1
ATOM 6403 C C . THR B 1 367 ? -4.133 26.391 27.469 1 97.69 367 THR B C 1
ATOM 6405 O O . THR B 1 367 ? -3.01 26.844 27.219 1 97.69 367 THR B O 1
ATOM 6408 N N . VAL B 1 368 ? -4.414 25.844 28.625 1 97.81 368 VAL B N 1
ATOM 6409 C CA . VAL B 1 368 ? -3.451 25.781 29.703 1 97.81 368 VAL B CA 1
ATOM 6410 C C . VAL B 1 368 ? -2.244 24.953 29.297 1 97.81 368 VAL B C 1
ATOM 6412 O O . VAL B 1 368 ? -1.098 25.359 29.469 1 97.81 368 VAL B O 1
ATOM 6415 N N . PHE B 1 369 ? -2.443 23.875 28.703 1 97.75 369 PHE B N 1
ATOM 6416 C CA . PHE B 1 369 ? -1.354 22.984 28.328 1 97.75 369 PHE B CA 1
ATOM 6417 C C . PHE B 1 369 ? -0.538 23.562 27.188 1 97.75 369 PHE B C 1
ATOM 6419 O O . PHE B 1 369 ? 0.686 23.422 27.141 1 97.75 369 PHE B O 1
ATOM 6426 N N . ILE B 1 370 ? -1.142 24.219 26.25 1 96.62 370 ILE B N 1
ATOM 6427 C CA . ILE B 1 370 ? -0.409 24.828 25.141 1 96.62 370 ILE B CA 1
ATOM 6428 C C . ILE B 1 370 ? 0.403 26.016 25.641 1 96.62 370 ILE B C 1
ATOM 6430 O O . ILE B 1 370 ? 1.538 26.234 25.219 1 96.62 370 ILE B O 1
ATOM 6434 N N . VAL B 1 371 ? -0.197 26.75 26.516 1 95.81 371 VAL B N 1
ATOM 6435 C CA . VAL B 1 371 ? 0.532 27.859 27.094 1 95.81 371 VAL B CA 1
ATOM 6436 C C . VAL B 1 371 ? 1.741 27.359 27.875 1 95.81 371 VAL B C 1
ATOM 6438 O O . VAL B 1 371 ? 2.844 27.891 27.75 1 95.81 371 VAL B O 1
ATOM 6441 N N . LEU B 1 372 ? 1.516 26.344 28.641 1 95.38 372 LEU B N 1
ATOM 6442 C CA . LEU B 1 372 ? 2.629 25.75 29.359 1 95.38 372 LEU B CA 1
ATOM 6443 C C . LEU B 1 372 ? 3.695 25.234 28.406 1 95.38 372 LEU B C 1
ATOM 6445 O O . LEU B 1 372 ? 4.891 25.391 28.656 1 95.38 372 LEU B O 1
ATOM 6449 N N . TYR B 1 373 ? 3.303 24.656 27.375 1 94.38 373 TYR B N 1
ATOM 6450 C CA . TYR B 1 373 ? 4.219 24.188 26.344 1 94.38 373 TYR B CA 1
ATOM 6451 C C . TYR B 1 373 ? 5.035 25.328 25.781 1 94.38 373 TYR B C 1
ATOM 6453 O O . TYR B 1 373 ? 6.254 25.234 25.641 1 94.38 373 TYR B O 1
ATOM 6461 N N . THR B 1 374 ? 4.367 26.406 25.484 1 91.75 374 THR B N 1
ATOM 6462 C CA . THR B 1 374 ? 5.008 27.578 24.875 1 91.75 374 THR B CA 1
ATOM 6463 C C . THR B 1 374 ? 5.98 28.219 25.844 1 91.75 374 THR B C 1
ATOM 6465 O O . THR B 1 374 ? 7.023 28.734 25.438 1 91.75 374 THR B O 1
ATOM 6468 N N . LEU B 1 375 ? 5.645 28.188 27.047 1 90 375 LEU B N 1
ATOM 6469 C CA . LEU B 1 375 ? 6.496 28.812 28.062 1 90 375 LEU B CA 1
ATOM 6470 C C . LEU B 1 375 ? 7.742 27.969 28.312 1 90 375 LEU B C 1
ATOM 6472 O O . LEU B 1 375 ? 8.812 28.516 28.594 1 90 375 LEU B O 1
ATOM 6476 N N . LEU B 1 376 ? 7.605 26.75 28.188 1 88.06 376 LEU B N 1
ATOM 6477 C CA . LEU B 1 376 ? 8.719 25.859 28.469 1 88.06 376 LEU B CA 1
ATOM 6478 C C . LEU B 1 376 ? 9.625 25.719 27.25 1 88.06 376 LEU B C 1
ATOM 6480 O O . LEU B 1 376 ? 10.781 25.297 27.391 1 88.06 376 LEU B O 1
ATOM 6484 N N . LYS B 1 377 ? 9.195 25.938 26.141 1 82.12 377 LYS B N 1
ATOM 6485 C CA . LYS B 1 377 ? 10 25.797 24.938 1 82.12 377 LYS B CA 1
ATOM 6486 C C . LYS B 1 377 ? 10.906 27 24.734 1 82.12 377 LYS B C 1
ATOM 6488 O O . LYS B 1 377 ? 10.438 28.141 24.719 1 82.12 377 LYS B O 1
ATOM 6493 N N . PRO B 1 378 ? 12.125 26.641 24.594 1 71.81 378 PRO B N 1
ATOM 6494 C CA . PRO B 1 378 ? 13.055 27.766 24.438 1 71.81 378 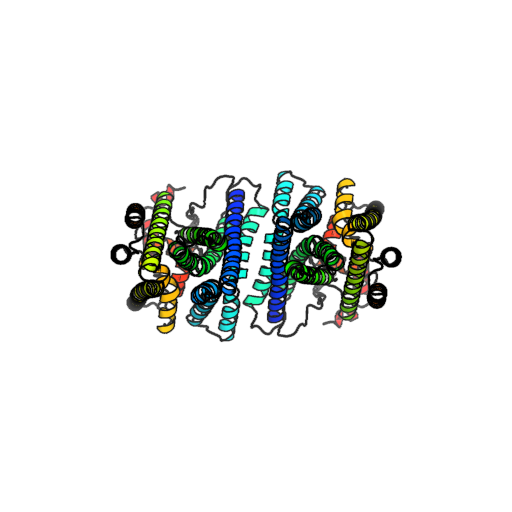PRO B CA 1
ATOM 6495 C C . PRO B 1 378 ? 12.852 28.516 23.125 1 71.81 378 PRO B C 1
ATOM 6497 O O . PRO B 1 378 ? 12.57 27.906 22.094 1 71.81 378 PRO B O 1
ATOM 6500 N N . GLU B 1 379 ? 12.914 29.781 23.062 1 65.62 379 GLU B N 1
ATOM 6501 C CA . GLU B 1 379 ? 12.633 30.656 21.922 1 65.62 379 GLU B CA 1
ATOM 6502 C C . GLU B 1 379 ? 13.656 30.453 20.812 1 65.62 379 GLU B C 1
ATOM 6504 O O . GLU B 1 379 ? 13.305 30.5 19.625 1 65.62 379 GLU B O 1
ATOM 6509 N N . LEU B 1 380 ? 14.875 30.109 21.188 1 64.31 380 LEU B N 1
ATOM 6510 C CA . LEU B 1 380 ? 15.922 30.109 20.172 1 64.31 380 LEU B CA 1
ATOM 6511 C C . LEU B 1 380 ? 16.234 28.672 19.719 1 64.31 380 LEU B C 1
ATOM 6513 O O . LEU B 1 380 ? 17.188 28.453 18.984 1 64.31 380 LEU B O 1
ATOM 6517 N N . SER B 1 381 ? 15.391 27.812 20.078 1 70.25 381 SER B N 1
ATOM 6518 C CA . SER B 1 381 ? 15.664 26.422 19.75 1 70.25 381 SER B CA 1
ATOM 6519 C C . SER B 1 381 ? 15.586 26.203 18.234 1 70.25 381 SER B C 1
ATOM 6521 O O . SER B 1 381 ? 16.375 25.453 17.672 1 70.25 381 SER B O 1
ATOM 6523 N N . ASP B 1 382 ? 14.742 26.906 17.531 1 76.19 382 ASP B N 1
ATOM 6524 C CA . ASP B 1 382 ? 14.547 26.703 16.094 1 76.19 382 ASP B CA 1
ATOM 6525 C C . ASP B 1 382 ? 15.766 27.172 15.305 1 76.19 382 ASP B C 1
ATOM 6527 O O . ASP B 1 382 ? 16.125 26.562 14.289 1 76.19 382 ASP B O 1
ATOM 6531 N N . ARG B 1 383 ? 16.406 28.125 15.773 1 69.5 383 ARG B N 1
ATOM 6532 C CA . ARG B 1 383 ? 17.578 28.641 15.07 1 69.5 383 ARG B CA 1
ATOM 6533 C C . ARG B 1 383 ? 18.734 27.656 15.172 1 69.5 383 ARG B C 1
ATOM 6535 O O . ARG B 1 383 ? 19.484 27.469 14.211 1 69.5 383 ARG B O 1
ATOM 6542 N N . VAL B 1 384 ? 18.781 27.094 16.25 1 66.44 384 VAL B N 1
ATOM 6543 C CA . VAL B 1 384 ? 19.844 26.109 16.469 1 66.44 384 VAL B CA 1
ATOM 6544 C C . VAL B 1 384 ? 19.594 24.875 15.617 1 66.44 384 VAL B C 1
ATOM 6546 O O . VAL B 1 384 ? 20.516 24.359 14.977 1 66.44 384 VAL B O 1
ATOM 6549 N N . VAL B 1 385 ? 18.422 24.547 15.594 1 69.75 385 VAL B N 1
ATOM 6550 C CA . VAL B 1 385 ? 18.078 23.328 14.859 1 69.75 385 VAL B CA 1
ATOM 6551 C C . VAL B 1 385 ? 18.234 23.578 13.359 1 69.75 385 VAL B C 1
ATOM 6553 O O . VAL B 1 385 ? 18.734 22.719 12.633 1 69.75 385 VAL B O 1
ATOM 6556 N N . LEU B 1 386 ? 17.859 24.719 12.938 1 72.19 386 LEU B N 1
ATOM 6557 C CA . LEU B 1 386 ? 17.984 25.047 11.523 1 72.19 386 LEU B CA 1
ATOM 6558 C C . LEU B 1 386 ? 19.453 25.078 11.102 1 72.19 386 LEU B C 1
ATOM 6560 O O . LEU B 1 386 ? 19.797 24.594 10.016 1 72.19 386 LEU B O 1
ATOM 6564 N N . SER B 1 387 ? 20.219 25.594 11.93 1 66 387 SER B N 1
ATOM 6565 C CA . SER B 1 387 ? 21.656 25.625 11.633 1 66 387 SER B CA 1
ATOM 6566 C C . SER B 1 387 ? 22.219 24.203 11.523 1 66 387 SER B C 1
ATOM 6568 O O . SER B 1 387 ? 23.062 23.938 10.664 1 66 387 SER B O 1
ATOM 6570 N N . HIS B 1 388 ? 21.719 23.406 12.297 1 64.81 388 HIS B N 1
ATOM 6571 C CA . HIS B 1 388 ? 22.188 22.016 12.266 1 64.81 388 HIS B CA 1
ATOM 6572 C C . HIS B 1 388 ? 21.719 21.297 11.016 1 64.81 388 HIS B C 1
ATOM 6574 O O . HIS B 1 388 ? 22.453 20.5 10.43 1 64.81 388 HIS B O 1
ATOM 6580 N N . ILE B 1 389 ? 20.625 21.609 10.602 1 66.5 389 ILE B N 1
ATOM 6581 C CA . ILE B 1 389 ? 20.062 20.984 9.398 1 66.5 389 ILE B CA 1
ATOM 6582 C C . ILE B 1 389 ? 20.859 21.422 8.172 1 66.5 389 ILE B C 1
ATOM 6584 O O . ILE B 1 389 ? 21.172 20.609 7.301 1 66.5 389 ILE B O 1
ATOM 6588 N N . LEU B 1 390 ? 21.109 22.594 8.188 1 63.56 390 LEU B N 1
ATOM 6589 C CA . LEU B 1 390 ? 21.844 23.125 7.043 1 63.56 390 LEU B CA 1
ATOM 6590 C C . LEU B 1 390 ? 23.266 22.562 7.008 1 63.56 390 LEU B C 1
ATOM 6592 O O . LEU B 1 390 ? 23.828 22.344 5.93 1 63.56 390 LEU B O 1
ATOM 6596 N N . GLU B 1 391 ? 23.734 22.234 8.195 1 56.34 391 GLU B N 1
ATOM 6597 C CA . GLU B 1 391 ? 25.094 21.703 8.281 1 56.34 391 GLU B CA 1
ATOM 6598 C C . GLU B 1 391 ? 25.125 20.219 7.941 1 56.34 391 GLU B C 1
ATOM 6600 O O . GLU B 1 391 ? 26.047 19.75 7.277 1 56.34 391 GLU B O 1
ATOM 6605 N N . THR B 1 392 ? 24.047 19.641 8.445 1 57.16 392 THR B N 1
ATOM 6606 C CA . THR B 1 392 ? 24.094 18.188 8.32 1 57.16 392 THR B CA 1
ATOM 6607 C C . THR B 1 392 ? 23.188 17.703 7.191 1 57.16 392 THR B C 1
ATOM 6609 O O . THR B 1 392 ? 23.172 16.516 6.863 1 57.16 392 THR B O 1
ATOM 6612 N N . ASN B 1 393 ? 22.547 18.609 6.547 1 53.91 393 ASN B N 1
ATOM 6613 C CA . ASN B 1 393 ? 21.578 18.266 5.512 1 53.91 393 ASN B CA 1
ATOM 6614 C C . ASN B 1 393 ? 20.562 17.25 6.012 1 53.91 393 ASN B C 1
ATOM 6616 O O . ASN B 1 393 ? 20.234 16.297 5.297 1 53.91 393 ASN B O 1
ATOM 6620 N N . SER B 1 394 ? 20.359 17.453 7.371 1 56.66 394 SER B N 1
ATOM 6621 C CA . SER B 1 394 ? 19.453 16.484 7.984 1 56.66 394 SER B CA 1
ATOM 6622 C C . SER B 1 394 ? 18.016 17 7.961 1 56.66 394 SER B C 1
ATOM 6624 O O . SER B 1 394 ? 17.766 18.203 7.84 1 56.66 394 SER B O 1
ATOM 6626 N N . ASN B 1 395 ? 17.078 16.188 7.672 1 56.69 395 ASN B N 1
ATOM 6627 C CA . ASN B 1 395 ? 15.656 16.516 7.668 1 56.69 395 ASN B CA 1
ATOM 6628 C C . ASN B 1 395 ? 15.031 16.312 9.047 1 56.69 395 ASN B C 1
ATOM 6630 O O . ASN B 1 395 ? 14.242 15.383 9.242 1 56.69 395 ASN B O 1
ATOM 6634 N N . ARG B 1 396 ? 15.391 17.328 10.031 1 58.22 396 ARG B N 1
ATOM 6635 C CA . ARG B 1 396 ? 15.039 17.031 11.414 1 58.22 396 ARG B CA 1
ATOM 6636 C C . ARG B 1 396 ? 13.797 17.797 11.844 1 58.22 396 ARG B C 1
ATOM 6638 O O . ARG B 1 396 ? 13.336 17.656 12.984 1 58.22 396 ARG B O 1
ATOM 6645 N N . TYR B 1 397 ? 13.117 18.547 11.023 1 59.81 397 TYR B N 1
ATOM 6646 C CA . TYR B 1 397 ? 12.164 19.438 11.68 1 59.81 397 TYR B CA 1
ATOM 6647 C C . TYR B 1 397 ? 10.734 18.953 11.461 1 59.81 397 TYR B C 1
ATOM 6649 O O . TYR B 1 397 ? 9.781 19.594 11.906 1 59.81 397 TYR B O 1
ATOM 6657 N N . GLY B 1 398 ? 10.469 18.078 11.141 1 65.94 398 GLY B N 1
ATOM 6658 C CA . GLY B 1 398 ? 9.086 17.656 11.07 1 65.94 398 GLY B CA 1
ATOM 6659 C C . GLY B 1 398 ? 8.359 18.172 9.844 1 65.94 398 GLY B C 1
ATOM 6660 O O . GLY B 1 398 ? 8.984 18.703 8.922 1 65.94 398 GLY B O 1
ATOM 6661 N N . ILE B 1 399 ? 6.973 18.203 9.867 1 76.06 399 ILE B N 1
ATOM 6662 C CA . ILE B 1 399 ? 6.102 18.438 8.719 1 76.06 399 ILE B CA 1
ATOM 6663 C C . ILE B 1 399 ? 6.125 19.922 8.359 1 76.06 399 ILE B C 1
ATOM 6665 O O . ILE B 1 399 ? 6.223 20.281 7.18 1 76.06 399 ILE B O 1
ATOM 6669 N N . PHE B 1 400 ? 6.133 20.797 9.336 1 78.06 400 PHE B N 1
ATOM 6670 C CA . PHE B 1 400 ? 5.984 22.219 9.055 1 78.06 400 PHE B CA 1
ATOM 6671 C C . PHE B 1 400 ? 7.297 22.828 8.562 1 78.06 400 PHE B C 1
ATOM 6673 O O . PHE B 1 400 ? 7.312 23.906 7.98 1 78.06 400 PHE B O 1
ATOM 6680 N N . TYR B 1 401 ? 8.352 22.062 8.773 1 77.88 401 TYR B N 1
ATOM 6681 C CA . TYR B 1 401 ? 9.586 22.5 8.141 1 77.88 401 TYR B CA 1
ATOM 6682 C C . TYR B 1 401 ? 9.445 22.531 6.625 1 77.88 401 TYR B C 1
ATOM 6684 O O . TYR B 1 401 ? 9.852 23.5 5.98 1 77.88 401 TYR B O 1
ATOM 6692 N N . ASP B 1 402 ? 8.828 21.578 6.129 1 78.31 402 ASP B N 1
ATOM 6693 C CA . ASP B 1 402 ? 8.633 21.5 4.684 1 78.31 402 ASP B CA 1
ATOM 6694 C C . ASP B 1 402 ? 7.676 22.594 4.203 1 78.31 402 ASP B C 1
ATOM 6696 O O . ASP B 1 402 ? 7.871 23.172 3.133 1 78.31 402 ASP B O 1
ATOM 6700 N N . PHE B 1 403 ? 6.746 22.859 4.984 1 86.94 403 PHE B N 1
ATOM 6701 C CA . PHE B 1 403 ? 5.773 23.875 4.617 1 86.94 403 PHE B CA 1
ATOM 6702 C C . PHE B 1 403 ? 6.387 25.266 4.715 1 86.94 403 PHE B C 1
ATOM 6704 O O . PHE B 1 403 ? 6.188 26.109 3.828 1 86.94 403 PHE B O 1
ATOM 6711 N N . CYS B 1 404 ? 7.145 25.469 5.766 1 82.44 404 CYS B N 1
ATOM 6712 C CA . CYS B 1 404 ? 7.824 26.75 5.922 1 82.44 404 CYS B CA 1
ATOM 6713 C C . CYS B 1 404 ? 8.875 26.953 4.832 1 82.44 404 CYS B C 1
ATOM 6715 O O . CYS B 1 404 ? 9.062 28.062 4.348 1 82.44 404 CYS B O 1
ATOM 6717 N N . LYS B 1 405 ? 9.477 25.875 4.523 1 79.88 405 LYS B N 1
ATOM 6718 C CA . LYS B 1 405 ? 10.445 25.938 3.434 1 79.88 405 LYS B CA 1
ATOM 6719 C C . LYS B 1 405 ? 9.766 26.297 2.113 1 79.88 405 LYS B C 1
ATOM 6721 O O . LYS B 1 405 ? 10.328 27.016 1.293 1 79.88 405 LYS B O 1
ATOM 6726 N N . ALA B 1 406 ? 8.625 25.844 1.96 1 81.5 406 ALA B N 1
ATOM 6727 C CA . ALA B 1 406 ? 7.883 26.109 0.731 1 81.5 406 ALA B CA 1
ATOM 6728 C C . ALA B 1 406 ? 7.461 27.578 0.651 1 81.5 406 ALA B C 1
ATOM 6730 O O . ALA B 1 406 ? 7.355 28.141 -0.441 1 81.5 406 ALA B O 1
ATOM 6731 N N . VAL B 1 407 ? 7.262 28.188 1.865 1 85 407 VAL B N 1
ATOM 6732 C CA . VAL B 1 407 ? 6.875 29.594 1.872 1 85 407 VAL B CA 1
ATOM 6733 C C . VAL B 1 407 ? 8.062 30.453 2.295 1 85 407 VAL B C 1
ATOM 6735 O O . VAL B 1 407 ? 7.961 31.672 2.338 1 85 407 VAL B O 1
ATOM 6738 N N . HIS B 1 408 ? 9.242 29.969 2.371 1 76.19 408 HIS B N 1
ATOM 6739 C CA . HIS B 1 408 ? 10.555 30.547 2.637 1 76.19 408 HIS B CA 1
ATOM 6740 C C . HIS B 1 408 ? 10.523 31.438 3.881 1 76.19 408 HIS B C 1
ATOM 6742 O O . HIS B 1 408 ? 10.867 32.625 3.818 1 76.19 408 HIS B O 1
ATOM 6748 N N . VAL B 1 409 ? 10.047 30.828 4.93 1 68.81 409 VAL B N 1
ATOM 6749 C CA . VAL B 1 409 ? 10.078 31.5 6.227 1 68.81 409 VAL B CA 1
ATOM 6750 C C . VAL B 1 409 ? 11.32 31.062 7 1 68.81 409 VAL B C 1
ATOM 6752 O O . VAL B 1 409 ? 11.406 31.25 8.219 1 68.81 409 VAL B O 1
ATOM 6755 N N . LEU B 1 410 ? 12.367 30.5 6.297 1 70.06 410 LEU B N 1
ATOM 6756 C CA . LEU B 1 410 ? 13.562 30 6.969 1 70.06 410 LEU B CA 1
ATOM 6757 C C . LEU B 1 410 ? 14.641 31.078 7.039 1 70.06 410 LEU B C 1
ATOM 6759 O O . LEU B 1 410 ? 15.055 31.609 6.012 1 70.06 410 LEU B O 1
ATOM 6763 N N . ARG B 1 411 ? 14.812 31.641 8.211 1 60.5 411 ARG B N 1
ATOM 6764 C CA . ARG B 1 411 ? 15.867 32.625 8.375 1 60.5 411 ARG B CA 1
ATOM 6765 C C . ARG B 1 411 ? 17.25 31.984 8.312 1 60.5 411 ARG B C 1
ATOM 6767 O O . ARG B 1 411 ? 17.484 30.953 8.945 1 60.5 411 ARG B O 1
ATOM 6774 N N . VAL B 1 412 ? 18.016 32.188 7.191 1 55.34 412 VAL B N 1
ATOM 6775 C CA . VAL B 1 412 ? 19.391 31.719 7.078 1 55.34 412 VAL B CA 1
ATOM 6776 C C . VAL B 1 412 ? 20.219 32.219 8.258 1 55.34 412 VAL B C 1
ATOM 6778 O O . VAL B 1 412 ? 20.234 33.406 8.547 1 55.34 412 VAL B O 1
ATOM 6781 N N . VAL B 1 413 ? 20.453 31.406 9.227 1 53.59 413 VAL B N 1
ATOM 6782 C CA . VAL B 1 413 ? 21.109 31.875 10.453 1 53.59 413 VAL B CA 1
ATOM 6783 C C . VAL B 1 413 ? 22.609 31.953 10.227 1 53.59 413 VAL B C 1
ATOM 6785 O O . VAL B 1 413 ? 23.312 30.938 10.258 1 53.59 413 VAL B O 1
ATOM 6788 N N . LYS B 1 414 ? 23.219 32.75 9.539 1 47.59 414 LYS B N 1
ATOM 6789 C CA . LYS B 1 414 ? 24.656 32.969 9.602 1 47.59 414 LYS B CA 1
ATOM 6790 C C . LYS B 1 414 ? 25.094 33.312 11.023 1 47.59 414 LYS B C 1
ATOM 6792 O O . LYS B 1 414 ? 26.203 32.969 11.438 1 47.59 414 LYS B O 1
ATOM 6797 N N . ASP B 1 415 ? 24.391 34 11.648 1 47.06 415 ASP B N 1
ATOM 6798 C CA . ASP B 1 415 ? 24.797 34.5 12.953 1 47.06 415 ASP B CA 1
ATOM 6799 C C . ASP B 1 415 ? 24.969 33.344 13.961 1 47.06 415 ASP B C 1
ATOM 6801 O O . ASP B 1 415 ? 25.812 33.438 14.852 1 47.06 415 ASP B O 1
ATOM 6805 N N . ILE B 1 416 ? 24.234 32.406 13.875 1 48.88 416 ILE B N 1
ATOM 6806 C CA . ILE B 1 416 ? 24.391 31.297 14.82 1 48.88 416 ILE B CA 1
ATOM 6807 C C . ILE B 1 416 ? 25.688 30.547 14.531 1 48.88 416 ILE B C 1
ATOM 6809 O O . ILE B 1 416 ? 26.375 30.094 15.453 1 48.88 416 ILE B O 1
ATOM 6813 N N . ASP B 1 417 ? 26.047 30.5 13.297 1 50.72 417 ASP B N 1
ATOM 6814 C CA . ASP B 1 417 ? 27.375 29.938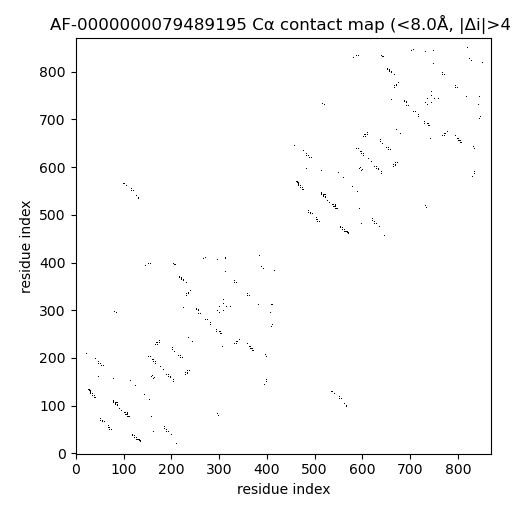 13.023 1 50.72 417 ASP B CA 1
ATOM 6815 C C . ASP B 1 417 ? 28.469 30.781 13.656 1 50.72 417 ASP B C 1
ATOM 6817 O O . ASP B 1 417 ? 29.438 30.25 14.203 1 50.72 417 ASP B O 1
ATOM 6821 N N . TYR B 1 418 ? 28.281 31.969 13.617 1 48 418 TYR B N 1
ATOM 6822 C CA . TYR B 1 418 ? 29.266 32.844 14.219 1 48 418 TYR B CA 1
ATOM 6823 C C . TYR B 1 418 ? 29.297 32.719 15.734 1 48 418 TYR B C 1
ATOM 6825 O O . TYR B 1 418 ? 30.359 32.625 16.344 1 48 418 TYR B O 1
ATOM 6833 N N . ARG B 1 419 ? 28.297 32.625 16.422 1 48.53 419 ARG B N 1
ATOM 6834 C CA . ARG B 1 419 ? 28.266 32.469 17.875 1 48.53 419 ARG B CA 1
ATOM 6835 C C . ARG B 1 419 ? 28.703 31.078 18.297 1 48.53 419 ARG B C 1
ATOM 6837 O O . ARG B 1 419 ? 29.375 30.922 19.312 1 48.53 419 ARG B O 1
ATOM 6844 N N . ARG B 1 420 ? 28.328 30.141 17.562 1 53.72 420 ARG B N 1
ATOM 6845 C CA . ARG B 1 420 ? 28.859 28.812 17.812 1 53.72 420 ARG B CA 1
ATOM 6846 C C . ARG B 1 420 ? 30.375 28.797 17.688 1 53.72 420 ARG B C 1
ATOM 6848 O O . ARG B 1 420 ? 31.062 28.156 18.516 1 53.72 420 ARG B O 1
ATOM 6855 N N . GLU B 1 421 ? 30.859 29.484 16.703 1 54.16 421 GLU B N 1
ATOM 6856 C CA . GLU B 1 421 ? 32.312 29.641 16.594 1 54.16 421 GLU B CA 1
ATOM 6857 C C . GLU B 1 421 ? 32.844 30.469 17.766 1 54.16 421 GLU B C 1
ATOM 6859 O O . GLU B 1 421 ? 33.906 30.141 18.297 1 54.16 421 GLU B O 1
ATOM 6864 N N . GLN B 1 422 ? 32.156 31.422 18.219 1 52.16 422 GLN B N 1
ATOM 6865 C CA . GLN B 1 422 ? 32.594 32.219 19.359 1 52.16 422 GLN B CA 1
ATOM 6866 C C . GLN B 1 422 ? 32.5 31.453 20.656 1 52.16 422 GLN B C 1
ATOM 6868 O O . GLN B 1 422 ? 33.406 31.516 21.5 1 52.16 422 GLN B O 1
ATOM 6873 N N . LEU B 1 423 ? 31.391 30.812 20.875 1 52.59 423 LEU B N 1
ATOM 6874 C CA . LEU B 1 423 ? 31.25 29.969 22.062 1 52.59 423 LEU B CA 1
ATOM 6875 C C . LEU B 1 423 ? 32.25 28.828 22.062 1 52.59 423 LEU B C 1
ATOM 6877 O O . LEU B 1 423 ? 32.812 28.469 23.109 1 52.59 423 LEU B O 1
ATOM 6881 N N . GLN B 1 424 ? 32.5 28.312 20.891 1 54.16 424 GLN B N 1
ATOM 6882 C CA . GLN B 1 424 ? 33.594 27.344 20.766 1 54.16 424 GLN B CA 1
ATOM 6883 C C . GLN B 1 424 ? 34.938 27.953 21.125 1 54.16 424 GLN B C 1
ATOM 6885 O O . GLN B 1 424 ? 35.812 27.281 21.688 1 54.16 424 GLN B O 1
ATOM 6890 N N . ARG B 1 425 ? 35.062 29.188 20.953 1 54.41 425 ARG B N 1
ATOM 6891 C CA . ARG B 1 425 ? 36.281 29.906 21.297 1 54.41 425 ARG B CA 1
ATOM 6892 C C . ARG B 1 425 ? 36.312 30.25 22.781 1 54.41 425 ARG B C 1
ATOM 6894 O O . ARG B 1 425 ? 37.344 30.188 23.438 1 54.41 425 ARG B O 1
ATOM 6901 N N . LEU B 1 426 ? 35.188 30.656 23.422 1 54.12 426 LEU B N 1
ATOM 6902 C CA . LEU B 1 426 ? 35.188 31.156 24.797 1 54.12 426 LEU B CA 1
ATOM 6903 C C . LEU B 1 426 ? 35.094 29.984 25.781 1 54.12 426 LEU B C 1
ATOM 6905 O O . LEU B 1 426 ? 35.688 30.047 26.859 1 54.12 426 LEU B O 1
ATOM 6909 N N . ARG B 1 427 ? 34.344 29.016 25.734 1 43.03 427 ARG B N 1
ATOM 6910 C CA . ARG B 1 427 ? 34.281 27.891 26.656 1 43.03 427 ARG B CA 1
ATOM 6911 C C . ARG B 1 427 ? 34.469 26.578 25.922 1 43.03 427 ARG B C 1
ATOM 6913 O O . ARG B 1 427 ? 33.5 25.891 25.594 1 43.03 427 ARG B O 1
ATOM 6920 N N . PRO B 1 428 ? 35.75 26.312 25.656 1 50.84 428 PRO B N 1
ATOM 6921 C CA . PRO B 1 428 ? 36.094 25.047 25 1 50.84 428 PRO B CA 1
ATOM 6922 C C . PRO B 1 428 ? 35.688 23.844 25.828 1 50.84 428 PRO B C 1
ATOM 6924 O O . PRO B 1 428 ? 35.375 22.766 25.281 1 50.84 428 PRO B O 1
ATOM 6927 N N . GLU B 1 429 ? 35.656 23.969 27.25 1 48.28 429 GLU B N 1
ATOM 6928 C CA . GLU B 1 429 ? 35.406 22.906 28.219 1 48.28 429 GLU B CA 1
ATOM 6929 C C . GLU B 1 429 ? 33.938 22.453 28.156 1 48.28 429 GLU B C 1
ATOM 6931 O O . GLU B 1 429 ? 33.656 21.281 28.438 1 48.28 429 GLU B O 1
ATOM 6936 N N . LEU B 1 430 ? 33.031 23.297 28.172 1 42.03 430 LEU B N 1
ATOM 6937 C CA . LEU B 1 430 ? 31.625 22.938 28.156 1 42.03 430 LEU B CA 1
ATOM 6938 C C . LEU B 1 430 ? 31.312 22.047 26.953 1 42.03 430 LEU B C 1
ATOM 6940 O O . LEU B 1 430 ? 30.328 21.312 26.969 1 42.03 430 LEU B O 1
ATOM 6944 N N . ILE B 1 431 ? 32.125 22.094 25.984 1 41.69 431 ILE B N 1
ATOM 6945 C CA . ILE B 1 431 ? 32.031 21.156 24.891 1 41.69 431 ILE B CA 1
ATOM 6946 C C . ILE B 1 431 ? 32.969 19.969 25.156 1 41.69 431 ILE B C 1
ATOM 6948 O O . ILE B 1 431 ? 32.81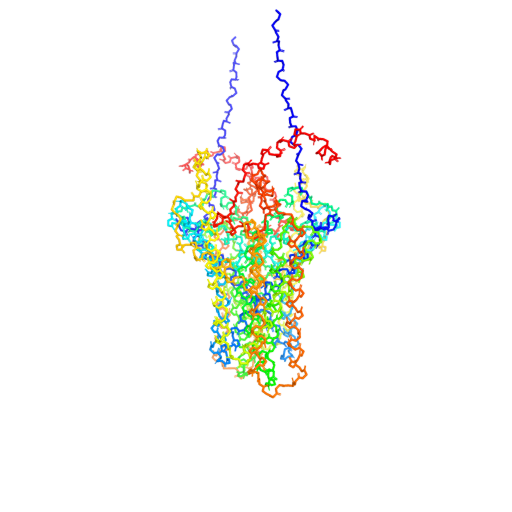2 18.906 24.547 1 41.69 431 ILE B O 1
ATOM 6952 N N . SER B 1 432 ? 34.031 20.047 26.031 1 38.75 432 SER B N 1
ATOM 6953 C CA . SER B 1 432 ? 34.875 18.922 26.422 1 38.75 432 SER B CA 1
ATOM 6954 C C . SER B 1 432 ? 34.125 17.953 27.312 1 38.75 432 SER B C 1
ATOM 6956 O O . SER B 1 432 ? 34.406 16.75 27.312 1 38.75 432 SER B O 1
ATOM 6958 N N . THR B 1 433 ? 33.438 18.406 28.312 1 36.78 433 THR B N 1
ATOM 6959 C CA . THR B 1 433 ? 32.906 17.453 29.297 1 36.78 433 THR B CA 1
ATOM 6960 C C . THR B 1 433 ? 31.797 16.609 28.672 1 36.78 433 THR B C 1
ATOM 6962 O O . THR B 1 433 ? 31.266 15.703 29.312 1 36.78 433 THR B O 1
ATOM 6965 N N . GLN B 1 434 ? 31.203 16.984 27.609 1 31.7 434 GLN B N 1
ATOM 6966 C CA . GLN B 1 434 ? 30.234 16 27.156 1 31.7 434 GLN B CA 1
ATOM 6967 C C . GLN B 1 434 ? 30.906 14.93 26.297 1 31.7 434 GLN B C 1
ATOM 6969 O O . GLN B 1 434 ? 30.594 14.781 25.109 1 31.7 434 GLN B O 1
ATOM 6974 N N . GLN B 1 435 ? 32.406 14.75 26.422 1 26.77 435 GLN B N 1
ATOM 6975 C CA . GLN B 1 435 ? 33 13.453 26.125 1 26.77 435 GLN B CA 1
ATOM 6976 C C . GLN B 1 435 ? 32.688 12.445 27.234 1 26.77 435 GLN B C 1
ATOM 6978 O O . GLN B 1 435 ? 32.844 12.742 28.422 1 26.77 435 GLN B O 1
#

pLDDT: mean 81.77, std 18.13, range [21.94, 98.38]